Protein AF-0000000070045597 (afdb_homodimer)

Organism: NCBI:txid859350

Sequence (846 aa):
MKCKVEKSKISGIVSCPANKSYTHRAIFLAALAGKNSRVDNILLSADTIATIDACKKFGAEIEIENSSIIVKNPIKIGTNVPEINTENSGTTIRIAAGIASLFSDEITLTGDSSLQKRPMQSLLDALTSIGAQCYSTDGKPPIRIKGKILGGDVTIPGNFSSQFISSLLICAPLTEKGINLAIEGNLVSKPYLDATIAVMRTFGVSVQTLIPYKKYNIAPQIYKEATFTVPIDFSSLALLLSATTLNGEEITIKGNIGNLPQGDEVFIDILEQLGVSVIIDDDEIKIKSPEKLNGGKFDLSNSPDLLPPLSILALKSSKPIEIINVKHARLKETDRIAIITREITKLGITIQEKEDGMILESSGKLNSAELNAENDHRLFMAFCIAGMYVGDCTVTDPESVKVSYPNFVEEMKRLGAKIQVTKMKCKVEKSKISGIVSCPANKSYTHRAIFLAALAGKNSRVDNILLSADTIATIDACKKFGAEIEIENSSIIVKNPIKIGTNVPEINTENSGTTIRIAAGIASLFSDEITLTGDSSLQKRPMQSLLDALTSIGAQCYSTDGKPPIRIKGKILGGDVTIPGNFSSQFISSLLICAPLTEKGINLAIEGNLVSKPYLDATIAVMRTFGVSVQTLIPYKKYNIAPQIYKEATFTVPIDFSSLALLLSATTLNGEEITIKGNIGNLPQGDEVFIDILEQLGVSVIIDDDEIKIKSPEKLNGGKFDLSNSPDLLPPLSILALKSSKPIEIINVKHARLKETDRIAIITREITKLGITIQEKEDGMILESSGKLNSAELNAENDHRLFMAFCIAGMYVGDCTVTDPESVKVSYPNFVEEMKRLGAKIQVTK

Foldseek 3Di:
DKKWFFAAFFADEAEFAFAQLLLLLLLQLQQQAAQFFKEARHGQFLQSVLSNVLSVLQPWDWDDDPRMITTHHHRDAADDRAERENAQHPLRQLLSLLVQQQHQDKYWYAYDPLQQQFAQQQLCVQSVVQAKDKDDDVRGPRIIIGHHGQEEEGEGEQQADCSSVLSLQSNQQVHNFGYKYFYDDDHFQLLSVQSSQVSQVQQPFHWADPDRPGIITGGHDGGHGGYHYTFGHLLSVLLVVLLCQQRYDHYKYFTDRDDGGDLSVCSCVVQVQQVKAWDDDDRIIDIDYDQATAADEEECRNPLSSQLSVLLSLQRHPDKHWYFQALSCCRRSHHCLVLCQVFVVQQQWHWDGDNGTIITHHPPDTDEEEGEQVLAQSNQSSVSSSCNNRGRYMYDNPVSVSRPNRCSVVSRVVRITDMDDDD/DKKWFFAAFFADEAEFAFAQLLLLLLLQLQQQAAQFFKEARHGQFLQSVLSNVLSVLQPWDWDDDPRMITTHHHRDAADDRAERENAQHPLRQLLSLLVQQQHQDKYWYAYDPLQQQFAQQQLCVQSVVQAKDKDDDVRGPRMIIGHHGQEEEGEGEQQADCSSVLSLQSNQQVHNFGYKYFYDDDHFQLLSVQSSQVSQVQQPFHWAPPDRPGIITGGHDGGHRGYHYTFGHLLSVLLVVLLCQQRYDHYKYFTDRDDGGDLSVCSCVVQVQQVKAWDDDDRIIDIDYDQATAADEEECRNPLSSQLSVLLSLQRHPDKHWYFQALSCCRRSHHCLVLSQVFVVQQQWHWDGDNGTIITHHPPDTDEEEGEQVLAQSNQSSVSSSCNNRGRYMYDNPVSVSRPNRCSVVSRVVRITDMDDDD

Nearest PDB structures (foldseek):
  7tm6-assembly1_A  TM=9.555E-01  e=3.299E-50  Klebsiella pneumoniae subsp. pneumoniae HS11286
  1x8r-assembly1_A  TM=9.563E-01  e=1.007E-48  Escherichia coli
  2qfu-assembly1_A  TM=9.554E-01  e=1.408E-48  Escherichia coli K-12
  1mi4-assembly1_A  TM=9.460E-01  e=8.807E-49  Escherichia coli
  1q36-assembly1_A  TM=9.559E-01  e=2.105E-48  Escherichia coli

Solvent-accessible surface area (backbone atoms only — not comparable to full-atom values): 40691 Å² total; per-residue (Å²): 88,33,28,42,20,31,58,36,51,31,42,46,78,46,75,51,54,33,15,58,73,54,31,47,54,45,51,54,52,30,25,60,26,1,72,57,6,31,39,36,49,41,39,85,25,55,35,42,48,27,36,53,51,47,41,39,57,42,47,19,39,72,45,79,56,91,48,27,39,34,16,53,38,26,49,35,84,73,56,86,40,68,66,42,71,23,41,71,25,64,68,44,46,42,37,45,49,36,55,41,23,62,20,62,60,62,30,33,41,36,48,38,78,63,37,35,71,31,84,43,44,67,48,44,52,36,44,36,70,25,53,23,47,64,48,55,65,91,30,12,42,57,30,37,30,23,22,47,38,41,41,36,73,37,64,40,69,19,67,74,46,38,55,49,53,41,12,50,60,69,38,19,24,73,19,81,61,1,29,41,40,37,40,42,74,49,55,36,32,55,33,59,44,52,36,47,51,54,53,38,42,64,24,61,37,73,73,44,65,62,35,85,82,35,29,38,41,26,56,57,51,64,56,37,59,37,76,45,75,40,38,41,19,40,59,59,40,41,43,51,50,39,38,40,59,69,26,40,83,55,50,39,39,32,46,52,71,52,82,68,68,57,43,40,54,54,49,61,45,52,40,40,62,23,57,28,45,76,46,76,53,95,47,36,39,37,70,49,59,54,92,53,27,59,26,48,80,46,79,27,45,44,27,50,74,47,50,46,36,55,56,53,50,28,80,47,22,76,36,48,36,32,39,37,59,32,43,62,34,44,62,54,82,44,43,47,60,60,48,49,50,64,42,48,36,54,35,31,33,49,63,52,79,49,85,30,34,35,37,31,31,49,66,84,57,76,37,54,39,80,34,73,27,81,62,29,35,62,44,28,54,34,48,48,44,43,18,21,60,64,18,65,17,34,35,31,35,68,73,28,26,32,48,78,45,61,57,49,68,61,50,42,39,74,28,48,38,45,70,43,83,42,124,88,32,27,44,20,30,57,35,51,29,38,46,78,46,74,50,53,34,14,59,73,54,31,47,54,48,50,54,53,28,26,60,26,2,71,56,7,31,38,36,47,42,40,85,24,56,34,42,48,25,40,53,51,46,41,39,57,41,47,18,41,73,45,78,56,90,46,26,39,36,14,52,39,26,48,35,83,72,58,86,40,68,67,42,70,23,41,70,26,62,68,41,48,43,36,46,51,36,54,41,23,60,20,62,57,60,29,33,40,36,46,37,78,63,36,34,70,32,83,43,42,68,48,44,53,37,45,35,68,24,53,23,48,64,47,55,64,91,31,12,42,56,31,37,29,24,21,47,38,41,40,38,73,38,64,40,70,18,66,75,46,40,55,49,54,41,11,49,60,70,37,20,25,74,18,83,61,1,28,41,40,36,40,41,73,50,55,38,31,54,34,59,44,51,36,46,52,53,53,39,41,65,25,62,37,73,73,45,64,61,35,85,83,34,28,36,40,25,55,57,50,63,56,36,59,37,77,44,74,41,38,40,19,41,59,59,40,40,43,53,50,39,38,40,60,69,27,42,50,77,47,40,38,32,45,53,70,52,84,68,69,58,43,38,55,53,48,59,46,51,40,39,63,24,56,30,46,76,46,74,54,94,46,35,38,38,70,48,61,53,93,53,28,60,27,48,78,46,78,26,44,45,28,50,77,48,51,47,36,55,57,54,50,28,81,48,22,75,36,48,36,33,41,38,59,32,43,62,35,45,62,54,84,44,41,48,59,60,48,48,50,63,43,48,36,53,34,30,33,48,64,53,79,48,85,30,34,34,36,33,31,50,65,85,55,75,38,54,38,80,33,74,28,82,61,29,33,64,44,28,53,33,49,48,46,43,18,19,58,63,17,64,16,35,36,31,35,68,74,28,26,32,49,79,44,62,58,47,68,61,51,42,39,74,27,46,38,45,70,43,82,41,123

Radius of gyration: 27.68 Å; Cα contacts (8 Å, |Δi|>4): 2164; chains: 2; bounding box: 58×81×68 Å

Secondary structure (DSSP, 8-state):
-EEEEE---EEEEEEPPBPHHHHHHHHHHHHHH-TTEEEES---SHHHHHHHHHHHHTT-EEEEETTEEEEEE---TT----EEE-TT-HHHHHHHHHHHTTSSS-EEEE--TTGGGS--HHHHHHHHHTT-EEEEETTEEEEEEE-----EEEEEESSS-HHHHHHHHHHGGGSSS-EEEEEESPPSSHHHHHHHHHHHHHTT---EEEETTTEEEE-S------EEE--B-HHHHHHHHHHHHHHEEEEEEE----SS--GGGHHHHHHHHTT-EEEEETTEEEEE--SSB--EEEE-TT-GGGHHHHHGGGGGBSS-EEEES-GGGGGSSS-HHHHHHHHHHTTTEEEEEETTEEEEEE-S-----EE--TT-HHHHHHHHHHHHHH-SEEEE-GGGGGGT-TTHHHHHHHHT-EEEEE-/-EEEEE---EEEEEEPPBPHHHHHHHHHHHHHH-TTEEEES---SHHHHHHHHHHHHTT-EEEEETTEEEEEE---TT----EEE-TT-HHHHHHHHHHHTTSSS-EEEE--TTGGGS--HHHHHHHHHTT-EEEEETTEEEEEEE-----EEEEEESSS-HHHHHHHHHHGGGSSS-EEEEEESPPSSHHHHHHHHHHHHHTT---EEEETTTEEEE-S------EEE--B-HHHHHHHHHHHHHHEEEEEEE----SS--GGGHHHHHHHHTT-EEEEETTEEEEE--SSB--EEEE-TT-GGGHHHHHGGGGGBSS-EEEES-GGGGGSSS-HHHHHHHHHHTTTEEEEEETTEEEEEE-S-----EE--TT-HHHHHHHHHHHHHH-SEEEE-GGGGGGT-TTHHHHHHHHT-EEEEE-

pLDDT: mean 96.25, std 3.45, range [76.31, 98.88]

InterPro domains:
  IPR001986 Enolpyruvate transferase domain [PF00275] (7-412)
  IPR006264 3-phosphoshikimate 1-carboxyvinyltransferase [MF_00210] (8-418)
  IPR006264 3-phosphoshikimate 1-carboxyvinyltransferase [PIRSF000505] (1-420)
  IPR006264 3-phosphoshikimate 1-carboxyvinyltransferase [TIGR01356] (12-417)
  IPR006264 3-phosphoshikimate 1-carboxyvinyltransferase [cd01556] (10-415)
  IPR013792 RNA 3'-terminal phosphate cyclase/enolpyruvate transferase, alpha/beta [SSF55205] (5-419)
  IPR036968 Enolpyruvate transferase domain superfamily [G3DSA:3.65.10.10] (19-207)
  IPR036968 Enolpyruvate transferase domain superfamily [G3DSA:3.65.10.10] (208-423)

Structure (mmCIF, N/CA/C/O backbone):
data_AF-0000000070045597-model_v1
#
loop_
_entity.id
_entity.type
_entity.pdbx_description
1 polymer '3-phosphoshikimate 1-carboxyvinyltransferase'
#
loop_
_atom_site.group_PDB
_atom_site.id
_atom_site.type_symbol
_atom_site.label_atom_id
_atom_site.label_alt_id
_atom_site.label_comp_id
_atom_site.label_asym_id
_atom_site.label_entity_id
_atom_site.label_seq_id
_atom_site.pdbx_PDB_ins_code
_atom_site.Cartn_x
_atom_site.Cartn_y
_atom_site.Cartn_z
_atom_site.occupancy
_atom_site.B_iso_or_equiv
_atom_site.auth_seq_id
_atom_site.auth_comp_id
_atom_site.auth_asym_id
_atom_site.auth_atom_id
_atom_site.pdbx_PDB_model_num
ATOM 1 N N . MET A 1 1 ? -0.982 27.781 27.516 1 89.5 1 MET A N 1
ATOM 2 C CA . MET A 1 1 ? -2.316 27.438 28 1 89.5 1 MET A CA 1
ATOM 3 C C . MET A 1 1 ? -2.475 25.922 28.125 1 89.5 1 MET A C 1
ATOM 5 O O . MET A 1 1 ? -1.643 25.172 27.625 1 89.5 1 MET A O 1
ATOM 9 N N . LYS A 1 2 ? -3.467 25.578 28.969 1 95.75 2 LYS A N 1
ATOM 10 C CA . LYS A 1 2 ? -3.781 24.156 29.156 1 95.75 2 LYS A CA 1
ATOM 11 C C . LYS A 1 2 ? -5.285 23.922 29.062 1 95.75 2 LYS A C 1
ATOM 13 O O . LYS A 1 2 ? -6.078 24.859 29.109 1 95.75 2 LYS A O 1
ATOM 18 N N . CYS A 1 3 ? -5.605 22.625 28.781 1 97.12 3 CYS A N 1
ATOM 19 C CA . CYS A 1 3 ? -7 22.188 28.828 1 97.12 3 CYS A CA 1
ATOM 20 C C . CYS A 1 3 ? -7.238 21.234 29.984 1 97.12 3 CYS A C 1
ATOM 22 O O . CYS A 1 3 ? -6.469 20.281 30.188 1 97.12 3 CYS A O 1
ATOM 24 N N . LYS A 1 4 ? -8.203 21.5 30.766 1 98.19 4 LYS A N 1
ATOM 25 C CA . LYS A 1 4 ? -8.734 20.484 31.672 1 98.19 4 LYS A CA 1
ATOM 26 C C . LYS A 1 4 ? -9.742 19.594 30.969 1 98.19 4 LYS A C 1
ATOM 28 O O . LYS A 1 4 ? -10.68 20.078 30.328 1 98.19 4 LYS A O 1
ATOM 33 N N . VAL A 1 5 ? -9.531 18.312 31.047 1 98.5 5 VAL A N 1
ATOM 34 C CA . VAL A 1 5 ? -10.352 17.359 30.312 1 98.5 5 VAL A CA 1
ATOM 35 C C . VAL A 1 5 ? -10.977 16.359 31.297 1 98.5 5 VAL A C 1
A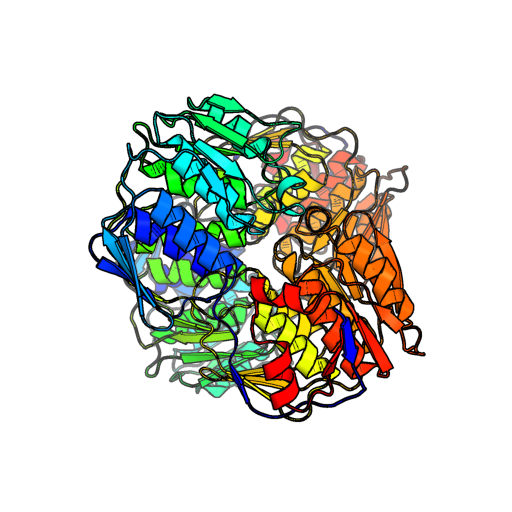TOM 37 O O . VAL A 1 5 ? -10.258 15.672 32.031 1 98.5 5 VAL A O 1
ATOM 40 N N . GLU A 1 6 ? -12.281 16.266 31.344 1 98.44 6 GLU A N 1
ATOM 41 C CA . GLU A 1 6 ? -13.016 15.359 32.219 1 98.44 6 GLU A CA 1
ATOM 42 C C . GLU A 1 6 ? -13.602 14.195 31.422 1 98.44 6 GLU A C 1
ATOM 44 O O . GLU A 1 6 ? -13.805 14.305 30.203 1 98.44 6 GLU A O 1
ATOM 49 N N . LYS A 1 7 ? -13.906 13.141 32.188 1 98.31 7 LYS A N 1
ATOM 50 C CA . LYS A 1 7 ? -14.547 11.992 31.547 1 98.31 7 LYS A CA 1
ATOM 51 C C . LYS A 1 7 ? -15.852 12.398 30.875 1 98.31 7 LYS A C 1
ATOM 53 O O . LYS A 1 7 ? -16.688 13.062 31.469 1 98.31 7 LYS A O 1
ATOM 58 N N . SER A 1 8 ? -15.992 12.016 29.641 1 98.12 8 SER A N 1
ATOM 59 C CA . SER A 1 8 ? -17.188 12.391 28.906 1 98.12 8 SER A CA 1
ATOM 60 C C . SER A 1 8 ? -17.422 11.461 27.719 1 98.12 8 SER A C 1
ATOM 62 O O . SER A 1 8 ? -16.484 10.852 27.203 1 98.12 8 SER A O 1
ATOM 64 N N . LYS A 1 9 ? -18.672 11.32 27.328 1 97.88 9 LYS A N 1
ATOM 65 C CA . LYS A 1 9 ? -19.109 10.672 26.094 1 97.88 9 LYS A CA 1
ATOM 66 C C . LYS A 1 9 ? -19.5 11.703 25.031 1 97.88 9 LYS A C 1
ATOM 68 O O . LYS A 1 9 ? -19.828 12.844 25.375 1 97.88 9 LYS A O 1
ATOM 73 N N . ILE A 1 10 ? -19.391 11.281 23.797 1 98.25 10 ILE A N 1
ATOM 74 C CA . ILE A 1 10 ? -19.766 12.195 22.734 1 98.25 10 ILE A CA 1
ATOM 75 C C . ILE A 1 10 ? -20.812 11.547 21.828 1 98.25 10 ILE A C 1
ATOM 77 O O . ILE A 1 10 ? -20.875 10.32 21.719 1 98.25 10 ILE A O 1
ATOM 81 N N . SER A 1 11 ? -21.656 12.359 21.266 1 98.25 11 SER A N 1
ATOM 82 C CA . SER A 1 11 ? -22.703 11.914 20.359 1 98.25 11 SER A CA 1
ATOM 83 C C . SER A 1 11 ? -23.062 13.008 19.359 1 98.25 11 SER A C 1
ATOM 85 O O . SER A 1 11 ? -22.766 14.188 19.578 1 98.25 11 SER A O 1
ATOM 87 N N . GLY A 1 12 ? -23.625 12.625 18.234 1 97.88 12 GLY A N 1
ATOM 88 C CA . GLY A 1 12 ? -24.094 13.578 17.234 1 97.88 12 GLY A CA 1
ATOM 89 C C . GLY A 1 12 ? -23.422 13.406 15.883 1 97.88 12 GLY A C 1
ATOM 90 O O . GLY A 1 12 ? -23 12.305 15.523 1 97.88 12 GLY A O 1
ATOM 91 N N . ILE A 1 13 ? -23.469 14.477 15.117 1 97.88 13 ILE A N 1
ATOM 92 C CA . ILE A 1 13 ? -22.938 14.477 13.758 1 97.88 13 ILE A CA 1
ATOM 93 C C . ILE A 1 13 ? -21.734 15.422 13.672 1 97.88 13 ILE A C 1
ATOM 95 O O . ILE A 1 13 ? -21.781 16.531 14.203 1 97.88 13 ILE A O 1
ATOM 99 N N . VAL A 1 14 ? -20.656 14.984 13.117 1 97.88 14 VAL A N 1
ATOM 100 C CA . VAL A 1 14 ? -19.484 15.82 12.945 1 97.88 14 VAL A CA 1
ATOM 1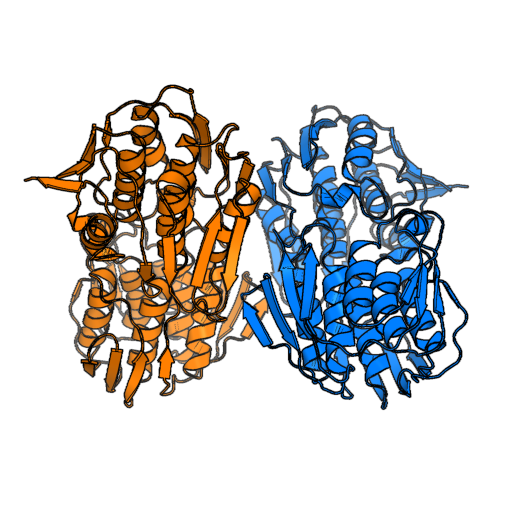01 C C . VAL A 1 14 ? -18.969 15.695 11.508 1 97.88 14 VAL A C 1
ATOM 103 O O . VAL A 1 14 ? -19.031 14.617 10.906 1 97.88 14 VAL A O 1
ATOM 106 N N . SER A 1 15 ? -18.5 16.766 10.953 1 96.94 15 SER A N 1
ATOM 107 C CA . SER A 1 15 ? -17.922 16.781 9.609 1 96.94 15 SER A CA 1
ATOM 108 C C . SER A 1 15 ? -16.406 16.609 9.664 1 96.94 15 SER A C 1
ATOM 110 O O . SER A 1 15 ? -15.727 17.297 10.43 1 96.94 15 SER A O 1
ATOM 112 N N . CYS A 1 16 ? -15.891 15.727 8.852 1 97.19 16 CYS A N 1
ATOM 113 C CA . CYS A 1 16 ? -14.453 15.523 8.773 1 97.19 16 CYS A CA 1
ATOM 114 C C . CYS A 1 16 ? -13.773 16.672 8.039 1 97.19 16 CYS A C 1
ATOM 116 O O . CYS A 1 16 ? -14.234 17.094 6.973 1 97.19 16 CYS A O 1
ATOM 118 N N . PRO A 1 17 ? -12.672 17.203 8.57 1 97.38 17 PRO A N 1
ATOM 119 C CA . PRO A 1 17 ? -11.953 18.297 7.902 1 97.38 17 PRO A CA 1
ATOM 120 C C . PRO A 1 17 ? -11.406 17.891 6.535 1 97.38 17 PRO A C 1
ATOM 122 O O . PRO A 1 17 ? -11.242 16.703 6.258 1 97.38 17 PRO A O 1
ATOM 125 N N . ALA A 1 18 ? -11.109 18.938 5.723 1 97.19 18 ALA A N 1
ATOM 126 C CA . ALA A 1 18 ? -10.445 18.734 4.438 1 97.19 18 ALA A CA 1
ATOM 127 C C . ALA A 1 18 ? -8.992 18.312 4.629 1 97.19 18 ALA A C 1
ATOM 129 O O . ALA A 1 18 ? -8.367 18.656 5.633 1 97.19 18 ALA A O 1
ATOM 130 N N . ASN A 1 19 ? -8.531 17.562 3.658 1 97.56 19 ASN A N 1
ATOM 131 C CA . ASN A 1 19 ? -7.199 16.969 3.752 1 97.56 19 ASN A CA 1
ATOM 132 C C . ASN A 1 19 ? -6.102 18.016 3.684 1 97.56 19 ASN A C 1
ATOM 134 O O . ASN A 1 19 ? -5.945 18.688 2.664 1 97.56 19 ASN A O 1
ATOM 138 N N . LYS A 1 20 ? -5.301 18.156 4.684 1 97.62 20 LYS A N 1
ATOM 139 C CA . LYS A 1 20 ? -4.246 19.156 4.77 1 97.62 20 LYS A CA 1
ATOM 140 C C . LYS A 1 20 ? -3.18 18.938 3.705 1 97.62 20 LYS A C 1
ATOM 142 O O . LYS A 1 20 ? -2.732 19.875 3.051 1 97.62 20 LYS A O 1
ATOM 147 N N . SER A 1 21 ? -2.713 17.703 3.547 1 97.56 21 SER A N 1
ATOM 148 C CA . SER A 1 21 ? -1.65 17.359 2.605 1 97.56 21 SER A CA 1
ATOM 149 C C . SER A 1 21 ? -2.051 17.703 1.175 1 97.56 21 SER A C 1
ATOM 151 O O . SER A 1 21 ? -1.248 18.25 0.412 1 97.56 21 SER A O 1
ATOM 153 N N . TYR A 1 22 ? -3.27 17.359 0.792 1 98.06 22 TYR A N 1
ATOM 154 C CA . TYR A 1 22 ? -3.768 17.688 -0.537 1 98.06 22 TYR A CA 1
ATOM 155 C C . TYR A 1 22 ? -3.951 19.203 -0.688 1 98.06 22 TYR A C 1
ATOM 157 O O . TYR A 1 22 ? -3.709 19.75 -1.761 1 98.06 22 TYR A O 1
ATOM 165 N N . THR A 1 23 ? -4.434 19.859 0.366 1 98.56 23 THR A N 1
ATOM 166 C CA . THR A 1 23 ? -4.609 21.312 0.327 1 98.56 23 THR A CA 1
ATOM 167 C C . THR A 1 23 ? -3.297 22 -0.019 1 98.56 23 THR A C 1
ATOM 169 O O . THR A 1 23 ? -3.258 22.859 -0.904 1 98.56 23 THR A O 1
ATOM 172 N N . HIS A 1 24 ? -2.217 21.656 0.666 1 98.69 24 HIS A N 1
ATOM 173 C CA . HIS A 1 24 ? -0.906 22.234 0.385 1 98.69 24 HIS A CA 1
ATOM 174 C C . HIS A 1 24 ? -0.549 22.094 -1.092 1 98.69 24 HIS A C 1
ATOM 176 O O . HIS A 1 24 ? -0.223 23.078 -1.749 1 98.69 24 HIS A O 1
ATOM 182 N N . ARG A 1 25 ? -0.566 20.859 -1.569 1 98.75 25 ARG A N 1
ATOM 183 C CA . ARG A 1 25 ? -0.151 20.547 -2.934 1 98.75 25 ARG A CA 1
ATOM 184 C C . ARG A 1 25 ? -1.007 21.297 -3.949 1 98.75 25 ARG A C 1
ATOM 186 O O . ARG A 1 25 ? -0.483 21.875 -4.902 1 98.75 25 ARG A O 1
ATOM 193 N N . ALA A 1 26 ? -2.318 21.297 -3.703 1 98.81 26 ALA A N 1
ATOM 194 C CA . ALA A 1 26 ? -3.248 21.922 -4.633 1 98.81 26 ALA A CA 1
ATOM 195 C C . ALA A 1 26 ? -3.018 23.438 -4.699 1 98.81 26 ALA A C 1
ATOM 197 O O . ALA A 1 26 ? -3.094 24.031 -5.773 1 98.81 26 ALA A O 1
ATOM 198 N N . ILE A 1 27 ? -2.752 24.062 -3.566 1 98.81 27 ILE A N 1
ATOM 199 C CA . ILE A 1 27 ? -2.506 25.5 -3.529 1 98.81 27 ILE A CA 1
ATOM 200 C C . ILE A 1 27 ? -1.242 25.812 -4.32 1 98.81 27 ILE A C 1
ATOM 202 O O . ILE A 1 27 ? -1.249 26.719 -5.172 1 98.81 27 ILE A O 1
ATOM 206 N N . PHE A 1 28 ? -0.167 25.125 -4.09 1 98.88 28 PHE A N 1
ATOM 207 C CA . PHE A 1 28 ? 1.087 25.359 -4.793 1 98.88 28 PHE A CA 1
ATOM 208 C C . PHE A 1 28 ? 0.907 25.188 -6.297 1 98.88 28 PHE A C 1
ATOM 210 O O . PHE A 1 28 ? 1.37 26.016 -7.086 1 98.88 28 PHE A O 1
ATOM 217 N N . LEU A 1 29 ? 0.249 24.094 -6.668 1 98.88 29 LEU A N 1
ATOM 218 C CA . LEU A 1 29 ? 0.137 23.797 -8.086 1 98.88 29 LEU A CA 1
ATOM 219 C C . LEU A 1 29 ? -0.801 24.766 -8.781 1 98.88 29 LEU A C 1
ATOM 221 O O . LEU A 1 29 ? -0.559 25.156 -9.93 1 98.88 29 LEU A O 1
ATOM 225 N N . ALA A 1 30 ? -1.88 25.172 -8.109 1 98.88 30 ALA A N 1
ATOM 226 C CA . ALA A 1 30 ? -2.736 26.234 -8.633 1 98.88 30 ALA A CA 1
ATOM 227 C C . ALA A 1 30 ? -1.955 27.531 -8.805 1 98.88 30 ALA A C 1
ATOM 229 O O . ALA A 1 30 ? -2.146 28.25 -9.789 1 98.88 30 ALA A O 1
ATOM 230 N N . ALA A 1 31 ? -1.11 27.859 -7.898 1 98.88 31 ALA A N 1
ATOM 231 C CA . ALA A 1 31 ? -0.308 29.078 -7.941 1 98.88 31 ALA A CA 1
ATOM 232 C C . ALA A 1 31 ? 0.702 29.031 -9.086 1 98.88 31 ALA A C 1
ATOM 234 O O . ALA A 1 31 ? 1.085 30.078 -9.625 1 98.88 31 ALA A O 1
ATOM 235 N N . LEU A 1 32 ? 1.179 27.859 -9.422 1 98.81 32 LEU A N 1
ATOM 236 C CA . LEU A 1 32 ? 2.105 27.703 -10.539 1 98.81 32 LEU A CA 1
ATOM 237 C C . LEU A 1 32 ? 1.367 27.766 -11.875 1 98.81 32 LEU A C 1
ATOM 239 O O . LEU A 1 32 ? 1.944 28.156 -12.891 1 98.81 32 LEU A O 1
ATOM 243 N N . ALA A 1 33 ? 0.111 27.391 -11.859 1 98.56 33 ALA A N 1
ATOM 244 C CA . ALA A 1 33 ? -0.696 27.391 -13.07 1 98.56 33 ALA A CA 1
ATOM 245 C C . ALA A 1 33 ? -1.291 28.781 -13.336 1 98.56 33 ALA A C 1
ATOM 247 O O . ALA A 1 33 ? -1.22 29.281 -14.453 1 98.56 33 ALA A O 1
ATOM 248 N N . GLY A 1 34 ? -1.86 29.375 -12.289 1 98 34 GLY A N 1
ATOM 249 C CA . GLY A 1 34 ? -2.543 30.641 -12.445 1 98 34 GLY A CA 1
ATOM 250 C C . GLY A 1 34 ? -3.811 30.547 -13.273 1 98 34 GLY A C 1
ATOM 251 O O . GLY A 1 34 ? -4.57 29.578 -13.141 1 98 34 GLY A O 1
ATOM 252 N N . LYS A 1 35 ? -4.148 31.734 -13.961 1 97.94 35 LYS A N 1
ATOM 253 C CA . LYS A 1 35 ? -5.242 31.781 -14.93 1 97.94 35 LYS A CA 1
ATOM 254 C C . LYS A 1 35 ? -6.555 31.328 -14.297 1 97.94 35 LYS A C 1
ATOM 256 O O . LYS A 1 35 ? -7.246 30.469 -14.852 1 97.94 35 LYS A O 1
ATOM 261 N N . ASN A 1 36 ? -6.82 31.75 -13.133 1 98.06 36 ASN A N 1
ATOM 262 C CA . ASN A 1 36 ? -8.055 31.5 -12.383 1 98.06 36 ASN A CA 1
ATOM 263 C C . ASN A 1 36 ? -8.18 30.047 -11.961 1 98.06 36 ASN A C 1
ATOM 265 O O . ASN A 1 36 ? -9.289 29.516 -11.867 1 98.06 36 ASN A O 1
ATOM 269 N N . SER A 1 37 ? -7.062 29.328 -11.844 1 98.69 37 SER A N 1
ATOM 270 C CA . SER A 1 37 ? -7.109 28.016 -11.219 1 98.69 37 SER A CA 1
ATOM 271 C C . SER A 1 37 ? -7.84 28.062 -9.883 1 98.69 37 SER A C 1
ATOM 273 O O . SER A 1 37 ? -7.707 29.031 -9.133 1 98.69 37 SER A O 1
ATOM 275 N N . ARG A 1 38 ? -8.547 27 -9.594 1 98.62 38 ARG A N 1
ATOM 276 C CA . ARG A 1 38 ? -9.414 27.016 -8.422 1 98.62 38 ARG A CA 1
ATOM 277 C C . ARG A 1 38 ? -9.195 25.766 -7.562 1 98.62 38 ARG A C 1
ATOM 279 O O . ARG A 1 38 ? -9.039 24.656 -8.086 1 98.62 38 ARG A O 1
ATOM 286 N N . VAL A 1 39 ? -9.117 25.906 -6.305 1 98.62 39 VAL A N 1
ATOM 287 C CA . VAL A 1 39 ? -9.078 24.812 -5.336 1 98.62 39 VAL A CA 1
ATOM 288 C C . VAL A 1 39 ? -10.266 24.922 -4.375 1 98.62 39 VAL A C 1
ATOM 290 O O . VAL A 1 39 ? -10.398 25.922 -3.666 1 98.62 39 VAL A O 1
ATOM 293 N N . ASP A 1 40 ? -11.102 23.922 -4.383 1 98.06 40 ASP A N 1
ATOM 294 C CA . ASP A 1 40 ? -12.312 23.906 -3.557 1 98.06 40 ASP A CA 1
ATOM 295 C C . ASP A 1 40 ? -12.117 23.031 -2.32 1 98.06 40 ASP A C 1
ATOM 297 O O . ASP A 1 40 ? -11.352 22.078 -2.348 1 98.06 40 ASP A O 1
ATOM 301 N N . ASN A 1 41 ? -12.812 23.391 -1.229 1 97.38 41 ASN A N 1
ATOM 302 C CA . ASN A 1 41 ? -12.844 22.641 0.026 1 97.38 41 ASN A CA 1
ATOM 303 C C . ASN A 1 41 ? -11.461 22.562 0.663 1 97.38 41 ASN A C 1
ATOM 305 O O . ASN A 1 41 ? -11.023 21.484 1.064 1 97.38 41 ASN A O 1
ATOM 309 N N . ILE A 1 42 ? -10.797 23.688 0.665 1 98 42 ILE A N 1
ATOM 310 C CA . ILE A 1 42 ? -9.469 23.719 1.263 1 98 42 ILE A CA 1
ATOM 311 C C . ILE A 1 42 ? -9.586 23.703 2.785 1 98 42 ILE A C 1
ATOM 313 O O . ILE A 1 42 ? -10.609 24.125 3.336 1 98 42 ILE A O 1
ATOM 317 N N . LEU A 1 43 ? -8.602 23.141 3.387 1 97.88 43 LEU A N 1
ATOM 318 C CA . LEU A 1 43 ? -8.453 23.328 4.828 1 97.88 43 LEU A CA 1
ATOM 319 C C . LEU A 1 43 ? -7.867 24.703 5.145 1 97.88 43 LEU A C 1
ATOM 321 O O . LEU A 1 43 ? -6.746 25 4.73 1 97.88 43 LEU A O 1
ATOM 325 N N . LEU A 1 44 ? -8.617 25.516 5.82 1 96.5 44 LEU A N 1
ATOM 326 C CA . LEU A 1 44 ? -8.07 26.766 6.328 1 96.5 44 LEU A CA 1
ATOM 327 C C . LEU A 1 44 ? -7.5 26.578 7.73 1 96.5 44 LEU A C 1
ATOM 329 O O . LEU A 1 44 ? -8.25 26.531 8.703 1 96.5 44 LEU A O 1
ATOM 333 N N . SER A 1 45 ? -6.23 26.531 7.785 1 97.06 45 SER A N 1
ATOM 334 C CA . SER A 1 45 ? -5.465 26.344 9.016 1 97.06 45 SER A CA 1
ATOM 335 C C . SER A 1 45 ? -4.184 27.172 8.992 1 97.06 45 SER A C 1
ATOM 337 O O . SER A 1 45 ? -3.834 27.766 7.969 1 97.06 45 SER A O 1
ATOM 339 N N . ALA A 1 46 ? -3.48 27.219 10.125 1 97 46 ALA A N 1
ATOM 340 C CA . ALA A 1 46 ? -2.232 27.984 10.18 1 97 46 ALA A CA 1
ATOM 341 C C . ALA A 1 46 ? -1.243 27.484 9.133 1 97 46 ALA A C 1
ATOM 343 O O . ALA A 1 46 ? -0.576 28.297 8.477 1 97 46 ALA A O 1
ATOM 344 N N . ASP A 1 47 ? -1.16 26.203 8.938 1 97.44 47 ASP A N 1
ATOM 345 C CA . ASP A 1 47 ? -0.217 25.609 7.988 1 97.44 47 ASP A CA 1
ATOM 346 C C . ASP A 1 47 ? -0.576 26 6.555 1 97.44 47 ASP A C 1
ATOM 348 O O . ASP A 1 47 ? 0.296 26.375 5.77 1 97.44 47 ASP A O 1
ATOM 352 N N . THR A 1 48 ? -1.848 25.906 6.203 1 98.19 48 THR A N 1
ATOM 353 C CA . THR A 1 48 ? -2.217 26.125 4.812 1 98.19 48 THR A CA 1
ATOM 354 C C . THR A 1 48 ? -2.281 27.625 4.504 1 98.19 48 THR A C 1
ATOM 356 O O . THR A 1 48 ? -2.066 28.031 3.361 1 98.19 48 THR A O 1
ATOM 359 N N . ILE A 1 49 ? -2.533 28.422 5.504 1 98 49 ILE A N 1
ATOM 360 C CA . ILE A 1 49 ? -2.418 29.859 5.34 1 98 49 ILE A CA 1
ATOM 361 C C . ILE A 1 49 ? -0.966 30.234 5.047 1 98 49 ILE A C 1
ATOM 363 O O . ILE A 1 49 ? -0.696 31.094 4.199 1 98 49 ILE A O 1
ATOM 367 N N . ALA A 1 50 ? -0.04 29.594 5.77 1 98.31 50 ALA A N 1
ATOM 368 C CA . ALA A 1 50 ? 1.377 29.797 5.48 1 98.31 50 ALA A CA 1
ATOM 369 C C . ALA A 1 50 ? 1.692 29.453 4.027 1 98.31 50 ALA A C 1
ATOM 371 O O . ALA A 1 50 ? 2.516 30.125 3.393 1 98.31 50 ALA A O 1
ATOM 372 N N . THR A 1 51 ? 1.075 28.438 3.48 1 98.69 51 THR A N 1
ATOM 373 C CA . THR A 1 51 ? 1.256 28.047 2.086 1 98.69 51 THR A CA 1
ATOM 374 C C . THR A 1 51 ? 0.738 29.141 1.152 1 98.69 51 THR A C 1
ATOM 376 O O . THR A 1 51 ? 1.414 29.516 0.193 1 98.69 51 THR A O 1
ATOM 379 N N . ILE A 1 52 ? -0.464 29.625 1.428 1 98.69 52 ILE A N 1
ATOM 380 C CA . ILE A 1 52 ? -1.048 30.703 0.632 1 98.69 52 ILE A CA 1
ATOM 381 C C . ILE A 1 52 ? -0.126 31.922 0.65 1 98.69 52 ILE A C 1
ATOM 383 O O . ILE A 1 52 ? 0.169 32.5 -0.398 1 98.69 52 ILE A O 1
ATOM 387 N N . ASP A 1 53 ? 0.334 32.281 1.795 1 98.5 53 ASP A N 1
ATOM 388 C CA . ASP A 1 53 ? 1.192 33.438 1.961 1 98.5 53 ASP A CA 1
ATOM 389 C C . ASP A 1 53 ? 2.51 33.281 1.206 1 98.5 53 ASP A C 1
ATOM 391 O O . ASP A 1 53 ? 3.023 34.219 0.618 1 98.5 53 ASP A O 1
ATOM 395 N N . ALA A 1 54 ? 3.09 32.094 1.305 1 98.69 54 ALA A N 1
ATOM 396 C CA . ALA A 1 54 ? 4.309 31.812 0.552 1 98.69 54 ALA A CA 1
ATOM 397 C C . ALA A 1 54 ? 4.094 32.031 -0.943 1 98.69 54 ALA A C 1
ATOM 399 O O . ALA A 1 54 ? 4.922 32.656 -1.611 1 98.69 54 ALA A O 1
ATOM 400 N N . CYS A 1 55 ? 3 31.516 -1.471 1 98.81 55 CYS A N 1
ATOM 401 C CA . CYS A 1 55 ? 2.689 31.672 -2.889 1 98.81 55 CYS A CA 1
ATOM 402 C C . CYS A 1 55 ? 2.533 33.125 -3.264 1 98.81 55 CYS A C 1
ATOM 404 O O . CYS A 1 55 ? 3.012 33.562 -4.312 1 98.81 55 CYS A O 1
ATOM 406 N N . LYS A 1 56 ? 1.875 33.875 -2.398 1 98.62 56 LYS A N 1
ATOM 407 C CA . LYS A 1 56 ? 1.72 35.312 -2.633 1 98.62 56 LYS A CA 1
ATOM 408 C C . LYS A 1 56 ? 3.074 36.031 -2.656 1 98.62 56 LYS A C 1
ATOM 410 O O . LYS A 1 56 ? 3.307 36.906 -3.482 1 98.62 56 LYS A O 1
ATOM 415 N N . LYS A 1 57 ? 3.947 35.656 -1.757 1 98.5 57 LYS A N 1
ATOM 416 C CA . LYS A 1 57 ? 5.289 36.219 -1.717 1 98.5 57 LYS A CA 1
ATOM 417 C C . LYS A 1 57 ? 6.055 35.906 -3.004 1 98.5 57 LYS A C 1
ATOM 419 O O . LYS A 1 57 ? 6.852 36.75 -3.463 1 98.5 57 LYS A O 1
ATOM 424 N N . PHE A 1 58 ? 5.746 34.75 -3.59 1 98.56 58 PHE A N 1
ATOM 425 C CA . PHE A 1 58 ? 6.367 34.375 -4.852 1 98.56 58 PHE A CA 1
ATOM 426 C C . PHE A 1 58 ? 5.742 35.125 -6.016 1 98.56 58 PHE A C 1
ATOM 428 O O . PHE A 1 58 ? 6.168 34.969 -7.16 1 98.56 58 PHE A O 1
ATOM 435 N N . GLY A 1 59 ? 4.664 35.906 -5.758 1 98.25 59 GLY A N 1
ATOM 436 C CA . GLY A 1 59 ? 4.121 36.781 -6.781 1 98.25 59 GLY A CA 1
ATOM 437 C C . GLY A 1 59 ? 2.748 36.344 -7.266 1 98.25 59 GLY A C 1
ATOM 438 O O . GLY A 1 59 ? 2.146 37 -8.117 1 98.25 59 GLY A O 1
ATOM 439 N N . ALA A 1 60 ? 2.205 35.281 -6.738 1 98.56 60 ALA A N 1
ATOM 440 C CA . ALA A 1 60 ? 0.877 34.812 -7.152 1 98.56 60 ALA A CA 1
ATOM 441 C C . ALA A 1 60 ? -0.21 35.75 -6.598 1 98.56 60 ALA A C 1
ATOM 443 O O . ALA A 1 60 ? -0.083 36.25 -5.484 1 98.56 60 ALA A O 1
ATOM 444 N N . GLU A 1 61 ? -1.229 35.906 -7.359 1 98.69 61 GLU A N 1
ATOM 445 C CA . GLU A 1 61 ? -2.426 36.625 -6.91 1 98.69 61 GLU A CA 1
ATOM 446 C C . GLU A 1 61 ? -3.541 35.625 -6.547 1 98.69 61 GLU A C 1
ATOM 448 O O . GLU A 1 61 ? -4.168 35.031 -7.43 1 98.69 61 GLU A O 1
ATOM 453 N N . ILE A 1 62 ? -3.812 35.562 -5.27 1 98.56 62 ILE A N 1
ATOM 454 C CA . ILE A 1 62 ? -4.742 34.562 -4.77 1 98.56 62 ILE A CA 1
ATOM 455 C C . ILE A 1 62 ? -5.898 35.25 -4.039 1 98.56 62 ILE A C 1
ATOM 457 O O . ILE A 1 62 ? -5.68 36.094 -3.166 1 98.56 62 ILE A O 1
ATOM 461 N N . GLU A 1 63 ? -7.09 34.875 -4.367 1 98.38 63 GLU A N 1
ATOM 462 C CA . GLU A 1 63 ? -8.305 35.281 -3.674 1 98.38 63 GLU A CA 1
ATOM 463 C C . GLU A 1 63 ? -8.906 34.156 -2.871 1 98.38 63 GLU A C 1
ATOM 465 O O . GLU A 1 63 ? -8.961 33 -3.354 1 98.38 63 GLU A O 1
ATOM 470 N N . ILE A 1 64 ? -9.281 34.438 -1.675 1 97.25 64 ILE A N 1
ATOM 471 C CA . ILE A 1 64 ? -9.914 33.469 -0.817 1 97.25 64 ILE A CA 1
ATOM 472 C C . ILE A 1 64 ? -11.422 33.719 -0.762 1 97.25 64 ILE A C 1
ATOM 474 O O . ILE A 1 64 ? -11.859 34.812 -0.47 1 97.25 64 ILE A O 1
ATOM 478 N N . GLU A 1 65 ? -12.195 32.75 -1.103 1 95.12 65 GLU A N 1
ATOM 479 C CA . GLU A 1 65 ? -13.648 32.781 -1.008 1 95.12 65 GLU A CA 1
ATOM 480 C C . GLU A 1 65 ? -14.172 31.594 -0.196 1 95.12 65 GLU A C 1
ATOM 482 O O . GLU A 1 65 ? -14.359 30.5 -0.731 1 95.12 65 GLU A O 1
ATOM 487 N N . ASN A 1 66 ? -14.531 31.859 1.044 1 92.56 66 ASN A N 1
ATOM 488 C CA . ASN A 1 66 ? -14.961 30.797 1.937 1 92.56 66 ASN A CA 1
ATOM 489 C C . ASN A 1 66 ? -13.914 29.688 2.041 1 92.56 66 ASN A C 1
ATOM 491 O O . ASN A 1 66 ? -12.773 29.953 2.434 1 92.56 66 ASN A O 1
ATOM 495 N N . SER A 1 67 ? -14.188 28.5 1.688 1 94.44 67 SER A N 1
ATOM 496 C CA . SER A 1 67 ? -13.227 27.406 1.757 1 94.44 67 SER A CA 1
ATOM 497 C C . SER A 1 67 ? -12.664 27.078 0.379 1 94.44 67 SER A C 1
ATOM 499 O O . SER A 1 67 ? -12.375 25.922 0.081 1 94.44 67 SER A O 1
ATOM 501 N N . SER A 1 68 ? -12.555 28.141 -0.456 1 97.81 68 SER A N 1
ATOM 502 C CA . SER A 1 68 ? -11.969 27.984 -1.783 1 97.81 68 SER A CA 1
ATOM 503 C C . SER A 1 68 ? -10.953 29.094 -2.066 1 97.81 68 SER A C 1
ATOM 505 O O . SER A 1 68 ? -10.992 30.156 -1.431 1 97.81 68 SER A O 1
ATOM 507 N N . ILE A 1 69 ? -10.094 28.812 -2.963 1 98.31 69 ILE A N 1
ATOM 508 C CA . ILE A 1 69 ? -9.211 29.875 -3.449 1 98.31 69 ILE A CA 1
ATOM 509 C C . ILE A 1 69 ? -9.258 29.922 -4.973 1 98.31 69 ILE A C 1
ATOM 511 O O . ILE A 1 69 ? -9.5 28.906 -5.625 1 98.31 69 ILE A O 1
ATOM 515 N N . ILE A 1 70 ? -9.078 31.078 -5.492 1 98.62 70 ILE A N 1
ATOM 516 C CA . ILE A 1 70 ? -8.883 31.312 -6.918 1 98.62 70 ILE A CA 1
ATOM 517 C C . ILE A 1 70 ? -7.543 32 -7.148 1 98.62 70 ILE A C 1
ATOM 519 O O . ILE A 1 70 ? -7.258 33.031 -6.539 1 98.62 70 ILE A O 1
ATOM 523 N N . VAL A 1 71 ? -6.734 31.422 -7.965 1 98.81 71 VAL A N 1
ATOM 524 C CA . VAL A 1 71 ? -5.449 32.031 -8.312 1 98.81 71 VAL A CA 1
ATOM 525 C C . VAL A 1 71 ? -5.555 32.75 -9.648 1 98.81 71 VAL A C 1
ATOM 527 O O . VAL A 1 71 ? -5.469 32.125 -10.711 1 98.81 71 VAL A O 1
ATOM 530 N N . LYS A 1 72 ? -5.586 34.031 -9.578 1 98.38 72 LYS A N 1
ATOM 531 C CA . LYS A 1 72 ? -5.766 34.844 -10.773 1 98.38 72 LYS A CA 1
ATOM 532 C C . LYS A 1 72 ? -4.504 34.844 -11.633 1 98.38 72 LYS A C 1
ATOM 534 O O . LYS A 1 72 ? -4.562 34.594 -12.836 1 98.38 72 LYS A O 1
ATOM 539 N N . ASN A 1 73 ? -3.396 35.25 -11.031 1 98.12 73 ASN A N 1
ATOM 540 C CA . ASN A 1 73 ? -2.094 35.219 -11.688 1 98.12 73 ASN A CA 1
ATOM 541 C C . ASN A 1 73 ? -1.129 34.25 -11 1 98.12 73 ASN A C 1
ATOM 543 O O . ASN A 1 73 ? -1.132 34.125 -9.773 1 98.12 73 ASN A O 1
ATOM 547 N N . PRO A 1 74 ? -0.378 33.562 -11.773 1 98.5 74 PRO A N 1
ATOM 548 C CA . PRO A 1 74 ? 0.541 32.562 -11.211 1 98.5 74 PRO A CA 1
ATOM 549 C C . PRO A 1 74 ? 1.74 33.219 -10.508 1 98.5 74 PRO A C 1
ATOM 551 O O . PRO A 1 74 ? 1.927 34.438 -10.578 1 98.5 74 PRO A O 1
ATOM 554 N N . ILE A 1 75 ? 2.504 32.344 -9.812 1 98.38 75 ILE A N 1
ATOM 555 C CA . ILE A 1 75 ? 3.826 32.719 -9.312 1 98.38 75 ILE A CA 1
ATOM 556 C C . ILE A 1 75 ? 4.629 33.406 -10.422 1 98.38 75 ILE A C 1
ATOM 558 O O . ILE A 1 75 ? 4.594 32.969 -11.578 1 98.38 75 ILE A O 1
ATOM 562 N N . LYS A 1 76 ? 5.27 34.469 -10.039 1 97.44 76 LYS A N 1
ATOM 563 C CA . LYS A 1 76 ? 6.039 35.25 -11.008 1 97.44 76 LYS A CA 1
ATOM 564 C C . LYS A 1 76 ? 7.539 35.125 -10.758 1 97.44 76 LYS A C 1
ATOM 566 O O . LYS A 1 76 ? 8.125 35.906 -10.008 1 97.44 76 LYS A O 1
ATOM 571 N N . ILE A 1 77 ? 8.141 34.25 -11.516 1 95.06 77 ILE A N 1
ATOM 572 C CA . ILE A 1 77 ? 9.578 34.031 -11.383 1 95.06 77 ILE A CA 1
ATOM 573 C C . ILE A 1 77 ? 10.32 35.344 -11.711 1 95.06 77 ILE A C 1
ATOM 575 O O . ILE A 1 77 ? 10.094 35.938 -12.766 1 95.06 77 ILE A O 1
ATOM 579 N N . GLY A 1 78 ? 11.164 35.781 -10.812 1 92.12 78 GLY A N 1
ATOM 580 C CA . GLY A 1 78 ? 11.867 37.031 -10.984 1 92.12 78 GLY A CA 1
ATOM 581 C C . GLY A 1 78 ? 11.445 38.094 -9.984 1 92.12 78 GLY A C 1
ATOM 582 O O . GLY A 1 78 ? 12.141 39.094 -9.797 1 92.12 78 GLY A O 1
ATOM 583 N N . THR A 1 79 ? 10.297 37.844 -9.383 1 93.62 79 THR A N 1
ATOM 584 C CA . THR A 1 79 ? 9.883 38.719 -8.289 1 93.62 79 THR A CA 1
ATOM 585 C C . THR A 1 79 ? 10.922 38.719 -7.18 1 93.62 79 THR A C 1
ATOM 587 O O . THR A 1 79 ? 11.539 37.688 -6.879 1 93.62 79 THR A O 1
ATOM 590 N N . ASN A 1 80 ? 11.125 39.906 -6.633 1 94.25 80 ASN A N 1
ATOM 591 C CA . ASN A 1 80 ? 12.023 40 -5.488 1 94.25 80 ASN A CA 1
ATOM 592 C C . ASN A 1 80 ? 11.383 39.438 -4.223 1 94.25 80 ASN A C 1
ATOM 594 O O . ASN A 1 80 ? 10.383 39.969 -3.74 1 94.25 80 ASN A O 1
ATOM 598 N N . VAL A 1 81 ? 11.906 38.406 -3.746 1 94.94 81 VAL A N 1
ATOM 599 C CA . VAL A 1 81 ? 11.43 37.719 -2.549 1 94.94 81 VAL A CA 1
ATOM 600 C C . VAL A 1 81 ? 12.562 37.594 -1.537 1 94.94 81 VAL A C 1
ATOM 602 O O . VAL A 1 81 ? 13.25 36.562 -1.504 1 94.94 81 VAL A O 1
ATOM 605 N N . PRO A 1 82 ? 12.727 38.5 -0.622 1 91.94 82 PRO A N 1
ATOM 606 C CA . PRO A 1 82 ? 13.859 38.406 0.304 1 91.94 82 PRO A CA 1
ATOM 607 C C . PRO A 1 82 ? 13.719 37.25 1.291 1 91.94 82 PRO A C 1
ATOM 609 O O . PRO A 1 82 ? 14.68 36.5 1.524 1 91.94 82 PRO A O 1
ATOM 612 N N . GLU A 1 83 ? 12.469 37.125 1.82 1 97.75 83 GLU A N 1
ATOM 613 C CA . GLU A 1 83 ? 12.297 36.125 2.852 1 97.75 83 GLU A CA 1
ATOM 614 C C . GLU A 1 83 ? 10.859 35.594 2.865 1 97.75 83 GLU A C 1
ATOM 616 O O . GLU A 1 83 ? 9.914 36.344 2.648 1 97.75 83 GLU A O 1
ATOM 621 N N . ILE A 1 84 ? 10.734 34.344 3.066 1 98.44 84 ILE A N 1
ATOM 622 C CA . ILE A 1 84 ? 9.445 33.688 3.307 1 98.44 84 ILE A CA 1
ATOM 623 C C . ILE A 1 84 ? 9.469 32.969 4.656 1 98.44 84 ILE A C 1
ATOM 625 O O . ILE A 1 84 ? 10.289 32.094 4.883 1 98.44 84 ILE A O 1
ATOM 629 N N . ASN A 1 85 ? 8.602 33.344 5.547 1 98.56 85 ASN A N 1
ATOM 630 C CA . ASN A 1 85 ? 8.359 32.656 6.805 1 98.56 85 ASN A CA 1
ATOM 631 C C . ASN A 1 85 ? 7.211 31.656 6.68 1 98.56 85 ASN A C 1
ATOM 633 O O . ASN A 1 85 ? 6.055 32.031 6.516 1 98.56 85 ASN A O 1
ATOM 637 N N . THR A 1 86 ? 7.512 30.391 6.84 1 98.25 86 THR A N 1
ATOM 638 C CA . THR A 1 86 ? 6.512 29.359 6.613 1 98.25 86 THR A CA 1
ATOM 639 C C . THR A 1 86 ? 5.938 28.859 7.938 1 98.25 86 THR A C 1
ATOM 641 O O . THR A 1 86 ? 5.281 27.812 7.984 1 98.25 86 THR A O 1
ATOM 644 N N . GLU A 1 87 ? 6.266 29.531 9 1 96.69 87 GLU A N 1
ATOM 645 C CA . GLU A 1 87 ? 5.754 29.219 10.336 1 96.69 87 GLU A CA 1
ATOM 646 C C . GLU A 1 87 ? 6.125 27.797 10.742 1 96.69 87 GLU A C 1
ATOM 648 O O . GLU A 1 87 ? 7.293 27.406 10.688 1 96.69 87 GLU A O 1
ATOM 653 N N . ASN A 1 88 ? 5.199 26.969 11.055 1 95.25 88 ASN A N 1
ATOM 654 C CA . ASN A 1 88 ? 5.473 25.625 11.531 1 95.25 88 ASN A CA 1
ATOM 655 C C . ASN A 1 88 ? 5.375 24.594 10.406 1 95.25 88 ASN A C 1
ATOM 657 O O . ASN A 1 88 ? 5.641 23.406 10.625 1 95.25 88 ASN A O 1
ATOM 661 N N . SER A 1 89 ? 5.07 25.047 9.227 1 96.94 89 SER A N 1
ATOM 662 C CA . SER A 1 89 ? 4.652 24.109 8.188 1 96.94 89 SER A CA 1
ATOM 663 C C . SER A 1 89 ? 5.855 23.5 7.469 1 96.94 89 SER A C 1
ATOM 665 O O . SER A 1 89 ? 6.426 24.125 6.566 1 96.94 89 SER A O 1
ATOM 667 N N . GLY A 1 90 ? 6.152 22.266 7.754 1 96.5 90 GLY A N 1
ATOM 668 C CA . GLY A 1 90 ? 7.223 21.531 7.09 1 96.5 90 GLY A CA 1
ATOM 669 C C . GLY A 1 90 ? 6.961 21.312 5.609 1 96.5 90 GLY A C 1
ATOM 670 O O . GLY A 1 90 ? 7.871 21.453 4.789 1 96.5 90 GLY A O 1
ATOM 671 N N . THR A 1 91 ? 5.703 20.984 5.262 1 97.38 91 THR A N 1
ATOM 672 C CA . THR A 1 91 ? 5.344 20.781 3.863 1 97.38 91 THR A CA 1
ATOM 673 C C . THR A 1 91 ? 5.559 22.062 3.061 1 97.38 91 THR A C 1
ATOM 675 O O . THR A 1 91 ? 6.094 22.031 1.949 1 97.38 91 THR A O 1
ATOM 678 N N . THR A 1 92 ? 5.207 23.188 3.615 1 98.56 92 THR A N 1
ATOM 679 C CA . THR A 1 92 ? 5.32 24.469 2.934 1 98.56 92 THR A CA 1
ATOM 680 C C . THR A 1 92 ? 6.785 24.797 2.646 1 98.56 92 THR A C 1
ATOM 682 O O . THR A 1 92 ? 7.141 25.125 1.515 1 98.56 92 THR A O 1
ATOM 685 N N . ILE A 1 93 ? 7.641 24.688 3.652 1 98.69 93 ILE A N 1
ATOM 686 C CA . ILE A 1 93 ? 9.016 25.125 3.463 1 98.69 93 ILE A CA 1
ATOM 687 C C . ILE A 1 93 ? 9.719 24.234 2.449 1 98.69 93 ILE A C 1
ATOM 689 O O . ILE A 1 93 ? 10.547 24.688 1.665 1 98.69 93 ILE A O 1
ATOM 693 N N . ARG A 1 94 ? 9.43 22.984 2.467 1 98.5 94 ARG A N 1
ATOM 694 C CA . ARG A 1 94 ? 10.109 22.031 1.589 1 98.5 94 ARG A CA 1
ATOM 695 C C . ARG A 1 94 ? 9.688 22.234 0.137 1 98.5 94 ARG A C 1
ATOM 697 O O . ARG A 1 94 ? 10.531 22.281 -0.758 1 98.5 94 ARG A O 1
ATOM 704 N N . ILE A 1 95 ? 8.375 22.344 -0.122 1 98.69 95 ILE A N 1
ATOM 705 C CA . ILE A 1 95 ? 7.906 22.594 -1.482 1 98.69 95 ILE A CA 1
ATOM 706 C C . ILE A 1 95 ? 8.359 23.984 -1.94 1 98.69 95 ILE A C 1
ATOM 708 O O . ILE A 1 95 ? 8.797 24.156 -3.08 1 98.69 95 ILE A O 1
ATOM 712 N N . ALA A 1 96 ? 8.312 24.938 -1.03 1 98.81 96 ALA A N 1
ATOM 713 C CA . ALA A 1 96 ? 8.758 26.297 -1.345 1 98.81 96 ALA A CA 1
ATOM 714 C C . ALA A 1 96 ? 10.242 26.328 -1.7 1 98.81 96 ALA A C 1
ATOM 716 O O . ALA A 1 96 ? 10.672 27.109 -2.545 1 98.81 96 ALA A O 1
ATOM 717 N N . ALA A 1 97 ? 11.047 25.516 -1.048 1 98.75 97 ALA A N 1
ATOM 718 C CA . ALA A 1 97 ? 12.477 25.438 -1.349 1 98.75 97 ALA A CA 1
ATOM 719 C C . ALA A 1 97 ? 12.711 25.062 -2.811 1 98.75 97 ALA A C 1
ATOM 721 O O . ALA A 1 97 ? 13.562 25.656 -3.477 1 98.75 97 ALA A O 1
ATOM 722 N N . GLY A 1 98 ? 11.977 24.078 -3.283 1 98.69 98 GLY A N 1
ATOM 723 C CA . GLY A 1 98 ? 12.055 23.734 -4.695 1 98.69 98 GLY A CA 1
ATOM 724 C C . GLY A 1 98 ? 11.68 24.891 -5.605 1 98.69 98 GLY A C 1
ATOM 725 O O . GLY A 1 98 ? 12.383 25.188 -6.574 1 98.69 98 GLY A O 1
ATOM 726 N N . ILE A 1 99 ? 10.602 25.594 -5.32 1 98.62 99 ILE A N 1
ATOM 727 C CA . ILE A 1 99 ? 10.117 26.703 -6.125 1 98.62 99 ILE A CA 1
ATOM 728 C C . ILE A 1 99 ? 11.133 27.844 -6.062 1 98.62 99 ILE A C 1
ATOM 730 O O . ILE A 1 99 ? 11.422 28.484 -7.082 1 98.62 99 ILE A O 1
ATOM 734 N N . ALA A 1 100 ? 11.688 28.109 -4.871 1 98.69 100 ALA A N 1
ATOM 735 C CA . ALA A 1 100 ? 12.703 29.156 -4.691 1 98.69 100 ALA A CA 1
ATOM 736 C C . ALA A 1 100 ? 13.898 28.906 -5.605 1 98.69 100 ALA A C 1
ATOM 738 O O . ALA A 1 100 ? 14.516 29.859 -6.094 1 9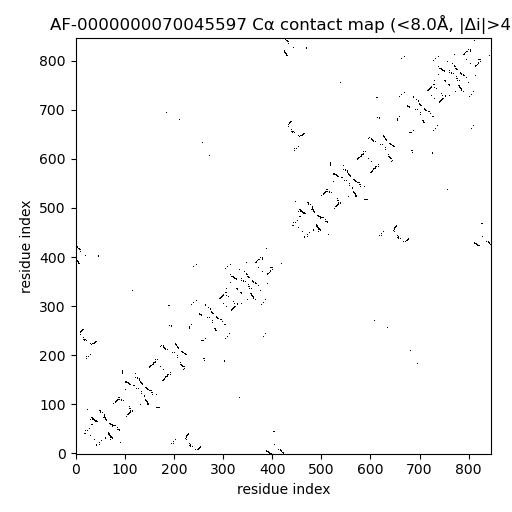8.69 100 ALA A O 1
ATOM 739 N N . SER A 1 101 ? 14.234 27.672 -5.867 1 98.56 101 SER A N 1
ATOM 740 C CA . SER A 1 101 ? 15.406 27.312 -6.66 1 98.56 101 SER A CA 1
ATOM 741 C C . SER A 1 101 ? 15.203 27.656 -8.133 1 98.56 101 SER A C 1
ATOM 743 O O . SER A 1 101 ? 16.141 27.609 -8.922 1 98.56 101 SER A O 1
ATOM 745 N N . LEU A 1 102 ? 14.023 28.031 -8.508 1 98.12 102 LEU A N 1
ATOM 746 C CA . LEU A 1 102 ? 13.734 28.469 -9.867 1 98.12 102 LEU A CA 1
ATOM 747 C C . LEU A 1 102 ? 14.07 29.953 -10.055 1 98.12 102 LEU A C 1
ATOM 749 O O . LEU A 1 102 ? 14.141 30.438 -11.18 1 98.12 102 LEU A O 1
ATOM 753 N N . PHE A 1 103 ? 14.188 30.656 -8.969 1 97.94 103 PHE A N 1
ATOM 754 C CA . PHE A 1 103 ? 14.492 32.094 -8.977 1 97.94 103 PHE A CA 1
ATOM 755 C C . PHE A 1 103 ? 16 32.312 -9.047 1 97.94 103 PHE A C 1
ATOM 757 O O . PHE A 1 103 ? 16.781 31.594 -8.422 1 97.94 103 PHE A O 1
ATOM 764 N N . SER A 1 104 ? 16.375 33.344 -9.703 1 96.88 104 SER A N 1
ATOM 765 C CA . SER A 1 104 ? 17.797 33.688 -9.836 1 96.88 104 SER A CA 1
ATOM 766 C C . SER A 1 104 ? 18.312 34.406 -8.594 1 96.88 104 SER A C 1
ATOM 768 O O . SER A 1 104 ? 19.5 34.281 -8.25 1 96.88 104 SER A O 1
ATOM 770 N N . ASP A 1 105 ? 17.5 35.156 -7.965 1 97.06 105 ASP A N 1
ATOM 771 C CA . ASP A 1 105 ? 17.891 35.875 -6.766 1 97.06 105 ASP A CA 1
ATOM 772 C C . ASP A 1 105 ? 17.781 35 -5.523 1 97.06 105 ASP A C 1
ATOM 774 O O . ASP A 1 105 ? 16.969 34.094 -5.484 1 97.06 105 ASP A O 1
ATOM 778 N N . GLU A 1 106 ? 18.562 35.312 -4.594 1 97.75 106 GLU A N 1
ATOM 779 C CA . GLU A 1 106 ? 18.578 34.562 -3.354 1 97.75 106 GLU A CA 1
ATOM 780 C C . GLU A 1 106 ? 17.297 34.75 -2.553 1 97.75 106 GLU A C 1
ATOM 782 O O . GLU A 1 106 ? 16.828 35.875 -2.406 1 97.75 106 GLU A O 1
ATOM 787 N N . ILE A 1 107 ? 16.766 33.719 -2.033 1 98.5 107 ILE A N 1
ATOM 788 C CA . ILE A 1 107 ? 15.562 33.719 -1.206 1 98.5 107 ILE A CA 1
ATOM 789 C C . ILE A 1 107 ? 15.828 33 0.112 1 98.5 107 ILE A C 1
ATOM 791 O O . ILE A 1 107 ? 16.359 31.891 0.121 1 98.5 107 ILE A O 1
ATOM 795 N N . THR A 1 108 ? 15.5 33.625 1.209 1 98.75 108 THR A N 1
ATOM 796 C CA . THR A 1 108 ? 15.609 33.031 2.525 1 98.75 108 THR A CA 1
ATOM 797 C C . THR A 1 108 ? 14.281 32.406 2.943 1 98.75 108 THR A C 1
ATOM 799 O O . THR A 1 108 ? 13.234 33.031 2.875 1 98.75 108 THR A O 1
ATOM 802 N N . LEU A 1 109 ? 14.273 31.156 3.303 1 98.81 109 LEU A N 1
ATOM 803 C CA . LEU A 1 109 ? 13.125 30.469 3.865 1 98.81 109 LEU A CA 1
ATOM 804 C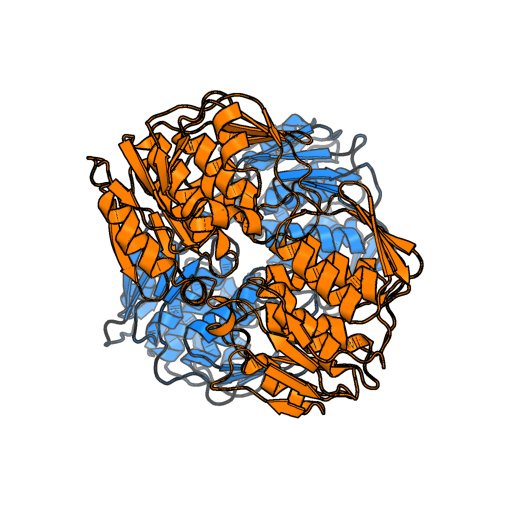 C . LEU A 1 109 ? 13.352 30.125 5.336 1 98.81 109 LEU A C 1
ATOM 806 O O . LEU A 1 109 ? 14.422 29.625 5.699 1 98.81 109 LEU A O 1
ATOM 810 N N . THR A 1 110 ? 12.375 30.375 6.148 1 98.62 110 THR A N 1
ATOM 811 C CA . THR A 1 110 ? 12.5 30.141 7.582 1 98.62 110 THR A CA 1
ATOM 812 C C . THR A 1 110 ? 11.148 29.766 8.188 1 98.62 110 THR A C 1
ATOM 814 O O . THR A 1 110 ? 10.188 29.516 7.457 1 98.62 110 THR A O 1
ATOM 817 N N . GLY A 1 111 ? 11.125 29.531 9.453 1 97.69 111 GLY A N 1
ATOM 818 C CA . GLY A 1 111 ? 9.93 29.188 10.211 1 97.69 111 GLY A CA 1
ATOM 819 C C . GLY A 1 111 ? 10.094 29.375 11.703 1 97.69 111 GLY A C 1
ATOM 820 O O . GLY A 1 111 ? 10.992 30.094 12.148 1 97.69 111 GLY A O 1
ATOM 821 N N . ASP A 1 112 ? 9.133 28.828 12.438 1 95.31 112 ASP A N 1
ATOM 822 C CA . ASP A 1 112 ? 9.172 28.969 13.891 1 95.31 112 ASP A CA 1
ATOM 823 C C . ASP A 1 112 ? 10.258 28.078 14.5 1 95.31 112 ASP A C 1
ATOM 825 O O . ASP A 1 112 ? 11.047 27.469 13.781 1 95.31 112 ASP A O 1
ATOM 829 N N . SER A 1 113 ? 10.32 28.062 15.836 1 93.56 113 SER A N 1
ATOM 830 C CA . SER A 1 113 ? 11.398 27.375 16.547 1 93.56 113 SER A CA 1
ATOM 831 C C . SER A 1 113 ? 11.359 25.859 16.266 1 93.56 113 SER A C 1
ATOM 833 O O . SER A 1 113 ? 12.406 25.219 16.172 1 93.56 113 SER A O 1
ATOM 835 N N . SER A 1 114 ? 10.18 25.297 16.172 1 91.88 114 SER A N 1
ATOM 836 C CA . SER A 1 114 ? 10.023 23.875 15.875 1 91.88 114 SER A CA 1
ATOM 837 C C . SER A 1 114 ? 10.531 23.531 14.484 1 91.88 114 SER A C 1
ATOM 839 O O . SER A 1 114 ? 11.273 22.562 14.305 1 91.88 114 SER A O 1
ATOM 841 N N . LEU A 1 115 ? 10.188 24.328 13.516 1 95.38 115 LEU A N 1
ATOM 842 C CA . LEU A 1 115 ? 10.562 24.094 12.133 1 95.38 115 LEU A CA 1
ATOM 843 C C . LE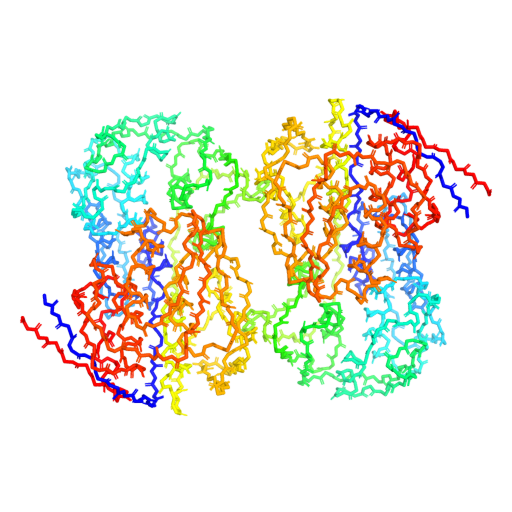U A 1 115 ? 12.07 24.219 11.945 1 95.38 115 LEU A C 1
ATOM 845 O O . LEU A 1 115 ? 12.664 23.5 11.133 1 95.38 115 LEU A O 1
ATOM 849 N N . GLN A 1 116 ? 12.703 25.062 12.688 1 96.56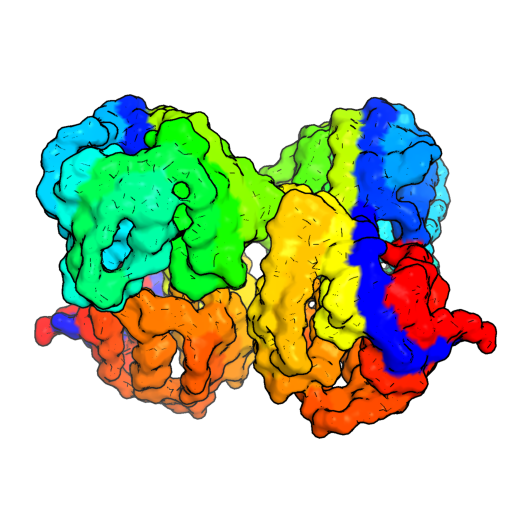 116 GLN A N 1
ATOM 850 C CA . GLN A 1 116 ? 14.125 25.359 12.539 1 96.56 116 GLN A CA 1
ATOM 851 C C . GLN A 1 116 ? 14.977 24.203 13.062 1 96.56 116 GLN A C 1
ATOM 853 O O . GLN A 1 116 ? 16.203 24.203 12.891 1 96.56 116 GLN A O 1
ATOM 858 N N . LYS A 1 117 ? 14.367 23.188 13.625 1 93.62 117 LYS A N 1
ATOM 859 C CA . LYS A 1 117 ? 15.07 22 14.109 1 93.62 117 LYS A CA 1
ATOM 860 C C . LYS A 1 117 ? 14.93 20.844 13.117 1 93.62 117 LYS A C 1
ATOM 862 O O . LYS A 1 117 ? 15.562 19.797 13.281 1 93.62 117 LYS A O 1
ATOM 867 N N . ARG A 1 118 ? 14.172 21.016 12.094 1 93.75 118 ARG A N 1
ATOM 868 C CA . ARG A 1 118 ? 13.844 19.922 11.188 1 93.75 118 ARG A CA 1
ATOM 869 C C . ARG A 1 118 ? 14.859 19.828 10.047 1 93.75 118 ARG A C 1
ATOM 871 O O . ARG A 1 118 ? 15.312 20.859 9.539 1 93.75 118 ARG A O 1
ATOM 878 N N . PRO A 1 119 ? 15.219 18.672 9.602 1 94.31 119 PRO A N 1
ATOM 879 C CA . PRO A 1 119 ? 16.266 18.484 8.586 1 94.31 119 PRO A CA 1
ATOM 880 C C . PRO A 1 119 ? 15.812 18.922 7.191 1 94.31 119 PRO A C 1
ATOM 882 O O . PRO A 1 119 ? 14.664 18.688 6.809 1 94.31 119 PRO A O 1
ATOM 885 N N . MET A 1 120 ? 16.781 19.516 6.449 1 97.06 120 MET A N 1
ATOM 886 C CA . MET A 1 120 ? 16.547 19.969 5.078 1 97.06 120 MET A CA 1
ATOM 887 C C . MET A 1 120 ? 17.703 19.547 4.168 1 97.06 120 MET A C 1
ATOM 889 O O . MET A 1 120 ? 17.641 19.734 2.955 1 97.06 120 MET A O 1
ATOM 893 N N . GLN A 1 121 ? 18.656 18.922 4.699 1 97.12 121 GLN A N 1
ATOM 894 C CA . GLN A 1 121 ? 19.953 18.781 4.031 1 97.12 121 GLN A CA 1
ATOM 895 C C . GLN A 1 121 ? 19.812 17.969 2.742 1 97.12 121 GLN A C 1
ATOM 897 O O . GLN A 1 121 ? 20.391 18.344 1.712 1 97.12 121 GLN A O 1
ATOM 902 N N . SER A 1 122 ? 19.125 16.859 2.738 1 96.81 122 SER A N 1
ATOM 903 C CA . SER A 1 122 ? 19 16 1.561 1 96.81 122 SER A CA 1
ATOM 904 C C . SER A 1 122 ? 18.375 16.766 0.391 1 96.81 122 SER A C 1
ATOM 906 O O . SER A 1 122 ? 18.781 16.578 -0.759 1 96.81 122 SER A O 1
ATOM 908 N N . LEU A 1 123 ? 17.438 17.578 0.675 1 98 123 LEU A N 1
ATOM 909 C CA . LEU A 1 123 ? 16.797 18.375 -0.371 1 98 123 LEU A CA 1
ATOM 910 C C . LEU A 1 123 ? 17.766 19.438 -0.898 1 98 123 LEU A C 1
ATOM 912 O O . LEU A 1 123 ? 17.859 19.656 -2.109 1 98 123 LEU A O 1
ATOM 916 N N . LEU A 1 124 ? 18.484 20.078 0.011 1 98.56 124 LEU A N 1
ATOM 917 C CA . LEU A 1 124 ? 19.453 21.094 -0.382 1 98.56 124 LEU A CA 1
ATOM 918 C C . LEU A 1 124 ? 20.547 20.484 -1.265 1 98.56 124 LEU A C 1
ATOM 920 O O . LEU A 1 124 ? 20.953 21.094 -2.258 1 98.56 124 LEU A O 1
ATOM 924 N N . ASP A 1 125 ? 21 19.297 -0.887 1 98.31 125 ASP A N 1
ATOM 925 C CA . ASP A 1 125 ? 22 18.594 -1.69 1 98.31 125 ASP A CA 1
ATOM 926 C C . ASP A 1 125 ? 21.469 18.297 -3.094 1 98.31 125 ASP A C 1
ATOM 928 O O . ASP A 1 125 ? 22.188 18.484 -4.082 1 98.31 125 ASP A O 1
ATOM 932 N N . ALA A 1 126 ? 20.266 17.844 -3.16 1 98.25 126 ALA A N 1
ATOM 933 C CA . ALA A 1 126 ? 19.656 17.531 -4.445 1 98.25 126 ALA A CA 1
ATOM 934 C C . ALA A 1 126 ? 19.547 18.766 -5.328 1 98.25 126 ALA A C 1
ATOM 936 O O . ALA A 1 126 ? 19.906 18.734 -6.508 1 98.25 126 ALA A O 1
ATOM 937 N N . LEU A 1 127 ? 19.078 19.859 -4.789 1 98.62 127 LEU A N 1
ATOM 938 C CA . LEU A 1 127 ? 18.938 21.109 -5.535 1 98.62 127 LEU A CA 1
ATOM 939 C C . LEU A 1 127 ? 20.297 21.625 -5.988 1 98.62 127 LEU A C 1
ATOM 941 O O . LEU A 1 127 ? 20.438 22.109 -7.113 1 98.62 127 LEU A O 1
ATOM 945 N N . THR A 1 128 ? 21.297 21.5 -5.137 1 98.56 128 THR A N 1
ATOM 946 C CA . THR A 1 128 ? 22.656 21.922 -5.465 1 98.56 128 THR A CA 1
ATOM 947 C C . THR A 1 128 ? 23.203 21.094 -6.629 1 98.56 128 THR A C 1
ATOM 949 O O . THR A 1 128 ? 23.875 21.625 -7.508 1 98.56 128 THR A O 1
ATOM 952 N N . SER A 1 129 ? 22.859 19.859 -6.66 1 98.25 129 SER A N 1
ATOM 953 C CA . SER A 1 129 ? 23.375 18.953 -7.684 1 98.25 129 SER A CA 1
ATOM 954 C C . SER A 1 129 ? 22.859 19.344 -9.07 1 98.25 129 SER A C 1
ATOM 956 O O . SER A 1 129 ? 23.438 18.938 -10.086 1 98.25 129 SER A O 1
ATOM 958 N N . ILE A 1 130 ? 21.859 20.188 -9.109 1 98.19 130 ILE A N 1
ATOM 959 C CA . ILE A 1 130 ? 21.312 20.5 -10.422 1 98.19 130 ILE A CA 1
ATOM 960 C C . ILE A 1 130 ? 21.359 22.016 -10.648 1 98.19 130 ILE A C 1
ATOM 962 O O . ILE A 1 130 ? 20.625 22.547 -11.477 1 98.19 130 ILE A O 1
ATOM 966 N N . GLY A 1 131 ? 22.141 22.75 -9.805 1 97.69 131 GLY A N 1
ATOM 967 C CA . GLY A 1 131 ? 22.516 24.078 -10.234 1 97.69 131 GLY A CA 1
ATOM 968 C C . GLY A 1 131 ? 22.219 25.141 -9.203 1 97.69 131 GLY A C 1
ATOM 969 O O . GLY A 1 131 ? 22.672 26.297 -9.336 1 97.69 131 GLY A O 1
ATOM 970 N N . ALA A 1 132 ? 21.547 24.875 -8.125 1 98.38 132 ALA A N 1
ATOM 971 C CA . ALA A 1 132 ? 21.234 25.875 -7.105 1 98.38 132 ALA A CA 1
ATOM 972 C C . ALA A 1 132 ? 22.406 26.047 -6.141 1 98.38 132 ALA A C 1
ATOM 974 O O . ALA A 1 132 ? 23.266 25.172 -6.02 1 98.38 132 ALA A O 1
ATOM 975 N N . GLN A 1 133 ? 22.516 27.203 -5.586 1 98.44 133 GLN A N 1
ATOM 976 C CA . GLN A 1 133 ? 23.359 27.438 -4.43 1 98.44 133 GLN A CA 1
ATOM 977 C C . GLN A 1 133 ? 22.547 27.484 -3.143 1 98.44 133 GLN A C 1
ATOM 979 O O . GLN A 1 133 ? 21.672 28.344 -2.984 1 98.44 133 GLN A O 1
ATOM 984 N N . CYS A 1 134 ? 22.859 26.547 -2.268 1 98.5 134 CYS A N 1
ATOM 985 C CA . CYS A 1 134 ? 22.078 26.438 -1.038 1 98.5 134 CYS A CA 1
ATOM 986 C C . CYS A 1 134 ? 22.969 26.594 0.188 1 98.5 134 CYS A C 1
ATOM 988 O O . CYS A 1 134 ? 24.094 26.109 0.207 1 98.5 134 CYS A O 1
ATOM 990 N N . TYR A 1 135 ? 22.453 27.312 1.163 1 97.81 135 TYR A N 1
ATOM 991 C CA . TYR A 1 135 ? 23.172 27.516 2.42 1 97.81 135 TYR A CA 1
ATOM 992 C C . TYR A 1 135 ? 22.266 27.219 3.611 1 97.81 135 TYR A C 1
ATOM 994 O O . TYR A 1 135 ? 21.078 27.562 3.6 1 97.81 135 TYR A O 1
ATOM 1002 N N . SER A 1 136 ? 22.797 26.562 4.598 1 97.94 136 SER A N 1
ATOM 1003 C CA . SER A 1 136 ? 22.109 26.266 5.852 1 97.94 136 SER A CA 1
ATOM 1004 C C . SER A 1 136 ? 23.094 26.031 6.984 1 97.94 136 SER A C 1
ATOM 1006 O O . SER A 1 136 ? 24.281 25.797 6.742 1 97.94 136 SER A O 1
ATOM 1008 N N . THR A 1 137 ? 22.625 26.266 8.203 1 96.19 137 THR A N 1
ATOM 1009 C CA . THR A 1 137 ? 23.391 25.844 9.375 1 96.19 137 THR A CA 1
ATOM 1010 C C . THR A 1 137 ? 22.953 24.453 9.836 1 96.19 137 THR A C 1
ATOM 1012 O O . THR A 1 137 ? 21.828 24.266 10.297 1 96.19 137 THR A O 1
ATOM 1015 N N . ASP A 1 138 ? 23.75 23.484 9.727 1 95.38 138 ASP A N 1
ATOM 1016 C CA . ASP A 1 138 ? 23.531 22.109 10.156 1 95.38 138 ASP A CA 1
ATOM 1017 C C . ASP A 1 138 ? 22.375 21.484 9.398 1 95.38 138 ASP A C 1
ATOM 1019 O O . ASP A 1 138 ? 21.594 20.719 9.969 1 95.38 138 ASP A O 1
ATOM 1023 N N . GLY A 1 139 ? 22.109 22 8.203 1 96.69 139 GLY A N 1
ATOM 1024 C CA . GLY A 1 139 ? 21.094 21.422 7.344 1 96.69 139 GLY A CA 1
ATOM 1025 C C . GLY A 1 139 ? 19.672 21.75 7.785 1 96.69 139 GLY A C 1
ATOM 1026 O O . GLY A 1 139 ? 18.734 21 7.496 1 96.69 139 GLY A O 1
ATOM 1027 N N . LYS A 1 140 ? 19.547 22.812 8.555 1 97.88 140 LYS A N 1
ATOM 1028 C CA . LYS A 1 140 ? 18.266 23.219 9.102 1 97.88 140 LYS A CA 1
ATOM 1029 C C . LYS A 1 140 ? 17.922 24.656 8.734 1 97.88 140 LYS A C 1
ATOM 1031 O O . LYS A 1 140 ? 18.797 25.422 8.328 1 97.88 140 LYS A O 1
ATOM 1036 N N . PRO A 1 141 ? 16.641 25 8.75 1 97.81 141 PRO A N 1
ATOM 1037 C CA . PRO A 1 141 ? 16.297 26.391 8.516 1 97.81 141 PRO A CA 1
ATOM 1038 C C . PRO A 1 141 ? 16.859 27.328 9.578 1 97.81 141 PRO A C 1
ATOM 1040 O O . PRO A 1 141 ? 17.109 26.906 10.703 1 97.81 141 PRO A O 1
ATOM 1043 N N . PRO A 1 142 ? 17.094 28.594 9.305 1 98.44 142 PRO A N 1
ATOM 1044 C CA . PRO A 1 142 ? 16.844 29.219 8.008 1 98.44 142 PRO A CA 1
ATOM 1045 C C . PRO A 1 142 ? 17.781 28.703 6.918 1 98.44 142 PRO A C 1
ATOM 1047 O O . PRO A 1 142 ? 18.938 28.391 7.188 1 98.44 142 PRO A O 1
ATOM 1050 N N . ILE A 1 143 ? 17.188 28.609 5.695 1 98.75 143 ILE A N 1
ATOM 1051 C CA . ILE A 1 143 ? 17.969 28.203 4.535 1 98.75 143 ILE A CA 1
ATOM 1052 C C . ILE A 1 143 ? 17.953 29.312 3.482 1 98.75 143 ILE A C 1
ATOM 1054 O O . ILE A 1 143 ? 16.969 30.062 3.387 1 98.75 143 ILE A O 1
ATOM 1058 N N . ARG A 1 144 ? 19.016 29.469 2.744 1 98.62 144 ARG A N 1
ATOM 1059 C CA . ARG A 1 144 ? 19.125 30.391 1.621 1 98.62 144 ARG A CA 1
ATOM 1060 C C . ARG A 1 144 ? 19.344 29.641 0.313 1 98.62 144 ARG A C 1
ATOM 1062 O O . ARG A 1 144 ? 20.203 28.766 0.242 1 98.62 144 ARG A O 1
ATOM 1069 N N . ILE A 1 145 ? 18.578 29.984 -0.669 1 98.5 145 ILE A N 1
ATOM 1070 C CA . ILE A 1 145 ? 18.656 29.297 -1.953 1 98.5 145 ILE A CA 1
ATOM 1071 C C . ILE A 1 145 ? 18.766 30.312 -3.082 1 98.5 145 ILE A C 1
ATOM 1073 O O . ILE A 1 145 ? 17.984 31.266 -3.158 1 98.5 145 ILE A O 1
ATOM 1077 N N . LYS A 1 146 ? 19.719 30.125 -3.881 1 97.88 146 LYS A N 1
ATOM 1078 C CA . LYS A 1 146 ? 19.922 30.922 -5.098 1 97.88 146 LYS A CA 1
ATOM 1079 C C . LYS A 1 146 ? 19.922 30.016 -6.332 1 97.88 146 LYS A C 1
ATOM 1081 O O . LYS A 1 146 ? 20.766 29.125 -6.461 1 97.88 146 LYS A O 1
ATOM 1086 N N . GLY A 1 147 ? 18.859 30.188 -7.195 1 95.25 147 GLY A N 1
ATOM 1087 C CA . GLY A 1 147 ? 18.797 29.438 -8.445 1 95.25 147 GLY A CA 1
ATOM 1088 C C . GLY A 1 147 ? 19.531 30.125 -9.586 1 95.25 147 GLY A C 1
ATOM 1089 O O . GLY A 1 147 ? 20.453 30.906 -9.359 1 95.25 147 GLY A O 1
ATOM 1090 N N . LYS A 1 148 ? 19.297 29.781 -10.766 1 96 148 LYS A N 1
ATOM 1091 C CA . LYS A 1 148 ? 18.188 28.906 -11.164 1 96 148 LYS A CA 1
ATOM 1092 C C . LYS A 1 148 ? 18.672 27.484 -11.391 1 96 148 LYS A C 1
ATOM 1094 O O . LYS A 1 148 ? 19.734 27.266 -11.984 1 96 148 LYS A O 1
ATOM 1099 N N . ILE A 1 149 ? 17.875 26.516 -11.016 1 97.62 149 ILE A N 1
ATOM 1100 C CA . ILE A 1 149 ? 18.172 25.109 -11.305 1 97.62 149 ILE A CA 1
ATOM 1101 C C . ILE A 1 149 ? 17.875 24.812 -12.773 1 97.62 149 ILE A C 1
ATOM 1103 O O . ILE A 1 149 ? 16.922 25.344 -13.344 1 97.62 149 ILE A O 1
ATOM 1107 N N . LEU A 1 150 ? 18.641 23.938 -13.359 1 97.44 150 LEU A N 1
ATOM 1108 C CA . LEU A 1 150 ? 18.484 23.609 -14.773 1 97.44 150 LEU A CA 1
ATOM 1109 C C . LEU A 1 150 ? 17.781 22.266 -14.938 1 97.44 150 LEU A C 1
ATOM 1111 O O . LEU A 1 150 ? 17.266 21.953 -16.016 1 97.44 150 LEU A O 1
ATOM 1115 N N . GLY A 1 151 ? 17.75 21.484 -13.961 1 98 151 GLY A N 1
ATOM 1116 C CA . GLY A 1 151 ? 17.281 20.109 -14.039 1 98 151 GLY A CA 1
ATOM 1117 C C . GLY A 1 151 ? 18.391 19.109 -14.32 1 98 151 GLY A C 1
ATOM 1118 O O . GLY A 1 151 ? 19.562 19.391 -14.047 1 98 151 GLY A O 1
ATOM 1119 N N . GLY A 1 152 ? 18.016 17.906 -14.781 1 98 152 GLY A N 1
ATOM 1120 C CA . GLY A 1 152 ? 18.969 16.844 -15.023 1 98 152 GLY A CA 1
ATOM 1121 C C . GLY A 1 152 ? 18.812 15.664 -14.078 1 98 152 GLY A C 1
ATOM 1122 O O . GLY A 1 152 ? 17.703 15.375 -13.625 1 98 152 GLY A O 1
ATOM 1123 N N . ASP A 1 153 ? 19.953 14.969 -13.867 1 97.56 153 ASP A N 1
ATOM 1124 C CA . ASP A 1 153 ? 19.922 13.773 -13.031 1 97.56 153 ASP A CA 1
ATOM 1125 C C . ASP A 1 153 ? 20.016 14.125 -11.555 1 97.56 153 ASP A C 1
ATOM 1127 O O . ASP A 1 153 ? 20.922 14.875 -11.148 1 97.56 153 ASP A O 1
ATOM 1131 N N . VAL A 1 154 ? 19.141 13.648 -10.773 1 97.94 154 VAL A N 1
ATOM 1132 C CA . VAL A 1 154 ? 19.141 13.883 -9.336 1 97.94 154 VAL A CA 1
ATOM 1133 C C . VAL A 1 154 ? 19 12.547 -8.602 1 97.94 154 VAL A C 1
ATOM 1135 O O . VAL A 1 154 ? 18.219 11.688 -9 1 97.94 154 VAL A O 1
ATOM 1138 N N . THR A 1 155 ? 19.781 12.328 -7.613 1 96.06 155 THR A N 1
ATOM 1139 C CA . THR A 1 155 ? 19.656 11.211 -6.684 1 96.06 155 THR A CA 1
ATOM 1140 C C . THR A 1 155 ? 19.344 11.719 -5.277 1 96.06 155 THR A C 1
ATOM 1142 O O . THR A 1 155 ? 19.969 12.664 -4.797 1 96.06 155 THR A O 1
ATOM 1145 N N . ILE A 1 156 ? 18.406 11.117 -4.605 1 96.12 156 ILE A N 1
ATOM 1146 C CA . ILE A 1 156 ? 18.031 11.578 -3.275 1 96.12 156 ILE A CA 1
ATOM 1147 C C . ILE A 1 156 ? 17.672 10.383 -2.4 1 96.12 156 ILE A C 1
ATOM 1149 O O . ILE A 1 156 ? 17.062 9.422 -2.875 1 96.12 156 ILE A O 1
ATOM 1153 N N . PRO A 1 157 ? 18.016 10.414 -1.116 1 92.88 157 PRO A N 1
ATOM 1154 C CA . PRO A 1 157 ? 17.594 9.336 -0.223 1 92.88 157 PRO A CA 1
ATOM 1155 C C . PRO A 1 157 ? 16.094 9.344 0.046 1 92.88 157 PRO A C 1
ATOM 1157 O O . PRO A 1 157 ? 15.492 10.406 0.186 1 92.88 157 PRO A O 1
ATOM 1160 N N . GLY A 1 158 ? 15.539 8.148 0.134 1 89.88 158 GLY A N 1
ATOM 1161 C CA . GLY A 1 158 ? 14.102 8.023 0.316 1 89.88 158 GLY A CA 1
ATOM 1162 C C . GLY A 1 158 ? 13.703 7.809 1.763 1 89.88 158 GLY A C 1
ATOM 1163 O O . GLY A 1 158 ? 12.531 7.953 2.115 1 89.88 158 GLY A O 1
ATOM 1164 N N . ASN A 1 159 ? 14.609 7.602 2.625 1 85.5 159 ASN A N 1
ATOM 1165 C CA . ASN A 1 159 ? 14.297 7.082 3.951 1 85.5 159 ASN A CA 1
ATOM 1166 C C . ASN A 1 159 ? 14.078 8.211 4.957 1 85.5 159 ASN A C 1
ATOM 1168 O O . ASN A 1 159 ? 13.828 7.957 6.137 1 85.5 159 ASN A O 1
ATOM 1172 N N . PHE A 1 160 ? 14.102 9.508 4.488 1 83.94 160 PHE A N 1
ATOM 1173 C CA . PHE A 1 160 ? 13.984 10.617 5.422 1 83.94 160 PHE A CA 1
ATOM 1174 C C . PHE A 1 160 ? 12.602 11.266 5.324 1 83.94 160 PHE A C 1
ATOM 1176 O O . PHE A 1 160 ? 11.859 11.297 6.305 1 83.94 160 PHE A O 1
ATOM 1183 N N . SER A 1 161 ? 12.328 11.805 4.125 1 89 161 SER A N 1
ATOM 1184 C CA . SER A 1 161 ? 11.047 12.492 3.947 1 89 161 SER A CA 1
ATOM 1185 C C . SER A 1 161 ? 10.586 12.422 2.496 1 89 161 SER A C 1
ATOM 1187 O O . SER A 1 161 ? 11.297 12.852 1.589 1 89 161 SER A O 1
ATOM 1189 N N . SER A 1 162 ? 9.344 12.008 2.312 1 93.38 162 SER A N 1
ATOM 1190 C CA . SER A 1 162 ? 8.758 11.984 0.975 1 93.38 162 SER A CA 1
ATOM 1191 C C . SER A 1 162 ? 8.469 13.398 0.471 1 93.38 162 SER A C 1
ATOM 1193 O O . SER A 1 162 ? 8.328 13.609 -0.734 1 93.38 162 SER A O 1
ATOM 1195 N N . GLN A 1 163 ? 8.438 14.352 1.379 1 94.88 163 GLN A N 1
ATOM 1196 C CA . GLN A 1 163 ? 8.156 15.734 1.007 1 94.88 163 GLN A CA 1
ATOM 1197 C C . GLN A 1 163 ? 9.297 16.312 0.175 1 94.88 163 GLN A C 1
ATOM 1199 O O . GLN A 1 163 ? 9.07 17.203 -0.657 1 94.88 163 GLN A O 1
ATOM 1204 N N . PHE A 1 164 ? 10.547 15.867 0.381 1 97.19 164 PHE A N 1
ATOM 1205 C CA . PHE A 1 164 ? 11.672 16.281 -0.445 1 97.19 164 PHE A CA 1
ATOM 1206 C C . PHE A 1 164 ? 11.453 15.883 -1.899 1 97.19 164 PHE A C 1
ATOM 1208 O O . PHE A 1 164 ? 11.711 16.672 -2.811 1 97.19 164 PHE A O 1
ATOM 1215 N N . ILE A 1 165 ? 10.969 14.688 -2.031 1 97.5 165 ILE A N 1
ATOM 1216 C CA . ILE A 1 165 ? 10.711 14.156 -3.367 1 97.5 165 ILE A CA 1
ATOM 1217 C C . ILE A 1 165 ? 9.562 14.938 -4.012 1 97.5 165 ILE A C 1
ATOM 1219 O O . ILE A 1 165 ? 9.625 15.281 -5.195 1 97.5 165 ILE A O 1
ATOM 1223 N N . SER A 1 166 ? 8.516 15.227 -3.244 1 98.12 166 SER A N 1
ATOM 1224 C CA . SER A 1 166 ? 7.402 16.031 -3.736 1 98.12 166 SER A CA 1
ATOM 1225 C C . SER A 1 166 ? 7.879 17.391 -4.254 1 98.12 166 SER A C 1
ATOM 1227 O O . SER A 1 166 ? 7.41 17.859 -5.285 1 98.12 166 SER A O 1
ATOM 1229 N N . SER A 1 167 ? 8.773 17.969 -3.527 1 98.62 167 SER A N 1
ATOM 1230 C CA . SER A 1 167 ? 9.344 19.266 -3.914 1 98.62 167 SER A CA 1
ATOM 1231 C C . SER A 1 167 ? 10.016 19.172 -5.285 1 98.62 167 SER A C 1
ATOM 1233 O O . SER A 1 167 ? 9.758 20.016 -6.152 1 98.62 167 SER A O 1
ATOM 1235 N N . LEU A 1 168 ? 10.82 18.172 -5.48 1 98.62 168 LEU A N 1
ATOM 1236 C CA . LEU A 1 168 ? 11.539 17.969 -6.734 1 98.62 168 LEU A CA 1
ATOM 1237 C C . LEU A 1 168 ? 10.578 17.672 -7.879 1 98.62 168 LEU A C 1
ATOM 1239 O O . LEU A 1 168 ? 10.742 18.188 -8.984 1 98.62 168 LEU A O 1
ATOM 1243 N N . LEU A 1 169 ? 9.578 16.844 -7.613 1 98.56 169 LEU A N 1
ATOM 1244 C CA . LEU A 1 169 ? 8.586 16.531 -8.633 1 98.56 169 LEU A CA 1
ATOM 1245 C C . LEU A 1 169 ? 7.875 17.797 -9.109 1 98.56 169 LEU A C 1
ATOM 1247 O O . LEU A 1 169 ? 7.691 18 -10.312 1 98.56 169 LEU A O 1
ATOM 1251 N N . ILE A 1 170 ? 7.488 18.641 -8.188 1 98.75 170 ILE A N 1
ATOM 1252 C CA . ILE A 1 170 ? 6.664 19.812 -8.477 1 98.75 170 ILE A CA 1
ATOM 1253 C C . ILE A 1 170 ? 7.469 20.828 -9.289 1 98.75 170 ILE A C 1
ATOM 1255 O O . ILE A 1 170 ? 6.934 21.469 -10.188 1 98.75 170 ILE A O 1
ATOM 1259 N N . CYS A 1 171 ? 8.766 20.984 -9.07 1 98.25 171 CYS A N 1
ATOM 1260 C CA . CYS A 1 171 ? 9.539 22.016 -9.75 1 98.25 171 CYS A CA 1
ATOM 1261 C C . CYS A 1 171 ? 10.117 21.484 -11.062 1 98.25 171 CYS A C 1
ATOM 1263 O O . CYS A 1 171 ? 10.484 22.266 -11.945 1 98.25 171 CYS A O 1
ATOM 1265 N N . ALA A 1 172 ? 10.188 20.141 -11.227 1 98.75 172 ALA A N 1
ATOM 1266 C CA . ALA A 1 172 ? 10.891 19.469 -12.32 1 98.75 172 ALA A CA 1
ATOM 1267 C C . ALA A 1 172 ? 10.383 19.938 -13.68 1 98.75 172 ALA A C 1
ATOM 1269 O O . ALA A 1 172 ? 11.172 20.297 -14.555 1 98.75 172 ALA A O 1
ATOM 1270 N N . PRO A 1 173 ? 9.07 20 -13.891 1 98.69 173 PRO A N 1
ATOM 1271 C CA . PRO A 1 173 ? 8.57 20.375 -15.211 1 98.69 173 PRO A CA 1
ATOM 1272 C C . PRO A 1 173 ? 8.961 21.797 -15.609 1 98.69 173 PRO A C 1
ATOM 1274 O O . PRO A 1 173 ? 8.953 22.141 -16.797 1 98.69 173 PRO A O 1
ATOM 1277 N N . LEU A 1 174 ? 9.312 22.625 -14.688 1 98.38 174 LEU A N 1
ATOM 1278 C CA . LEU A 1 174 ? 9.555 24.047 -14.922 1 98.38 174 LEU A CA 1
ATOM 1279 C C . LEU A 1 174 ? 11.039 24.297 -15.172 1 98.38 174 LEU A C 1
ATOM 1281 O O . LEU A 1 174 ? 11.445 25.453 -15.352 1 98.38 174 LEU A O 1
ATOM 1285 N N . THR A 1 175 ? 11.805 23.312 -15.211 1 98.31 175 THR A N 1
ATOM 1286 C CA . THR A 1 175 ? 13.227 23.422 -15.508 1 98.31 175 THR A CA 1
ATOM 1287 C C . THR A 1 175 ? 13.492 23.188 -16.984 1 98.31 175 THR A C 1
ATOM 1289 O O . THR A 1 175 ? 12.664 22.609 -17.688 1 98.31 175 THR A O 1
ATOM 1292 N N . GLU A 1 176 ? 14.633 23.656 -17.406 1 97.75 176 GLU A N 1
ATOM 1293 C CA . GLU A 1 176 ? 14.992 23.562 -18.812 1 97.75 176 GLU A CA 1
ATOM 1294 C C . GLU A 1 176 ? 15.156 22.109 -19.25 1 97.75 176 GLU A C 1
ATOM 1296 O O . GLU A 1 176 ? 14.75 21.75 -20.359 1 97.75 176 GLU A O 1
ATOM 1301 N N . LYS A 1 177 ? 15.656 21.328 -18.422 1 98.19 177 LYS A N 1
ATOM 1302 C CA . LYS A 1 177 ? 16.031 19.969 -18.828 1 98.19 177 LYS A CA 1
ATOM 1303 C C . LYS A 1 177 ? 15.07 18.938 -18.25 1 98.19 177 LYS A C 1
ATOM 1305 O O . LYS A 1 177 ? 15.18 17.75 -18.562 1 98.19 177 LYS A O 1
ATOM 1310 N N . GLY A 1 178 ? 14.109 19.344 -17.469 1 98.44 178 GLY A N 1
ATOM 1311 C CA . GLY A 1 178 ? 13.391 18.359 -16.688 1 98.44 178 GLY A CA 1
ATOM 1312 C C . GLY A 1 178 ? 14.266 17.672 -15.641 1 98.44 178 GLY A C 1
ATOM 1313 O O . GLY A 1 178 ? 15.406 18.094 -15.414 1 98.44 178 GLY A O 1
ATOM 1314 N N . ILE A 1 179 ? 13.703 16.641 -14.906 1 98.5 179 ILE A N 1
ATOM 1315 C CA . ILE A 1 179 ? 14.484 15.945 -13.891 1 98.5 179 ILE A CA 1
ATOM 1316 C C . ILE A 1 179 ? 14.344 14.438 -14.07 1 98.5 179 ILE A C 1
ATOM 1318 O O . ILE A 1 179 ? 13.234 13.93 -14.242 1 98.5 179 ILE A O 1
ATOM 1322 N N . ASN A 1 180 ? 15.43 13.75 -14.156 1 97.62 180 ASN A N 1
ATOM 1323 C CA . ASN A 1 180 ? 15.516 12.305 -13.961 1 97.62 180 ASN A CA 1
ATOM 1324 C C . ASN A 1 180 ? 15.812 11.953 -12.508 1 97.62 180 ASN A C 1
ATOM 1326 O O . ASN A 1 180 ? 16.938 12.109 -12.039 1 97.62 180 ASN A O 1
ATOM 1330 N N . LEU A 1 181 ? 14.852 11.445 -11.812 1 97.19 181 LEU A N 1
ATOM 1331 C CA . LEU A 1 181 ? 14.938 11.289 -10.367 1 97.19 181 LEU A CA 1
ATOM 1332 C C . LEU A 1 181 ? 15.195 9.836 -9.984 1 97.19 181 LEU A C 1
ATOM 1334 O O . LEU A 1 181 ? 14.469 8.938 -10.406 1 97.19 181 LEU A O 1
ATOM 1338 N N . ALA A 1 182 ? 16.219 9.586 -9.258 1 94.38 182 ALA A N 1
ATOM 1339 C CA . ALA A 1 182 ? 16.516 8.289 -8.648 1 94.38 182 ALA A CA 1
ATOM 1340 C C . ALA A 1 182 ? 16.391 8.359 -7.129 1 94.38 182 ALA A C 1
ATOM 1342 O O . ALA A 1 182 ? 17 9.234 -6.496 1 94.38 182 ALA A O 1
ATOM 1343 N N . ILE A 1 183 ? 15.648 7.504 -6.535 1 93.81 183 ILE A N 1
ATOM 1344 C CA . ILE A 1 183 ? 15.453 7.445 -5.09 1 93.81 183 ILE A CA 1
ATOM 1345 C C . ILE A 1 183 ? 16.266 6.289 -4.512 1 93.81 183 ILE A C 1
ATOM 1347 O O . ILE A 1 183 ? 16.094 5.137 -4.914 1 93.81 183 ILE A O 1
ATOM 1351 N N . GLU A 1 184 ? 17.078 6.621 -3.58 1 90.31 184 GLU A N 1
ATOM 1352 C CA . GLU A 1 184 ? 17.953 5.629 -2.965 1 90.31 184 GLU A CA 1
ATOM 1353 C C . GLU A 1 184 ? 17.312 5.016 -1.725 1 90.31 184 GLU A C 1
ATOM 1355 O O . GLU A 1 184 ? 16.656 5.719 -0.942 1 90.31 184 GLU A O 1
ATOM 1360 N N . GLY A 1 185 ? 17.469 3.771 -1.572 1 86.38 185 GLY A N 1
ATOM 1361 C CA . GLY A 1 185 ? 16.953 3.104 -0.383 1 86.38 185 GLY A CA 1
ATOM 1362 C C . GLY A 1 185 ? 15.445 2.996 -0.353 1 86.38 185 GLY A C 1
ATOM 1363 O O . GLY A 1 185 ? 14.789 3.104 -1.391 1 86.38 185 GLY A O 1
ATOM 1364 N N . ASN A 1 186 ? 14.969 2.66 0.87 1 84.19 186 ASN A N 1
ATOM 1365 C CA . ASN A 1 186 ? 13.531 2.459 1.042 1 84.19 186 ASN A CA 1
ATOM 1366 C C . ASN A 1 186 ? 12.797 3.783 1.232 1 84.19 186 ASN A C 1
ATOM 1368 O O . ASN A 1 186 ? 13.055 4.508 2.193 1 84.19 186 ASN A O 1
ATOM 1372 N N . LEU A 1 187 ? 11.898 4.016 0.31 1 87.81 187 LEU A N 1
ATOM 1373 C CA . LEU A 1 187 ? 11.094 5.227 0.421 1 87.81 187 LEU A CA 1
ATOM 1374 C C . LEU A 1 187 ? 10.031 5.07 1.503 1 87.81 187 LEU A C 1
ATOM 1376 O O . LEU A 1 187 ? 9.273 4.094 1.506 1 87.81 187 LEU A O 1
ATOM 1380 N N . VAL A 1 188 ? 9.969 5.969 2.424 1 88 188 VAL A N 1
ATOM 1381 C CA . VAL A 1 188 ? 8.914 6.004 3.428 1 88 188 VAL A CA 1
ATOM 1382 C C . VAL A 1 188 ? 7.766 6.879 2.936 1 88 188 VAL A C 1
ATOM 1384 O O . VAL A 1 188 ? 7.957 7.738 2.07 1 88 188 VAL A O 1
ATOM 1387 N N . SER A 1 189 ? 6.535 6.711 3.4 1 92.88 189 SER A N 1
ATOM 1388 C CA . SER A 1 189 ? 5.379 7.551 3.111 1 92.88 189 SER A CA 1
ATOM 1389 C C . SER A 1 189 ? 5.098 7.613 1.614 1 92.88 189 SER A C 1
ATOM 1391 O O . SER A 1 189 ? 4.887 8.695 1.06 1 92.88 189 SER A O 1
ATOM 1393 N N . LYS A 1 190 ? 5.129 6.531 0.969 1 92.75 190 LYS A N 1
ATOM 1394 C CA . LYS A 1 190 ? 4.973 6.375 -0.474 1 92.75 190 LYS A CA 1
ATOM 1395 C C . LYS A 1 190 ? 3.68 7.027 -0.959 1 92.75 190 LYS A C 1
ATOM 1397 O O . LYS A 1 190 ? 3.674 7.723 -1.979 1 92.75 190 LYS A O 1
ATOM 1402 N N . PRO A 1 191 ? 2.598 6.918 -0.162 1 92.69 191 PRO A N 1
ATOM 1403 C CA . PRO A 1 191 ? 1.332 7.449 -0.674 1 92.69 191 PRO A CA 1
ATOM 1404 C C . PRO A 1 191 ? 1.361 8.961 -0.861 1 92.69 191 PRO A C 1
ATOM 1406 O O . PRO A 1 191 ? 0.599 9.508 -1.667 1 92.69 191 PRO A O 1
ATOM 1409 N N . TYR A 1 192 ? 2.17 9.648 -0.167 1 94.06 192 TYR A N 1
ATOM 1410 C CA . TYR A 1 192 ? 2.266 11.094 -0.32 1 94.06 192 TYR A CA 1
ATOM 1411 C C . TYR A 1 192 ? 2.852 11.469 -1.677 1 94.06 192 TYR A C 1
ATOM 1413 O O . TYR A 1 192 ? 2.523 12.508 -2.24 1 94.06 192 TYR A O 1
ATOM 1421 N N . LEU A 1 193 ? 3.77 10.641 -2.168 1 95.69 193 LEU A N 1
ATOM 1422 C CA . LEU A 1 193 ? 4.27 10.82 -3.527 1 95.69 193 LEU A CA 1
ATOM 1423 C C . LEU A 1 193 ? 3.15 10.633 -4.547 1 95.69 193 LEU A C 1
ATOM 1425 O O . LEU A 1 193 ? 3.043 11.406 -5.504 1 95.69 193 LEU A O 1
ATOM 1429 N N . ASP A 1 194 ? 2.352 9.633 -4.301 1 95 194 ASP A N 1
ATOM 1430 C CA . ASP A 1 194 ? 1.205 9.383 -5.168 1 95 194 ASP A CA 1
ATOM 1431 C C . ASP A 1 194 ? 0.249 10.57 -5.168 1 95 194 ASP A C 1
ATOM 1433 O O . ASP A 1 194 ? -0.317 10.922 -6.207 1 95 194 ASP A O 1
ATOM 1437 N N . ALA A 1 195 ? 0.059 11.133 -4.031 1 96.88 195 ALA A N 1
ATOM 1438 C CA . ALA A 1 195 ? -0.791 12.312 -3.922 1 96.88 195 ALA A CA 1
ATOM 1439 C C . ALA A 1 195 ? -0.244 13.461 -4.762 1 96.88 195 ALA A C 1
ATOM 1441 O O . ALA A 1 195 ? -0.997 14.141 -5.469 1 96.88 195 ALA A O 1
ATOM 1442 N N . THR A 1 196 ? 1.047 13.672 -4.688 1 98.31 196 THR A N 1
ATOM 1443 C CA . THR A 1 196 ? 1.686 14.734 -5.461 1 98.31 196 THR A CA 1
ATOM 1444 C C . THR A 1 196 ? 1.475 14.516 -6.957 1 98.31 196 THR A C 1
ATOM 1446 O O . THR A 1 196 ? 1.047 15.43 -7.664 1 98.31 196 THR A O 1
ATOM 1449 N N . ILE A 1 197 ? 1.719 13.328 -7.395 1 97.62 197 ILE A N 1
ATOM 1450 C CA . ILE A 1 197 ? 1.615 12.992 -8.812 1 97.62 197 ILE A CA 1
ATOM 1451 C C . ILE A 1 197 ? 0.17 13.148 -9.273 1 97.62 197 ILE A C 1
ATOM 1453 O O . ILE A 1 197 ? -0.083 13.648 -10.375 1 97.62 197 ILE A O 1
ATOM 1457 N N . ALA A 1 198 ? -0.753 12.766 -8.445 1 96.5 198 ALA A N 1
ATOM 1458 C CA . ALA A 1 198 ? -2.17 12.875 -8.789 1 96.5 198 ALA A CA 1
ATOM 1459 C C . ALA A 1 198 ? -2.58 14.336 -8.969 1 96.5 198 ALA A C 1
ATOM 1461 O O . ALA A 1 198 ? -3.297 14.672 -9.914 1 96.5 198 ALA A O 1
ATOM 1462 N N . VAL A 1 199 ? -2.184 15.188 -8.055 1 98.31 199 VAL A N 1
ATOM 1463 C CA . VAL A 1 199 ? -2.541 16.594 -8.164 1 98.31 199 VAL A CA 1
ATOM 1464 C C . VAL A 1 199 ? -1.851 17.219 -9.383 1 98.31 199 VAL A C 1
ATOM 1466 O O . VAL A 1 199 ? -2.447 18.016 -10.102 1 98.31 199 VAL A O 1
ATOM 1469 N N . MET A 1 200 ? -0.577 16.875 -9.656 1 98.69 200 MET A N 1
ATOM 1470 C CA . MET A 1 200 ? 0.136 17.359 -10.836 1 98.69 200 MET A CA 1
ATOM 1471 C C . MET A 1 200 ? -0.624 17.016 -12.109 1 98.69 200 MET A C 1
ATOM 1473 O O . MET A 1 200 ? -0.751 17.844 -13.008 1 98.69 200 MET A O 1
ATOM 1477 N N . ARG A 1 201 ? -1.095 15.812 -12.125 1 97.69 201 ARG A N 1
ATOM 1478 C CA . ARG A 1 201 ? -1.847 15.359 -13.289 1 97.69 201 ARG A CA 1
ATOM 1479 C C . ARG A 1 201 ? -3.078 16.234 -13.516 1 97.69 201 ARG A C 1
ATOM 1481 O O . ARG A 1 201 ? -3.412 16.562 -14.656 1 97.69 201 ARG A O 1
ATOM 1488 N N . THR A 1 202 ? -3.76 16.578 -12.469 1 97.5 202 THR A N 1
ATOM 1489 C CA . THR A 1 202 ? -4.938 17.438 -12.562 1 97.5 202 THR A CA 1
ATOM 1490 C C . THR A 1 202 ? -4.578 18.766 -13.203 1 97.5 202 THR A C 1
ATOM 1492 O O . THR A 1 202 ? -5.375 19.344 -13.945 1 97.5 202 THR A O 1
ATOM 1495 N N . PHE A 1 203 ? -3.434 19.203 -12.93 1 98.69 203 PHE A N 1
ATOM 1496 C CA . PHE A 1 203 ? -3.006 20.5 -13.445 1 98.69 203 PHE A CA 1
ATOM 1497 C C . PHE A 1 203 ? -2.205 20.344 -14.727 1 98.69 203 PHE A C 1
ATOM 1499 O O . PHE A 1 203 ? -1.439 21.234 -15.109 1 98.69 203 PHE A O 1
ATOM 1506 N N . GLY A 1 204 ? -2.244 19.188 -15.328 1 98.06 204 GLY A N 1
ATOM 1507 C CA . GLY A 1 204 ? -1.829 19.016 -16.703 1 98.06 204 GLY A CA 1
ATOM 1508 C C . GLY A 1 204 ? -0.404 18.516 -16.844 1 98.06 204 GLY A C 1
ATOM 1509 O O . GLY A 1 204 ? 0.159 18.516 -17.938 1 98.06 204 GLY A O 1
ATOM 1510 N N . VAL A 1 205 ? 0.249 18.078 -15.828 1 98.44 205 VAL A N 1
ATOM 1511 C CA . VAL A 1 205 ? 1.632 17.625 -15.883 1 98.44 205 VAL A CA 1
ATOM 1512 C C . VAL A 1 205 ? 1.683 16.109 -15.664 1 98.44 205 VAL A C 1
ATOM 1514 O O . VAL A 1 205 ? 1.057 15.594 -14.734 1 98.44 205 VAL A O 1
ATOM 1517 N N . SER A 1 206 ? 2.418 15.477 -16.469 1 97.06 206 SER A N 1
ATOM 1518 C CA . SER A 1 206 ? 2.566 14.031 -16.391 1 97.06 206 SER A CA 1
ATOM 1519 C C . SER A 1 206 ? 3.938 13.641 -15.844 1 97.06 206 SER A C 1
ATOM 1521 O O . SER A 1 206 ? 4.949 14.242 -16.203 1 97.06 206 SER A O 1
ATOM 1523 N N . VAL A 1 207 ? 3.969 12.695 -14.953 1 97.25 207 VAL A N 1
ATOM 1524 C CA . VAL A 1 207 ? 5.188 12.109 -14.406 1 97.25 207 VAL A CA 1
ATOM 1525 C C . VAL A 1 207 ? 5.348 10.68 -14.93 1 97.25 207 VAL A C 1
ATOM 1527 O O . VAL A 1 207 ? 4.453 9.844 -14.766 1 97.25 207 VAL A O 1
ATOM 1530 N N . GLN A 1 208 ? 6.391 10.445 -15.609 1 94.19 208 GLN A N 1
ATOM 1531 C CA . GLN A 1 208 ? 6.648 9.094 -16.094 1 94.19 208 GLN A CA 1
ATOM 1532 C C . GLN A 1 208 ? 7.305 8.234 -15.023 1 94.19 208 GLN A C 1
ATOM 1534 O O . GLN A 1 208 ? 8.414 8.523 -14.578 1 94.19 208 GLN A O 1
ATOM 1539 N N . THR A 1 209 ? 6.613 7.246 -14.609 1 90.5 209 THR A N 1
ATOM 1540 C CA . THR A 1 209 ? 7.172 6.281 -13.664 1 90.5 209 THR A CA 1
ATOM 1541 C C . THR A 1 209 ? 7.996 5.227 -14.398 1 90.5 209 THR A C 1
ATOM 1543 O O . THR A 1 209 ? 7.461 4.461 -15.203 1 90.5 209 THR A O 1
ATOM 1546 N N . LEU A 1 210 ? 9.234 5.219 -14.188 1 87.12 210 LEU A N 1
ATOM 1547 C CA . LEU A 1 210 ? 10.102 4.219 -14.789 1 87.12 210 LEU A CA 1
ATOM 1548 C C . LEU A 1 210 ? 10.188 2.969 -13.922 1 87.12 210 LEU A C 1
ATOM 1550 O O . LEU A 1 210 ? 10.062 1.848 -14.422 1 87.12 210 LEU A O 1
ATOM 1554 N N . ILE A 1 211 ? 10.453 3.111 -12.625 1 83.31 211 ILE A N 1
ATOM 1555 C CA . ILE A 1 211 ? 10.414 2.1 -11.578 1 83.31 211 ILE A CA 1
ATOM 1556 C C . ILE A 1 211 ? 9.648 2.643 -10.367 1 83.31 211 ILE A C 1
ATOM 1558 O O . ILE A 1 211 ? 10.07 3.629 -9.758 1 83.31 211 ILE A O 1
ATOM 1562 N N . PRO A 1 212 ? 8.578 2.016 -10.016 1 85.94 212 PRO A N 1
ATOM 1563 C CA . PRO A 1 212 ? 7.754 2.557 -8.93 1 85.94 212 PRO A CA 1
ATOM 1564 C C . PRO A 1 212 ? 8.547 2.801 -7.648 1 85.94 212 PRO A C 1
ATOM 1566 O O . PRO A 1 212 ? 9.234 1.896 -7.16 1 85.94 212 PRO A O 1
ATOM 1569 N N . TYR A 1 213 ? 8.461 4.102 -7.176 1 90.94 213 TYR A N 1
ATOM 1570 C CA . TYR A 1 213 ? 9.008 4.559 -5.902 1 90.94 213 TYR A CA 1
ATOM 1571 C C . TYR A 1 213 ? 10.531 4.52 -5.914 1 90.94 213 TYR A C 1
ATOM 1573 O O . TYR A 1 213 ? 11.172 4.625 -4.863 1 90.94 213 TYR A O 1
ATOM 1581 N N . LYS A 1 214 ? 11.102 4.352 -7.168 1 90.06 214 LYS A N 1
ATOM 1582 C CA . LYS A 1 214 ? 12.562 4.293 -7.273 1 90.06 214 LYS A CA 1
ATOM 1583 C C . LYS A 1 214 ? 13.078 5.258 -8.336 1 90.06 214 LYS A C 1
ATOM 1585 O O . LYS A 1 214 ? 14.117 5.895 -8.156 1 90.06 214 LYS A O 1
ATOM 1590 N N . LYS A 1 215 ? 12.406 5.238 -9.516 1 91.88 215 LYS A N 1
ATOM 1591 C CA . LYS A 1 215 ? 12.906 6.051 -10.625 1 91.88 215 LYS A CA 1
ATOM 1592 C C . LYS A 1 215 ? 11.75 6.727 -11.367 1 91.88 215 LYS A C 1
ATOM 1594 O O . LYS A 1 215 ? 10.766 6.074 -11.719 1 91.88 215 LYS A O 1
ATOM 1599 N N . TYR A 1 216 ? 11.914 8.031 -11.625 1 95.06 216 TYR A N 1
ATOM 1600 C CA . TYR A 1 216 ? 10.922 8.828 -12.336 1 95.06 216 TYR A CA 1
ATOM 1601 C C . TYR A 1 216 ? 11.586 9.734 -13.367 1 95.06 216 TYR A C 1
ATOM 1603 O O . TYR A 1 216 ? 12.75 10.102 -13.219 1 95.06 216 TYR A O 1
ATOM 1611 N N . ASN A 1 217 ? 10.883 9.992 -14.43 1 96.56 217 ASN A N 1
ATOM 1612 C CA . ASN A 1 217 ? 11.258 11 -15.414 1 96.56 217 ASN A CA 1
ATOM 1613 C C . ASN A 1 217 ? 10.172 12.062 -15.562 1 96.56 217 ASN A C 1
ATOM 1615 O O . ASN A 1 217 ? 9.008 11.742 -15.805 1 96.56 217 ASN A O 1
ATOM 1619 N N . ILE A 1 218 ? 10.523 13.242 -15.305 1 98.31 218 ILE A N 1
ATOM 1620 C CA . ILE A 1 218 ? 9.633 14.383 -15.508 1 98.31 218 ILE A CA 1
ATOM 1621 C C . ILE A 1 218 ? 10.219 15.32 -16.562 1 98.31 218 ILE A C 1
ATOM 1623 O O . ILE A 1 218 ? 11.156 16.062 -16.281 1 98.31 218 ILE A O 1
ATOM 1627 N N . ALA A 1 219 ? 9.688 15.367 -17.688 1 98.19 219 ALA A N 1
ATOM 1628 C CA . ALA A 1 219 ? 10.133 16.234 -18.781 1 98.19 219 ALA A CA 1
ATOM 1629 C C . ALA A 1 219 ? 9.672 17.672 -18.562 1 98.19 219 ALA A C 1
ATOM 1631 O O . ALA A 1 219 ? 8.781 17.922 -17.75 1 98.19 219 ALA A O 1
ATOM 1632 N N . PRO A 1 220 ? 10.344 18.594 -19.281 1 98.56 220 PRO A N 1
ATOM 1633 C CA . PRO A 1 220 ? 9.82 19.953 -19.234 1 98.56 220 PRO A CA 1
ATOM 1634 C C . PRO A 1 220 ? 8.367 20.047 -19.703 1 98.56 220 PRO A C 1
ATOM 1636 O O . PRO A 1 220 ? 8.008 19.469 -20.719 1 98.56 220 PRO A O 1
ATOM 1639 N N . GLN A 1 221 ? 7.621 20.641 -18.859 1 98.44 221 GLN A N 1
ATOM 1640 C CA . GLN A 1 221 ? 6.199 20.875 -19.109 1 98.44 221 GLN A CA 1
ATOM 1641 C C . GLN A 1 221 ? 5.734 22.188 -18.469 1 98.44 221 GLN A C 1
ATOM 1643 O O . GLN A 1 221 ? 6.551 22.953 -17.953 1 98.44 221 GLN A O 1
ATOM 1648 N N . ILE A 1 222 ? 4.48 22.547 -18.641 1 97.88 222 ILE A N 1
ATOM 1649 C CA . ILE A 1 222 ? 3.896 23.703 -17.984 1 97.88 222 ILE A CA 1
ATOM 1650 C C . ILE A 1 222 ? 2.605 23.312 -17.266 1 97.88 222 ILE A C 1
ATOM 1652 O O . ILE A 1 222 ? 1.868 22.438 -17.75 1 97.88 222 ILE A O 1
ATOM 1656 N N . TYR A 1 223 ? 2.43 23.906 -16.141 1 98.56 223 TYR A N 1
ATOM 1657 C CA . TYR A 1 223 ? 1.169 23.688 -15.445 1 98.56 223 TYR A CA 1
ATOM 1658 C C . TYR A 1 223 ? 0.033 24.453 -16.109 1 98.56 223 TYR A C 1
ATOM 1660 O O . TYR A 1 223 ? 0.215 25.594 -16.547 1 98.56 223 TYR A O 1
ATOM 1668 N N . LYS A 1 224 ? -1.11 23.812 -16.156 1 98.5 224 LYS A N 1
ATOM 1669 C CA . LYS A 1 224 ? -2.291 24.406 -16.781 1 98.5 224 LYS A CA 1
ATOM 1670 C C . LYS A 1 224 ? -3.398 24.625 -15.75 1 98.5 224 LYS A C 1
ATOM 1672 O O . LYS A 1 224 ? -3.453 23.953 -14.727 1 98.5 224 LYS A O 1
ATOM 1677 N N . GLU A 1 225 ? -4.254 25.625 -16.078 1 98.44 225 GLU A N 1
ATOM 1678 C CA . GLU A 1 225 ? -5.355 25.938 -15.172 1 98.44 225 GLU A CA 1
ATOM 1679 C C . GLU A 1 225 ? -6.277 24.75 -14.969 1 98.44 225 GLU A C 1
ATOM 1681 O O . GLU A 1 225 ? -6.52 23.984 -15.906 1 98.44 225 GLU A O 1
ATOM 1686 N N . ALA A 1 226 ? -6.715 24.547 -13.766 1 98.5 226 ALA A N 1
ATOM 1687 C CA . ALA A 1 226 ? -7.641 23.469 -13.43 1 98.5 226 ALA A CA 1
ATOM 1688 C C . ALA A 1 226 ? -8.422 23.797 -12.156 1 98.5 226 ALA A C 1
ATOM 1690 O O . ALA A 1 226 ? -8.148 24.797 -11.492 1 98.5 226 ALA A O 1
ATOM 1691 N N . THR A 1 227 ? -9.438 23.062 -11.945 1 98.31 227 THR A N 1
ATOM 1692 C CA . THR A 1 227 ? -10.156 23.062 -10.672 1 98.31 227 THR A CA 1
ATOM 1693 C C . THR A 1 227 ? -9.875 21.766 -9.906 1 98.31 227 THR A C 1
ATOM 1695 O O . THR A 1 227 ? -9.938 20.672 -10.477 1 98.31 227 THR A O 1
ATOM 1698 N N . PHE A 1 228 ? -9.547 21.875 -8.695 1 97.94 228 PHE A N 1
ATOM 1699 C CA . PHE A 1 228 ? -9.281 20.734 -7.832 1 97.94 228 PHE A CA 1
ATOM 1700 C C . PHE A 1 228 ? -10.133 20.797 -6.57 1 97.94 228 PHE A C 1
ATOM 1702 O O . PHE A 1 228 ? -10.234 21.859 -5.938 1 97.94 228 PHE A O 1
ATOM 1709 N N . THR A 1 229 ? -10.766 19.703 -6.207 1 97.19 229 THR A N 1
ATOM 1710 C CA . THR A 1 229 ? -11.523 19.609 -4.965 1 97.19 229 THR A CA 1
ATOM 1711 C C . THR A 1 229 ? -10.797 18.734 -3.951 1 97.19 229 THR A C 1
ATOM 1713 O O . THR A 1 229 ? -10.547 17.562 -4.215 1 97.19 229 THR A O 1
ATOM 1716 N N . VAL A 1 230 ? -10.484 19.234 -2.805 1 97.44 230 VAL A N 1
ATOM 1717 C CA . VAL A 1 230 ? -9.75 18.547 -1.756 1 97.44 230 VAL A CA 1
ATOM 1718 C C . VAL A 1 230 ? -10.656 17.531 -1.066 1 97.44 230 VAL A C 1
ATOM 1720 O O . VAL A 1 230 ? -11.766 17.859 -0.653 1 97.44 230 VAL A O 1
ATOM 1723 N N . PRO A 1 231 ? -10.242 16.281 -0.927 1 95.44 231 PRO A N 1
ATOM 1724 C CA . PRO A 1 231 ? -11.031 15.289 -0.194 1 95.44 231 PRO A CA 1
ATOM 1725 C C . PRO A 1 231 ? -10.922 15.453 1.321 1 95.44 231 PRO A C 1
ATOM 1727 O O . PRO A 1 231 ? -10.227 16.359 1.801 1 95.44 231 PRO A O 1
ATOM 1730 N N . ILE A 1 232 ? -11.594 14.523 2.053 1 95.69 232 ILE A N 1
ATOM 1731 C CA . ILE A 1 232 ? -11.484 14.555 3.506 1 95.69 232 ILE A CA 1
ATOM 1732 C C . ILE A 1 232 ? -10.094 14.094 3.926 1 95.69 232 ILE A C 1
ATOM 1734 O O . ILE A 1 232 ? -9.398 13.414 3.164 1 95.69 232 ILE A O 1
ATOM 1738 N N . ASP A 1 233 ? -9.734 14.453 5.082 1 97.06 233 ASP A N 1
ATOM 1739 C CA . ASP A 1 233 ? -8.422 14.125 5.633 1 97.06 233 ASP A CA 1
ATOM 1740 C C . ASP A 1 233 ? -8.484 12.852 6.469 1 97.06 233 ASP A C 1
ATOM 1742 O O . ASP A 1 233 ? -8.914 12.875 7.625 1 97.06 233 ASP A O 1
ATOM 1746 N N . PHE A 1 234 ? -7.879 11.82 6.012 1 95.94 234 PHE A N 1
ATOM 1747 C CA . PHE A 1 234 ? -7.934 10.562 6.742 1 95.94 234 PHE A CA 1
ATOM 1748 C C . PHE A 1 234 ? -7.125 10.641 8.031 1 95.94 234 PHE A C 1
ATOM 1750 O O . PHE A 1 234 ? -7.379 9.898 8.977 1 95.94 234 PHE A O 1
ATOM 1757 N N . SER A 1 235 ? -6.129 11.531 8.086 1 96.81 235 SER A N 1
ATOM 1758 C CA . SER A 1 235 ? -5.418 11.727 9.344 1 96.81 235 SER A CA 1
ATOM 1759 C C . SER A 1 235 ? -6.344 12.297 10.414 1 96.81 235 SER A C 1
ATOM 1761 O O . SER A 1 235 ? -6.305 11.859 11.57 1 96.81 235 SER A O 1
ATOM 1763 N N . SER A 1 236 ? -7.102 13.289 10.039 1 97.69 236 SER A N 1
ATOM 1764 C CA . SER A 1 236 ? -8.086 13.852 10.961 1 97.69 236 SER A CA 1
ATOM 1765 C C . SER A 1 236 ? -9.211 12.859 11.242 1 97.69 236 SER A C 1
ATOM 1767 O O . SER A 1 236 ? -9.703 12.773 12.367 1 97.69 236 SER A O 1
ATOM 1769 N N . LEU A 1 237 ? -9.625 12.164 10.219 1 97.44 237 LEU A N 1
ATOM 1770 C CA . LEU A 1 237 ? -10.648 11.141 10.383 1 97.44 237 LEU A CA 1
ATOM 1771 C C . LEU A 1 237 ? -10.219 10.102 11.414 1 97.44 237 LEU A C 1
ATOM 1773 O O . LEU A 1 237 ? -11.039 9.625 12.203 1 97.44 237 LEU A O 1
ATOM 1777 N N . ALA A 1 238 ? -8.961 9.703 11.352 1 98.38 238 ALA A N 1
ATOM 1778 C CA . ALA A 1 238 ? -8.445 8.719 12.289 1 98.38 238 ALA A CA 1
ATOM 1779 C C . ALA A 1 238 ? -8.633 9.188 13.734 1 98.38 238 ALA A C 1
ATOM 1781 O O . ALA A 1 238 ? -8.984 8.391 14.609 1 98.38 238 ALA A O 1
ATOM 1782 N N . LEU A 1 239 ? -8.375 10.461 14.008 1 98.44 239 LEU A N 1
ATOM 1783 C CA . LEU A 1 239 ? -8.586 11.016 15.344 1 98.44 239 LEU A CA 1
ATOM 1784 C C . LEU A 1 239 ? -10.062 10.969 15.727 1 98.44 239 LEU A C 1
ATOM 1786 O O . LEU A 1 239 ? -10.398 10.57 16.844 1 98.44 239 LEU A O 1
ATOM 1790 N N . LEU A 1 240 ? -10.945 11.32 14.812 1 98.44 240 LEU A N 1
ATOM 1791 C CA . LEU A 1 240 ? -12.383 11.273 15.062 1 98.44 240 LEU A CA 1
ATOM 1792 C C . LEU A 1 240 ? -12.844 9.844 15.328 1 98.44 240 LEU A C 1
ATOM 1794 O O . LEU A 1 240 ? -13.664 9.609 16.219 1 98.44 240 LEU A O 1
ATOM 1798 N N . LEU A 1 241 ? -12.297 8.938 14.539 1 98.38 241 LEU A N 1
ATOM 1799 C CA . LEU A 1 241 ? -12.656 7.535 14.711 1 98.38 241 LEU A CA 1
ATOM 1800 C C . LEU A 1 241 ? -12.156 7 16.047 1 98.38 241 LEU A C 1
ATOM 1802 O O . LEU A 1 241 ? -12.836 6.203 16.703 1 98.38 241 LEU A O 1
ATOM 1806 N N . SER A 1 242 ? -10.969 7.398 16.438 1 98.69 242 SER A N 1
ATOM 1807 C CA . SER A 1 242 ? -10.461 7.012 17.75 1 98.69 242 SER A CA 1
ATOM 1808 C C . SER A 1 242 ? -11.328 7.574 18.875 1 98.69 242 SER A C 1
ATOM 1810 O O . SER A 1 242 ? -11.617 6.883 19.859 1 98.69 242 SER A O 1
ATOM 1812 N N . ALA A 1 243 ? -11.75 8.859 18.734 1 98.69 243 ALA A N 1
ATOM 1813 C CA . ALA A 1 243 ? -12.656 9.461 19.703 1 98.69 243 ALA A CA 1
ATOM 1814 C C . ALA A 1 243 ? -13.969 8.695 19.781 1 98.69 243 ALA A C 1
ATOM 1816 O O . ALA A 1 243 ? -14.492 8.453 20.875 1 98.69 243 ALA A O 1
ATOM 1817 N N . THR A 1 244 ? -14.484 8.32 18.625 1 98.44 244 THR A N 1
ATOM 1818 C CA . THR A 1 244 ? -15.727 7.559 18.578 1 98.44 244 THR A CA 1
ATOM 1819 C C . THR A 1 244 ? -15.555 6.188 19.219 1 98.44 244 THR A C 1
ATOM 1821 O O . THR A 1 244 ? -16.438 5.719 19.938 1 98.44 244 THR A O 1
ATOM 1824 N N . THR A 1 245 ? -14.453 5.535 18.953 1 98.44 245 THR A N 1
ATOM 1825 C CA . THR A 1 245 ? -14.172 4.207 19.484 1 98.44 245 THR A CA 1
ATOM 1826 C C . THR A 1 245 ? -14.07 4.242 21.016 1 98.44 245 THR A C 1
ATOM 1828 O O . THR A 1 245 ? -14.617 3.377 21.703 1 98.44 245 THR A O 1
ATOM 1831 N N . LEU A 1 246 ? -13.414 5.258 21.531 1 98.12 246 LEU A N 1
ATOM 1832 C CA . LEU A 1 246 ? -13.156 5.328 22.953 1 98.12 246 LEU A CA 1
ATOM 1833 C C . LEU A 1 246 ? -14.344 5.938 23.703 1 98.12 246 LEU A C 1
ATOM 1835 O O . LEU A 1 246 ? -14.68 5.504 24.797 1 98.12 246 LEU A O 1
ATOM 1839 N N . ASN A 1 247 ? -14.984 6.922 23.047 1 97.94 247 ASN A N 1
ATOM 1840 C CA . ASN A 1 247 ? -15.891 7.785 23.797 1 97.94 247 ASN A CA 1
ATOM 1841 C C . ASN A 1 247 ? -17.266 7.848 23.156 1 97.94 247 ASN A C 1
ATOM 1843 O O . ASN A 1 247 ? -18.203 8.406 23.734 1 97.94 247 ASN A O 1
ATOM 1847 N N . GLY A 1 248 ? -17.469 7.145 22.031 1 96.94 248 GLY A N 1
ATOM 1848 C CA . GLY A 1 248 ? -18.656 7.406 21.219 1 96.94 248 GLY A CA 1
ATOM 1849 C C . GLY A 1 248 ? -19.875 6.625 21.656 1 96.94 248 GLY A C 1
ATOM 1850 O O . GLY A 1 248 ? -19.766 5.453 22.031 1 96.94 248 GLY A O 1
ATOM 1851 N N . GLU A 1 249 ? -21.109 7.027 21.672 1 92.31 249 GLU A N 1
ATOM 1852 C CA . GLU A 1 249 ? -22.391 6.328 21.844 1 92.31 249 GLU A CA 1
ATOM 1853 C C . GLU A 1 249 ? -23.188 6.312 20.547 1 92.31 249 GLU A C 1
ATOM 1855 O O . GLU A 1 249 ? -23.594 5.25 20.078 1 92.31 249 GLU A O 1
ATOM 1860 N N . GLU A 1 250 ? -23.219 7.309 19.688 1 92.44 250 GLU A N 1
ATOM 1861 C CA . GLU A 1 250 ? -23.906 7.461 18.422 1 92.44 250 GLU A CA 1
ATOM 1862 C C . GLU A 1 250 ? -23.328 8.617 17.609 1 92.44 250 GLU A C 1
ATOM 1864 O O . GLU A 1 250 ? -23.969 9.672 17.484 1 92.44 250 GLU A O 1
ATOM 1869 N N . ILE A 1 251 ? -22.297 8.375 17 1 97 251 ILE A N 1
ATOM 1870 C CA . ILE A 1 251 ? -21.625 9.422 16.234 1 97 251 ILE A CA 1
ATOM 1871 C C . ILE A 1 251 ? -21.672 9.094 14.742 1 97 251 ILE A C 1
ATOM 1873 O O . ILE A 1 251 ? -21.469 7.941 14.352 1 97 251 ILE A O 1
ATOM 1877 N N . THR A 1 252 ? -22.047 9.992 13.969 1 97.62 252 THR A N 1
ATOM 1878 C CA . THR A 1 252 ? -21.938 9.922 12.516 1 97.62 252 THR A CA 1
ATOM 1879 C C . THR A 1 252 ? -20.922 10.93 12 1 97.62 252 THR A C 1
ATOM 1881 O O . THR A 1 252 ? -21.016 12.125 12.289 1 97.62 252 THR A O 1
ATOM 1884 N N . ILE A 1 253 ? -19.906 10.461 11.336 1 97.75 253 ILE A N 1
ATOM 1885 C CA . ILE A 1 253 ? -18.922 11.336 10.719 1 97.75 253 ILE A CA 1
ATOM 1886 C C . ILE A 1 253 ? -19.266 11.539 9.242 1 97.75 253 ILE A C 1
ATOM 1888 O O . ILE A 1 253 ? -19.406 10.57 8.492 1 97.75 253 ILE A O 1
ATOM 1892 N N . LYS A 1 254 ? -19.406 12.766 8.867 1 97.06 254 LYS A N 1
ATOM 1893 C CA . LYS A 1 254 ? -19.75 13.102 7.488 1 97.06 254 LYS A CA 1
ATOM 1894 C C . LYS A 1 254 ? -18.516 13.516 6.699 1 97.06 254 LYS A C 1
ATOM 1896 O O . LYS A 1 254 ? -17.625 14.188 7.23 1 97.06 254 LYS A O 1
ATOM 1901 N N . GLY A 1 255 ? -18.453 13.117 5.426 1 92.88 255 GLY A N 1
ATOM 1902 C CA . GLY A 1 255 ? -17.391 13.547 4.535 1 92.88 255 GLY A CA 1
ATOM 1903 C C . GLY A 1 255 ? -17.281 12.695 3.283 1 92.88 255 GLY A C 1
ATOM 1904 O O . GLY A 1 255 ? -17.562 11.5 3.314 1 92.88 255 GLY A O 1
ATOM 1905 N N . ASN A 1 256 ? -16.812 13.336 2.275 1 87.94 256 ASN A N 1
ATOM 1906 C CA . ASN A 1 256 ? -16.578 12.625 1.019 1 87.94 256 ASN A CA 1
ATOM 1907 C C . ASN A 1 256 ? -15.18 12.023 0.966 1 87.94 256 ASN A C 1
ATOM 1909 O O . ASN A 1 256 ? -14.188 12.742 0.883 1 87.94 256 ASN A O 1
ATOM 1913 N N . ILE A 1 257 ? -15.094 10.766 0.968 1 86.19 257 ILE A N 1
ATOM 1914 C CA . ILE A 1 257 ? -13.82 10.047 1.002 1 86.19 257 ILE A CA 1
ATOM 1915 C C . ILE A 1 257 ? -13.078 10.25 -0.319 1 86.19 257 ILE A C 1
ATOM 1917 O O . ILE A 1 257 ? -11.852 10.359 -0.341 1 86.19 257 ILE A O 1
ATOM 1921 N N . GLY A 1 258 ? -13.828 10.336 -1.384 1 82.12 258 GLY A N 1
ATOM 1922 C CA . GLY A 1 258 ? -13.258 10.523 -2.709 1 82.12 258 GLY A CA 1
ATOM 1923 C C . GLY A 1 258 ? -12.523 9.297 -3.219 1 82.12 258 GLY A C 1
ATOM 1924 O O . GLY A 1 258 ? -12.766 8.18 -2.76 1 82.12 258 GLY A O 1
ATOM 1925 N N . ASN A 1 259 ? -11.609 9.43 -4.297 1 83.69 259 ASN A N 1
ATOM 1926 C CA . ASN A 1 259 ? -10.922 8.312 -4.941 1 83.69 259 ASN A CA 1
ATOM 1927 C C . ASN A 1 259 ? -9.438 8.617 -5.133 1 83.69 259 ASN A C 1
ATOM 1929 O O . ASN A 1 259 ? -8.781 8.008 -5.98 1 83.69 259 ASN A O 1
ATOM 1933 N N . LEU A 1 260 ? -8.969 9.547 -4.367 1 90.44 260 LEU A N 1
ATOM 1934 C CA . LEU A 1 260 ? -7.559 9.914 -4.457 1 90.44 260 LEU A CA 1
ATOM 1935 C C . LEU A 1 260 ? -6.723 9.102 -3.479 1 90.44 260 LEU A C 1
ATOM 1937 O O . LEU A 1 260 ? -7.23 8.641 -2.451 1 90.44 260 LEU A O 1
ATOM 1941 N N . PRO A 1 261 ? -5.461 8.93 -3.771 1 89.12 261 PRO A N 1
ATOM 1942 C CA . PRO A 1 261 ? -4.605 8.164 -2.859 1 89.12 261 PRO A CA 1
ATOM 1943 C C . PRO A 1 261 ? -4.414 8.859 -1.512 1 89.12 261 PRO A C 1
ATOM 1945 O O . PRO A 1 261 ? -4.051 10.039 -1.465 1 89.12 261 PRO A O 1
ATOM 1948 N N . GLN A 1 262 ? -4.688 8.086 -0.431 1 92.56 262 GLN A N 1
ATOM 1949 C CA . GLN A 1 262 ? -4.414 8.547 0.924 1 92.56 262 GLN A CA 1
ATOM 1950 C C . GLN A 1 262 ? -3.809 7.434 1.774 1 92.56 262 GLN A C 1
ATOM 1952 O O . GLN A 1 262 ? -4.445 6.402 2.002 1 92.56 262 GLN A O 1
ATOM 1957 N N . GLY A 1 263 ? -2.65 7.66 2.246 1 92.19 263 GLY A N 1
ATOM 1958 C CA . GLY A 1 263 ? -1.978 6.656 3.055 1 92.19 263 GLY A CA 1
ATOM 1959 C C . GLY A 1 263 ? -2.713 6.34 4.344 1 92.19 263 GLY A C 1
ATOM 1960 O O . GLY A 1 263 ? -2.801 5.176 4.742 1 92.19 263 GLY A O 1
ATOM 1961 N N . ASP A 1 264 ? -3.32 7.277 4.945 1 96.12 264 ASP A N 1
ATOM 1962 C CA . ASP A 1 264 ? -3.912 7.137 6.27 1 96.12 264 ASP A CA 1
ATOM 1963 C C . ASP A 1 264 ? -5.27 6.441 6.199 1 96.12 264 ASP A C 1
ATOM 1965 O O . ASP A 1 264 ? -5.852 6.098 7.227 1 96.12 264 ASP A O 1
ATOM 1969 N N . GLU A 1 265 ? -5.727 6.156 5.012 1 93.38 265 GLU A N 1
ATOM 1970 C CA . GLU A 1 265 ? -6.957 5.387 4.848 1 93.38 265 GLU A CA 1
ATOM 1971 C C . GLU A 1 265 ? -6.84 4.012 5.496 1 93.38 265 GLU A C 1
ATOM 1973 O O . GLU A 1 265 ? -7.848 3.4 5.859 1 93.38 265 GLU A O 1
ATOM 1978 N N . VAL A 1 266 ? -5.602 3.578 5.68 1 94 266 VAL A N 1
ATOM 1979 C CA . VAL A 1 266 ? -5.316 2.268 6.254 1 94 266 VAL A CA 1
ATOM 1980 C C . VAL A 1 266 ? -5.867 2.197 7.676 1 94 266 VAL A C 1
ATOM 1982 O O . VAL A 1 266 ? -6.07 1.108 8.219 1 94 266 VAL A O 1
ATOM 1985 N N . PHE A 1 267 ? -6.223 3.283 8.258 1 97.12 267 PHE A N 1
ATOM 1986 C CA . PHE A 1 267 ? -6.75 3.297 9.617 1 97.12 267 PHE A CA 1
ATOM 1987 C C . PHE A 1 267 ? -8.062 2.531 9.695 1 97.12 267 PHE A C 1
ATOM 1989 O O . PHE A 1 267 ? -8.383 1.936 10.727 1 97.12 267 PHE A O 1
ATOM 1996 N N . ILE A 1 268 ? -8.859 2.547 8.656 1 94.06 268 ILE A N 1
ATOM 1997 C CA . ILE A 1 268 ? -10.094 1.769 8.609 1 94.06 268 ILE A CA 1
ATOM 1998 C C . ILE A 1 268 ? -9.781 0.285 8.781 1 94.06 268 ILE A C 1
ATOM 2000 O O . ILE A 1 268 ? -10.406 -0.402 9.594 1 94.06 268 ILE A O 1
ATOM 2004 N N . ASP A 1 269 ? -8.766 -0.174 8.133 1 92.62 269 ASP A N 1
ATOM 2005 C CA . ASP A 1 269 ? -8.32 -1.56 8.25 1 92.62 269 ASP A CA 1
ATOM 2006 C C . ASP A 1 269 ? -7.852 -1.864 9.672 1 92.62 269 ASP A C 1
ATOM 2008 O O . ASP A 1 269 ? -8.133 -2.936 10.211 1 92.62 269 ASP A O 1
ATOM 2012 N N . ILE A 1 270 ? -7.109 -0.94 10.18 1 96.31 270 ILE A N 1
ATOM 2013 C CA . ILE A 1 270 ? -6.566 -1.095 11.523 1 96.31 270 ILE A CA 1
ATOM 2014 C C . ILE A 1 270 ? -7.707 -1.25 12.531 1 96.31 270 ILE A C 1
ATOM 2016 O O . ILE A 1 270 ? -7.688 -2.152 13.367 1 96.31 270 ILE A O 1
ATOM 2020 N N . LEU A 1 271 ? -8.727 -0.411 12.422 1 97 271 LEU A N 1
ATOM 2021 C CA . LEU A 1 271 ? -9.875 -0.491 13.312 1 97 271 LEU A CA 1
ATOM 2022 C C . LEU A 1 271 ? -10.57 -1.842 13.188 1 97 271 LEU A C 1
ATOM 2024 O O . LEU A 1 271 ? -10.961 -2.441 14.195 1 97 271 LEU A O 1
ATOM 2028 N N . GLU A 1 272 ? -10.734 -2.271 12 1 93.88 272 GLU A N 1
ATOM 2029 C CA . GLU A 1 272 ? -11.391 -3.557 11.781 1 93.88 272 GLU A CA 1
ATOM 2030 C C . GLU A 1 272 ? -10.578 -4.699 12.383 1 93.88 272 GLU A C 1
ATOM 2032 O O . GLU A 1 272 ? -11.141 -5.629 12.961 1 93.88 272 GLU A O 1
ATOM 2037 N N . GLN A 1 273 ? -9.281 -4.641 12.266 1 93 273 GLN A N 1
ATOM 2038 C CA . GLN A 1 273 ? -8.406 -5.633 12.883 1 93 273 GLN A CA 1
ATOM 2039 C C . GLN A 1 273 ? -8.523 -5.598 14.406 1 93 273 GLN A C 1
ATOM 2041 O O . GLN A 1 273 ? -8.383 -6.625 15.07 1 93 273 GLN A O 1
ATOM 2046 N N . LEU A 1 274 ? -8.789 -4.438 14.891 1 97.06 274 LEU A N 1
ATOM 2047 C CA . LEU A 1 274 ? -8.938 -4.254 16.328 1 97.06 274 LEU A CA 1
ATOM 2048 C C . LEU A 1 274 ? -10.32 -4.707 16.797 1 97.06 274 LEU A C 1
ATOM 2050 O O . LEU A 1 274 ? -10.602 -4.715 18 1 97.06 274 LEU A O 1
ATOM 2054 N N . GLY A 1 275 ? -11.195 -5.074 15.93 1 95.62 275 GLY A N 1
ATOM 2055 C CA . GLY A 1 275 ? -12.5 -5.617 16.266 1 95.62 275 GLY A CA 1
ATOM 2056 C C . GLY A 1 275 ? -13.633 -4.625 16.078 1 95.62 275 GLY A C 1
ATOM 2057 O O . GLY A 1 275 ? -14.781 -4.914 16.406 1 95.62 275 GLY A O 1
ATOM 2058 N N . VAL A 1 276 ? -13.328 -3.447 15.523 1 96.5 276 VAL A N 1
ATOM 2059 C CA . VAL A 1 276 ? -14.336 -2.414 15.289 1 96.5 276 VAL A CA 1
ATOM 2060 C C . VAL A 1 276 ? -15.016 -2.643 13.945 1 96.5 276 VAL A C 1
ATOM 2062 O O . VAL A 1 276 ? -14.352 -2.943 12.953 1 96.5 276 VAL A O 1
ATOM 2065 N N . SER A 1 277 ? -16.312 -2.561 13.93 1 93.38 277 SER A N 1
ATOM 2066 C CA . SER A 1 277 ? -17.047 -2.586 12.672 1 93.38 277 SER A CA 1
ATOM 2067 C C . SER A 1 277 ? -17.188 -1.188 12.078 1 93.38 277 SER A C 1
ATOM 2069 O O . SER A 1 277 ? -17.672 -0.272 12.742 1 93.38 277 SER A O 1
ATOM 2071 N N . VAL A 1 278 ? -16.75 -1.021 10.898 1 92.44 278 VAL A N 1
ATOM 2072 C CA . VAL A 1 278 ? -16.812 0.273 10.227 1 92.44 278 VAL A CA 1
ATOM 2073 C C . VAL A 1 278 ? -17.828 0.204 9.086 1 92.44 278 VAL A C 1
ATOM 2075 O O . VAL A 1 278 ? -17.734 -0.658 8.211 1 92.44 278 VAL A O 1
ATOM 2078 N N . ILE A 1 279 ? -18.781 1.075 9.117 1 89.44 279 ILE A N 1
ATOM 2079 C CA . ILE A 1 279 ? -19.797 1.148 8.078 1 89.44 279 ILE A CA 1
ATOM 2080 C C . ILE A 1 279 ? -19.672 2.461 7.312 1 89.44 279 ILE A C 1
ATOM 2082 O O . ILE A 1 279 ? -19.734 3.543 7.902 1 89.44 279 ILE A O 1
ATOM 2086 N N . ILE A 1 280 ? -19.5 2.363 6.102 1 87.31 280 ILE A N 1
ATOM 2087 C CA . ILE A 1 280 ? -19.406 3.537 5.238 1 87.31 280 ILE A CA 1
ATOM 2088 C C . ILE A 1 280 ? -20.547 3.533 4.23 1 87.31 280 ILE A C 1
ATOM 2090 O O . ILE A 1 280 ? -20.672 2.604 3.432 1 87.31 280 ILE A O 1
ATOM 2094 N N . ASP A 1 281 ? -21.375 4.418 4.254 1 82.25 281 ASP A N 1
ATOM 2095 C CA . ASP A 1 281 ? -22.5 4.59 3.34 1 82.25 281 ASP A CA 1
ATOM 2096 C C . ASP A 1 281 ? -22.562 6.023 2.822 1 82.25 281 ASP A C 1
ATOM 2098 O O . ASP A 1 281 ? -22.734 6.961 3.604 1 82.25 281 ASP A O 1
ATOM 2102 N N . ASP A 1 282 ? -22.5 6.133 1.479 1 77.94 282 ASP A N 1
ATOM 2103 C CA . ASP A 1 282 ? -22.531 7.461 0.868 1 77.94 282 ASP A CA 1
ATOM 2104 C C . ASP A 1 282 ? -21.453 8.367 1.466 1 77.94 282 ASP A C 1
ATOM 2106 O O . ASP A 1 282 ? -20.281 8.008 1.488 1 77.94 282 ASP A O 1
ATOM 2110 N N . ASP A 1 283 ? -21.75 9.461 2.092 1 87.38 283 ASP A N 1
ATOM 2111 C CA . ASP A 1 283 ? -20.828 10.43 2.682 1 87.38 283 ASP A CA 1
ATOM 2112 C C . ASP A 1 283 ? -20.891 10.391 4.207 1 87.38 283 ASP A C 1
ATOM 2114 O O . ASP A 1 283 ? -20.656 11.406 4.871 1 87.38 283 ASP A O 1
ATOM 2118 N N . GLU A 1 284 ? -21.234 9.117 4.734 1 94 284 GLU A N 1
ATOM 2119 C CA . GLU A 1 284 ? -21.312 8.945 6.184 1 94 284 GLU A CA 1
ATOM 2120 C C . GLU A 1 284 ? -20.484 7.75 6.641 1 94 284 GLU A C 1
ATOM 2122 O O . GLU A 1 284 ? -20.453 6.715 5.969 1 94 284 GLU A O 1
ATOM 2127 N N . ILE A 1 285 ? -19.828 7.957 7.777 1 94.5 285 ILE A N 1
ATOM 2128 C CA . ILE A 1 285 ? -19.047 6.891 8.398 1 94.5 285 ILE A CA 1
ATOM 2129 C C . ILE A 1 285 ? -19.547 6.652 9.82 1 94.5 285 ILE A C 1
ATOM 2131 O O . ILE A 1 285 ? -19.656 7.59 10.617 1 94.5 285 ILE A O 1
ATOM 2135 N N . LYS A 1 286 ? -19.891 5.469 10.109 1 95.38 286 LYS A N 1
ATOM 2136 C CA . LYS A 1 286 ? -20.297 5.031 11.445 1 95.38 286 LYS A CA 1
ATOM 2137 C C . LYS A 1 286 ? -19.484 3.82 11.891 1 95.38 286 LYS A C 1
ATOM 2139 O O . LYS A 1 286 ? -18.984 3.053 11.062 1 95.38 286 LYS A O 1
ATOM 2144 N N . ILE A 1 287 ? -19.312 3.711 13.219 1 95.62 287 ILE A N 1
ATOM 2145 C CA . ILE A 1 287 ? -18.594 2.535 13.688 1 95.62 287 ILE A CA 1
ATOM 2146 C C . ILE A 1 287 ? -19.328 1.908 14.867 1 95.62 287 ILE A C 1
ATOM 2148 O O . ILE A 1 287 ? -20.141 2.568 15.523 1 95.62 287 ILE A O 1
ATOM 2152 N N . LYS A 1 288 ? -19.172 0.679 15.055 1 95.25 288 LYS A N 1
ATOM 2153 C CA . LYS A 1 288 ? -19.562 -0.072 16.25 1 95.25 288 LYS A CA 1
ATOM 2154 C C . LYS A 1 288 ? -18.344 -0.69 16.922 1 95.25 288 LYS A C 1
ATOM 2156 O O . LYS A 1 288 ? -17.703 -1.583 16.375 1 95.25 288 LYS A O 1
ATOM 2161 N N . SER A 1 289 ? -18.062 -0.166 18.062 1 95.56 289 SER A N 1
ATOM 2162 C CA . SER A 1 289 ? -16.875 -0.604 18.797 1 95.56 289 SER A CA 1
ATOM 2163 C C . SER A 1 289 ? -17.219 -1.716 19.781 1 95.56 289 SER A C 1
ATOM 2165 O O . SER A 1 289 ? -18.281 -1.678 20.438 1 95.56 289 SER A O 1
ATOM 2167 N N . PRO A 1 290 ? -16.359 -2.699 19.906 1 96.38 290 PRO A N 1
ATOM 2168 C CA . PRO A 1 290 ? -16.531 -3.676 20.969 1 96.38 290 PRO A CA 1
ATOM 2169 C C . PRO A 1 290 ? -16.188 -3.111 22.344 1 96.38 290 PRO A C 1
ATOM 2171 O O . PRO A 1 290 ? -15.688 -1.984 22.453 1 96.38 290 PRO A O 1
ATOM 2174 N N . GLU A 1 291 ? -16.531 -3.92 23.359 1 95.69 291 GLU A N 1
ATOM 2175 C CA . GLU A 1 291 ? -16.203 -3.508 24.719 1 95.69 291 GLU A CA 1
ATOM 2176 C C . GLU A 1 291 ? -14.695 -3.369 24.891 1 95.69 291 GLU A C 1
ATOM 2178 O O . GLU A 1 291 ? -14.219 -2.402 25.5 1 95.69 291 GLU A O 1
ATOM 2183 N N . LYS A 1 292 ? -13.969 -4.344 24.391 1 97.25 292 LYS A N 1
ATOM 2184 C CA . LYS A 1 292 ? -12.508 -4.316 24.375 1 97.25 292 LYS A CA 1
ATOM 2185 C C . LYS A 1 292 ? -11.969 -4.59 22.984 1 97.25 292 LYS A C 1
ATOM 2187 O O . LYS A 1 292 ? -12.508 -5.426 22.25 1 97.25 292 LYS A O 1
ATOM 2192 N N . LEU A 1 293 ? -10.914 -3.908 22.656 1 97.81 293 LEU A N 1
ATOM 2193 C CA . LEU A 1 293 ? -10.273 -4.102 21.359 1 97.81 293 LEU A CA 1
ATOM 2194 C C . LEU A 1 293 ? -9.344 -5.309 21.375 1 97.81 293 LEU A C 1
ATOM 2196 O O . LEU A 1 293 ? -8.797 -5.656 22.422 1 97.81 293 LEU A O 1
ATOM 2200 N N . ASN A 1 294 ? -9.078 -5.973 20.281 1 94.62 294 ASN A N 1
ATOM 2201 C CA . ASN A 1 294 ? -8.344 -7.23 20.172 1 94.62 294 ASN A CA 1
ATOM 2202 C C . ASN A 1 294 ? -6.84 -7.008 20.219 1 94.62 294 ASN A C 1
ATOM 2204 O O . ASN A 1 294 ? -6.074 -7.945 20.453 1 94.62 294 ASN A O 1
ATOM 2208 N N . GLY A 1 295 ? -6.32 -5.805 20.047 1 95.56 295 GLY A N 1
ATOM 2209 C CA . GLY A 1 295 ? -4.895 -5.586 19.859 1 95.56 295 GLY A CA 1
ATOM 2210 C C . GLY A 1 295 ? -4.414 -5.977 18.469 1 95.56 295 GLY A C 1
ATOM 2211 O O . GLY A 1 295 ? -5.211 -6.105 17.547 1 95.56 295 GLY A O 1
ATOM 2212 N N . GLY A 1 296 ? -3.076 -6.055 18.312 1 95.19 296 GLY A N 1
ATOM 2213 C CA . GLY A 1 296 ? -2.52 -6.418 17.031 1 95.19 296 GLY A CA 1
ATOM 2214 C C . GLY A 1 296 ? -1.196 -5.734 16.734 1 95.19 296 GLY A C 1
ATOM 2215 O O . GLY A 1 296 ? -0.648 -5.039 17.594 1 95.19 296 GLY A O 1
ATOM 2216 N N . LYS A 1 297 ? -0.545 -6.117 15.609 1 95.69 297 LYS A N 1
ATOM 2217 C CA . LYS A 1 297 ? 0.696 -5.516 15.125 1 95.69 297 LYS A CA 1
ATOM 2218 C C . LYS A 1 297 ? 0.458 -4.699 13.859 1 95.69 297 LYS A C 1
ATOM 2220 O O . LYS A 1 297 ? -0.122 -5.203 12.891 1 95.69 297 LYS A O 1
ATOM 2225 N N . PHE A 1 298 ? 0.886 -3.461 13.867 1 97.5 298 PHE A N 1
ATOM 2226 C CA . PHE A 1 298 ? 0.543 -2.545 12.781 1 97.5 298 PHE A CA 1
ATOM 2227 C C . PHE A 1 298 ? 1.788 -1.842 12.258 1 97.5 298 PHE A C 1
ATOM 2229 O O . PHE A 1 298 ? 2.578 -1.298 13.031 1 97.5 298 PHE A O 1
ATOM 2236 N N . ASP A 1 299 ? 2.037 -1.888 10.922 1 95.62 299 ASP A N 1
ATOM 2237 C CA . ASP A 1 299 ? 3.131 -1.209 10.234 1 95.62 299 ASP A CA 1
ATOM 2238 C C . ASP A 1 299 ? 2.723 0.201 9.812 1 95.62 299 ASP A C 1
ATOM 2240 O O . ASP A 1 299 ? 1.814 0.373 8.992 1 95.62 299 ASP A O 1
ATOM 2244 N N . LEU A 1 300 ? 3.381 1.221 10.344 1 96.69 300 LEU A N 1
ATOM 2245 C CA . LEU A 1 300 ? 3.025 2.602 10.031 1 96.69 300 LEU A CA 1
ATOM 2246 C C . LEU A 1 300 ? 4.117 3.27 9.203 1 96.69 300 LEU A C 1
ATOM 2248 O O . LEU A 1 300 ? 4.246 4.496 9.211 1 96.69 300 LEU A O 1
ATOM 2252 N N . SER A 1 301 ? 4.918 2.52 8.445 1 92.62 301 SER A N 1
ATOM 2253 C CA . SER A 1 301 ? 5.969 3.061 7.594 1 92.62 301 SER A CA 1
ATOM 2254 C C . SER A 1 301 ? 5.406 4.047 6.578 1 92.62 301 SER A C 1
ATOM 2256 O O . SER A 1 301 ? 6.062 5.031 6.227 1 92.62 301 SER A O 1
ATOM 2258 N N . ASN A 1 302 ? 4.137 3.84 6.191 1 93.69 302 ASN A N 1
ATOM 2259 C CA . ASN A 1 302 ? 3.533 4.668 5.156 1 93.69 302 ASN A CA 1
ATOM 2260 C C . ASN A 1 302 ? 2.473 5.602 5.73 1 93.69 302 ASN A C 1
ATOM 2262 O O . ASN A 1 302 ? 1.801 6.316 4.984 1 93.69 302 ASN A O 1
ATOM 2266 N N . SER A 1 303 ? 2.285 5.574 7.031 1 96.31 303 SER A N 1
ATOM 2267 C CA . SER A 1 303 ? 1.239 6.375 7.656 1 96.31 303 SER A CA 1
ATOM 2268 C C . SER A 1 303 ? 1.654 6.828 9.055 1 96.31 303 SER A C 1
ATOM 2270 O O . SER A 1 303 ? 0.941 6.59 10.031 1 96.31 303 SER A O 1
ATOM 2272 N N . PRO A 1 304 ? 2.73 7.559 9.102 1 95.19 304 PRO A N 1
ATOM 2273 C CA . PRO A 1 304 ? 3.283 7.926 10.406 1 95.19 304 PRO A CA 1
ATOM 2274 C C . PRO A 1 304 ? 2.328 8.781 11.234 1 95.19 304 PRO A C 1
ATOM 2276 O O . PRO A 1 304 ? 2.398 8.773 12.469 1 95.19 304 PRO A O 1
ATOM 2279 N N . ASP A 1 305 ? 1.408 9.477 10.609 1 96.44 305 ASP A N 1
ATOM 2280 C CA . ASP A 1 305 ? 0.521 10.398 11.305 1 96.44 305 ASP A CA 1
ATOM 2281 C C . ASP A 1 305 ? -0.578 9.648 12.055 1 96.44 305 ASP A C 1
ATOM 2283 O O . ASP A 1 305 ? -1.311 10.242 12.852 1 96.44 305 ASP A O 1
ATOM 2287 N N . LEU A 1 306 ? -0.617 8.352 11.883 1 98.38 306 LEU A N 1
ATOM 2288 C CA . LEU A 1 306 ? -1.585 7.516 12.594 1 98.38 306 LEU A CA 1
ATOM 2289 C C . LEU A 1 306 ? -1.05 7.094 13.953 1 98.38 306 LEU A C 1
ATOM 2291 O O . LEU A 1 306 ? -1.783 6.523 14.766 1 98.38 306 LEU A O 1
ATOM 2295 N N . LEU A 1 307 ? 0.227 7.434 14.242 1 98.5 307 LEU A N 1
ATOM 2296 C CA . LEU A 1 307 ? 0.856 7 15.484 1 98.5 307 LEU A CA 1
ATOM 2297 C C . LEU A 1 307 ? 0.073 7.5 16.703 1 98.5 307 LEU A C 1
ATOM 2299 O O . LEU A 1 307 ? -0.321 6.707 17.562 1 98.5 307 LEU A O 1
ATOM 2303 N N . PRO A 1 308 ? -0.302 8.766 16.812 1 98.69 308 PRO A N 1
ATOM 2304 C CA . PRO A 1 308 ? -1.016 9.25 18 1 98.69 308 PRO A CA 1
ATOM 2305 C C . PRO A 1 308 ? -2.414 8.648 18.125 1 98.69 308 PRO A C 1
ATOM 2307 O O . PRO A 1 308 ? -2.756 8.086 19.172 1 98.69 308 PRO A O 1
ATOM 2310 N N . PRO A 1 309 ? -3.27 8.695 17.047 1 98.75 309 PRO A N 1
ATOM 2311 C CA . PRO A 1 309 ? -4.621 8.148 17.219 1 98.75 309 PRO A CA 1
ATOM 2312 C C . PRO A 1 309 ? -4.621 6.648 17.5 1 98.75 309 PRO A C 1
ATOM 2314 O O . PRO A 1 309 ? -5.492 6.148 18.203 1 98.75 309 PRO A O 1
ATOM 2317 N N . LEU A 1 310 ? -3.686 5.914 16.938 1 98.75 310 LEU A N 1
ATOM 2318 C CA . LEU A 1 310 ? -3.623 4.477 17.172 1 98.75 310 LEU A CA 1
ATOM 2319 C C . LEU A 1 310 ? -3.146 4.184 18.594 1 98.75 310 LEU A C 1
ATOM 2321 O O . LEU A 1 310 ? -3.666 3.281 19.25 1 98.75 310 LEU A O 1
ATOM 2325 N N . SER A 1 311 ? -2.193 4.934 19.109 1 98.75 311 SER A N 1
ATOM 2326 C CA . SER A 1 311 ? -1.585 4.695 20.422 1 98.75 311 SER A CA 1
ATOM 2327 C C . SER A 1 311 ? -2.613 4.816 21.531 1 98.75 311 SER A C 1
ATOM 2329 O O . SER A 1 311 ? -2.621 4.012 22.469 1 98.75 311 SER A O 1
ATOM 2331 N N . ILE A 1 312 ? -3.48 5.75 21.5 1 98.62 312 ILE A N 1
ATOM 2332 C CA . ILE A 1 312 ? -4.398 5.996 22.609 1 98.62 312 ILE A CA 1
ATOM 2333 C C . ILE A 1 312 ? -5.457 4.898 22.656 1 98.62 312 ILE A C 1
ATOM 2335 O O . ILE A 1 312 ? -6.148 4.738 23.672 1 98.62 312 ILE A O 1
ATOM 2339 N N . LEU A 1 313 ? -5.648 4.141 21.562 1 98.56 313 LEU A N 1
ATOM 2340 C CA . LEU A 1 313 ? -6.617 3.051 21.562 1 98.56 313 LEU A CA 1
ATOM 2341 C C . LEU A 1 313 ? -6.188 1.932 22.5 1 98.56 313 LEU A C 1
ATOM 2343 O O . LEU A 1 313 ? -6.996 1.074 22.859 1 98.56 313 LEU A O 1
ATOM 2347 N N . ALA A 1 314 ? -4.926 1.936 22.906 1 98.19 314 ALA A N 1
ATOM 2348 C CA . ALA A 1 314 ? -4.43 0.954 23.875 1 98.19 314 ALA A CA 1
ATOM 2349 C C . ALA A 1 314 ? -5.203 1.036 25.188 1 98.19 314 ALA A C 1
ATOM 2351 O O . ALA A 1 314 ? -5.281 0.056 25.922 1 98.19 314 ALA A O 1
ATOM 2352 N N . LEU A 1 315 ? -5.762 2.146 25.5 1 98 315 LEU A N 1
ATOM 2353 C CA . LEU A 1 315 ? -6.523 2.365 26.734 1 98 315 LEU A CA 1
ATOM 2354 C C . LEU A 1 315 ? -7.703 1.398 26.812 1 98 315 LEU A C 1
ATOM 2356 O O . LEU A 1 315 ? -8.164 1.075 27.906 1 98 315 LEU A O 1
ATOM 2360 N N . LYS A 1 316 ? -8.164 0.953 25.672 1 97.25 316 LYS A N 1
ATOM 2361 C CA . LYS A 1 316 ? -9.359 0.113 25.609 1 97.25 316 LYS A CA 1
ATOM 2362 C C . LYS A 1 316 ? -9.023 -1.271 25.062 1 97.25 316 LYS A C 1
ATOM 2364 O O . LYS A 1 316 ? -9.93 -2.053 24.75 1 97.25 316 LYS A O 1
ATOM 2369 N N . SER A 1 317 ? -7.789 -1.573 24.891 1 97.44 317 SER A N 1
ATOM 2370 C CA . SER A 1 317 ? -7.398 -2.818 24.234 1 97.44 317 SER A CA 1
ATOM 2371 C C . SER A 1 317 ? -7.176 -3.93 25.266 1 97.44 317 SER A C 1
ATOM 2373 O O . SER A 1 317 ? -6.598 -3.695 26.328 1 97.44 317 SER A O 1
ATOM 2375 N N . SER A 1 318 ? -7.66 -5.105 24.984 1 96.5 318 SER A N 1
ATOM 2376 C CA . SER A 1 318 ? -7.453 -6.262 25.844 1 96.5 318 SER A CA 1
ATOM 2377 C C . SER A 1 318 ? -6.09 -6.898 25.594 1 96.5 318 SER A C 1
ATOM 2379 O O . SER A 1 318 ? -5.52 -7.527 26.5 1 96.5 318 SER A O 1
ATOM 2381 N N . LYS A 1 319 ? -5.578 -6.828 24.406 1 96.5 319 LYS A N 1
ATOM 2382 C CA . LYS A 1 319 ? -4.273 -7.344 24.016 1 96.5 319 LYS A CA 1
ATOM 2383 C C . LYS A 1 319 ? -3.346 -6.219 23.578 1 96.5 319 LYS A C 1
ATOM 2385 O O . LYS A 1 319 ? -3.797 -5.105 23.297 1 96.5 319 LYS A O 1
ATOM 2390 N N . PRO A 1 320 ? -2.064 -6.457 23.578 1 97.38 320 PRO A N 1
ATOM 2391 C CA . PRO A 1 320 ? -1.112 -5.395 23.234 1 97.38 320 PRO A CA 1
ATOM 2392 C C . PRO A 1 320 ? -1.274 -4.895 21.797 1 97.38 320 PRO A C 1
ATOM 2394 O O . PRO A 1 320 ? -1.654 -5.66 20.906 1 97.38 320 PRO A O 1
ATOM 2397 N N . ILE A 1 321 ? -1.064 -3.643 21.625 1 98.25 321 ILE A N 1
ATOM 2398 C CA . ILE A 1 321 ? -0.927 -3.016 20.312 1 98.25 321 ILE A CA 1
ATOM 2399 C C . ILE A 1 321 ? 0.548 -2.748 20.016 1 98.25 321 ILE A C 1
ATOM 2401 O O . ILE A 1 321 ? 1.208 -2.008 20.75 1 98.25 321 ILE A O 1
ATOM 2405 N N . GLU A 1 322 ? 1.087 -3.375 19 1 98.31 322 GLU A N 1
ATOM 2406 C CA . GLU A 1 322 ? 2.471 -3.152 18.594 1 98.31 322 GLU A CA 1
ATOM 2407 C C . GLU A 1 322 ? 2.545 -2.344 17.312 1 98.31 322 GLU A C 1
ATOM 2409 O O . GLU A 1 322 ? 1.926 -2.707 16.312 1 98.31 322 GLU A O 1
ATOM 2414 N N . ILE A 1 323 ? 3.221 -1.245 17.375 1 98.19 323 ILE A N 1
ATOM 2415 C CA . ILE A 1 323 ? 3.436 -0.38 16.219 1 98.19 323 ILE A CA 1
ATOM 2416 C C . ILE A 1 323 ? 4.887 -0.485 15.758 1 98.19 323 ILE A C 1
ATOM 2418 O O . ILE A 1 323 ? 5.812 -0.354 16.562 1 98.19 323 ILE A O 1
ATOM 2422 N N . ILE A 1 324 ? 5.07 -0.696 14.422 1 96.25 324 ILE A N 1
ATOM 2423 C CA . ILE A 1 324 ? 6.422 -0.977 13.945 1 96.25 324 ILE A CA 1
ATOM 2424 C C . ILE A 1 324 ? 6.742 -0.082 12.75 1 96.25 324 ILE A C 1
ATOM 2426 O O . ILE A 1 324 ? 5.84 0.487 12.133 1 96.25 324 ILE A O 1
ATOM 2430 N N . ASN A 1 325 ? 8.062 0.168 12.438 1 94.12 325 ASN A N 1
ATOM 2431 C CA . ASN A 1 325 ? 8.633 0.756 11.234 1 94.12 325 ASN A CA 1
ATOM 2432 C C . ASN A 1 325 ? 8.242 2.225 11.086 1 94.12 325 ASN A C 1
ATOM 2434 O O . ASN A 1 325 ? 7.969 2.693 9.977 1 94.12 325 ASN A O 1
ATOM 2438 N N . VAL A 1 326 ? 8.195 2.941 12.195 1 95.75 326 VAL A N 1
ATOM 2439 C CA . VAL A 1 326 ? 7.781 4.34 12.109 1 95.75 326 VAL A CA 1
ATOM 2440 C C . VAL A 1 326 ? 8.844 5.23 12.758 1 95.75 326 VAL A C 1
ATOM 2442 O O . VAL A 1 326 ? 8.516 6.242 13.383 1 95.75 326 VAL A O 1
ATOM 2445 N N . LYS A 1 327 ? 10.07 4.922 12.57 1 93.31 327 LYS A N 1
ATOM 2446 C CA . LYS A 1 327 ? 11.188 5.676 13.125 1 93.31 327 LYS A CA 1
ATOM 2447 C C . LYS A 1 327 ? 11.117 7.145 12.719 1 93.31 327 LYS A C 1
ATOM 2449 O O . LYS A 1 327 ? 11.477 8.031 13.5 1 93.31 327 LYS A O 1
ATOM 2454 N N . HIS A 1 328 ? 10.672 7.395 11.531 1 90.75 328 HIS A N 1
ATOM 2455 C CA . HIS A 1 328 ? 10.68 8.742 10.984 1 90.75 328 HIS A CA 1
ATOM 2456 C C . HIS A 1 328 ? 9.664 9.633 11.695 1 90.75 328 HIS A C 1
ATOM 2458 O O . HIS A 1 328 ? 9.68 10.859 11.539 1 90.75 328 HIS A O 1
ATOM 2464 N N . ALA A 1 329 ? 8.797 9.039 12.57 1 93.81 329 ALA A N 1
ATOM 2465 C CA . ALA A 1 329 ? 7.875 9.82 13.391 1 93.81 329 ALA A CA 1
ATOM 2466 C C . ALA A 1 329 ? 8.625 10.578 14.484 1 93.81 329 ALA A C 1
ATOM 2468 O O . ALA A 1 329 ? 8.078 11.484 15.109 1 93.81 329 ALA A O 1
ATOM 2469 N N . ARG A 1 330 ? 9.922 10.273 14.664 1 93.88 330 ARG A N 1
ATOM 2470 C CA . ARG A 1 330 ? 10.766 10.969 15.641 1 93.88 330 ARG A CA 1
ATOM 2471 C C . ARG A 1 330 ? 11.234 12.312 15.094 1 93.88 330 ARG A C 1
ATOM 2473 O O . ARG A 1 330 ? 11.711 13.164 15.852 1 93.88 330 ARG A O 1
ATOM 2480 N N . LEU A 1 331 ? 11.094 12.531 13.758 1 88.12 331 LEU A N 1
ATOM 2481 C CA . LEU A 1 331 ? 11.703 13.688 13.102 1 88.12 331 LEU A CA 1
ATOM 2482 C C . LEU A 1 331 ? 10.641 14.68 12.648 1 88.12 331 LEU A C 1
ATOM 2484 O O . LEU A 1 331 ? 10.945 15.625 11.922 1 88.12 331 LEU A O 1
ATOM 2488 N N . LYS A 1 332 ? 9.445 14.492 13.023 1 89.62 332 LYS A N 1
ATOM 2489 C CA . LYS A 1 332 ? 8.352 15.383 12.648 1 89.62 332 LYS A CA 1
ATOM 2490 C C . LYS A 1 332 ? 8.352 16.641 13.523 1 89.62 332 LYS A C 1
ATOM 2492 O O . LYS A 1 332 ? 9.398 17.234 13.758 1 89.62 332 LYS A O 1
ATOM 2497 N N . GLU A 1 333 ? 7.191 17.141 13.945 1 89.25 333 GLU A N 1
ATOM 2498 C CA . GLU A 1 333 ? 7.129 18.312 14.82 1 89.25 333 GLU A CA 1
ATOM 2499 C C . GLU A 1 333 ? 7.871 18.047 16.125 1 89.25 333 GLU A C 1
ATOM 2501 O O . GLU A 1 333 ? 8.5 18.969 16.672 1 89.25 333 GLU A O 1
ATOM 2506 N N . THR A 1 334 ? 7.754 16.828 16.531 1 93.38 334 THR A N 1
ATOM 2507 C CA . THR A 1 334 ? 8.391 16.344 17.75 1 93.38 334 THR A CA 1
ATOM 2508 C C . THR A 1 334 ? 8.789 14.875 17.609 1 93.38 334 THR A C 1
ATOM 2510 O O . THR A 1 334 ? 8.555 14.266 16.562 1 93.38 334 THR A O 1
ATOM 2513 N N . ASP A 1 335 ? 9.57 14.398 18.562 1 95.69 335 ASP A N 1
ATOM 2514 C CA . ASP A 1 335 ? 9.75 12.953 18.656 1 95.69 335 ASP A CA 1
ATOM 2515 C C . ASP A 1 335 ? 8.5 12.281 19.219 1 95.69 335 ASP A C 1
ATOM 2517 O O . ASP A 1 335 ? 8.406 12.039 20.422 1 95.69 335 ASP A O 1
ATOM 2521 N N . ARG A 1 336 ? 7.59 11.961 18.375 1 97.44 336 ARG A N 1
ATOM 2522 C CA . ARG A 1 336 ? 6.27 11.5 18.797 1 97.44 336 ARG A CA 1
ATOM 2523 C C . ARG A 1 336 ? 6.367 10.156 19.516 1 97.44 336 ARG A C 1
ATOM 2525 O O . ARG A 1 336 ? 5.598 9.891 20.453 1 97.44 336 ARG A O 1
ATOM 2532 N N . ILE A 1 337 ? 7.32 9.336 19.109 1 98.06 337 ILE A N 1
ATOM 2533 C CA . ILE A 1 337 ? 7.492 8.055 19.797 1 98.06 337 ILE A CA 1
ATOM 2534 C C . ILE A 1 337 ? 7.863 8.297 21.25 1 98.06 337 ILE A C 1
ATOM 2536 O O . ILE A 1 337 ? 7.242 7.734 22.156 1 98.06 337 ILE A O 1
ATOM 2540 N N . ALA A 1 338 ? 8.828 9.141 21.453 1 98.06 338 ALA A N 1
ATOM 2541 C CA . ALA A 1 338 ? 9.297 9.43 22.812 1 98.06 338 ALA A CA 1
ATOM 2542 C C . ALA A 1 338 ? 8.203 10.094 23.641 1 98.06 338 ALA A C 1
ATOM 2544 O O . ALA A 1 338 ? 8.016 9.766 24.812 1 98.06 338 ALA A O 1
ATOM 2545 N N . ILE A 1 339 ? 7.516 11.031 23.094 1 98.31 339 ILE A N 1
ATOM 2546 C CA . ILE A 1 339 ? 6.527 11.805 23.844 1 98.31 339 ILE A CA 1
ATOM 2547 C C . ILE A 1 339 ? 5.336 10.922 24.203 1 98.31 339 ILE A C 1
ATOM 2549 O O . ILE A 1 339 ? 4.836 10.961 25.328 1 98.31 339 ILE A O 1
ATOM 2553 N N . ILE A 1 340 ? 4.879 10.102 23.25 1 98.56 340 ILE A N 1
ATOM 2554 C CA . ILE A 1 340 ? 3.779 9.18 23.531 1 98.56 340 ILE A CA 1
ATOM 2555 C C . ILE A 1 340 ? 4.176 8.227 24.656 1 98.56 340 ILE A C 1
ATOM 2557 O O . ILE A 1 340 ? 3.391 7.973 25.562 1 98.56 340 ILE A O 1
ATOM 2561 N N . THR A 1 341 ? 5.402 7.727 24.562 1 98.25 341 THR A N 1
ATOM 2562 C CA . THR A 1 341 ? 5.895 6.828 25.594 1 98.25 341 THR A CA 1
ATOM 2563 C C . THR A 1 341 ? 5.852 7.508 26.969 1 98.25 341 THR A C 1
ATOM 2565 O O . THR A 1 341 ? 5.344 6.934 27.938 1 98.25 341 THR A O 1
ATOM 2568 N N . ARG A 1 342 ? 6.34 8.664 27.078 1 98.12 342 ARG A N 1
ATOM 2569 C CA . ARG A 1 342 ? 6.43 9.414 28.328 1 98.12 342 ARG A CA 1
ATOM 2570 C C . ARG A 1 342 ? 5.039 9.75 28.859 1 98.12 342 ARG A C 1
ATOM 2572 O O . ARG A 1 342 ? 4.773 9.586 30.047 1 98.12 342 ARG A O 1
ATOM 2579 N N . GLU A 1 343 ? 4.156 10.195 28 1 98.5 343 GLU A N 1
ATOM 2580 C CA . GLU A 1 343 ? 2.896 10.789 28.438 1 98.5 343 GLU A CA 1
ATOM 2581 C C . GLU A 1 343 ? 1.824 9.727 28.641 1 98.5 343 GLU A C 1
ATOM 2583 O O . GLU A 1 343 ? 1.062 9.781 29.609 1 98.5 343 GLU A O 1
ATOM 2588 N N . ILE A 1 344 ? 1.68 8.742 27.766 1 97.81 344 ILE A N 1
ATOM 2589 C CA . ILE A 1 344 ? 0.604 7.754 27.812 1 97.81 344 ILE A CA 1
ATOM 2590 C C . ILE A 1 344 ? 0.854 6.773 28.953 1 97.81 344 ILE A C 1
ATOM 2592 O O . ILE A 1 344 ? -0.091 6.246 29.547 1 97.81 344 ILE A O 1
ATOM 2596 N N . THR A 1 345 ? 2.133 6.605 29.328 1 97.81 345 THR A N 1
ATOM 2597 C CA . THR A 1 345 ? 2.457 5.785 30.5 1 97.81 345 THR A CA 1
ATOM 2598 C C . THR A 1 345 ? 1.803 6.348 31.75 1 97.81 345 THR A C 1
ATOM 2600 O O . THR A 1 345 ? 1.379 5.594 32.625 1 97.81 345 THR A O 1
ATOM 2603 N N . LYS A 1 346 ? 1.722 7.637 31.875 1 97.88 346 LYS A N 1
ATOM 2604 C CA . LYS A 1 346 ? 1.105 8.289 33.031 1 97.88 346 LYS A CA 1
ATOM 2605 C C . LYS A 1 346 ? -0.355 7.875 33.156 1 97.88 346 LYS A C 1
ATOM 2607 O O . LYS A 1 346 ? -0.922 7.969 34.25 1 97.88 346 LYS A O 1
ATOM 2612 N N . LEU A 1 347 ? -0.964 7.406 32.094 1 98.25 347 LEU A N 1
ATOM 2613 C CA . LEU A 1 347 ? -2.385 7.078 32.094 1 98.25 347 LEU A CA 1
ATOM 2614 C C . LEU A 1 347 ? -2.609 5.629 32.5 1 98.25 347 LEU A C 1
ATOM 2616 O O . LEU A 1 347 ? -3.752 5.172 32.594 1 98.25 347 LEU A O 1
ATOM 2620 N N . GLY A 1 348 ? -1.514 4.887 32.688 1 96.88 348 GLY A N 1
ATOM 2621 C CA . GLY A 1 348 ? -1.642 3.504 33.125 1 96.88 348 GLY A CA 1
ATOM 2622 C C . GLY A 1 348 ? -1.316 2.502 32.031 1 96.88 348 GLY A C 1
ATOM 2623 O O . GLY A 1 348 ? -1.616 1.313 32.156 1 96.88 348 GLY A O 1
ATOM 2624 N N . ILE A 1 349 ? -0.79 2.904 30.922 1 97.62 349 ILE A N 1
ATOM 2625 C CA . ILE A 1 349 ? -0.369 2.025 29.828 1 97.62 349 ILE A CA 1
ATOM 2626 C C . ILE A 1 349 ? 1.112 1.687 29.984 1 97.62 349 ILE A C 1
ATOM 2628 O O . ILE A 1 349 ? 1.941 2.576 30.188 1 97.62 349 ILE A O 1
ATOM 2632 N N . THR A 1 350 ? 1.449 0.432 29.969 1 97.56 350 THR A N 1
ATOM 2633 C CA . THR A 1 350 ? 2.846 0.014 29.906 1 97.56 350 THR A CA 1
ATOM 2634 C C . THR A 1 350 ? 3.359 0.058 28.469 1 97.56 350 THR A C 1
ATOM 2636 O O . THR A 1 350 ? 2.744 -0.514 27.578 1 97.56 350 THR A O 1
ATOM 2639 N N . ILE A 1 351 ? 4.488 0.724 28.266 1 98 351 ILE A N 1
ATOM 2640 C CA . ILE A 1 351 ? 4.988 0.895 26.906 1 98 351 ILE A CA 1
ATOM 2641 C C . ILE A 1 351 ? 6.441 0.43 26.828 1 98 351 ILE A C 1
ATOM 2643 O O . ILE A 1 351 ? 7.27 0.824 27.656 1 98 351 ILE A O 1
ATOM 2647 N N . GLN A 1 352 ? 6.758 -0.481 26 1 98.12 352 GLN A N 1
ATOM 2648 C CA . GLN A 1 352 ? 8.125 -0.762 25.578 1 98.12 352 GLN A CA 1
ATOM 2649 C C . GLN A 1 352 ? 8.5 0.081 24.359 1 98.12 352 GLN A C 1
ATOM 2651 O O . GLN A 1 352 ? 8.062 -0.202 23.234 1 98.12 352 GLN A O 1
ATOM 2656 N N . GLU A 1 353 ? 9.289 1.096 24.578 1 97.88 353 GLU A N 1
ATOM 2657 C CA . GLU A 1 353 ? 9.727 1.977 23.5 1 97.88 353 GLU A CA 1
ATOM 2658 C C . GLU A 1 353 ? 10.797 1.306 22.641 1 97.88 353 GLU A C 1
ATOM 2660 O O . GLU A 1 353 ? 11.703 0.655 23.156 1 97.88 353 GLU A O 1
ATOM 2665 N N . LYS A 1 354 ? 10.625 1.345 21.375 1 96.69 354 LYS A N 1
ATOM 2666 C CA . LYS A 1 354 ? 11.625 0.896 20.422 1 96.69 354 LYS A CA 1
ATOM 2667 C C . LYS A 1 354 ? 12.141 2.061 19.578 1 96.69 354 LYS A C 1
ATOM 2669 O O . LYS A 1 354 ? 11.578 3.16 19.625 1 96.69 354 LYS A O 1
ATOM 2674 N N . GLU A 1 355 ? 13.195 1.878 18.844 1 94.75 355 GLU A N 1
ATOM 2675 C CA . GLU A 1 355 ? 13.742 2.904 17.969 1 94.75 355 GLU A CA 1
ATOM 2676 C C . GLU A 1 355 ? 12.758 3.273 16.859 1 94.75 355 GLU A C 1
ATOM 2678 O O . GLU A 1 355 ? 12.648 4.441 16.5 1 94.75 355 GLU A O 1
ATOM 2683 N N . ASP A 1 356 ? 12.047 2.217 16.438 1 95.62 356 ASP A N 1
ATOM 2684 C CA . ASP A 1 356 ? 11.188 2.424 15.266 1 95.62 356 ASP A CA 1
ATOM 2685 C C . ASP A 1 356 ? 9.734 2.102 15.594 1 95.62 356 ASP A C 1
ATOM 2687 O O . ASP A 1 356 ? 8.969 1.697 14.711 1 95.62 356 ASP A O 1
ATOM 2691 N N . GLY A 1 357 ? 9.391 2.221 16.875 1 97.44 357 GLY A N 1
ATOM 2692 C CA . GLY A 1 357 ? 8.016 1.919 17.25 1 97.44 357 GLY A CA 1
ATOM 2693 C C . GLY A 1 357 ? 7.82 1.735 18.734 1 97.44 357 GLY A C 1
ATOM 2694 O O . GLY A 1 357 ? 8.477 2.396 19.547 1 97.44 357 GLY A O 1
ATOM 2695 N N . MET A 1 358 ? 6.758 0.94 19.078 1 98.44 358 MET A N 1
ATOM 2696 C CA . MET A 1 358 ? 6.426 0.747 20.484 1 98.44 358 MET A CA 1
ATOM 2697 C C . MET A 1 358 ? 5.426 -0.391 20.656 1 98.44 358 MET A C 1
ATOM 2699 O O . MET A 1 358 ? 4.727 -0.757 19.703 1 98.44 358 MET A O 1
ATOM 2703 N N . ILE A 1 359 ? 5.461 -1.01 21.812 1 98.38 359 ILE A N 1
ATOM 2704 C CA . ILE A 1 359 ? 4.457 -1.978 22.234 1 98.38 359 ILE A CA 1
ATOM 2705 C C . ILE A 1 359 ? 3.658 -1.406 23.406 1 98.38 359 ILE A C 1
ATOM 2707 O O . ILE A 1 359 ? 4.23 -1.03 24.438 1 98.38 359 ILE A O 1
ATOM 2711 N N . LEU A 1 360 ? 2.385 -1.287 23.281 1 98.5 360 LEU A N 1
ATOM 2712 C CA . LEU A 1 360 ? 1.505 -0.7 24.281 1 98.5 360 LEU A CA 1
ATOM 2713 C C . LEU A 1 360 ? 0.603 -1.762 24.906 1 98.5 360 LEU A C 1
ATOM 2715 O O . LEU A 1 360 ? -0.021 -2.549 24.188 1 98.5 360 LEU A O 1
ATOM 2719 N N . GLU A 1 361 ? 0.537 -1.787 26.188 1 97.12 361 GLU A N 1
ATOM 2720 C CA . GLU A 1 361 ? -0.325 -2.717 26.922 1 97.12 361 GLU A CA 1
ATOM 2721 C C . GLU A 1 361 ? -1.021 -2.025 28.094 1 97.12 361 GLU A C 1
ATOM 2723 O O . GLU A 1 361 ? -0.375 -1.351 28.891 1 97.12 361 GLU A O 1
ATOM 2728 N N . SER A 1 362 ? -2.295 -2.258 28.109 1 91.12 362 SER A N 1
ATOM 2729 C CA . SER A 1 362 ? -3.029 -1.678 29.219 1 91.12 362 SER A CA 1
ATOM 2730 C C . SER A 1 362 ? -2.777 -2.453 30.516 1 91.12 362 SER A C 1
ATOM 2732 O O . SER A 1 362 ? -2.713 -3.684 30.5 1 91.12 362 SER A O 1
ATOM 2734 N N . SER A 1 363 ? -2.686 -1.726 31.562 1 84.5 363 SER A N 1
ATOM 2735 C CA . SER A 1 363 ? -2.475 -2.359 32.875 1 84.5 363 SER A CA 1
ATOM 2736 C C . SER A 1 363 ? -3.799 -2.707 33.531 1 84.5 363 SER A C 1
ATOM 2738 O O . SER A 1 363 ? -3.824 -3.406 34.531 1 84.5 363 SER A O 1
ATOM 2740 N N . GLY A 1 364 ? -4.781 -2.346 32.969 1 84.56 364 GLY A N 1
ATOM 2741 C CA . GLY A 1 364 ? -6.094 -2.58 33.531 1 84.56 364 GLY A CA 1
ATOM 2742 C C . GLY A 1 364 ? -6.559 -1.443 34.438 1 84.56 364 GLY A C 1
ATOM 2743 O O . GLY A 1 364 ? -7.762 -1.249 34.625 1 84.56 364 GLY A O 1
ATOM 2744 N N . LYS A 1 365 ? -5.629 -0.757 35.094 1 92.12 365 LYS A N 1
ATOM 2745 C CA . LYS A 1 365 ? -5.977 0.391 35.938 1 92.12 365 LYS A CA 1
ATOM 2746 C C . LYS A 1 365 ? -5.559 1.699 35.25 1 92.12 365 LYS A C 1
ATOM 2748 O O . LYS A 1 365 ? -4.367 1.956 35.094 1 92.12 365 LYS A O 1
ATOM 2753 N N . LEU A 1 366 ? -6.539 2.57 35 1 95.94 366 LEU A N 1
ATOM 2754 C CA . LEU A 1 366 ? -6.254 3.844 34.344 1 95.94 366 LEU A CA 1
ATOM 2755 C C . LEU A 1 366 ? -6.152 4.969 35.344 1 95.94 366 LEU A C 1
ATOM 2757 O O . LEU A 1 366 ? -6.82 4.934 36.406 1 95.94 366 LEU A O 1
ATOM 2761 N N . ASN A 1 367 ? -5.289 5.902 35.031 1 96.56 367 ASN A N 1
ATOM 2762 C CA . ASN A 1 367 ? -5.008 7 35.938 1 96.56 367 ASN A CA 1
ATOM 2763 C C . ASN A 1 367 ? -5.172 8.359 35.25 1 96.56 367 ASN A C 1
ATOM 2765 O O . ASN A 1 367 ? -4.828 8.508 34.094 1 96.56 367 ASN A O 1
ATOM 2769 N N . SER A 1 368 ? -5.652 9.312 36.094 1 97.81 368 SER A N 1
ATOM 2770 C CA . SER A 1 368 ? -5.586 10.703 35.656 1 97.81 368 SER A CA 1
ATOM 2771 C C . SER A 1 368 ? -4.141 11.172 35.531 1 97.81 368 SER A C 1
ATOM 2773 O O . SER A 1 368 ? -3.242 10.609 36.156 1 97.81 368 SER A O 1
ATOM 2775 N N . ALA A 1 369 ? -3.969 12.227 34.656 1 98.19 369 ALA A N 1
ATOM 2776 C CA . ALA A 1 369 ? -2.588 12.664 34.469 1 98.19 369 ALA A CA 1
ATOM 2777 C C . ALA A 1 369 ? -2.535 14.047 33.844 1 98.19 369 ALA A C 1
ATOM 2779 O O . ALA A 1 369 ? -3.521 14.508 33.25 1 98.19 369 ALA A O 1
ATOM 2780 N N . GLU A 1 370 ? -1.449 14.727 34.031 1 98.31 370 GLU A N 1
ATOM 2781 C CA . GLU A 1 370 ? -1.08 15.898 33.25 1 98.31 370 GLU A CA 1
ATOM 2782 C C . GLU A 1 370 ? -0.254 15.5 32.031 1 98.31 370 GLU A C 1
ATOM 2784 O O . GLU A 1 370 ? 0.818 14.906 32.156 1 98.31 370 GLU A O 1
ATOM 2789 N N . LEU A 1 371 ? -0.774 15.82 30.906 1 98.62 371 LEU A N 1
ATOM 2790 C CA . LEU A 1 371 ? -0.147 15.406 29.656 1 98.62 371 LEU A CA 1
ATOM 2791 C C . LEU A 1 371 ? 0.424 16.609 28.906 1 98.62 371 LEU A C 1
ATOM 2793 O O . LEU A 1 371 ? -0.272 17.609 28.719 1 98.62 371 LEU A O 1
ATOM 2797 N N . ASN A 1 372 ? 1.654 16.484 28.484 1 98.44 372 ASN A N 1
ATOM 2798 C CA . ASN A 1 372 ? 2.344 17.531 27.734 1 98.44 372 ASN A CA 1
ATOM 2799 C C . ASN A 1 372 ? 2.441 17.172 26.25 1 98.44 372 ASN A C 1
ATOM 2801 O O . ASN A 1 372 ? 3.182 16.266 25.875 1 98.44 372 ASN A O 1
ATOM 2805 N N . ALA A 1 373 ? 1.782 17.984 25.453 1 97.44 373 ALA A N 1
ATOM 2806 C CA . ALA A 1 373 ? 1.725 17.703 24.016 1 97.44 373 ALA A CA 1
ATOM 2807 C C . ALA A 1 373 ? 2.938 18.281 23.297 1 97.44 373 ALA A C 1
ATOM 2809 O O . ALA A 1 373 ? 3.203 17.938 22.141 1 97.44 373 ALA A O 1
ATOM 2810 N N . GLU A 1 374 ? 3.723 19.125 23.938 1 95.75 374 GLU A N 1
ATOM 2811 C CA . GLU A 1 374 ? 4.93 19.75 23.406 1 95.75 374 GLU A CA 1
ATOM 2812 C C . GLU A 1 374 ? 4.641 20.469 22.094 1 95.75 374 GLU A C 1
ATOM 2814 O O . GLU A 1 374 ? 5.371 20.312 21.125 1 95.75 374 GLU A O 1
ATOM 2819 N N . ASN A 1 375 ? 3.484 21.125 22.062 1 94.5 375 ASN A N 1
ATOM 2820 C CA . ASN A 1 375 ? 3.031 21.969 20.969 1 94.5 375 ASN A CA 1
ATOM 2821 C C . ASN A 1 375 ? 2.822 21.172 19.688 1 94.5 375 ASN A C 1
ATOM 2823 O O . ASN A 1 375 ? 2.871 21.734 18.594 1 94.5 375 ASN A O 1
ATOM 2827 N N . ASP A 1 376 ? 2.711 19.891 19.828 1 95.69 376 ASP A N 1
ATOM 2828 C CA . ASP A 1 376 ? 2.355 19.031 18.703 1 95.69 376 ASP A CA 1
ATOM 2829 C C . ASP A 1 376 ? 0.84 18.891 18.594 1 95.69 376 ASP A C 1
ATOM 2831 O O . ASP A 1 376 ? 0.201 18.281 19.453 1 95.69 376 ASP A O 1
ATOM 2835 N N . HIS A 1 377 ? 0.323 19.281 17.5 1 96.88 377 HIS A N 1
ATOM 2836 C CA . HIS A 1 377 ? -1.121 19.375 17.328 1 96.88 377 HIS A CA 1
ATOM 2837 C C . HIS A 1 377 ? -1.771 17.984 17.375 1 96.88 377 HIS A C 1
ATOM 2839 O O . HIS A 1 377 ? -2.857 17.828 17.938 1 96.88 377 HIS A O 1
ATOM 2845 N N . ARG A 1 378 ? -1.147 17.016 16.781 1 97.75 378 ARG A N 1
ATOM 2846 C CA . ARG A 1 378 ? -1.732 15.68 16.734 1 97.75 378 ARG A CA 1
ATOM 2847 C C . ARG A 1 378 ? -1.689 15.031 18.125 1 97.75 378 ARG A C 1
ATOM 2849 O O . ARG A 1 378 ? -2.619 14.32 18.5 1 97.75 378 ARG A O 1
ATOM 2856 N N . LEU A 1 379 ? -0.615 15.266 18.844 1 98.31 379 LEU A N 1
ATOM 2857 C CA . LEU A 1 379 ? -0.519 14.758 20.219 1 98.31 379 LEU A CA 1
ATOM 2858 C C . LEU A 1 379 ? -1.545 15.43 21.125 1 98.31 379 LEU A C 1
ATOM 2860 O O . LEU A 1 379 ? -2.188 14.773 21.938 1 98.31 379 LEU A O 1
ATOM 2864 N N . PHE A 1 380 ? -1.679 16.75 20.969 1 98.38 380 PHE A N 1
ATOM 2865 C CA . PHE A 1 380 ? -2.676 17.453 21.766 1 98.38 380 PHE A CA 1
ATOM 2866 C C . PHE A 1 380 ? -4.055 16.828 21.594 1 98.38 380 PHE A C 1
ATOM 2868 O O . PHE A 1 380 ? -4.73 16.516 22.578 1 98.38 380 PHE A O 1
ATOM 2875 N N . MET A 1 381 ? -4.473 16.625 20.344 1 98.69 381 MET A N 1
ATOM 2876 C CA . MET A 1 381 ? -5.801 16.094 20.047 1 98.69 381 MET A CA 1
ATOM 2877 C C . MET A 1 381 ? -5.938 14.664 20.578 1 98.69 381 MET A C 1
ATOM 2879 O O . MET A 1 381 ? -6.938 14.328 21.219 1 98.69 381 MET A O 1
ATOM 2883 N N . ALA A 1 382 ? -4.953 13.836 20.344 1 98.81 382 ALA A N 1
ATOM 2884 C CA . ALA A 1 382 ? -4.98 12.461 20.828 1 98.81 382 ALA A CA 1
ATOM 2885 C C . ALA A 1 382 ? -5.066 12.422 22.359 1 98.81 382 ALA A C 1
ATOM 2887 O O . ALA A 1 382 ? -5.824 11.625 22.922 1 98.81 382 ALA A O 1
ATOM 2888 N N . PHE A 1 383 ? -4.297 13.312 23.047 1 98.81 383 PHE A N 1
ATOM 2889 C CA . PHE A 1 383 ? -4.273 13.352 24.516 1 98.81 383 PHE A CA 1
ATOM 2890 C C . PHE A 1 383 ? -5.609 13.844 25.062 1 98.81 383 PHE A C 1
ATOM 2892 O O . PHE A 1 383 ? -6.062 13.375 26.109 1 98.81 383 PHE A O 1
ATOM 2899 N N . CYS A 1 384 ? -6.211 14.797 24.406 1 98.75 384 CYS A N 1
ATOM 2900 C CA . CYS A 1 384 ? -7.543 15.227 24.812 1 98.75 384 CYS A CA 1
ATOM 2901 C C . CYS A 1 384 ? -8.539 14.07 24.734 1 98.75 384 CYS A C 1
ATOM 2903 O O . CYS A 1 384 ? -9.336 13.883 25.656 1 98.75 384 CYS A O 1
ATOM 2905 N N . ILE A 1 385 ? -8.484 13.305 23.641 1 98.81 385 ILE A N 1
ATOM 2906 C CA . ILE A 1 385 ? -9.375 12.156 23.453 1 98.81 385 ILE A CA 1
ATOM 2907 C C . ILE A 1 385 ? -9.133 11.133 24.562 1 98.81 385 ILE A C 1
ATOM 2909 O O . ILE A 1 385 ? -10.086 10.625 25.156 1 98.81 385 ILE A O 1
ATOM 2913 N N . ALA A 1 386 ? -7.898 10.867 24.828 1 98.75 386 ALA A N 1
ATOM 2914 C CA . ALA A 1 386 ? -7.543 9.969 25.922 1 98.75 386 ALA A CA 1
ATOM 2915 C C . ALA A 1 386 ? -8.07 10.492 27.25 1 98.75 386 ALA A C 1
ATOM 2917 O O . ALA A 1 386 ? -8.594 9.727 28.062 1 98.75 386 ALA A O 1
ATOM 2918 N N . GLY A 1 387 ? -7.879 11.781 27.484 1 98.56 387 GLY A N 1
ATOM 2919 C CA . GLY A 1 387 ? -8.367 12.406 28.703 1 98.56 387 GLY A CA 1
ATOM 2920 C C . GLY A 1 387 ? -9.867 12.281 28.875 1 98.56 387 GLY A C 1
ATOM 2921 O O . GLY A 1 387 ? -10.359 12.102 30 1 98.56 387 GLY A O 1
ATOM 2922 N N . MET A 1 388 ? -10.594 12.414 27.828 1 98.62 388 MET A N 1
ATOM 2923 C CA . MET A 1 388 ? -12.039 12.234 27.875 1 98.62 388 MET A CA 1
ATOM 2924 C C . MET A 1 388 ? -12.406 10.828 28.328 1 98.62 388 MET A C 1
ATOM 2926 O O . MET A 1 388 ? -13.453 10.617 28.938 1 98.62 388 MET A O 1
ATOM 2930 N N . TYR A 1 389 ? -11.594 9.867 27.953 1 98.19 389 TYR A N 1
ATOM 2931 C CA . TYR A 1 389 ? -11.844 8.469 28.297 1 98.19 389 TYR A CA 1
ATOM 2932 C C . TYR A 1 389 ? -11.492 8.188 29.75 1 98.19 389 TYR A C 1
ATOM 2934 O O . TYR A 1 389 ? -12.234 7.488 30.453 1 98.19 389 TYR A O 1
ATOM 2942 N N . VAL A 1 390 ? -10.391 8.766 30.25 1 97.88 390 VAL A N 1
ATOM 2943 C CA . VAL A 1 390 ? -9.852 8.469 31.578 1 97.88 390 VAL A CA 1
ATOM 2944 C C . VAL A 1 390 ? -10.5 9.391 32.594 1 97.88 390 VAL A C 1
ATOM 2946 O O . VAL A 1 390 ? -10.836 8.961 33.719 1 97.88 390 VAL A O 1
ATOM 2949 N N . GLY A 1 391 ? -10.602 10.664 32.312 1 98 391 GLY A N 1
ATOM 2950 C CA . GLY A 1 391 ? -11.133 11.656 33.25 1 98 391 GLY A CA 1
ATOM 2951 C C . GLY A 1 391 ? -10.055 12.328 34.094 1 98 391 GLY A C 1
ATOM 2952 O O . GLY A 1 391 ? -9 11.742 34.344 1 98 391 GLY A O 1
ATOM 2953 N N . ASP A 1 392 ? -10.344 13.594 34.375 1 98.19 392 ASP A N 1
ATOM 2954 C CA . ASP A 1 392 ? -9.531 14.398 35.281 1 98.19 392 ASP A CA 1
ATOM 2955 C C . ASP A 1 392 ? -8.102 14.531 34.75 1 98.19 392 ASP A C 1
ATOM 2957 O O . ASP A 1 392 ? -7.145 14.234 35.469 1 98.19 392 ASP A O 1
ATOM 2961 N N . CYS A 1 393 ? -7.93 14.906 33.531 1 98.44 393 CYS A N 1
ATOM 2962 C CA . CYS A 1 393 ? -6.625 15.102 32.906 1 98.44 393 CYS A CA 1
ATOM 2963 C C . CYS A 1 393 ? -6.43 16.562 32.5 1 98.44 393 CYS A C 1
ATOM 2965 O O . CYS A 1 393 ? -7.395 17.328 32.438 1 98.44 393 CYS A O 1
ATOM 2967 N N . THR A 1 394 ? -5.234 16.938 32.406 1 98.44 394 THR A N 1
ATOM 2968 C CA . THR A 1 394 ? -4.859 18.219 31.797 1 98.44 394 THR A CA 1
ATOM 2969 C C . THR A 1 394 ? -3.941 18 30.594 1 98.44 394 THR A C 1
ATOM 2971 O O . THR A 1 394 ? -3.076 17.125 30.625 1 98.44 394 THR A O 1
ATOM 2974 N N . VAL A 1 395 ? -4.18 18.734 29.562 1 98.62 395 VAL A N 1
ATOM 2975 C CA . VAL A 1 395 ? -3.359 18.641 28.359 1 98.62 395 VAL A CA 1
ATOM 2976 C C . VAL A 1 395 ? -2.826 20.016 27.984 1 98.62 395 VAL A C 1
ATOM 2978 O O . VAL A 1 395 ? -3.582 20.984 27.938 1 98.62 395 VAL A O 1
ATOM 2981 N N . THR A 1 396 ? -1.584 20.141 27.656 1 98 396 THR A N 1
ATOM 2982 C CA . THR A 1 396 ? -0.97 21.422 27.359 1 98 396 THR A CA 1
ATOM 2983 C C . THR A 1 396 ? -1.113 21.766 25.875 1 98 396 THR A C 1
ATOM 2985 O O . THR A 1 396 ? -1.346 20.875 25.047 1 98 396 THR A O 1
ATOM 2988 N N . ASP A 1 397 ? -1.025 23.078 25.516 1 96.25 397 ASP A N 1
ATOM 2989 C CA . ASP A 1 397 ? -0.8 23.656 24.188 1 96.25 397 ASP A CA 1
ATOM 2990 C C . ASP A 1 397 ? -2.041 23.516 23.312 1 96.25 397 ASP A C 1
ATOM 2992 O O . ASP A 1 397 ? -1.958 23.031 22.172 1 96.25 397 ASP A O 1
ATOM 2996 N N . PRO A 1 398 ? -3.207 23.969 23.797 1 96.62 398 PRO A N 1
ATOM 2997 C CA . PRO A 1 398 ? -4.426 23.891 22.984 1 96.62 398 PRO A CA 1
ATOM 2998 C C . PRO A 1 398 ? -4.324 24.688 21.688 1 96.62 398 PRO A C 1
ATOM 3000 O O . PRO A 1 398 ? -5.016 24.391 20.719 1 96.62 398 PRO A O 1
ATOM 3003 N N . GLU A 1 399 ? -3.451 25.672 21.625 1 94.62 399 GLU A N 1
ATOM 3004 C CA . GLU A 1 399 ? -3.309 26.516 20.453 1 94.62 399 GLU A CA 1
ATOM 3005 C C . GLU A 1 399 ? -2.701 25.75 19.281 1 94.62 399 GLU A C 1
ATOM 3007 O O . GLU A 1 399 ? -2.799 26.188 18.125 1 94.62 399 GLU A O 1
ATOM 3012 N N . SER A 1 400 ? -2.09 24.578 19.578 1 94.75 400 SER A N 1
ATOM 3013 C CA . SER A 1 400 ? -1.391 23.828 18.547 1 94.75 400 SER A CA 1
ATOM 3014 C C . SER A 1 400 ? -2.359 23.312 17.484 1 94.75 400 SER A C 1
ATOM 3016 O O . SER A 1 400 ? -1.977 23.125 16.328 1 94.75 400 SER A O 1
ATOM 3018 N N . VAL A 1 401 ? -3.643 23.125 17.781 1 95.69 401 VAL A N 1
ATOM 3019 C CA . VAL A 1 401 ? -4.605 22.5 16.875 1 95.69 401 VAL A CA 1
ATOM 3020 C C . VAL A 1 401 ? -4.859 23.406 15.68 1 95.69 401 VAL A C 1
ATOM 3022 O O . VAL A 1 401 ? -5.34 22.953 14.641 1 95.69 401 VAL A O 1
ATOM 3025 N N . LYS A 1 402 ? -4.504 24.672 15.75 1 94.81 402 LYS A N 1
ATOM 3026 C CA . LYS A 1 402 ? -4.699 25.625 14.664 1 94.81 402 LYS A CA 1
ATOM 3027 C C . LYS A 1 402 ? -3.994 25.156 13.391 1 94.81 402 LYS A C 1
ATOM 3029 O O . LYS A 1 402 ? -4.375 25.562 12.289 1 94.81 402 LYS A O 1
ATOM 3034 N N . VAL A 1 403 ? -3.055 24.281 13.562 1 94.19 403 VAL A N 1
ATOM 3035 C CA . VAL A 1 403 ? -2.172 23.859 12.477 1 94.19 403 VAL A CA 1
ATOM 3036 C C . VAL A 1 403 ? -2.908 22.891 11.555 1 94.19 403 VAL A C 1
ATOM 3038 O O . VAL A 1 403 ? -2.664 22.859 10.352 1 94.19 403 VAL A O 1
ATOM 3041 N N . SER A 1 404 ? -3.887 22.062 12.125 1 94.69 404 SER A N 1
ATOM 3042 C CA . SER A 1 404 ? -4.414 21 11.297 1 94.69 404 SER A CA 1
ATOM 3043 C C . SER A 1 404 ? -5.91 20.812 11.508 1 94.69 404 SER A C 1
ATOM 3045 O O . SER A 1 404 ? -6.602 20.25 10.656 1 94.69 404 SER A O 1
ATOM 3047 N N . TYR A 1 405 ? -6.43 21.156 12.625 1 97.31 405 TYR A N 1
ATOM 3048 C CA . TYR A 1 405 ? -7.836 21.016 12.984 1 97.31 405 TYR A CA 1
ATOM 3049 C C . TYR A 1 405 ? -8.273 22.141 13.914 1 97.31 405 TYR A C 1
ATOM 3051 O O . TYR A 1 405 ? -8.633 21.891 15.07 1 97.31 405 TYR A O 1
ATOM 3059 N N . PRO A 1 406 ? -8.414 23.359 13.367 1 96.56 406 PRO A N 1
ATOM 3060 C CA . PRO A 1 406 ? -8.539 24.578 14.188 1 96.56 406 PRO A CA 1
ATOM 3061 C C . PRO A 1 406 ? -9.75 24.531 15.117 1 96.56 406 PRO A C 1
ATOM 3063 O O . PRO A 1 406 ? -9.695 25.062 16.234 1 96.56 406 PRO A O 1
ATOM 3066 N N . ASN A 1 407 ? -10.797 23.906 14.781 1 96 407 ASN A N 1
ATOM 3067 C CA . ASN A 1 407 ? -12 23.938 15.602 1 96 407 ASN A CA 1
ATOM 3068 C C . ASN A 1 407 ? -12.188 22.625 16.359 1 96 407 ASN A C 1
ATOM 3070 O O . ASN A 1 407 ? -13.312 22.266 16.734 1 96 407 ASN A O 1
ATOM 3074 N N . PHE A 1 408 ? -11.141 21.906 16.609 1 97.88 408 PHE A N 1
ATOM 3075 C CA . PHE A 1 408 ? -11.219 20.594 17.25 1 97.88 408 PHE A CA 1
ATOM 3076 C C . PHE A 1 408 ? -11.898 20.703 18.609 1 97.88 408 PHE A C 1
ATOM 3078 O O . PHE A 1 408 ? -12.844 19.953 18.875 1 97.88 408 PHE A O 1
ATOM 3085 N N . VAL A 1 409 ? -11.414 21.578 19.469 1 97.81 409 VAL A N 1
ATOM 3086 C CA . VAL A 1 409 ? -11.914 21.688 20.844 1 97.81 409 VAL A CA 1
ATOM 3087 C C . VAL A 1 409 ? -13.391 22.062 20.828 1 97.81 409 VAL A C 1
ATOM 3089 O O . VAL A 1 409 ? -14.203 21.453 21.531 1 97.81 409 VAL A O 1
ATOM 3092 N N . GLU A 1 410 ? -13.719 23.016 20 1 97.25 410 GLU A N 1
ATOM 3093 C CA . GLU A 1 410 ? -15.109 23.453 19.891 1 97.25 410 GLU A CA 1
ATOM 3094 C C . GLU A 1 410 ? -16 22.328 19.375 1 97.25 410 GLU A C 1
ATOM 3096 O O . GLU A 1 410 ? -17.125 22.156 19.875 1 97.25 410 GLU A O 1
ATOM 3101 N N . GLU A 1 411 ? -15.516 21.594 18.438 1 97.31 411 GLU A N 1
ATOM 3102 C CA . GLU A 1 411 ? -16.297 20.5 17.875 1 97.31 411 GLU A CA 1
ATOM 3103 C C . GLU A 1 411 ? -16.516 19.391 18.906 1 97.31 411 GLU A C 1
ATOM 3105 O O . GLU A 1 411 ? -17.609 18.844 19 1 97.31 411 GLU A O 1
ATOM 3110 N N . MET A 1 412 ? -15.5 19.094 19.594 1 98.12 412 MET A N 1
ATOM 3111 C CA . MET A 1 412 ? -15.625 18.078 20.641 1 98.12 412 MET A CA 1
ATOM 3112 C C . MET A 1 412 ? -16.625 18.516 21.703 1 98.12 412 MET A C 1
ATOM 3114 O O . MET A 1 412 ? -17.453 17.719 22.141 1 98.12 412 MET A O 1
ATOM 3118 N N . LYS A 1 413 ? -16.531 19.734 22.078 1 98.12 413 LYS A N 1
ATOM 3119 C CA . LYS A 1 413 ? -17.469 20.266 23.062 1 98.12 413 LYS A CA 1
ATOM 3120 C C . LYS A 1 413 ? -18.906 20.188 22.531 1 98.12 413 LYS A C 1
ATOM 3122 O O . LYS A 1 413 ? -19.828 19.828 23.281 1 98.12 413 LYS A O 1
ATOM 3127 N N . ARG A 1 414 ? -19.078 20.578 21.328 1 98 414 ARG A N 1
ATOM 3128 C CA . ARG A 1 414 ? -20.391 20.516 20.703 1 98 414 ARG A CA 1
ATOM 3129 C C . ARG A 1 414 ? -20.969 19.109 20.75 1 98 414 ARG A C 1
ATOM 3131 O O . ARG A 1 414 ? -22.172 18.938 20.906 1 98 414 ARG A O 1
ATOM 3138 N N . LEU A 1 415 ? -20.109 18.141 20.672 1 98.38 415 LEU A N 1
ATOM 3139 C CA . LEU A 1 415 ? -20.531 16.734 20.656 1 98.38 415 LEU A CA 1
ATOM 3140 C C . LEU A 1 415 ? -20.766 16.234 22.078 1 98.38 415 LEU A C 1
ATOM 3142 O O . LEU A 1 415 ? -21.25 15.117 22.266 1 98.38 415 LEU A O 1
ATOM 3146 N N . GLY A 1 416 ? -20.344 17 23.094 1 98.19 416 GLY A N 1
ATOM 3147 C CA . GLY A 1 416 ? -20.641 16.609 24.469 1 98.19 416 GLY A CA 1
ATOM 3148 C C . GLY A 1 416 ? -19.391 16.453 25.312 1 98.19 416 GLY A C 1
ATOM 3149 O O . GLY A 1 416 ? -19.469 16.141 26.5 1 98.19 416 GLY A O 1
ATOM 3150 N N . ALA A 1 417 ? -18.219 16.719 24.766 1 98.38 417 ALA A N 1
ATOM 3151 C CA . ALA A 1 417 ? -16.969 16.578 25.5 1 98.38 417 ALA A CA 1
ATOM 3152 C C . ALA A 1 417 ? -16.844 17.641 26.594 1 98.38 417 ALA A C 1
ATOM 3154 O O . ALA A 1 417 ? -17.25 18.781 26.391 1 98.38 417 ALA A O 1
ATOM 3155 N N . LYS A 1 418 ? -16.25 17.281 27.688 1 98.44 418 LYS A N 1
ATOM 3156 C CA . LYS A 1 418 ? -15.961 18.219 28.766 1 98.44 418 LYS A CA 1
ATOM 3157 C C . LYS A 1 418 ? -14.508 18.656 28.734 1 98.44 418 LYS A C 1
ATOM 3159 O O . LYS A 1 418 ? -13.672 18.109 29.469 1 98.44 418 LYS A O 1
ATOM 3164 N N . ILE A 1 419 ? -14.258 19.625 27.969 1 98.06 419 ILE A N 1
ATOM 3165 C CA . ILE A 1 419 ? -12.938 20.219 27.797 1 98.06 419 ILE A CA 1
ATOM 3166 C C . ILE A 1 419 ? -12.992 21.719 28.141 1 98.06 419 ILE A C 1
ATOM 3168 O O . ILE A 1 419 ? -13.812 22.453 27.578 1 98.06 419 ILE A O 1
ATOM 3172 N N . GLN A 1 420 ? -12.141 22.172 29.047 1 97.25 420 GLN A N 1
ATOM 3173 C CA . GLN A 1 420 ? -12.078 23.578 29.422 1 97.25 420 GLN A CA 1
ATOM 3174 C C . GLN A 1 420 ? -10.672 24.125 29.219 1 97.25 420 GLN A C 1
ATOM 3176 O O . GLN A 1 420 ? -9.695 23.594 29.734 1 97.25 420 GLN A O 1
ATOM 3181 N N . VAL A 1 421 ? -10.609 25.156 28.438 1 93.69 421 VAL A N 1
ATOM 3182 C CA . VAL A 1 421 ? -9.32 25.797 28.219 1 93.69 421 VAL A CA 1
ATOM 3183 C C . VAL A 1 421 ? -9 26.734 29.391 1 93.69 421 VAL A C 1
ATOM 3185 O O . VAL A 1 421 ? -9.82 27.562 29.781 1 93.69 421 VAL A O 1
ATOM 3188 N N . THR A 1 422 ? -7.91 26.516 29.938 1 90.31 422 THR A N 1
ATOM 3189 C CA . THR A 1 422 ? -7.492 27.344 31.062 1 90.31 422 THR A CA 1
ATOM 3190 C C . THR A 1 422 ? -6.172 28.047 30.766 1 90.31 422 THR A C 1
ATOM 3192 O O . THR A 1 422 ? -5.371 27.562 29.969 1 90.31 422 THR A O 1
ATOM 3195 N N . LYS A 1 423 ? -5.988 29.281 31.344 1 76.31 423 LYS A N 1
ATOM 3196 C CA . LYS A 1 423 ? -4.777 30.062 31.156 1 76.31 423 LYS A CA 1
ATOM 3197 C C . LYS A 1 423 ? -3.664 29.578 32.094 1 76.31 423 LYS A C 1
ATOM 3199 O O . LYS A 1 423 ? -3.924 29.203 33.219 1 76.31 423 LYS A O 1
ATOM 3204 N N . MET B 1 1 ? 9.078 -37.812 -6.785 1 89.38 1 MET B N 1
ATOM 3205 C CA . MET B 1 1 ? 10.492 -37.594 -7.035 1 89.38 1 MET B CA 1
ATOM 3206 C C . MET B 1 1 ? 11.078 -36.594 -6.02 1 89.38 1 MET B C 1
ATOM 3208 O O . MET B 1 1 ? 10.336 -35.969 -5.285 1 89.38 1 MET B O 1
ATOM 3212 N N . LYS B 1 2 ? 12.414 -36.719 -5.906 1 95.62 2 LYS B N 1
ATOM 3213 C CA . LYS B 1 2 ? 13.125 -35.812 -5.016 1 95.62 2 LYS B CA 1
ATOM 3214 C C . LYS B 1 2 ? 14.336 -35.188 -5.711 1 95.62 2 LYS B C 1
ATOM 3216 O O . LYS B 1 2 ? 14.758 -35.656 -6.77 1 95.62 2 LYS B O 1
ATOM 3221 N N . CYS B 1 3 ? 14.781 -34.031 -5.141 1 97 3 CYS B N 1
ATOM 3222 C CA . CYS B 1 3 ? 16.031 -33.438 -5.59 1 97 3 CYS B CA 1
ATOM 3223 C C . CYS B 1 3 ? 17.094 -33.5 -4.504 1 97 3 CYS B C 1
ATOM 3225 O O . CYS B 1 3 ? 16.828 -33.188 -3.342 1 97 3 CYS B O 1
ATOM 3227 N N . LYS B 1 4 ? 18.203 -34 -4.844 1 98.19 4 LYS B N 1
ATOM 3228 C CA . LYS B 1 4 ? 19.391 -33.781 -4 1 98.19 4 LYS B CA 1
ATOM 3229 C C . LYS B 1 4 ? 20.031 -32.438 -4.266 1 98.19 4 LYS B C 1
ATOM 3231 O O . LYS B 1 4 ? 20.312 -32.094 -5.418 1 98.19 4 LYS B O 1
ATOM 3236 N N . VAL B 1 5 ? 20.234 -31.672 -3.234 1 98.5 5 VAL B N 1
ATOM 3237 C CA . VAL B 1 5 ? 20.734 -30.312 -3.369 1 98.5 5 VAL B CA 1
ATOM 3238 C C . VAL B 1 5 ? 22.016 -30.156 -2.559 1 98.5 5 VAL B C 1
ATOM 3240 O O . VAL B 1 5 ? 22.016 -30.375 -1.344 1 98.5 5 VAL B O 1
ATOM 3243 N N . GLU B 1 6 ? 23.109 -29.781 -3.182 1 98.44 6 GLU B N 1
ATOM 3244 C CA . GLU B 1 6 ? 24.406 -29.578 -2.537 1 98.44 6 GLU B CA 1
ATOM 3245 C C . GLU B 1 6 ? 24.75 -28.094 -2.441 1 98.44 6 GLU B C 1
ATOM 3247 O O . GLU B 1 6 ? 24.219 -27.281 -3.201 1 98.44 6 GLU B O 1
ATOM 3252 N N . LYS B 1 7 ? 25.672 -27.844 -1.521 1 98.31 7 LYS B N 1
ATOM 3253 C CA . LYS B 1 7 ? 26.125 -26.453 -1.385 1 98.31 7 LYS B CA 1
ATOM 3254 C C . LYS B 1 7 ? 26.688 -25.938 -2.701 1 98.31 7 LYS B C 1
ATOM 3256 O O . LYS B 1 7 ? 27.531 -26.594 -3.332 1 98.31 7 LYS B O 1
ATOM 3261 N N . SER B 1 8 ? 26.219 -24.797 -3.104 1 98.19 8 SER B N 1
ATOM 3262 C CA . SER B 1 8 ? 26.688 -24.234 -4.375 1 98.19 8 SER B CA 1
ATOM 3263 C C . SER B 1 8 ? 26.453 -22.734 -4.426 1 98.19 8 SER B C 1
ATOM 3265 O O . SER B 1 8 ? 25.594 -22.203 -3.734 1 98.19 8 SER B O 1
ATOM 3267 N N . LYS B 1 9 ? 27.281 -22.047 -5.195 1 97.88 9 LYS B N 1
ATOM 3268 C CA . LYS B 1 9 ? 27.109 -20.641 -5.574 1 97.88 9 LYS B CA 1
ATOM 3269 C C . LYS B 1 9 ? 26.594 -20.516 -7.004 1 97.88 9 LYS B C 1
ATOM 3271 O O . LYS B 1 9 ? 26.75 -21.438 -7.809 1 97.88 9 LYS B O 1
ATOM 3276 N N . ILE B 1 10 ? 25.938 -19.406 -7.242 1 98.25 10 ILE B N 1
ATOM 3277 C CA . ILE B 1 10 ? 25.422 -19.188 -8.586 1 98.25 10 ILE B CA 1
ATOM 3278 C C . ILE B 1 10 ? 25.938 -17.875 -9.141 1 98.25 10 ILE B C 1
ATOM 3280 O O . ILE B 1 10 ? 26.234 -16.953 -8.383 1 98.25 10 ILE B O 1
ATOM 3284 N N . SER B 1 11 ? 26.078 -17.812 -10.43 1 98.25 11 SER B N 1
ATOM 3285 C CA . SER B 1 11 ? 26.547 -16.609 -11.141 1 98.25 11 SER B CA 1
ATOM 3286 C C . SER B 1 11 ? 26.016 -16.578 -12.562 1 98.25 11 SER B C 1
ATOM 3288 O O . SER B 1 11 ? 25.594 -17.609 -13.102 1 98.25 11 SER B O 1
ATOM 3290 N N . GLY B 1 12 ? 25.953 -15.383 -13.141 1 97.88 12 GLY B N 1
ATOM 3291 C CA . GLY B 1 12 ? 25.547 -15.227 -14.523 1 97.88 12 GLY B CA 1
ATOM 3292 C C . GLY B 1 12 ? 24.312 -14.359 -14.68 1 97.88 12 GLY B C 1
ATOM 3293 O O . GLY B 1 12 ? 24.062 -13.469 -13.867 1 97.88 12 GLY B O 1
ATOM 3294 N N . ILE B 1 13 ? 23.656 -14.555 -15.812 1 97.94 13 ILE B N 1
ATOM 3295 C CA . ILE B 1 13 ? 22.484 -13.758 -16.172 1 97.94 13 ILE B CA 1
ATOM 3296 C C . ILE B 1 13 ? 21.25 -14.648 -16.203 1 97.94 13 ILE B C 1
ATOM 3298 O O . ILE B 1 13 ? 21.281 -15.758 -16.734 1 97.94 13 ILE B O 1
ATOM 3302 N N . VAL B 1 14 ? 20.188 -14.242 -15.594 1 97.94 14 VAL B N 1
ATOM 3303 C CA . VAL B 1 14 ? 18.938 -14.984 -15.602 1 97.94 14 VAL B CA 1
ATOM 3304 C C . VAL B 1 14 ? 17.766 -14.047 -15.922 1 97.94 14 VAL B C 1
ATOM 3306 O O . VAL B 1 14 ? 17.781 -12.883 -15.5 1 97.94 14 VAL B O 1
ATOM 3309 N N . SER B 1 15 ? 16.812 -14.508 -16.672 1 96.94 15 SER B N 1
ATOM 3310 C CA . SER B 1 15 ? 15.625 -13.727 -17 1 96.94 15 SER B CA 1
ATOM 3311 C C . SER B 1 15 ? 14.484 -14.039 -16.031 1 96.94 15 SER B C 1
ATOM 3313 O O . SER B 1 15 ? 14.188 -15.203 -15.766 1 96.94 15 SER B O 1
ATOM 3315 N N . CYS B 1 16 ? 13.859 -13.016 -15.539 1 97.19 16 CYS B N 1
ATOM 3316 C CA . CYS B 1 16 ? 12.719 -13.195 -14.648 1 97.19 16 CYS B CA 1
ATOM 3317 C C . CYS B 1 16 ? 11.484 -13.641 -15.422 1 97.19 16 CYS B C 1
ATOM 3319 O O . CYS B 1 16 ? 11.164 -13.078 -16.469 1 97.19 16 CYS B O 1
ATOM 3321 N N . PRO B 1 17 ? 10.758 -14.641 -14.938 1 97.44 17 PRO B N 1
ATOM 3322 C CA . PRO B 1 17 ? 9.547 -15.102 -15.609 1 97.44 17 PRO B CA 1
ATOM 3323 C C . PRO B 1 17 ? 8.461 -14.031 -15.688 1 97.44 17 PRO B C 1
ATOM 3325 O O . PRO B 1 17 ? 8.484 -13.062 -14.914 1 97.44 17 PRO B O 1
ATOM 3328 N N . ALA B 1 18 ? 7.516 -14.258 -16.625 1 97.25 18 ALA B N 1
ATOM 3329 C CA . ALA B 1 18 ? 6.332 -13.414 -16.75 1 97.25 18 ALA B CA 1
ATOM 3330 C C . ALA B 1 18 ? 5.387 -13.617 -15.562 1 97.25 18 ALA B C 1
ATOM 3332 O O . ALA B 1 18 ? 5.348 -14.703 -14.977 1 97.25 18 ALA B O 1
ATOM 3333 N N . ASN B 1 19 ? 4.676 -12.562 -15.266 1 97.56 19 ASN B N 1
ATOM 3334 C CA . ASN B 1 19 ? 3.822 -12.555 -14.078 1 97.56 19 ASN B CA 1
ATOM 3335 C C . ASN B 1 19 ? 2.639 -13.5 -14.242 1 97.56 19 ASN B C 1
ATOM 3337 O O . ASN B 1 19 ? 1.787 -13.297 -15.109 1 97.56 19 ASN B O 1
ATOM 3341 N N . LYS B 1 20 ? 2.506 -14.484 -13.422 1 97.56 20 LYS B N 1
ATOM 3342 C CA . LYS B 1 20 ? 1.453 -15.492 -13.492 1 97.56 20 LYS B CA 1
ATOM 3343 C C . LYS B 1 20 ? 0.079 -14.867 -13.258 1 97.56 20 LYS B C 1
ATOM 3345 O O . LYS B 1 20 ? -0.876 -15.172 -13.977 1 97.56 20 LYS B O 1
ATOM 3350 N N . SER B 1 21 ? -0.064 -14.047 -12.227 1 97.56 21 SER B N 1
ATOM 3351 C CA . SER B 1 21 ? -1.34 -13.438 -11.867 1 97.56 21 SER B CA 1
ATOM 3352 C C . SER B 1 21 ? -1.887 -12.578 -13.008 1 97.56 21 SER B C 1
ATOM 3354 O O . SER B 1 21 ? -3.082 -12.625 -13.305 1 97.56 21 SER B O 1
ATOM 3356 N N . TYR B 1 22 ? -1.028 -11.773 -13.617 1 98.06 22 TYR B N 1
ATOM 3357 C CA . TYR B 1 22 ? -1.441 -10.961 -14.75 1 98.06 22 TYR B CA 1
ATOM 3358 C C . TYR B 1 22 ? -1.761 -11.836 -15.961 1 98.06 22 TYR B C 1
ATOM 3360 O O . TYR B 1 22 ? -2.682 -11.531 -16.719 1 98.06 22 TYR B O 1
ATOM 3368 N N . THR B 1 23 ? -0.979 -12.891 -16.172 1 98.56 23 THR B N 1
ATOM 3369 C CA . THR B 1 23 ? -1.229 -13.805 -17.281 1 98.56 23 THR B CA 1
ATOM 3370 C C . THR B 1 23 ? -2.643 -14.367 -17.219 1 98.56 23 THR B C 1
ATOM 3372 O O . THR B 1 23 ? -3.379 -14.344 -18.203 1 98.56 23 THR B O 1
ATOM 3375 N N . HIS B 1 24 ? -3.049 -14.875 -16.047 1 98.69 24 HIS B N 1
ATOM 3376 C CA . HIS B 1 24 ? -4.395 -15.406 -15.867 1 98.69 24 HIS B CA 1
ATOM 3377 C C . HIS B 1 24 ? -5.449 -14.383 -16.281 1 98.69 24 HIS B C 1
ATOM 3379 O O . HIS B 1 24 ? -6.32 -14.688 -17.109 1 98.69 24 HIS B O 1
ATOM 3385 N N . ARG B 1 25 ? -5.371 -13.211 -15.68 1 98.75 25 ARG B N 1
ATOM 3386 C CA . ARG B 1 25 ? -6.371 -12.172 -15.891 1 98.75 25 ARG B CA 1
ATOM 3387 C C . ARG B 1 25 ? -6.43 -11.766 -17.359 1 98.75 25 ARG B C 1
ATOM 3389 O O . ARG B 1 25 ? -7.516 -11.633 -17.938 1 98.75 25 ARG B O 1
ATOM 3396 N N . ALA B 1 26 ? -5.254 -11.602 -17.953 1 98.81 26 ALA B N 1
ATOM 3397 C CA . ALA B 1 26 ? -5.18 -11.156 -19.344 1 98.81 26 ALA B CA 1
ATOM 3398 C C . ALA B 1 26 ? -5.785 -12.195 -20.281 1 98.81 26 ALA B C 1
ATOM 3400 O O . ALA B 1 26 ? -6.465 -11.844 -21.25 1 98.81 26 ALA B O 1
ATOM 3401 N N . ILE B 1 27 ? -5.539 -13.461 -20.016 1 98.81 27 ILE B N 1
ATOM 3402 C CA . ILE B 1 27 ? -6.086 -14.523 -20.859 1 98.81 27 ILE B CA 1
ATOM 3403 C C . ILE B 1 27 ? -7.609 -14.523 -20.766 1 98.81 27 ILE B C 1
ATOM 3405 O O . ILE B 1 27 ? -8.297 -14.539 -21.797 1 98.81 27 ILE B O 1
ATOM 3409 N N . PHE B 1 28 ? -8.156 -14.477 -19.594 1 98.88 28 PHE B N 1
ATOM 3410 C CA . PHE B 1 28 ? -9.602 -14.469 -19.406 1 98.88 28 PHE B CA 1
ATOM 3411 C C . PHE B 1 28 ? -10.234 -13.273 -20.109 1 98.88 28 PHE B C 1
ATOM 3413 O O . PHE B 1 28 ? -11.242 -13.406 -20.797 1 98.88 28 PHE B O 1
ATOM 3420 N N . LEU B 1 29 ? -9.633 -12.109 -19.891 1 98.88 29 LEU B N 1
ATOM 3421 C CA . LEU B 1 29 ? -10.242 -10.898 -20.422 1 98.88 29 LEU B CA 1
ATOM 3422 C C . LEU B 1 29 ? -10.117 -10.844 -21.938 1 98.88 29 LEU B C 1
ATOM 3424 O O . LEU B 1 29 ? -11.039 -10.383 -22.625 1 98.88 29 LEU B O 1
ATOM 3428 N N . ALA B 1 30 ? -8.992 -11.305 -22.484 1 98.88 30 ALA B N 1
ATOM 3429 C CA . ALA B 1 30 ? -8.867 -11.453 -23.938 1 98.88 30 ALA B CA 1
ATOM 3430 C C . ALA B 1 30 ? -9.914 -12.414 -24.484 1 98.88 30 ALA B C 1
ATOM 3432 O O . ALA B 1 30 ? -10.484 -12.172 -25.547 1 98.88 30 ALA B O 1
ATOM 3433 N N . ALA B 1 31 ? -10.188 -13.477 -23.812 1 98.88 31 ALA B N 1
ATOM 3434 C CA . ALA B 1 31 ? -11.156 -14.477 -24.234 1 98.88 31 ALA B CA 1
ATOM 3435 C C . ALA B 1 31 ? -12.578 -13.914 -24.188 1 98.88 31 ALA B C 1
ATOM 3437 O O . ALA B 1 31 ? -13.445 -14.352 -24.953 1 98.88 31 ALA B O 1
ATOM 3438 N N . LEU B 1 32 ? -12.836 -13 -23.297 1 98.75 32 LEU B N 1
ATOM 3439 C CA . LEU B 1 32 ? -14.148 -12.359 -23.219 1 98.75 32 LEU B CA 1
ATOM 3440 C C . LEU B 1 32 ? -14.297 -11.297 -24.297 1 98.75 32 LEU B C 1
ATOM 3442 O O . LEU B 1 32 ? -15.414 -11.016 -24.734 1 98.75 32 LEU B O 1
ATOM 3446 N N . ALA B 1 33 ? -13.195 -10.742 -24.719 1 98.56 33 ALA B N 1
ATOM 3447 C CA . ALA B 1 33 ? -13.211 -9.695 -25.75 1 98.56 33 ALA B CA 1
ATOM 3448 C C . ALA B 1 33 ? -13.234 -10.297 -27.141 1 98.56 33 ALA B C 1
ATOM 3450 O O . ALA B 1 33 ? -14.031 -9.891 -28 1 98.56 33 ALA B O 1
ATOM 3451 N N . GLY B 1 34 ? -12.359 -11.289 -27.359 1 98 34 GLY B N 1
ATOM 3452 C CA . GLY B 1 34 ? -12.227 -11.867 -28.688 1 98 34 GLY B CA 1
ATOM 3453 C C . GLY B 1 34 ? -11.641 -10.906 -29.703 1 98 34 GLY B C 1
ATOM 3454 O O . GLY B 1 34 ? -10.727 -10.148 -29.391 1 98 34 GLY B O 1
ATOM 3455 N N . LYS B 1 35 ? -12.055 -11.164 -31.031 1 97.94 35 LYS B N 1
ATOM 3456 C CA . LYS B 1 35 ? -11.727 -10.258 -32.125 1 97.94 35 LYS B CA 1
ATOM 3457 C C . LYS B 1 35 ? -10.219 -10.047 -32.219 1 97.94 35 LYS B C 1
ATOM 3459 O O . LYS B 1 35 ? -9.742 -8.906 -32.281 1 97.94 35 LYS B O 1
ATOM 3464 N N . ASN B 1 36 ? -9.461 -11.062 -32.094 1 98.12 36 ASN B N 1
ATOM 3465 C CA . ASN B 1 36 ? -8.008 -11.102 -32.25 1 98.12 36 ASN B CA 1
ATOM 3466 C C . ASN B 1 36 ? -7.301 -10.367 -31.125 1 98.12 36 ASN B C 1
ATOM 3468 O O . ASN B 1 36 ? -6.223 -9.812 -31.312 1 98.12 36 ASN B O 1
ATOM 3472 N N . SER B 1 37 ? -7.957 -10.242 -29.969 1 98.69 37 SER B N 1
ATOM 3473 C CA . SER B 1 37 ? -7.238 -9.766 -28.781 1 98.69 37 SER B CA 1
ATOM 3474 C C . SER B 1 37 ? -5.941 -10.539 -28.578 1 98.69 37 SER B C 1
ATOM 3476 O O . SER B 1 37 ? -5.887 -11.75 -28.828 1 98.69 37 SER B O 1
ATOM 3478 N N . ARG B 1 38 ? -4.938 -9.828 -28.094 1 98.62 38 ARG B N 1
ATOM 3479 C CA . ARG B 1 38 ? -3.607 -10.43 -28.016 1 98.62 38 ARG B CA 1
ATOM 3480 C C . ARG B 1 38 ? -2.998 -10.234 -26.641 1 98.62 38 ARG B C 1
ATOM 3482 O O . ARG B 1 38 ? -3.123 -9.156 -26.047 1 98.62 38 ARG B O 1
ATOM 3489 N N . VAL B 1 39 ? -2.412 -11.211 -26.078 1 98.62 39 VAL B N 1
ATOM 3490 C CA . VAL B 1 39 ? -1.637 -11.148 -24.844 1 98.62 39 VAL B CA 1
ATOM 3491 C C . VAL B 1 39 ? -0.2 -11.594 -25.109 1 98.62 39 VAL B C 1
ATOM 3493 O O . VAL B 1 39 ? 0.037 -12.727 -25.531 1 98.62 39 VAL B O 1
ATOM 3496 N N . ASP B 1 40 ? 0.731 -10.68 -24.891 1 98.06 40 ASP B N 1
ATOM 3497 C CA . ASP B 1 40 ? 2.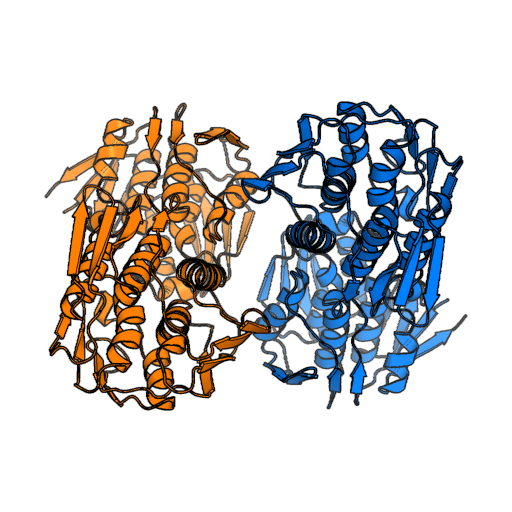145 -10.938 -25.141 1 98.06 40 ASP B CA 1
ATOM 3498 C C . ASP B 1 40 ? 2.893 -11.242 -23.844 1 98.06 40 ASP B C 1
ATOM 3500 O O . ASP B 1 40 ? 2.516 -10.758 -22.781 1 98.06 40 ASP B O 1
ATOM 3504 N N . ASN B 1 41 ? 3.947 -12.062 -23.953 1 97.38 41 ASN B N 1
ATOM 3505 C CA . ASN B 1 41 ? 4.844 -12.414 -22.844 1 97.38 41 ASN B CA 1
ATOM 3506 C C . ASN B 1 41 ? 4.109 -13.148 -21.734 1 97.38 41 ASN B C 1
ATOM 3508 O O . ASN B 1 41 ? 4.242 -12.797 -20.562 1 97.38 41 ASN B O 1
ATOM 3512 N N . ILE B 1 42 ? 3.299 -14.102 -22.156 1 98 42 ILE B N 1
ATOM 3513 C CA . ILE B 1 42 ? 2.557 -14.859 -21.156 1 98 42 ILE B CA 1
ATOM 3514 C C . ILE B 1 42 ? 3.482 -15.875 -20.484 1 98 42 ILE B C 1
ATOM 3516 O O . ILE B 1 42 ? 4.492 -16.281 -21.062 1 98 42 ILE B O 1
ATOM 3520 N N . LEU B 1 43 ? 3.162 -16.156 -19.281 1 97.88 43 LEU B N 1
ATOM 3521 C CA . LEU B 1 43 ? 3.783 -17.312 -18.625 1 97.88 43 LEU B CA 1
ATOM 3522 C C . LEU B 1 43 ? 3.131 -18.609 -19.094 1 97.88 43 LEU B C 1
ATOM 3524 O O . LEU B 1 43 ? 1.936 -18.828 -18.891 1 97.88 43 LEU B O 1
ATOM 3528 N N . LEU B 1 44 ? 3.885 -19.438 -19.75 1 96.5 44 LEU B N 1
ATOM 3529 C CA . LEU B 1 44 ? 3.402 -20.781 -20.078 1 96.5 44 LEU B CA 1
ATOM 3530 C C . LEU B 1 44 ? 3.762 -21.766 -18.969 1 96.5 44 LEU B C 1
ATOM 3532 O O . LEU B 1 44 ? 4.906 -22.219 -18.891 1 96.5 44 LEU B O 1
ATOM 3536 N N . SER B 1 45 ? 2.799 -22.078 -18.203 1 97.06 45 SER B N 1
ATOM 3537 C CA . SER B 1 45 ? 2.902 -23 -17.078 1 97.06 45 SER B CA 1
ATOM 3538 C C . SER B 1 45 ? 1.658 -23.875 -16.953 1 97.06 45 SER B C 1
ATOM 3540 O O . SER B 1 45 ? 0.668 -23.641 -17.656 1 97.06 45 SER B O 1
ATOM 3542 N N . ALA B 1 46 ? 1.701 -24.859 -16.078 1 97 46 ALA B N 1
ATOM 3543 C CA . ALA B 1 46 ? 0.543 -25.719 -15.883 1 97 46 ALA B CA 1
ATOM 3544 C C . ALA B 1 46 ? -0.695 -24.922 -15.508 1 97 46 ALA B C 1
ATOM 3546 O O . ALA B 1 46 ? -1.79 -25.172 -16.016 1 97 46 ALA B O 1
ATOM 3547 N N . ASP B 1 47 ? -0.534 -23.938 -14.664 1 97.44 47 ASP B N 1
ATOM 3548 C CA . ASP B 1 47 ? -1.654 -23.125 -14.195 1 97.44 47 ASP B CA 1
ATOM 3549 C C . ASP B 1 47 ? -2.248 -22.297 -15.336 1 97.44 47 ASP B C 1
ATOM 3551 O O . ASP B 1 47 ? -3.469 -22.25 -15.5 1 97.44 47 ASP B O 1
ATOM 3555 N N . THR B 1 48 ? -1.404 -21.672 -16.141 1 98.19 48 THR B N 1
ATOM 3556 C CA . THR B 1 48 ? -1.928 -20.766 -17.156 1 98.19 48 THR B CA 1
ATOM 3557 C C . THR B 1 48 ? -2.426 -21.547 -18.359 1 98.19 48 THR B C 1
ATOM 3559 O O . THR B 1 48 ? -3.324 -21.094 -19.078 1 98.19 48 THR B O 1
ATOM 3562 N N . ILE B 1 49 ? -1.885 -22.719 -18.562 1 98 49 ILE B N 1
ATOM 3563 C CA . ILE B 1 49 ? -2.436 -23.609 -19.578 1 98 49 ILE B CA 1
ATOM 3564 C C . ILE B 1 49 ? -3.848 -24.047 -19.188 1 98 49 ILE B C 1
ATOM 3566 O O . ILE B 1 49 ? -4.746 -24.109 -20.031 1 98 49 ILE B O 1
ATOM 3570 N N . ALA B 1 50 ? -4.027 -24.328 -17.891 1 98.31 50 ALA B N 1
ATOM 3571 C CA . ALA B 1 50 ? -5.367 -24.625 -17.391 1 98.31 50 ALA B CA 1
ATOM 3572 C C . ALA B 1 50 ? -6.328 -23.469 -17.672 1 98.31 50 ALA B C 1
ATOM 3574 O O . ALA B 1 50 ? -7.5 -23.703 -17.984 1 98.31 50 ALA B O 1
ATOM 3575 N N . THR B 1 51 ? -5.875 -22.25 -17.578 1 98.69 51 THR B N 1
ATOM 3576 C CA . THR B 1 51 ? -6.68 -21.078 -17.875 1 98.69 51 THR B CA 1
ATOM 3577 C C . THR B 1 51 ? -7.055 -21.047 -19.359 1 98.69 51 THR B C 1
ATOM 3579 O O . THR B 1 51 ? -8.211 -20.812 -19.703 1 98.69 51 THR B O 1
ATOM 3582 N N . ILE B 1 52 ? -6.07 -21.266 -20.219 1 98.69 52 ILE B N 1
ATOM 3583 C CA . ILE B 1 52 ? -6.312 -21.297 -21.656 1 98.69 52 ILE B CA 1
ATOM 3584 C C . ILE B 1 52 ? -7.348 -22.375 -21.984 1 98.69 52 ILE B C 1
ATOM 3586 O O . ILE B 1 52 ? -8.305 -22.109 -22.719 1 98.69 52 ILE B O 1
ATOM 3590 N N . ASP B 1 53 ? -7.184 -23.516 -21.438 1 98.5 53 ASP B N 1
ATOM 3591 C CA . ASP B 1 53 ? -8.078 -24.641 -21.688 1 98.5 53 ASP B CA 1
ATOM 3592 C C . ASP B 1 53 ? -9.492 -24.328 -21.203 1 98.5 53 ASP B C 1
ATOM 3594 O O . ASP B 1 53 ? -10.469 -24.703 -21.875 1 98.5 53 ASP B O 1
ATOM 3598 N N . ALA B 1 54 ? -9.602 -23.75 -20.031 1 98.69 54 ALA B N 1
ATOM 3599 C CA . ALA B 1 54 ? -10.914 -23.344 -19.531 1 98.69 54 ALA B CA 1
ATOM 3600 C C . ALA B 1 54 ? -11.609 -22.406 -20.516 1 98.69 54 ALA B C 1
ATOM 3602 O O . ALA B 1 54 ? -12.797 -22.578 -20.812 1 98.69 54 ALA B O 1
ATOM 3603 N N . CYS B 1 55 ? -10.898 -21.422 -21.016 1 98.81 55 CYS B N 1
ATOM 3604 C CA . CYS B 1 55 ? -11.461 -20.469 -21.969 1 98.81 55 CYS B CA 1
ATOM 3605 C C . CYS B 1 55 ? -11.914 -21.172 -23.234 1 98.81 55 CYS B C 1
ATOM 3607 O O . CYS B 1 55 ? -12.977 -20.859 -23.766 1 98.81 55 CYS B O 1
ATOM 3609 N N . LYS B 1 56 ? -11.102 -22.109 -23.703 1 98.62 56 LYS B N 1
ATOM 3610 C CA . LYS B 1 56 ? -11.477 -22.875 -24.875 1 98.62 56 LYS B CA 1
ATOM 3611 C C . LYS B 1 56 ? -12.75 -23.672 -24.641 1 98.62 56 LYS B C 1
ATOM 3613 O O . LYS B 1 56 ? -13.609 -23.766 -25.516 1 98.62 56 LYS B O 1
ATOM 3618 N N . LYS B 1 57 ? -12.867 -24.266 -23.469 1 98.5 57 LYS B N 1
ATOM 3619 C CA . LYS B 1 57 ? -14.062 -25.031 -23.109 1 98.5 57 LYS B CA 1
ATOM 3620 C C . LYS B 1 57 ? -15.297 -24.125 -23.109 1 98.5 57 LYS B C 1
ATOM 3622 O O . LYS B 1 57 ? -16.391 -24.578 -23.453 1 98.5 57 LYS B O 1
ATOM 3627 N N . PHE B 1 58 ? -15.07 -22.859 -22.75 1 98.56 58 PHE B N 1
ATOM 3628 C CA . PHE B 1 58 ? -16.156 -21.891 -22.734 1 98.56 58 PHE B CA 1
ATOM 3629 C C . PHE B 1 58 ? -16.484 -21.438 -24.156 1 98.56 58 PHE B C 1
ATOM 3631 O O . PHE B 1 58 ? -17.422 -20.672 -24.375 1 98.56 58 PHE B O 1
ATOM 3638 N N . GLY B 1 59 ? -15.68 -21.875 -25.156 1 98.25 59 GLY B N 1
ATOM 3639 C CA . GLY B 1 59 ? -16.031 -21.625 -26.547 1 98.25 59 GLY B CA 1
ATOM 3640 C C . GLY B 1 59 ? -15.094 -20.656 -27.234 1 98.25 59 GLY B C 1
ATOM 3641 O O . GLY B 1 59 ? -15.242 -20.359 -28.422 1 98.25 59 GLY B O 1
ATOM 3642 N N . ALA B 1 60 ? -14.086 -20.141 -26.531 1 98.56 60 ALA B N 1
ATOM 3643 C CA . ALA B 1 60 ? -13.133 -19.219 -27.156 1 98.56 60 ALA B CA 1
ATOM 3644 C C . ALA B 1 60 ? -12.203 -19.953 -28.109 1 98.56 60 ALA B C 1
ATOM 3646 O O . ALA B 1 60 ? -11.836 -21.094 -27.875 1 98.56 60 ALA B O 1
ATOM 3647 N N . GLU B 1 61 ? -11.852 -19.281 -29.156 1 98.69 61 GLU B N 1
ATOM 3648 C CA . GLU B 1 61 ? -10.836 -19.766 -30.078 1 98.69 61 GLU B CA 1
ATOM 3649 C C . GLU B 1 61 ? -9.492 -19.062 -29.844 1 98.69 61 GLU B C 1
ATOM 3651 O O . GLU B 1 61 ? -9.328 -17.891 -30.203 1 98.69 61 GLU B O 1
ATOM 3656 N N . ILE B 1 62 ? -8.562 -19.828 -29.344 1 98.56 62 ILE B N 1
ATOM 3657 C CA . ILE B 1 62 ? -7.289 -19.266 -28.906 1 98.56 62 ILE B CA 1
ATOM 3658 C C . ILE B 1 62 ? -6.145 -19.938 -29.672 1 98.56 62 ILE B C 1
ATOM 3660 O O . ILE B 1 62 ? -6.062 -21.156 -29.703 1 98.56 62 ILE B O 1
ATOM 3664 N N . GLU B 1 63 ? -5.277 -19.156 -30.219 1 98.38 63 GLU B N 1
ATOM 3665 C CA . GLU B 1 63 ? -4.035 -19.609 -30.844 1 98.38 63 GLU B CA 1
ATOM 3666 C C . GLU B 1 63 ? -2.824 -19.234 -30 1 98.38 63 GLU B C 1
ATOM 3668 O O . GLU B 1 63 ? -2.752 -18.125 -29.469 1 98.38 63 GLU B O 1
ATOM 3673 N N . ILE B 1 64 ? -1.952 -20.172 -29.844 1 97.31 64 ILE B N 1
ATOM 3674 C CA . ILE B 1 64 ? -0.723 -19.922 -29.109 1 97.31 64 ILE B CA 1
ATOM 3675 C C . ILE B 1 64 ? 0.444 -19.75 -30.078 1 97.31 64 ILE B C 1
ATOM 3677 O O . ILE B 1 64 ? 0.666 -20.609 -30.938 1 97.31 64 ILE B O 1
ATOM 3681 N N . GLU B 1 65 ? 1.129 -18.656 -29.984 1 95.19 65 GLU B N 1
ATOM 3682 C CA . GLU B 1 65 ? 2.336 -18.375 -30.75 1 95.19 65 GLU B CA 1
ATOM 3683 C C . GLU B 1 65 ? 3.498 -18 -29.844 1 95.19 65 GLU B C 1
ATOM 3685 O O . GLU B 1 65 ? 3.631 -16.844 -29.438 1 95.19 65 GLU B O 1
ATOM 3690 N N . ASN B 1 66 ? 4.391 -18.953 -29.625 1 92.69 66 ASN B N 1
ATOM 3691 C CA . ASN B 1 66 ? 5.492 -18.734 -28.703 1 92.69 66 ASN B CA 1
ATOM 3692 C C . ASN B 1 66 ? 4.992 -18.312 -27.312 1 92.69 66 ASN B C 1
ATOM 3694 O O . ASN B 1 66 ? 4.227 -19.047 -26.688 1 92.69 66 ASN B O 1
ATOM 3698 N N . SER B 1 67 ? 5.324 -17.203 -26.812 1 94.5 67 SER B N 1
ATOM 3699 C CA . SER B 1 67 ? 4.875 -16.75 -25.516 1 94.5 67 SER B CA 1
ATOM 3700 C C . SER B 1 67 ? 3.758 -15.719 -25.625 1 94.5 67 SER B C 1
ATOM 3702 O O . SER B 1 67 ? 3.662 -14.797 -24.812 1 94.5 67 SER B O 1
ATOM 3704 N N . SER B 1 68 ? 2.941 -15.891 -26.703 1 97.81 68 SER B N 1
ATOM 3705 C CA . SER B 1 68 ? 1.786 -15.031 -26.922 1 97.81 68 SER B CA 1
ATOM 3706 C C . SER B 1 68 ? 0.542 -15.836 -27.266 1 97.81 68 SER B C 1
ATOM 3708 O O . SER B 1 68 ? 0.646 -16.984 -27.703 1 97.81 68 SER B O 1
ATOM 3710 N N . ILE B 1 69 ? -0.559 -15.25 -27.031 1 98.38 69 ILE B N 1
ATOM 3711 C CA . ILE B 1 69 ? -1.798 -15.852 -27.5 1 98.38 69 ILE B CA 1
ATOM 3712 C C . ILE B 1 69 ? -2.607 -14.828 -28.281 1 98.38 69 ILE B C 1
ATOM 3714 O O . ILE B 1 69 ? -2.508 -13.625 -28.031 1 98.38 69 ILE B O 1
ATOM 3718 N N . ILE B 1 70 ? -3.338 -15.297 -29.219 1 98.69 70 ILE B N 1
ATOM 3719 C CA . ILE B 1 70 ? -4.328 -14.531 -29.969 1 98.69 70 ILE B CA 1
ATOM 3720 C C . ILE B 1 70 ? -5.703 -15.18 -29.828 1 98.69 70 ILE B C 1
ATOM 3722 O O . ILE B 1 70 ? -5.863 -16.375 -30.094 1 98.69 70 ILE B O 1
ATOM 3726 N N . VAL B 1 71 ? -6.645 -14.422 -29.375 1 98.81 71 VAL B N 1
ATOM 3727 C CA . VAL B 1 71 ? -8.008 -14.914 -29.25 1 98.81 71 VAL B CA 1
ATOM 3728 C C . VAL B 1 71 ? -8.844 -14.461 -30.438 1 98.81 71 VAL B C 1
ATOM 3730 O O . VAL B 1 71 ? -9.32 -13.328 -30.484 1 98.81 71 VAL B O 1
ATOM 3733 N N . LYS B 1 72 ? -9.109 -15.367 -31.312 1 98.44 72 LYS B N 1
ATOM 3734 C CA . LYS B 1 72 ? -9.82 -15.047 -32.531 1 98.44 72 LYS B CA 1
ATOM 3735 C C . LYS B 1 72 ? -11.297 -14.781 -32.25 1 98.44 72 LYS B C 1
ATOM 3737 O O . LYS B 1 72 ? -11.844 -13.766 -32.688 1 98.44 72 LYS B O 1
ATOM 3742 N N . ASN B 1 73 ? -11.953 -15.742 -31.625 1 98.19 73 ASN B N 1
ATOM 3743 C CA . ASN B 1 73 ? -13.352 -15.609 -31.219 1 98.19 73 ASN B CA 1
ATOM 3744 C C . ASN B 1 73 ? -13.5 -15.672 -29.703 1 98.19 73 ASN B C 1
ATOM 3746 O O . ASN B 1 73 ? -12.797 -16.438 -29.047 1 98.19 73 ASN B O 1
ATOM 3750 N N . PRO B 1 74 ? -14.344 -14.867 -29.188 1 98.5 74 PRO B N 1
ATOM 3751 C CA . PRO B 1 74 ? -14.516 -14.812 -27.734 1 98.5 74 PRO B CA 1
ATOM 3752 C C . PRO B 1 74 ? -15.258 -16.031 -27.172 1 98.5 74 PRO B C 1
ATOM 3754 O O . PRO B 1 74 ? -15.758 -16.859 -27.953 1 98.5 74 PRO B O 1
ATOM 3757 N N . ILE B 1 75 ? -15.266 -16.125 -25.844 1 98.38 75 ILE B N 1
ATOM 3758 C CA . ILE B 1 75 ? -16.141 -17.047 -25.125 1 98.38 75 ILE B CA 1
ATOM 3759 C C . ILE B 1 75 ? -17.562 -16.938 -25.688 1 98.38 75 ILE B C 1
ATOM 3761 O O . ILE B 1 75 ? -18.047 -15.844 -25.953 1 98.38 75 ILE B O 1
ATOM 3765 N N . LYS B 1 76 ? -18.141 -18.109 -25.906 1 97.44 76 LYS B N 1
ATOM 3766 C CA . LYS B 1 76 ? -19.484 -18.172 -26.484 1 97.44 76 LYS B CA 1
ATOM 3767 C C . LYS B 1 76 ? -20.516 -18.625 -25.438 1 97.44 76 LYS B C 1
ATOM 3769 O O . LYS B 1 76 ? -20.766 -19.812 -25.297 1 97.44 76 LYS B O 1
ATOM 3774 N N . ILE B 1 77 ? -21.172 -17.656 -24.875 1 94.94 77 ILE B N 1
ATOM 3775 C CA . ILE B 1 77 ? -22.203 -17.969 -23.875 1 94.94 77 ILE B CA 1
ATOM 3776 C C . ILE B 1 77 ? -23.297 -18.812 -24.516 1 94.94 77 ILE B C 1
ATOM 3778 O O . ILE B 1 77 ? -23.844 -18.438 -25.562 1 94.94 77 ILE B O 1
ATOM 3782 N N . GLY B 1 78 ? -23.594 -19.953 -23.953 1 92 78 GLY B N 1
ATOM 3783 C CA . GLY B 1 78 ? -24.578 -20.875 -24.516 1 92 78 GLY B CA 1
ATOM 3784 C C . GLY B 1 78 ? -23.969 -22.172 -25 1 92 78 GLY B C 1
ATOM 3785 O O . GLY B 1 78 ? -24.672 -23.156 -25.219 1 92 78 GLY B O 1
ATOM 3786 N N . THR B 1 79 ? -22.641 -22.109 -25.156 1 93.31 79 THR B N 1
ATOM 3787 C CA . THR B 1 79 ? -21.938 -23.359 -25.453 1 93.31 79 THR B CA 1
ATOM 3788 C C . THR B 1 79 ? -22.172 -24.391 -24.359 1 93.31 79 THR B C 1
ATOM 3790 O O . THR B 1 79 ? -22.234 -24.047 -23.188 1 93.31 79 THR B O 1
ATOM 3793 N N . ASN B 1 80 ? -22.344 -25.625 -24.812 1 94.06 80 ASN B N 1
ATOM 3794 C CA . ASN B 1 80 ? -22.469 -26.703 -23.844 1 94.06 80 ASN B CA 1
ATOM 3795 C C . ASN B 1 80 ? -21.109 -27.031 -23.203 1 94.06 80 ASN B C 1
ATOM 3797 O O . ASN B 1 80 ? -20.188 -27.453 -23.875 1 94.06 80 ASN B O 1
ATOM 3801 N N . VAL B 1 81 ? -21.016 -26.797 -21.969 1 94.81 81 VAL B N 1
ATOM 3802 C CA . VAL B 1 81 ? -19.797 -27.031 -21.188 1 94.81 81 VAL B CA 1
ATOM 3803 C C . VAL B 1 81 ? -20.109 -27.922 -20 1 94.81 81 VAL B C 1
ATOM 3805 O O . VAL B 1 81 ? -20.391 -27.422 -18.906 1 94.81 81 VAL B O 1
ATOM 3808 N N . PRO B 1 82 ? -19.969 -29.203 -20.094 1 91.69 82 PRO B N 1
ATOM 3809 C CA . PRO B 1 82 ? -20.344 -30.062 -18.969 1 91.69 82 PRO B CA 1
ATOM 3810 C C . PRO B 1 82 ? -19.406 -29.938 -17.781 1 91.69 82 PRO B C 1
ATOM 3812 O O . PRO B 1 82 ? -19.844 -29.828 -16.641 1 91.69 82 PRO B O 1
ATOM 3815 N N . GLU B 1 83 ? -18.094 -29.906 -18.141 1 97.69 83 GLU B N 1
ATOM 3816 C CA . GLU B 1 83 ? -17.125 -29.891 -17.031 1 97.69 83 GLU B CA 1
ATOM 3817 C C . GLU B 1 83 ? -15.836 -29.172 -17.438 1 97.69 83 GLU B C 1
ATOM 3819 O O . GLU B 1 83 ? -15.391 -29.297 -18.578 1 97.69 83 GLU B O 1
ATOM 3824 N N . ILE B 1 84 ? -15.312 -28.422 -16.562 1 98.44 84 ILE B N 1
ATOM 3825 C CA . ILE B 1 84 ? -13.992 -27.828 -16.719 1 98.44 84 ILE B CA 1
ATOM 3826 C C . ILE B 1 84 ? -13.086 -28.281 -15.562 1 98.44 84 ILE B C 1
ATOM 3828 O O . ILE B 1 84 ? -13.391 -28.031 -14.398 1 98.44 84 ILE B O 1
ATOM 3832 N N . ASN B 1 85 ? -12.008 -28.922 -15.859 1 98.56 85 ASN B N 1
ATOM 3833 C CA . ASN B 1 85 ? -10.945 -29.25 -14.914 1 98.56 85 ASN B CA 1
ATOM 3834 C C . ASN B 1 85 ? -9.844 -28.203 -14.914 1 98.56 85 ASN B C 1
ATOM 3836 O O . ASN B 1 85 ? -9.109 -28.047 -15.891 1 98.56 85 ASN B O 1
ATOM 3840 N N . THR B 1 86 ? -9.68 -27.531 -13.805 1 98.25 86 THR B N 1
ATOM 3841 C CA . THR B 1 86 ? -8.734 -26.422 -13.742 1 98.25 86 THR B CA 1
ATOM 3842 C C . THR B 1 86 ? -7.43 -26.859 -13.078 1 98.25 86 THR B C 1
ATOM 3844 O O . THR B 1 86 ? -6.613 -26.016 -12.703 1 98.25 86 THR B O 1
ATOM 3847 N N . GLU B 1 87 ? -7.281 -28.125 -12.859 1 96.62 87 GLU B N 1
ATOM 3848 C CA . GLU B 1 87 ? -6.07 -28.703 -12.289 1 96.62 87 GLU B CA 1
ATOM 3849 C C . GLU B 1 87 ? -5.777 -28.109 -10.914 1 96.62 87 GLU B C 1
ATOM 3851 O O . GLU B 1 87 ? -6.641 -28.109 -10.031 1 96.62 87 GLU B O 1
ATOM 3856 N N . ASN B 1 88 ? -4.66 -27.531 -10.711 1 95.19 88 ASN B N 1
ATOM 3857 C CA . ASN B 1 88 ? -4.266 -27.016 -9.398 1 95.19 88 ASN B CA 1
ATOM 3858 C C . ASN B 1 88 ? -4.539 -25.516 -9.281 1 95.19 88 ASN B C 1
ATOM 3860 O O . ASN B 1 88 ? -4.324 -24.922 -8.219 1 95.19 88 ASN B O 1
ATOM 3864 N N . SER B 1 89 ? -5.062 -24.922 -10.328 1 96.94 89 SER B N 1
ATOM 3865 C CA . SER B 1 89 ? -5.059 -23.469 -10.406 1 96.94 89 SER B CA 1
ATOM 3866 C C . SER B 1 89 ? -6.254 -22.875 -9.672 1 96.94 89 SER B C 1
ATOM 3868 O O . SER B 1 89 ? -7.359 -22.828 -10.219 1 96.94 89 SER B O 1
ATOM 3870 N N . GLY B 1 90 ? -6.016 -22.297 -8.516 1 96.5 90 GLY B N 1
ATOM 3871 C CA . GLY B 1 90 ? -7.043 -21.609 -7.75 1 96.5 90 GLY B CA 1
ATOM 3872 C C . GLY B 1 90 ? -7.586 -20.375 -8.445 1 96.5 90 GLY B C 1
ATOM 3873 O O . GLY B 1 90 ? -8.797 -20.141 -8.438 1 96.5 90 GLY B O 1
ATOM 3874 N N . THR B 1 91 ? -6.691 -19.594 -9.07 1 97.38 91 THR B N 1
ATOM 3875 C CA . THR B 1 91 ? -7.117 -18.406 -9.797 1 97.38 91 THR B CA 1
ATOM 3876 C C . THR B 1 91 ? -8.055 -18.781 -10.945 1 97.38 91 THR B C 1
ATOM 3878 O O . THR B 1 91 ? -9.078 -18.125 -11.156 1 97.38 91 THR B O 1
ATOM 3881 N N . THR B 1 92 ? -7.758 -19.828 -11.633 1 98.56 92 THR B N 1
ATOM 3882 C CA . THR B 1 92 ? -8.555 -20.266 -12.781 1 98.56 92 THR B CA 1
ATOM 3883 C C . THR B 1 92 ? -9.961 -20.656 -12.352 1 98.56 92 THR B C 1
ATOM 3885 O O . THR B 1 92 ? -10.945 -20.188 -12.922 1 98.56 92 THR B O 1
ATOM 3888 N N . ILE B 1 93 ? -10.062 -21.484 -11.328 1 98.69 93 ILE B N 1
ATOM 3889 C CA . ILE B 1 93 ? -11.375 -22.016 -10.969 1 98.69 93 ILE B CA 1
ATOM 3890 C C . ILE B 1 93 ? -12.258 -20.875 -10.453 1 98.69 93 ILE B C 1
ATOM 3892 O O . ILE B 1 93 ? -13.469 -20.859 -10.695 1 98.69 93 ILE B O 1
ATOM 3896 N N . ARG B 1 94 ? -11.703 -19.969 -9.734 1 98.44 94 ARG B N 1
ATOM 3897 C CA . ARG B 1 94 ? -12.477 -18.891 -9.125 1 98.44 94 ARG B CA 1
ATOM 3898 C C . ARG B 1 94 ? -12.984 -17.922 -10.188 1 98.44 94 ARG B C 1
ATOM 3900 O O . ARG B 1 94 ? -14.164 -17.562 -10.195 1 98.44 94 ARG B O 1
ATOM 3907 N N . ILE B 1 95 ? -12.109 -17.5 -11.125 1 98.69 95 ILE B N 1
ATOM 3908 C CA . ILE B 1 95 ? -12.539 -16.609 -12.195 1 98.69 95 ILE B CA 1
ATOM 3909 C C . ILE B 1 95 ? -13.5 -17.344 -13.117 1 98.69 95 ILE B C 1
ATOM 3911 O O . ILE B 1 95 ? -14.516 -16.781 -13.547 1 98.69 95 ILE B O 1
ATOM 3915 N N . ALA B 1 96 ? -13.219 -18.609 -13.367 1 98.81 96 ALA B N 1
ATOM 3916 C CA . ALA B 1 96 ? -14.094 -19.422 -14.211 1 98.81 96 ALA B CA 1
ATOM 3917 C C . ALA B 1 96 ? -15.477 -19.578 -13.586 1 98.81 96 ALA B C 1
ATOM 3919 O O . ALA B 1 96 ? -16.484 -19.641 -14.297 1 98.81 96 ALA B O 1
ATOM 3920 N N . ALA B 1 97 ? -15.562 -19.672 -12.281 1 98.75 97 ALA B N 1
ATOM 3921 C CA . ALA B 1 97 ? -16.844 -19.781 -11.594 1 98.75 97 ALA B CA 1
ATOM 3922 C C . ALA B 1 97 ? -17.734 -18.578 -11.914 1 98.75 97 ALA B C 1
ATOM 3924 O O . ALA B 1 97 ? -18.922 -18.734 -12.172 1 98.75 97 ALA B O 1
ATOM 3925 N N . GLY B 1 98 ? -17.156 -17.391 -11.852 1 98.69 98 GLY B N 1
ATOM 3926 C CA . GLY B 1 98 ? -17.891 -16.203 -12.25 1 98.69 98 GLY B CA 1
ATOM 3927 C C . GLY B 1 98 ? -18.391 -16.266 -13.688 1 98.69 98 GLY B C 1
ATOM 3928 O O . GLY B 1 98 ? -19.547 -15.977 -13.961 1 98.69 98 GLY B O 1
ATOM 3929 N N . ILE B 1 99 ? -17.547 -16.656 -14.617 1 98.62 99 ILE B N 1
ATOM 3930 C CA . ILE B 1 99 ? -17.891 -16.75 -16.031 1 98.62 99 ILE B CA 1
ATOM 3931 C C . ILE B 1 99 ? -18.953 -17.828 -16.234 1 98.62 99 ILE B C 1
ATOM 3933 O O . ILE B 1 99 ? -19.906 -17.625 -17 1 98.62 99 ILE B O 1
ATOM 3937 N N . ALA B 1 100 ? -18.828 -18.969 -15.547 1 98.75 100 ALA B N 1
ATOM 3938 C CA . ALA B 1 100 ? -19.797 -20.047 -15.625 1 98.75 100 ALA B CA 1
ATOM 3939 C C . ALA B 1 100 ? -21.188 -19.562 -15.242 1 98.75 100 ALA B C 1
ATOM 3941 O O . ALA B 1 100 ? -22.188 -20.016 -15.797 1 98.75 100 ALA B O 1
ATOM 3942 N N . SER B 1 101 ? -21.281 -18.625 -14.32 1 98.56 101 SER B N 1
ATOM 3943 C CA . SER B 1 101 ? -22.547 -18.125 -13.82 1 98.56 101 SER B CA 1
ATOM 3944 C C . SER B 1 101 ? -23.281 -17.297 -14.867 1 98.56 101 SER B C 1
ATOM 3946 O O . SER B 1 101 ? -24.453 -16.953 -14.703 1 98.56 101 SER B O 1
ATOM 3948 N N . LEU B 1 102 ? -22.641 -17 -15.953 1 98.12 102 LEU B N 1
ATOM 3949 C CA . LEU B 1 102 ? -23.266 -16.297 -17.062 1 98.12 102 LEU B CA 1
ATOM 3950 C C . LEU B 1 102 ? -24 -17.25 -17.984 1 98.12 102 LEU B C 1
ATOM 3952 O O . LEU B 1 102 ? -24.797 -16.828 -18.828 1 98.12 102 LEU B O 1
ATOM 3956 N N . PHE B 1 103 ? -23.688 -18.516 -17.891 1 97.94 103 PHE B N 1
ATOM 3957 C CA . PHE B 1 103 ? -24.312 -19.547 -18.719 1 97.94 103 PHE B CA 1
ATOM 3958 C C . PHE B 1 103 ? -25.609 -20.047 -18.078 1 97.94 103 PHE B C 1
ATOM 3960 O O . PHE B 1 103 ? -25.703 -20.172 -16.859 1 97.94 103 PHE B O 1
ATOM 3967 N N . SER B 1 104 ? -26.531 -20.375 -18.906 1 96.81 104 SER B N 1
ATOM 3968 C CA . SER B 1 104 ? -27.812 -20.875 -18.406 1 96.81 104 SER B CA 1
ATOM 3969 C C . SER B 1 104 ? -27.734 -22.344 -18.031 1 96.81 104 SER B C 1
ATOM 3971 O O . SER B 1 104 ? -28.469 -22.797 -17.141 1 96.81 104 SER B O 1
ATOM 3973 N N . ASP B 1 105 ? -26.938 -23.094 -18.703 1 97.06 105 ASP B N 1
ATOM 3974 C CA . ASP B 1 105 ? -26.781 -24.516 -18.406 1 97.06 105 ASP B CA 1
ATOM 3975 C C . ASP B 1 105 ? -25.797 -24.734 -17.266 1 97.06 105 ASP B C 1
ATOM 3977 O O . ASP B 1 105 ? -24.875 -23.938 -17.062 1 97.06 105 ASP B O 1
ATOM 3981 N N . GLU B 1 106 ? -25.984 -25.797 -16.609 1 97.75 106 GLU B N 1
ATOM 3982 C CA . GLU B 1 106 ? -25.141 -26.125 -15.469 1 97.75 106 GLU B CA 1
ATOM 3983 C C . GLU B 1 106 ? -23.734 -26.5 -15.93 1 97.75 106 GLU B C 1
ATOM 3985 O O . GLU B 1 106 ? -23.562 -27.234 -16.906 1 97.75 106 GLU B O 1
ATOM 3990 N N . ILE B 1 107 ? -22.75 -26.016 -15.266 1 98.5 107 ILE B N 1
ATOM 3991 C CA . ILE B 1 107 ? -21.344 -26.281 -15.547 1 98.5 107 ILE B CA 1
ATOM 3992 C C . ILE B 1 107 ? -20.641 -26.766 -14.273 1 98.5 107 ILE B C 1
ATOM 3994 O O . ILE B 1 107 ? -20.781 -26.156 -13.211 1 98.5 107 ILE B O 1
ATOM 3998 N N . THR B 1 108 ? -19.953 -27.875 -14.359 1 98.75 108 THR B N 1
ATOM 3999 C CA . THR B 1 108 ? -19.156 -28.391 -13.242 1 98.75 108 THR B CA 1
ATOM 4000 C C . THR B 1 108 ? -17.719 -27.922 -13.344 1 98.75 108 THR B C 1
ATOM 4002 O O . THR B 1 108 ? -17.078 -28.047 -14.391 1 98.75 108 THR B O 1
ATOM 4005 N N . LEU B 1 109 ? -17.203 -27.328 -12.32 1 98.81 109 LEU B N 1
ATOM 4006 C CA . LEU B 1 109 ? -15.789 -26.953 -12.203 1 98.81 109 LEU B CA 1
ATOM 4007 C C . LEU B 1 109 ? -15.094 -27.797 -11.148 1 98.81 109 LEU B C 1
ATOM 4009 O O . LEU B 1 109 ? -15.617 -27.984 -10.047 1 98.81 109 LEU B O 1
ATOM 4013 N N . THR B 1 110 ? -13.938 -28.281 -11.469 1 98.62 110 THR B N 1
ATOM 4014 C CA . THR B 1 110 ? -13.188 -29.141 -10.547 1 98.62 110 THR B CA 1
ATOM 4015 C C . THR B 1 110 ? -11.688 -28.953 -10.734 1 98.62 110 THR B C 1
ATOM 4017 O O . THR B 1 110 ? -11.25 -28.047 -11.445 1 98.62 110 THR B O 1
ATOM 4020 N N . GLY B 1 111 ? -10.914 -29.672 -9.984 1 97.69 111 GLY B N 1
ATOM 4021 C CA . GLY B 1 111 ? -9.461 -29.656 -10.047 1 97.69 111 GLY B CA 1
ATOM 4022 C C . GLY B 1 111 ? -8.828 -30.859 -9.375 1 97.69 111 GLY B C 1
ATOM 4023 O O . GLY B 1 111 ? -9.484 -31.875 -9.156 1 97.69 111 GLY B O 1
ATOM 4024 N N . ASP B 1 112 ? -7.52 -30.734 -9.164 1 95.31 112 ASP B N 1
ATOM 4025 C CA . ASP B 1 112 ? -6.797 -31.844 -8.555 1 95.31 112 ASP B CA 1
ATOM 4026 C C . ASP B 1 112 ? -7.098 -31.938 -7.059 1 95.31 112 ASP B C 1
ATOM 4028 O O . ASP B 1 112 ? -7.965 -31.234 -6.551 1 95.31 112 ASP B O 1
ATOM 4032 N N . SER B 1 113 ? -6.426 -32.875 -6.375 1 93.56 113 SER B N 1
ATOM 4033 C CA . SER B 1 113 ? -6.723 -33.156 -4.977 1 93.56 113 SER B CA 1
ATOM 4034 C C . SER B 1 113 ? -6.457 -31.938 -4.09 1 93.56 113 SER B C 1
ATOM 4036 O O . SER B 1 113 ? -7.18 -31.703 -3.123 1 93.56 113 SER B O 1
ATOM 4038 N N . SER B 1 114 ? -5.426 -31.172 -4.391 1 91.88 114 SER B N 1
ATOM 4039 C CA . SER B 1 114 ? -5.098 -29.969 -3.633 1 91.88 114 SER B CA 1
ATOM 4040 C C . SER B 1 114 ? -6.18 -28.906 -3.791 1 91.88 114 SER B C 1
ATOM 4042 O O . SER B 1 114 ? -6.629 -28.328 -2.807 1 91.88 114 SER B O 1
ATOM 4044 N N . LEU B 1 115 ? -6.625 -28.703 -4.984 1 95.31 115 LEU B N 1
ATOM 4045 C CA . LEU B 1 115 ? -7.625 -27.688 -5.281 1 95.31 115 LEU B CA 1
ATOM 4046 C C . LEU B 1 115 ? -8.961 -28.031 -4.633 1 95.31 115 LEU B C 1
ATOM 4048 O O . LEU B 1 115 ? -9.695 -27.141 -4.207 1 95.31 115 LEU B O 1
ATOM 4052 N N . GLN B 1 116 ? -9.273 -29.281 -4.52 1 96.56 116 GLN B N 1
ATOM 4053 C CA . GLN B 1 116 ? -10.57 -29.719 -4.012 1 96.56 116 GLN B CA 1
ATOM 4054 C C . GLN B 1 116 ? -10.664 -29.516 -2.504 1 96.56 116 GLN B C 1
ATOM 4056 O O . GLN B 1 116 ? -11.734 -29.703 -1.917 1 96.56 116 GLN B O 1
ATOM 4061 N N . LYS B 1 117 ? -9.625 -29.078 -1.864 1 93.62 117 LYS B N 1
ATOM 4062 C CA . LYS B 1 117 ? -9.617 -28.766 -0.436 1 93.62 117 LYS B CA 1
ATOM 4063 C C . LYS B 1 117 ? -9.75 -27.266 -0.191 1 93.62 117 LYS B C 1
ATOM 4065 O O . LYS B 1 117 ? -9.891 -26.828 0.953 1 93.62 117 LYS B O 1
ATOM 4070 N N . ARG B 1 118 ? -9.734 -26.484 -1.211 1 93.81 118 ARG B N 1
ATOM 4071 C CA . ARG B 1 118 ? -9.695 -25.031 -1.068 1 93.81 118 ARG B CA 1
ATOM 4072 C C . ARG B 1 118 ? -11.094 -24.438 -1.004 1 93.81 118 ARG B C 1
ATOM 4074 O O . ARG B 1 118 ? -12 -24.891 -1.711 1 93.81 118 ARG B O 1
ATOM 4081 N N . PRO B 1 119 ? -11.336 -23.422 -0.214 1 94.31 119 PRO B N 1
ATOM 4082 C CA . PRO B 1 119 ? -12.672 -22.875 -0.004 1 94.31 119 PRO B CA 1
ATOM 4083 C C . PRO B 1 119 ? -13.188 -22.094 -1.212 1 94.31 119 PRO B C 1
ATOM 4085 O O . PRO B 1 119 ? -12.414 -21.375 -1.86 1 94.31 119 PRO B O 1
ATOM 4088 N N . MET B 1 120 ? -14.508 -22.234 -1.449 1 97.06 120 MET B N 1
ATOM 4089 C CA . MET B 1 120 ? -15.188 -21.531 -2.535 1 97.06 120 MET B CA 1
ATOM 4090 C C . MET B 1 120 ? -16.5 -20.906 -2.051 1 97.06 120 MET B C 1
ATOM 4092 O O . MET B 1 120 ? -17.156 -20.188 -2.797 1 97.06 120 MET B O 1
ATOM 4096 N N . GLN B 1 121 ? -16.812 -21.094 -0.844 1 97.12 121 GLN B N 1
ATOM 4097 C CA . GLN B 1 121 ? -18.172 -20.859 -0.362 1 97.12 121 GLN B CA 1
ATOM 4098 C C . GLN B 1 121 ? -18.562 -19.391 -0.495 1 97.12 121 GLN B C 1
ATOM 4100 O O . GLN B 1 121 ? -19.672 -19.078 -0.931 1 97.12 121 GLN B O 1
ATOM 4105 N N . SER B 1 122 ? -17.719 -18.469 -0.114 1 96.81 122 SER B N 1
ATOM 4106 C CA . SER B 1 122 ? -18.047 -17.047 -0.156 1 96.81 122 SER B CA 1
ATOM 4107 C C . SER B 1 122 ? -18.391 -16.594 -1.574 1 96.81 122 SER B C 1
ATOM 4109 O O . SER B 1 122 ? -19.281 -15.781 -1.773 1 96.81 122 SER B O 1
ATOM 4111 N N . LEU B 1 123 ? -17.688 -17.109 -2.518 1 98 123 LEU B N 1
ATOM 4112 C CA . LEU B 1 123 ? -17.953 -16.766 -3.91 1 98 123 LEU B CA 1
ATOM 4113 C C . LEU B 1 123 ? -19.281 -17.359 -4.363 1 98 123 LEU B C 1
ATOM 4115 O O . LEU B 1 123 ? -20.078 -16.688 -5.035 1 98 123 LEU B O 1
ATOM 4119 N N . LEU B 1 124 ? -19.531 -18.609 -3.975 1 98.56 124 LEU B N 1
ATOM 4120 C CA . LEU B 1 124 ? -20.781 -19.266 -4.328 1 98.56 124 LEU B CA 1
ATOM 4121 C C . LEU B 1 124 ? -21.969 -18.516 -3.742 1 98.56 124 LEU B C 1
ATOM 4123 O O . LEU B 1 124 ? -22.984 -18.344 -4.414 1 98.56 124 LEU B O 1
ATOM 4127 N N . ASP B 1 125 ? -21.812 -18.094 -2.496 1 98.31 125 ASP B N 1
ATOM 4128 C CA . ASP B 1 125 ? -22.875 -17.312 -1.852 1 98.31 125 ASP B CA 1
ATOM 4129 C C . ASP B 1 125 ? -23.141 -16.016 -2.609 1 98.31 125 ASP B C 1
ATOM 4131 O O . ASP B 1 125 ? -24.297 -15.625 -2.811 1 98.31 125 ASP B O 1
ATOM 4135 N N . ALA B 1 126 ? -22.109 -15.352 -2.977 1 98.25 126 ALA B N 1
ATOM 4136 C CA . ALA B 1 126 ? -22.219 -14.094 -3.711 1 98.25 126 ALA B CA 1
ATOM 4137 C C . ALA B 1 126 ? -22.938 -14.305 -5.043 1 98.25 126 ALA B C 1
ATOM 4139 O O . ALA B 1 126 ? -23.859 -13.555 -5.383 1 98.25 126 ALA B O 1
ATOM 4140 N N . LEU B 1 127 ? -22.562 -15.297 -5.793 1 98.62 127 LEU B N 1
ATOM 4141 C CA . LEU B 1 127 ? -23.172 -15.594 -7.082 1 98.62 127 LEU B CA 1
ATOM 4142 C C . LEU B 1 127 ? -24.641 -15.969 -6.91 1 98.62 127 LEU B C 1
ATOM 4144 O O . LEU B 1 127 ? -25.484 -15.562 -7.703 1 98.62 127 LEU B O 1
ATOM 4148 N N . THR B 1 128 ? -24.922 -16.734 -5.879 1 98.56 128 THR B N 1
ATOM 4149 C CA . THR B 1 128 ? -26.297 -17.125 -5.582 1 98.56 128 THR B CA 1
ATOM 4150 C C . THR B 1 128 ? -27.156 -15.906 -5.273 1 98.56 128 THR B C 1
ATOM 4152 O O . THR B 1 128 ? -28.312 -15.836 -5.688 1 98.56 128 THR B O 1
ATOM 4155 N N . SER B 1 129 ? -26.594 -14.961 -4.617 1 98.25 129 SER B N 1
ATOM 4156 C CA . SER B 1 129 ? -27.328 -13.773 -4.203 1 98.25 129 SER B CA 1
ATOM 4157 C C . SER B 1 129 ? -27.781 -12.953 -5.41 1 98.25 129 SER B C 1
ATOM 4159 O O . SER B 1 129 ? -28.672 -12.117 -5.297 1 98.25 129 SER B O 1
ATOM 4161 N N . ILE B 1 130 ? -27.219 -13.234 -6.559 1 98.19 130 ILE B N 1
ATOM 4162 C CA . ILE B 1 130 ? -27.578 -12.414 -7.703 1 98.19 130 ILE B CA 1
ATOM 4163 C C . ILE B 1 130 ? -28.125 -13.289 -8.82 1 98.19 130 ILE B C 1
ATOM 4165 O O . ILE B 1 130 ? -28.125 -12.898 -9.992 1 98.19 130 ILE B O 1
ATOM 4169 N N . GLY B 1 131 ? -28.469 -14.562 -8.5 1 97.69 131 GLY B N 1
ATOM 4170 C CA . GLY B 1 131 ? -29.344 -15.273 -9.414 1 97.69 131 GLY B CA 1
ATOM 4171 C C . GLY B 1 131 ? -28.828 -16.641 -9.812 1 97.69 131 GLY B C 1
ATOM 4172 O O . GLY B 1 131 ? -29.547 -17.422 -10.43 1 97.69 131 GLY B O 1
ATOM 4173 N N . ALA B 1 132 ? -27.625 -17.031 -9.484 1 98.38 132 ALA B N 1
ATOM 4174 C CA . ALA B 1 132 ? -27.078 -18.328 -9.852 1 98.38 132 ALA B CA 1
ATOM 4175 C C . ALA B 1 132 ? -27.531 -19.406 -8.875 1 98.38 132 ALA B C 1
ATOM 4177 O O . ALA B 1 132 ? -27.906 -19.109 -7.742 1 98.38 132 ALA B O 1
ATOM 4178 N N . GLN B 1 133 ? -27.609 -20.594 -9.344 1 98.44 133 GLN B N 1
ATOM 4179 C CA . GLN B 1 133 ? -27.719 -21.781 -8.492 1 98.44 133 GLN B CA 1
ATOM 4180 C C . GLN B 1 133 ? -26.375 -22.484 -8.359 1 98.44 133 GLN B C 1
ATOM 4182 O O . GLN B 1 133 ? -25.812 -22.953 -9.344 1 98.44 133 GLN B O 1
ATOM 4187 N N . CYS B 1 134 ? -25.906 -22.547 -7.125 1 98.5 134 CYS B N 1
ATOM 4188 C CA . CYS B 1 134 ? -24.594 -23.109 -6.887 1 98.5 134 CYS B CA 1
ATOM 4189 C C . CYS B 1 134 ? -24.672 -24.297 -5.926 1 98.5 134 CYS B C 1
ATOM 4191 O O . CYS B 1 134 ? -25.438 -24.266 -4.961 1 98.5 134 CYS B O 1
ATOM 4193 N N . TYR B 1 135 ? -23.906 -25.328 -6.223 1 97.81 135 TYR B N 1
ATOM 4194 C CA . TYR B 1 135 ? -23.844 -26.516 -5.383 1 97.81 135 TYR B CA 1
ATOM 4195 C C . TYR B 1 135 ? -22.406 -26.906 -5.102 1 97.81 135 TYR B C 1
ATOM 4197 O O . TYR B 1 135 ? -21.547 -26.828 -5.984 1 97.81 135 TYR B O 1
ATOM 4205 N N . SER B 1 136 ? -22.125 -27.281 -3.889 1 97.94 136 SER B N 1
ATOM 4206 C CA . SER B 1 136 ? -20.812 -27.766 -3.465 1 97.94 136 SER B CA 1
ATOM 4207 C C . SER B 1 136 ? -20.922 -28.625 -2.219 1 97.94 136 SER B C 1
ATOM 4209 O O . SER B 1 136 ? -21.938 -28.594 -1.512 1 97.94 136 SER B O 1
ATOM 4211 N N . THR B 1 137 ? -19.953 -29.5 -2.057 1 96.38 137 THR B N 1
ATOM 4212 C CA . THR B 1 137 ? -19.812 -30.219 -0.793 1 96.38 137 THR B CA 1
ATOM 4213 C C . THR B 1 137 ? -18.859 -29.484 0.14 1 96.38 137 THR B C 1
ATOM 4215 O O . THR B 1 137 ? -17.656 -29.391 -0.132 1 96.38 137 THR B O 1
ATOM 4218 N N . ASP B 1 138 ? -19.297 -28.953 1.189 1 95.44 138 ASP B N 1
ATOM 4219 C CA . ASP B 1 138 ? -18.531 -28.266 2.221 1 95.44 138 ASP B CA 1
ATOM 4220 C C . ASP B 1 138 ? -17.859 -27.016 1.659 1 95.44 138 ASP B C 1
ATOM 4222 O O . ASP B 1 138 ? -16.734 -26.688 2.031 1 95.44 138 ASP B O 1
ATOM 4226 N N . GLY B 1 139 ? -18.438 -26.469 0.601 1 96.69 139 GLY B N 1
ATOM 4227 C CA . GLY B 1 139 ? -17.953 -25.234 0.032 1 96.69 139 GLY B CA 1
ATOM 4228 C C . GLY B 1 139 ? -16.672 -25.406 -0.759 1 96.69 139 GLY B C 1
ATOM 4229 O O . GLY B 1 139 ? -15.883 -24.469 -0.894 1 96.69 139 GLY B O 1
ATOM 4230 N N . LYS B 1 140 ? -16.422 -26.625 -1.195 1 97.94 140 LYS B N 1
ATOM 4231 C CA . LYS B 1 140 ? -15.188 -26.953 -1.91 1 97.94 140 LYS B CA 1
ATOM 4232 C C . LYS B 1 140 ? -15.484 -27.578 -3.268 1 97.94 140 LYS B C 1
ATOM 4234 O O . LYS B 1 140 ? -16.609 -28.047 -3.508 1 97.94 140 LYS B O 1
ATOM 4239 N N . PRO B 1 141 ? -14.547 -27.484 -4.195 1 97.81 141 PRO B N 1
ATOM 4240 C CA . PRO B 1 141 ? -14.75 -28.188 -5.469 1 97.81 141 PRO B CA 1
ATOM 4241 C C . PRO B 1 141 ? -14.859 -29.703 -5.297 1 97.81 141 PRO B C 1
ATOM 4243 O O . PRO B 1 141 ? -14.344 -30.266 -4.324 1 97.81 141 PRO B O 1
ATOM 4246 N N . PRO B 1 142 ? -15.516 -30.438 -6.16 1 98.44 142 PRO B N 1
ATOM 4247 C CA . PRO B 1 142 ? -16.188 -29.906 -7.352 1 98.44 142 PRO B CA 1
ATOM 4248 C C . PRO B 1 142 ? -17.406 -29.047 -7.008 1 98.44 142 PRO B C 1
ATOM 4250 O O . PRO B 1 142 ? -18.094 -29.312 -6.023 1 98.44 142 PRO B O 1
ATOM 4253 N N . ILE B 1 143 ? -17.578 -28 -7.844 1 98.81 143 ILE B N 1
ATOM 4254 C CA . ILE B 1 143 ? -18.734 -27.109 -7.688 1 98.81 143 ILE B CA 1
ATOM 4255 C C . ILE B 1 143 ? -19.562 -27.125 -8.969 1 98.81 143 ILE B C 1
ATOM 4257 O O . ILE B 1 143 ? -19.031 -27.328 -10.062 1 98.81 143 ILE B O 1
ATOM 4261 N N . ARG B 1 144 ? -20.844 -26.984 -8.836 1 98.69 144 ARG B N 1
ATOM 4262 C CA . ARG B 1 144 ? -21.781 -26.875 -9.953 1 98.69 144 ARG B CA 1
ATOM 4263 C C . ARG B 1 144 ? -22.484 -25.516 -9.93 1 98.69 144 ARG B C 1
ATOM 4265 O O . ARG B 1 144 ? -22.984 -25.078 -8.891 1 98.69 144 ARG B O 1
ATOM 4272 N N . ILE B 1 145 ? -22.5 -24.875 -11.062 1 98.5 145 ILE B N 1
ATOM 4273 C CA . ILE B 1 145 ? -23.078 -23.547 -11.156 1 98.5 145 ILE B CA 1
ATOM 4274 C C . ILE B 1 145 ? -24.047 -23.484 -12.336 1 98.5 145 ILE B C 1
ATOM 4276 O O . ILE B 1 145 ? -23.703 -23.875 -13.453 1 98.5 145 ILE B O 1
ATOM 4280 N N . LYS B 1 146 ? -25.203 -23.047 -12.07 1 97.88 146 LYS B N 1
ATOM 4281 C CA . LYS B 1 146 ? -26.219 -22.797 -13.086 1 97.88 146 LYS B CA 1
ATOM 4282 C C . LYS B 1 146 ? -26.672 -21.344 -13.062 1 97.88 146 LYS B C 1
ATOM 4284 O O . LYS B 1 146 ? -27.188 -20.859 -12.055 1 97.88 146 LYS B O 1
ATOM 4289 N N . GLY B 1 147 ? -26.328 -20.594 -14.164 1 95.25 147 GLY B N 1
ATOM 4290 C CA . GLY B 1 147 ? -26.766 -19.203 -14.289 1 95.25 147 GLY B CA 1
ATOM 4291 C C . GLY B 1 147 ? -28.141 -19.078 -14.906 1 95.25 147 GLY B C 1
ATOM 4292 O O . GLY B 1 147 ? -28.969 -20 -14.82 1 95.25 147 GLY B O 1
ATOM 4293 N N . LYS B 1 148 ? -28.516 -17.969 -15.352 1 96.06 148 LYS B N 1
ATOM 4294 C CA . LYS B 1 148 ? -27.625 -16.828 -15.547 1 96.06 148 LYS B CA 1
ATOM 4295 C C . LYS B 1 148 ? -27.766 -15.812 -14.414 1 96.06 148 LYS B C 1
ATOM 4297 O O . LYS B 1 148 ? -28.891 -15.523 -13.969 1 96.06 148 LYS B O 1
ATOM 4302 N N . ILE B 1 149 ? -26.672 -15.211 -14 1 97.69 149 ILE B N 1
ATOM 4303 C CA . ILE B 1 149 ? -26.719 -14.133 -13.008 1 97.69 149 ILE B CA 1
ATOM 4304 C C . ILE B 1 149 ? -27.203 -12.844 -13.664 1 97.69 149 ILE B C 1
ATOM 4306 O O . ILE B 1 149 ? -26.875 -12.57 -14.82 1 97.69 149 ILE B O 1
ATOM 4310 N N . LEU B 1 150 ? -27.906 -12.047 -12.938 1 97.5 150 LEU B N 1
ATOM 4311 C CA . LEU B 1 150 ? -28.484 -10.805 -13.453 1 97.5 150 LEU B CA 1
ATOM 4312 C C . LEU B 1 150 ? -27.672 -9.602 -12.992 1 97.5 150 LEU B C 1
ATOM 4314 O O . LEU B 1 150 ? -27.766 -8.523 -13.578 1 97.5 150 LEU B O 1
ATOM 4318 N N . GLY B 1 151 ? -26.906 -9.734 -12.008 1 98 151 GLY B N 1
ATOM 4319 C CA . GLY B 1 151 ? -26.219 -8.633 -11.359 1 98 151 GLY B CA 1
ATOM 4320 C C . GLY B 1 151 ? -27 -8.047 -10.195 1 98 151 GLY B C 1
ATOM 4321 O O . GLY B 1 151 ? -27.859 -8.711 -9.617 1 98 151 GLY B O 1
ATOM 4322 N N . GLY B 1 152 ? -26.656 -6.812 -9.781 1 98 152 GLY B N 1
ATOM 4323 C CA . GLY B 1 152 ? -27.281 -6.16 -8.641 1 98 152 GLY B CA 1
ATOM 4324 C C . GLY B 1 152 ? -26.328 -5.973 -7.473 1 98 152 GLY B C 1
ATOM 4325 O O . GLY B 1 152 ? -25.125 -5.801 -7.668 1 98 152 GLY B O 1
ATOM 4326 N N . ASP B 1 153 ? -26.953 -5.945 -6.27 1 97.56 153 ASP B N 1
ATOM 4327 C CA . ASP B 1 153 ? -26.156 -5.699 -5.062 1 97.56 153 ASP B CA 1
ATOM 4328 C C . ASP B 1 153 ? -25.531 -6.988 -4.547 1 97.56 153 ASP B C 1
ATOM 4330 O O . ASP B 1 153 ? -26.219 -8 -4.387 1 97.56 153 ASP B O 1
ATOM 4334 N N . VAL B 1 154 ? -24.281 -6.977 -4.332 1 97.94 154 VAL B N 1
ATOM 4335 C CA . VAL B 1 154 ? -23.547 -8.125 -3.811 1 97.94 154 VAL B CA 1
ATOM 4336 C C . VAL B 1 154 ? -22.688 -7.695 -2.617 1 97.94 154 VAL B C 1
ATOM 4338 O O . VAL B 1 154 ? -22.062 -6.633 -2.645 1 97.94 154 VAL B O 1
ATOM 4341 N N . THR B 1 155 ? -22.734 -8.422 -1.573 1 96.06 155 THR B N 1
ATOM 4342 C CA . THR B 1 155 ? -21.828 -8.273 -0.43 1 96.06 155 THR B CA 1
ATOM 4343 C C . THR B 1 155 ? -20.953 -9.5 -0.271 1 96.06 155 THR B C 1
ATOM 4345 O O . THR B 1 155 ? -21.438 -10.633 -0.351 1 96.06 155 THR B O 1
ATOM 4348 N N . ILE B 1 156 ? -19.688 -9.328 -0.05 1 96.19 156 ILE B N 1
ATOM 4349 C CA . ILE B 1 156 ? -18.781 -10.461 0.058 1 96.19 156 ILE B CA 1
ATOM 4350 C C . ILE B 1 156 ? -17.703 -10.156 1.103 1 96.19 156 ILE B C 1
ATOM 4352 O O . ILE B 1 156 ? -17.219 -9.023 1.202 1 96.19 156 ILE B O 1
ATOM 4356 N N . PRO B 1 157 ? -17.297 -11.148 1.881 1 92.94 157 PRO B N 1
ATOM 4357 C CA . PRO B 1 157 ? -16.188 -10.93 2.824 1 92.94 157 PRO B CA 1
ATOM 4358 C C . PRO B 1 157 ? -14.852 -10.734 2.129 1 92.94 157 PRO B C 1
ATOM 4360 O O . PRO B 1 157 ? -14.562 -11.398 1.131 1 92.94 157 PRO B O 1
ATOM 4363 N N . GLY B 1 158 ? -14.055 -9.844 2.697 1 89.88 158 GLY B N 1
ATOM 4364 C CA . GLY B 1 158 ? -12.781 -9.523 2.084 1 89.88 158 GLY B CA 1
ATOM 4365 C C . GLY B 1 158 ? -11.617 -10.273 2.701 1 89.88 158 GLY B C 1
ATOM 4366 O O . GLY B 1 158 ? -10.523 -10.32 2.129 1 89.88 158 GLY B O 1
ATOM 4367 N N . ASN B 1 159 ? -11.812 -10.961 3.744 1 85.5 159 ASN B N 1
ATOM 4368 C CA . ASN B 1 159 ? -10.711 -11.445 4.562 1 85.5 159 ASN B CA 1
ATOM 4369 C C . ASN B 1 159 ? -10.281 -12.852 4.145 1 85.5 159 ASN B C 1
ATOM 4371 O O . ASN B 1 159 ? -9.375 -13.43 4.746 1 85.5 159 ASN B O 1
ATOM 4375 N N . PHE B 1 160 ? -10.891 -13.406 3.041 1 83.88 160 PHE B N 1
ATOM 4376 C CA . PHE B 1 160 ? -10.578 -14.773 2.652 1 83.88 160 PHE B CA 1
ATOM 4377 C C . PHE B 1 160 ? -9.688 -14.797 1.411 1 83.88 160 PHE B C 1
ATOM 4379 O O . PHE B 1 160 ? -8.57 -15.305 1.45 1 83.88 160 PHE B O 1
ATOM 4386 N N . SER B 1 161 ? -10.258 -14.266 0.312 1 89.06 161 SER B N 1
ATOM 4387 C CA . SER B 1 161 ? -9.508 -14.281 -0.941 1 89.06 161 SER B CA 1
ATOM 4388 C C . SER B 1 161 ? -9.906 -13.117 -1.839 1 89.06 161 SER B C 1
ATOM 4390 O O . SER B 1 161 ? -11.086 -12.961 -2.176 1 89.06 161 SER B O 1
ATOM 4392 N N . SER B 1 162 ? -8.906 -12.398 -2.326 1 93.38 162 SER B N 1
ATOM 4393 C CA . SER B 1 162 ? -9.164 -11.312 -3.266 1 93.38 162 SER B CA 1
ATOM 4394 C C . SER B 1 162 ? -9.578 -11.852 -4.633 1 93.38 162 SER B C 1
ATOM 4396 O O . SER B 1 162 ? -10.18 -11.133 -5.434 1 93.38 162 SER B O 1
ATOM 4398 N N . GLN B 1 163 ? -9.289 -13.117 -4.871 1 94.94 163 GLN B N 1
ATOM 4399 C CA . GLN B 1 163 ? -9.625 -13.734 -6.152 1 94.94 163 GLN B CA 1
ATOM 4400 C C . GLN B 1 163 ? -11.141 -13.836 -6.328 1 94.94 163 GLN B C 1
ATOM 4402 O O . GLN B 1 163 ? -11.641 -13.805 -7.453 1 94.94 163 GLN B O 1
ATOM 4407 N N . PHE B 1 164 ? -11.906 -13.984 -5.234 1 97.19 164 PHE B N 1
ATOM 4408 C CA . PHE B 1 164 ? -13.359 -13.984 -5.305 1 97.19 164 PHE B CA 1
ATOM 4409 C C . PHE B 1 164 ? -13.883 -12.656 -5.84 1 97.19 164 PHE B C 1
ATOM 4411 O O . PHE B 1 164 ? -14.781 -12.625 -6.68 1 97.19 164 PHE B O 1
ATOM 4418 N N . ILE B 1 165 ? -13.258 -11.633 -5.344 1 97.5 165 ILE B N 1
ATOM 4419 C CA . ILE B 1 165 ? -13.648 -10.289 -5.758 1 97.5 165 ILE B CA 1
ATOM 4420 C C . ILE B 1 165 ? -13.281 -10.078 -7.227 1 97.5 165 ILE B C 1
ATOM 4422 O O . ILE B 1 165 ? -14.07 -9.516 -7.992 1 97.5 165 ILE B O 1
ATOM 4426 N N . SER B 1 166 ? -12.102 -10.539 -7.633 1 98.19 166 SER B N 1
ATOM 4427 C CA . SER B 1 166 ? -11.688 -10.461 -9.031 1 98.19 166 SER B CA 1
ATOM 4428 C C . SER B 1 166 ? -12.695 -11.148 -9.945 1 98.19 166 SER B C 1
ATOM 4430 O O . SER B 1 166 ? -13 -10.641 -11.031 1 98.19 166 SER B O 1
ATOM 4432 N N . SER B 1 167 ? -13.164 -12.266 -9.516 1 98.62 167 SER B N 1
ATOM 4433 C CA . SER B 1 167 ? -14.156 -13.016 -10.273 1 98.62 167 SER B CA 1
ATOM 4434 C C . SER B 1 167 ? -15.414 -12.188 -10.516 1 98.62 167 SER B C 1
ATOM 4436 O O . SER B 1 167 ? -15.898 -12.094 -11.641 1 98.62 167 SER B O 1
ATOM 4438 N N . LEU B 1 168 ? -15.906 -11.578 -9.469 1 98.62 168 LEU B N 1
ATOM 4439 C CA . LEU B 1 168 ? -17.109 -10.766 -9.539 1 98.62 168 LEU B CA 1
ATOM 4440 C C . LEU B 1 168 ? -16.891 -9.531 -10.406 1 98.62 168 LEU B C 1
ATOM 4442 O O . LEU B 1 168 ? -17.75 -9.164 -11.203 1 98.62 168 LEU B O 1
ATOM 4446 N N . LEU B 1 169 ? -15.727 -8.898 -10.258 1 98.56 169 LEU B N 1
ATOM 4447 C CA . LEU B 1 169 ? -15.414 -7.73 -11.07 1 98.56 169 LEU B CA 1
ATOM 4448 C C . LEU B 1 169 ? -15.43 -8.086 -12.555 1 98.56 169 LEU B C 1
ATOM 4450 O O . LEU B 1 169 ? -15.992 -7.344 -13.367 1 98.56 169 LEU B O 1
ATOM 4454 N N . ILE B 1 170 ? -14.844 -9.195 -12.906 1 98.75 170 ILE B N 1
ATOM 4455 C CA . ILE B 1 170 ? -14.641 -9.586 -14.297 1 98.75 170 ILE B CA 1
ATOM 4456 C C . ILE B 1 170 ? -15.992 -9.914 -14.945 1 98.75 170 ILE B C 1
ATOM 4458 O O . ILE B 1 170 ? -16.219 -9.594 -16.109 1 98.75 170 ILE B O 1
ATOM 4462 N N . CYS B 1 171 ? -16.938 -10.484 -14.242 1 98.31 171 CYS B N 1
ATOM 4463 C CA . CYS B 1 171 ? -18.203 -10.914 -14.852 1 98.31 171 CYS B CA 1
ATOM 4464 C C . CYS B 1 171 ? -19.234 -9.797 -14.797 1 98.31 171 CYS B C 1
ATOM 4466 O O . CYS B 1 171 ? -20.203 -9.805 -15.555 1 98.31 171 CYS B O 1
ATOM 4468 N N . ALA B 1 172 ? -19.047 -8.789 -13.914 1 98.75 172 ALA B N 1
ATOM 4469 C CA . ALA B 1 172 ? -20.016 -7.762 -13.586 1 98.75 172 ALA B CA 1
ATOM 4470 C C . ALA B 1 172 ? -20.469 -7.02 -14.836 1 98.75 172 ALA B C 1
ATOM 4472 O O . ALA B 1 172 ? -21.672 -6.863 -15.078 1 98.75 172 ALA B O 1
ATOM 4473 N N . PRO B 1 173 ? -19.547 -6.578 -15.688 1 98.69 173 PRO B N 1
ATOM 4474 C CA . PRO B 1 173 ? -19.969 -5.793 -16.859 1 98.69 173 PRO B CA 1
ATOM 4475 C C . PRO B 1 173 ? -20.875 -6.586 -17.797 1 98.69 173 PRO B C 1
ATOM 4477 O O . PRO B 1 173 ? -21.594 -5.996 -18.609 1 98.69 173 PRO B O 1
ATOM 4480 N N . LEU B 1 174 ? -20.859 -7.867 -17.75 1 98.38 174 LEU B N 1
ATOM 4481 C CA . LEU B 1 174 ? -21.547 -8.727 -18.703 1 98.38 174 LEU B CA 1
ATOM 4482 C C . LEU B 1 174 ? -22.938 -9.109 -18.188 1 98.38 174 LEU B C 1
ATOM 4484 O O . LEU B 1 174 ? -23.641 -9.883 -18.828 1 98.38 174 LEU B O 1
ATOM 4488 N N . THR B 1 175 ? -23.312 -8.594 -17.109 1 98.31 175 THR B N 1
ATOM 4489 C CA . THR B 1 175 ? -24.641 -8.836 -16.562 1 98.31 175 THR B CA 1
ATOM 4490 C C . THR B 1 175 ? -25.609 -7.719 -16.953 1 98.31 175 THR B C 1
ATOM 4492 O O . THR B 1 175 ? -25.172 -6.629 -17.328 1 98.31 175 THR B O 1
ATOM 4495 N N . GLU B 1 176 ? -26.859 -8.039 -16.844 1 97.81 176 GLU B N 1
ATOM 4496 C CA . GLU B 1 176 ? -27.891 -7.098 -17.266 1 97.81 176 GLU B CA 1
ATOM 4497 C C . GLU B 1 176 ? -27.891 -5.852 -16.391 1 97.81 176 GLU B C 1
ATOM 4499 O O . GLU B 1 176 ? -28.062 -4.734 -16.875 1 97.81 176 GLU B O 1
ATOM 4504 N N . LYS B 1 177 ? -27.625 -6.023 -15.164 1 98.19 177 LYS B N 1
ATOM 4505 C CA . LYS B 1 177 ? -27.797 -4.918 -14.219 1 98.19 177 LYS B CA 1
ATOM 4506 C C . LYS B 1 177 ? -26.453 -4.367 -13.758 1 98.19 177 LYS B C 1
ATOM 4508 O O . LYS B 1 177 ? -26.406 -3.381 -13.023 1 98.19 177 LYS B O 1
ATOM 4513 N N . GLY B 1 178 ? -25.359 -4.938 -14.195 1 98.44 178 GLY B N 1
ATOM 4514 C CA . GLY B 1 178 ? -24.109 -4.629 -13.531 1 98.44 178 GLY B CA 1
ATOM 4515 C C . GLY B 1 178 ? -24.078 -5.105 -12.086 1 98.44 178 GLY B C 1
ATOM 4516 O O . GLY B 1 178 ? -24.953 -5.836 -11.648 1 98.44 178 GLY B O 1
ATOM 4517 N N . ILE B 1 179 ? -22.969 -4.762 -11.336 1 98.5 179 ILE B N 1
ATOM 4518 C CA . ILE B 1 179 ? -22.844 -5.191 -9.945 1 98.5 179 ILE B CA 1
ATOM 4519 C C . ILE B 1 179 ? -22.453 -4.008 -9.07 1 98.5 179 ILE B C 1
ATOM 4521 O O . ILE B 1 179 ? -21.531 -3.264 -9.406 1 98.5 179 ILE B O 1
ATOM 4525 N N . ASN B 1 180 ? -23.188 -3.766 -8.039 1 97.62 180 ASN B N 1
ATOM 4526 C CA . ASN B 1 180 ? -22.781 -2.941 -6.906 1 97.62 180 ASN B CA 1
ATOM 4527 C C . ASN B 1 180 ? -22.125 -3.781 -5.809 1 97.62 180 ASN B C 1
ATOM 4529 O O . ASN B 1 180 ? -22.812 -4.5 -5.082 1 97.62 180 ASN B O 1
ATOM 4533 N N . LEU B 1 181 ? -20.859 -3.676 -5.656 1 97.25 181 LEU B N 1
ATOM 4534 C CA . LEU B 1 181 ? -20.094 -4.594 -4.816 1 97.25 181 LEU B CA 1
ATOM 4535 C C . LEU B 1 181 ? -19.719 -3.938 -3.49 1 97.25 181 LEU B C 1
ATOM 4537 O O . LEU B 1 181 ? -19.141 -2.854 -3.471 1 97.25 181 LEU B O 1
ATOM 4541 N N . ALA B 1 182 ? -20.078 -4.523 -2.414 1 94.38 182 ALA B N 1
ATOM 4542 C CA . ALA B 1 182 ? -19.641 -4.137 -1.07 1 94.38 182 ALA B CA 1
ATOM 4543 C C . ALA B 1 182 ? -18.75 -5.207 -0.455 1 94.38 182 ALA B C 1
ATOM 4545 O O . ALA B 1 182 ? -19.109 -6.387 -0.42 1 94.38 182 ALA B O 1
ATOM 4546 N N . ILE B 1 183 ? -17.609 -4.844 0.003 1 93.94 183 ILE B N 1
ATOM 4547 C CA . ILE B 1 183 ? -16.641 -5.746 0.63 1 93.94 183 ILE B CA 1
ATOM 4548 C C . ILE B 1 183 ? -16.688 -5.57 2.146 1 93.94 183 ILE B C 1
ATOM 4550 O O . ILE B 1 183 ? -16.469 -4.465 2.654 1 93.94 183 ILE B O 1
ATOM 4554 N N . GLU B 1 184 ? -16.922 -6.633 2.807 1 90.38 184 GLU B N 1
ATOM 4555 C CA . GLU B 1 184 ? -17.031 -6.609 4.262 1 90.38 184 GLU B CA 1
ATOM 4556 C C . GLU B 1 184 ? -15.68 -6.879 4.922 1 90.38 184 GLU B C 1
ATOM 4558 O O . GLU B 1 184 ? -14.922 -7.738 4.469 1 90.38 184 GLU B O 1
ATOM 4563 N N . GLY B 1 185 ? -15.398 -6.184 5.922 1 86.44 185 GLY B N 1
ATOM 4564 C CA . GLY B 1 185 ? -14.172 -6.418 6.676 1 86.44 185 GLY B CA 1
ATOM 4565 C C . GLY B 1 185 ? -12.922 -5.988 5.934 1 86.44 185 GLY B C 1
ATOM 4566 O O . GLY B 1 185 ? -12.992 -5.168 5.016 1 86.44 185 GLY B O 1
ATOM 4567 N N . ASN B 1 186 ? -11.797 -6.492 6.469 1 84.25 186 ASN B N 1
ATOM 4568 C CA . ASN B 1 186 ? -10.5 -6.117 5.902 1 84.25 186 ASN B CA 1
ATOM 4569 C C . ASN B 1 186 ? -10.156 -6.965 4.68 1 84.25 186 ASN B C 1
ATOM 4571 O O . ASN B 1 186 ? -10.031 -8.188 4.781 1 84.25 186 ASN B O 1
ATOM 4575 N N . LEU B 1 187 ? -9.992 -6.246 3.604 1 87.81 187 LEU B N 1
ATOM 4576 C CA . LEU B 1 187 ? -9.594 -6.941 2.385 1 87.81 187 LEU B CA 1
ATOM 4577 C C . LEU B 1 187 ? -8.109 -7.309 2.43 1 87.81 187 LEU B C 1
ATOM 4579 O O . LEU B 1 187 ? -7.262 -6.449 2.68 1 87.81 187 LEU B O 1
ATOM 4583 N N . VAL B 1 188 ? -7.801 -8.539 2.232 1 88.06 188 VAL B N 1
ATOM 4584 C CA . VAL B 1 188 ? -6.414 -8.984 2.109 1 88.06 188 VAL B CA 1
ATOM 4585 C C . VAL B 1 188 ? -5.992 -8.953 0.643 1 88.06 188 VAL B C 1
ATOM 4587 O O . VAL B 1 188 ? -6.836 -9 -0.256 1 88.06 188 VAL B O 1
ATOM 4590 N N . SER B 1 189 ? -4.715 -8.836 0.315 1 92.88 189 SER B N 1
ATOM 4591 C CA . SER B 1 189 ? -4.164 -8.914 -1.034 1 92.88 189 SER B CA 1
ATOM 4592 C C . SER B 1 189 ? -4.773 -7.855 -1.942 1 92.88 189 SER B C 1
ATOM 4594 O O . SER B 1 189 ? -5.18 -8.148 -3.068 1 92.88 189 SER B O 1
ATOM 4596 N N . LYS B 1 190 ? -4.875 -6.68 -1.49 1 92.75 190 LYS B N 1
ATOM 4597 C CA . LYS B 1 190 ? -5.496 -5.539 -2.16 1 92.75 190 LYS B CA 1
ATOM 4598 C C . LYS B 1 190 ? -4.895 -5.324 -3.545 1 92.75 190 LYS B C 1
ATOM 4600 O O . LYS B 1 190 ? -5.621 -5.09 -4.512 1 92.75 190 LYS B O 1
ATOM 4605 N N . PRO B 1 191 ? -3.57 -5.523 -3.682 1 92.69 191 PRO B N 1
ATOM 4606 C CA . PRO B 1 191 ? -2.975 -5.215 -4.984 1 92.69 191 PRO B CA 1
ATOM 4607 C C . PRO B 1 191 ? -3.488 -6.121 -6.098 1 92.69 191 PRO B C 1
ATOM 4609 O O . PRO B 1 191 ? -3.459 -5.742 -7.273 1 92.69 191 PRO B O 1
ATOM 4612 N N . TYR B 1 192 ? -3.934 -7.27 -5.797 1 94.12 192 TYR B N 1
ATOM 4613 C CA . TYR B 1 192 ? -4.461 -8.172 -6.816 1 94.12 192 TYR B CA 1
ATOM 4614 C C . TYR B 1 192 ? -5.766 -7.629 -7.395 1 94.12 192 TYR B C 1
ATOM 4616 O O . TYR B 1 192 ? -6.078 -7.871 -8.562 1 94.12 192 TYR B O 1
ATOM 4624 N N . LEU B 1 193 ? -6.551 -6.969 -6.559 1 95.69 193 LEU B N 1
ATOM 4625 C CA . LEU B 1 193 ? -7.734 -6.281 -7.059 1 95.69 193 LEU B CA 1
ATOM 4626 C C . LEU B 1 193 ? -7.352 -5.168 -8.031 1 95.69 193 LEU B C 1
ATOM 4628 O O . LEU B 1 193 ? -7.98 -5.008 -9.078 1 95.69 193 LEU B O 1
ATOM 4632 N N . ASP B 1 194 ? -6.32 -4.449 -7.656 1 95.06 194 ASP B N 1
ATOM 4633 C CA . ASP B 1 194 ? -5.816 -3.393 -8.523 1 95.06 194 ASP B CA 1
ATOM 4634 C C . ASP B 1 194 ? -5.355 -3.959 -9.867 1 95.06 194 ASP B C 1
ATOM 4636 O O . ASP B 1 194 ? -5.559 -3.336 -10.914 1 95.06 194 ASP B O 1
ATOM 4640 N N . ALA B 1 195 ? -4.73 -5.074 -9.812 1 96.94 195 ALA B N 1
ATOM 4641 C CA . ALA B 1 195 ? -4.293 -5.738 -11.039 1 96.94 195 ALA B CA 1
ATOM 4642 C C . ALA B 1 195 ? -5.48 -6.078 -11.938 1 96.94 195 ALA B C 1
ATOM 4644 O O . ALA B 1 195 ? -5.434 -5.859 -13.148 1 96.94 195 ALA B O 1
ATOM 4645 N N . THR B 1 196 ? -6.523 -6.59 -11.336 1 98.31 196 THR B N 1
ATOM 4646 C CA . THR B 1 196 ? -7.723 -6.941 -12.086 1 98.31 196 THR B CA 1
ATOM 4647 C C . THR B 1 196 ? -8.32 -5.711 -12.766 1 98.31 196 THR B C 1
ATOM 4649 O O . THR B 1 196 ? -8.594 -5.73 -13.969 1 98.31 196 THR B O 1
ATOM 4652 N N . ILE B 1 197 ? -8.445 -4.668 -12.023 1 97.69 197 ILE B N 1
ATOM 4653 C CA . ILE B 1 197 ? -9.047 -3.438 -12.523 1 97.69 197 ILE B CA 1
ATOM 4654 C C . ILE B 1 197 ? -8.188 -2.859 -13.641 1 97.69 197 ILE B C 1
ATOM 4656 O O . ILE B 1 197 ? -8.711 -2.379 -14.648 1 97.69 197 ILE B O 1
ATOM 4660 N N . ALA B 1 198 ? -6.902 -2.936 -13.492 1 96.5 198 ALA B N 1
ATOM 4661 C CA . ALA B 1 198 ? -5.984 -2.414 -14.5 1 96.5 198 ALA B CA 1
ATOM 4662 C C . ALA B 1 198 ? -6.129 -3.174 -15.82 1 96.5 198 ALA B C 1
ATOM 4664 O O . ALA B 1 198 ? -6.16 -2.566 -16.891 1 96.5 198 ALA B O 1
ATOM 4665 N N . VAL B 1 199 ? -6.168 -4.484 -15.75 1 98.31 199 VAL B N 1
ATOM 4666 C CA . VAL B 1 199 ? -6.301 -5.273 -16.969 1 98.31 199 VAL B CA 1
ATOM 4667 C C . VAL B 1 199 ? -7.672 -5.031 -17.594 1 98.31 199 VAL B C 1
ATOM 4669 O O . VAL B 1 199 ? -7.793 -4.922 -18.828 1 98.31 199 VAL B O 1
ATOM 4672 N N . MET B 1 200 ? -8.75 -4.941 -16.797 1 98.69 200 MET B N 1
ATOM 4673 C CA . MET B 1 200 ? -10.086 -4.633 -17.297 1 98.69 200 MET B CA 1
ATOM 4674 C C . MET B 1 200 ? -10.086 -3.326 -18.078 1 98.69 200 MET B C 1
ATOM 4676 O O . MET B 1 200 ? -10.688 -3.236 -19.156 1 98.69 200 MET B O 1
ATOM 4680 N N . ARG B 1 201 ? -9.414 -2.387 -17.531 1 97.69 201 ARG B N 1
ATOM 4681 C CA . ARG B 1 201 ? -9.328 -1.085 -18.188 1 97.69 201 ARG B CA 1
ATOM 4682 C C . ARG B 1 201 ? -8.695 -1.204 -19.562 1 97.69 201 ARG B C 1
ATOM 4684 O O . ARG B 1 201 ? -9.133 -0.552 -20.516 1 97.69 201 ARG B O 1
ATOM 4691 N N . THR B 1 202 ? -7.668 -1.99 -19.672 1 97.5 202 THR B N 1
ATOM 4692 C CA . THR B 1 202 ? -7 -2.207 -20.953 1 97.5 202 THR B CA 1
ATOM 4693 C C . THR B 1 202 ? -7.977 -2.766 -21.984 1 97.5 202 THR B C 1
ATOM 4695 O O . THR B 1 202 ? -7.895 -2.432 -23.156 1 97.5 202 THR B O 1
ATOM 4698 N N . PHE B 1 203 ? -8.859 -3.533 -21.516 1 98.69 203 PHE B N 1
ATOM 4699 C CA . PHE B 1 203 ? -9.812 -4.164 -22.422 1 98.69 203 PHE B CA 1
ATOM 4700 C C . PHE B 1 203 ? -11.109 -3.369 -22.484 1 98.69 203 PHE B C 1
ATOM 4702 O O . PHE B 1 203 ? -12.156 -3.904 -22.859 1 98.69 203 PHE B O 1
ATOM 4709 N N . GLY B 1 204 ? -11.102 -2.166 -22.016 1 98.06 204 GLY B N 1
ATOM 4710 C CA . GLY B 1 204 ? -12.141 -1.195 -22.312 1 98.06 204 GLY B CA 1
ATOM 4711 C C . GLY B 1 204 ? -13.227 -1.119 -21.25 1 98.06 204 GLY B C 1
ATOM 4712 O O . GLY B 1 204 ? -14.273 -0.501 -21.469 1 98.06 204 GLY B O 1
ATOM 4713 N N . VAL B 1 205 ? -13.07 -1.702 -20.109 1 98.44 205 VAL B N 1
ATOM 4714 C CA . VAL B 1 205 ? -14.094 -1.7 -19.062 1 98.44 205 VAL B CA 1
ATOM 4715 C C . VAL B 1 205 ? -13.625 -0.848 -17.891 1 98.44 205 VAL B C 1
ATOM 4717 O O . VAL B 1 205 ? -12.484 -0.979 -17.438 1 98.44 205 VAL B O 1
ATOM 4720 N N . SER B 1 206 ? -14.492 -0.049 -17.438 1 97.06 206 SER B N 1
ATOM 4721 C CA . SER B 1 206 ? -14.195 0.838 -16.312 1 97.06 206 SER B CA 1
ATOM 4722 C C . SER B 1 206 ? -14.898 0.374 -15.039 1 97.06 206 SER B C 1
ATOM 4724 O O . SER B 1 206 ? -16.062 -0.044 -15.086 1 97.06 206 SER B O 1
ATOM 4726 N N . VAL B 1 207 ? -14.195 0.395 -13.945 1 97.31 207 VAL B N 1
ATOM 4727 C CA . VAL B 1 207 ? -14.727 0.113 -12.617 1 97.31 207 VAL B CA 1
ATOM 4728 C C . VAL B 1 207 ? -14.773 1.4 -11.797 1 97.31 207 VAL B C 1
ATOM 4730 O O . VAL B 1 207 ? -13.766 2.08 -11.633 1 97.31 207 VAL B O 1
ATOM 4733 N N . GLN B 1 208 ? -15.914 1.762 -11.391 1 94.31 208 GLN B N 1
ATOM 4734 C CA . GLN B 1 208 ? -16.047 2.951 -10.555 1 94.31 208 GLN B CA 1
ATOM 4735 C C . GLN B 1 208 ? -15.766 2.627 -9.086 1 94.31 208 GLN B C 1
ATOM 4737 O O . GLN B 1 208 ? -16.484 1.848 -8.469 1 94.31 208 GLN B O 1
ATOM 4742 N N . THR B 1 209 ? -14.734 3.18 -8.586 1 90.62 209 THR B N 1
ATOM 4743 C CA . THR B 1 209 ? -14.422 3.043 -7.168 1 90.62 209 THR B CA 1
ATOM 4744 C C . THR B 1 209 ? -15.203 4.055 -6.336 1 90.62 209 THR B C 1
ATOM 4746 O O . THR B 1 209 ? -15.016 5.266 -6.48 1 90.62 209 THR B O 1
ATOM 4749 N N . LEU B 1 210 ? -16.062 3.605 -5.562 1 87.19 210 LEU B N 1
ATOM 4750 C CA . LEU B 1 210 ? -16.828 4.488 -4.688 1 87.19 210 LEU B CA 1
ATOM 4751 C C . LEU B 1 210 ? -16.109 4.711 -3.367 1 87.19 210 LEU B C 1
ATOM 4753 O O . LEU B 1 210 ? -15.984 5.848 -2.906 1 87.19 210 LEU B O 1
ATOM 4757 N N . ILE B 1 211 ? -15.656 3.656 -2.705 1 83.31 211 ILE B N 1
ATOM 4758 C CA . ILE B 1 211 ? -14.797 3.627 -1.529 1 83.31 211 ILE B CA 1
ATOM 4759 C C . ILE B 1 211 ? -13.672 2.619 -1.741 1 83.31 211 ILE B C 1
ATOM 4761 O O . ILE B 1 211 ? -13.922 1.424 -1.914 1 83.31 211 ILE B O 1
ATOM 4765 N N . PRO B 1 212 ? -12.453 3.07 -1.722 1 86.06 212 PRO B N 1
ATOM 4766 C CA . PRO B 1 212 ? -11.344 2.164 -2.025 1 86.06 212 PRO B CA 1
ATOM 4767 C C . PRO B 1 212 ? -11.352 0.912 -1.15 1 86.06 212 PRO B C 1
ATOM 4769 O O . PRO B 1 212 ? -11.406 1.013 0.078 1 86.06 212 PRO B O 1
ATOM 4772 N N . TYR B 1 213 ? -11.344 -0.275 -1.863 1 91 213 TYR B N 1
ATOM 4773 C CA . TYR B 1 213 ? -11.211 -1.604 -1.277 1 91 213 TYR B CA 1
ATOM 4774 C C . TYR B 1 213 ? -12.422 -1.952 -0.424 1 91 213 TYR B C 1
ATOM 4776 O O . TYR B 1 213 ? -12.391 -2.908 0.354 1 91 213 TYR B O 1
ATOM 4784 N N . LYS B 1 214 ? -13.523 -1.113 -0.598 1 90.12 214 LYS B N 1
ATOM 4785 C CA . LYS B 1 214 ? -14.727 -1.371 0.189 1 90.12 214 LYS B CA 1
ATOM 4786 C C . LYS B 1 214 ? -15.961 -1.422 -0.701 1 90.12 214 LYS B C 1
ATOM 4788 O O . LYS B 1 214 ? -16.859 -2.242 -0.485 1 90.12 214 LYS B O 1
ATOM 4793 N N . LYS B 1 215 ? -16.062 -0.428 -1.617 1 91.94 215 LYS B N 1
ATOM 4794 C CA . LYS B 1 215 ? -17.266 -0.337 -2.434 1 91.94 215 LYS B CA 1
ATOM 4795 C C . LYS B 1 215 ? -16.938 0.007 -3.881 1 91.94 215 LYS B C 1
ATOM 4797 O O . LYS B 1 215 ? -16.172 0.943 -4.141 1 91.94 215 LYS B O 1
ATOM 4802 N N . TYR B 1 216 ? -17.531 -0.743 -4.82 1 95.12 216 TYR B N 1
ATOM 4803 C CA . TYR B 1 216 ? -17.328 -0.546 -6.25 1 95.12 216 TYR B CA 1
ATOM 4804 C C . TYR B 1 216 ? -18.656 -0.613 -7.004 1 95.12 216 TYR B C 1
ATOM 4806 O O . TYR B 1 216 ? -19.594 -1.271 -6.559 1 95.12 216 TYR B O 1
ATOM 4814 N N . ASN B 1 217 ? -18.734 0.121 -8.062 1 96.62 217 ASN B N 1
ATOM 4815 C CA . ASN B 1 217 ? -19.828 0.018 -9.023 1 96.62 217 ASN B CA 1
ATOM 4816 C C . ASN B 1 217 ? -19.312 -0.325 -10.422 1 96.62 217 ASN B C 1
ATOM 4818 O O . ASN B 1 217 ? -18.438 0.358 -10.953 1 96.62 217 ASN B O 1
ATOM 4822 N N . ILE B 1 218 ? -19.766 -1.395 -10.922 1 98.38 218 ILE B N 1
ATOM 4823 C CA . ILE B 1 218 ? -19.453 -1.799 -12.289 1 98.38 218 ILE B CA 1
ATOM 4824 C C . ILE B 1 218 ? -20.734 -1.855 -13.117 1 98.38 218 ILE B C 1
ATOM 4826 O O . ILE B 1 218 ? -21.516 -2.795 -12.984 1 98.38 218 ILE B O 1
ATOM 4830 N N . ALA B 1 219 ? -20.938 -0.963 -13.984 1 98.19 219 ALA B N 1
ATOM 4831 C CA . ALA B 1 219 ? -22.109 -0.912 -14.852 1 98.19 219 ALA B CA 1
ATOM 4832 C C . ALA B 1 219 ? -22 -1.924 -15.992 1 98.19 219 ALA B C 1
ATOM 4834 O O . ALA B 1 219 ? -20.906 -2.445 -16.25 1 98.19 219 ALA B O 1
ATOM 4835 N N . PRO B 1 220 ? -23.156 -2.225 -16.594 1 98.56 220 PRO B N 1
ATOM 4836 C CA . PRO B 1 220 ? -23.062 -3.055 -17.797 1 98.56 220 PRO B CA 1
ATOM 4837 C C . PRO B 1 220 ? -22.172 -2.434 -18.875 1 98.56 220 PRO B C 1
ATOM 4839 O O . PRO B 1 220 ? -22.297 -1.24 -19.172 1 98.56 220 PRO B O 1
ATOM 4842 N N . GLN B 1 221 ? -21.266 -3.225 -19.297 1 98.44 221 GLN B N 1
ATOM 4843 C CA . GLN B 1 221 ? -20.328 -2.852 -20.359 1 98.44 221 GLN B CA 1
ATOM 4844 C C . GLN B 1 221 ? -19.953 -4.059 -21.203 1 98.44 221 GLN B C 1
ATOM 4846 O O . GLN B 1 221 ? -20.516 -5.141 -21.047 1 98.44 221 GLN B O 1
ATOM 4851 N N . ILE B 1 222 ? -19.125 -3.871 -22.219 1 97.88 222 ILE B N 1
ATOM 4852 C CA . ILE B 1 222 ? -18.609 -4.965 -23.031 1 97.88 222 ILE B CA 1
ATOM 4853 C C . ILE B 1 222 ? -17.078 -4.859 -23.125 1 97.88 222 ILE B C 1
ATOM 4855 O O . ILE B 1 222 ? -16.531 -3.758 -23.172 1 97.88 222 ILE B O 1
ATOM 4859 N N . TYR B 1 223 ? -16.5 -5.992 -23.094 1 98.56 223 TYR B N 1
ATOM 4860 C CA . TYR B 1 223 ? -15.047 -6.008 -23.297 1 98.56 223 TYR B CA 1
ATOM 4861 C C . TYR B 1 223 ? -14.703 -5.781 -24.766 1 98.56 223 TYR B C 1
ATOM 4863 O O . TYR B 1 223 ? -15.375 -6.305 -25.656 1 98.56 223 TYR B O 1
ATOM 4871 N N . LYS B 1 224 ? -13.641 -5.035 -24.969 1 98.5 224 LYS B N 1
ATOM 4872 C CA . LYS B 1 224 ? -13.188 -4.707 -26.312 1 98.5 224 LYS B CA 1
ATOM 4873 C C . LYS B 1 224 ? -11.805 -5.293 -26.594 1 98.5 224 LYS B C 1
ATOM 4875 O O . LYS B 1 224 ? -11.031 -5.531 -25.656 1 98.5 224 LYS B O 1
ATOM 4880 N N . GLU B 1 225 ? -11.555 -5.523 -27.891 1 98.44 225 GLU B N 1
ATOM 4881 C CA . GLU B 1 225 ? -10.266 -6.086 -28.281 1 98.44 225 GLU B CA 1
ATOM 4882 C C . GLU B 1 225 ? -9.117 -5.176 -27.859 1 98.44 225 GLU B C 1
ATOM 4884 O O . GLU B 1 225 ? -9.234 -3.949 -27.922 1 98.44 225 GLU B O 1
ATOM 4889 N N . ALA B 1 226 ? -8.055 -5.766 -27.391 1 98.5 226 ALA B N 1
ATOM 4890 C CA . ALA B 1 226 ? -6.859 -5.035 -27 1 98.5 226 ALA B CA 1
ATOM 4891 C C . ALA B 1 226 ? -5.625 -5.93 -27.047 1 98.5 226 ALA B C 1
ATOM 4893 O O . ALA B 1 226 ? -5.738 -7.141 -27.266 1 98.5 226 ALA B O 1
ATOM 4894 N N . THR B 1 227 ? -4.508 -5.312 -27 1 98.31 227 THR B N 1
ATOM 4895 C CA . THR B 1 227 ? -3.24 -6 -26.766 1 98.31 227 THR B CA 1
ATOM 4896 C C . THR B 1 227 ? -2.715 -5.723 -25.359 1 98.31 227 THR B C 1
ATOM 4898 O O . THR B 1 227 ? -2.703 -4.574 -24.922 1 98.31 227 THR B O 1
ATOM 4901 N N . PHE B 1 228 ? -2.342 -6.719 -24.688 1 97.94 228 PHE B N 1
ATOM 4902 C CA . PHE B 1 228 ? -1.791 -6.605 -23.344 1 97.94 228 PHE B CA 1
ATOM 4903 C C . PHE B 1 228 ? -0.44 -7.305 -23.25 1 97.94 228 PHE B C 1
ATOM 4905 O O . PHE B 1 228 ? -0.285 -8.43 -23.734 1 97.94 228 PHE B O 1
ATOM 4912 N N . THR B 1 229 ? 0.546 -6.645 -22.656 1 97.19 229 THR B N 1
ATOM 4913 C CA . THR B 1 229 ? 1.852 -7.25 -22.422 1 97.19 229 THR B CA 1
ATOM 4914 C C . THR B 1 229 ? 2.051 -7.535 -20.938 1 97.19 229 THR B C 1
ATOM 4916 O O . THR B 1 229 ? 2.002 -6.621 -20.109 1 97.19 229 THR B O 1
ATOM 4919 N N . VAL B 1 230 ? 2.293 -8.742 -20.578 1 97.44 230 VAL B N 1
ATOM 4920 C CA . VAL B 1 230 ? 2.451 -9.188 -19.188 1 97.44 230 VAL B CA 1
ATOM 4921 C C . VAL B 1 230 ? 3.811 -8.742 -18.656 1 97.44 230 VAL B C 1
ATOM 4923 O O . VAL B 1 230 ? 4.84 -8.969 -19.297 1 97.44 230 VAL B O 1
ATOM 4926 N N . PRO B 1 231 ? 3.879 -8.094 -17.516 1 95.38 231 PRO B N 1
ATOM 4927 C CA . PRO B 1 231 ? 5.156 -7.723 -16.891 1 95.38 231 PRO B CA 1
ATOM 4928 C C . PRO B 1 231 ? 5.855 -8.906 -16.234 1 95.38 231 PRO B C 1
ATOM 4930 O O . PRO B 1 231 ? 5.332 -10.023 -16.234 1 95.38 231 PRO B O 1
ATOM 4933 N N . ILE B 1 232 ? 7.027 -8.609 -15.609 1 95.69 232 ILE B N 1
ATOM 4934 C CA . ILE B 1 232 ? 7.727 -9.656 -14.875 1 95.69 232 ILE B CA 1
ATOM 4935 C C . ILE B 1 232 ? 6.961 -9.984 -13.594 1 95.69 232 ILE B C 1
ATOM 4937 O O . ILE B 1 232 ? 6.172 -9.172 -13.109 1 95.69 232 ILE B O 1
ATOM 4941 N N . ASP B 1 233 ? 7.207 -11.125 -13.102 1 97.06 233 ASP B N 1
ATOM 4942 C CA . ASP B 1 233 ? 6.547 -11.617 -11.891 1 97.06 233 ASP B CA 1
ATOM 4943 C C . ASP B 1 233 ? 7.379 -11.312 -10.648 1 97.06 233 ASP B C 1
ATOM 4945 O O . ASP B 1 233 ? 8.344 -12.016 -10.352 1 97.06 233 ASP B O 1
ATOM 4949 N N . PHE B 1 234 ? 6.906 -10.445 -9.828 1 95.94 234 PHE B N 1
ATOM 4950 C CA . PHE B 1 234 ? 7.672 -10.078 -8.641 1 95.94 234 PHE B CA 1
ATOM 4951 C C . PHE B 1 234 ? 7.703 -11.227 -7.641 1 95.94 234 PHE B C 1
ATOM 4953 O O . PHE B 1 234 ? 8.617 -11.305 -6.809 1 95.94 234 PHE B O 1
ATOM 4960 N N . SER B 1 235 ? 6.711 -12.125 -7.684 1 96.81 235 SER B N 1
ATOM 4961 C CA . SER B 1 235 ? 6.785 -13.312 -6.832 1 96.81 235 SER B CA 1
ATOM 4962 C C . SER B 1 235 ? 7.965 -14.195 -7.215 1 96.81 235 SER B C 1
ATOM 4964 O O . SER B 1 235 ? 8.68 -14.695 -6.344 1 96.81 235 SER B O 1
ATOM 4966 N N . SER B 1 236 ? 8.117 -14.414 -8.484 1 97.75 236 SER B N 1
ATOM 4967 C CA . SER B 1 236 ? 9.258 -15.18 -8.969 1 97.75 236 SER B CA 1
ATOM 4968 C C . SER B 1 236 ? 10.562 -14.414 -8.773 1 97.75 236 SER B C 1
ATOM 4970 O O . SER B 1 236 ? 11.594 -15.008 -8.453 1 97.75 236 SER B O 1
ATOM 4972 N N . LEU B 1 237 ? 10.508 -13.133 -9.016 1 97.44 237 LEU B N 1
ATOM 4973 C CA . LEU B 1 237 ? 11.68 -12.289 -8.789 1 97.44 237 LEU B CA 1
ATOM 4974 C C . LEU B 1 237 ? 12.164 -12.398 -7.352 1 97.44 237 LEU B C 1
ATOM 4976 O O . LEU B 1 237 ? 13.367 -12.422 -7.094 1 97.44 237 LEU B O 1
ATOM 4980 N N . ALA B 1 238 ? 11.227 -12.414 -6.418 1 98.38 238 ALA B N 1
ATOM 4981 C CA . ALA B 1 238 ? 11.578 -12.516 -5.004 1 98.38 238 ALA B CA 1
ATOM 4982 C C . ALA B 1 238 ? 12.398 -13.781 -4.738 1 98.38 238 ALA B C 1
ATOM 4984 O O . ALA B 1 238 ? 13.359 -13.758 -3.971 1 98.38 238 ALA B O 1
ATOM 4985 N N . LEU B 1 239 ? 12.023 -14.898 -5.344 1 98.44 239 LEU B N 1
ATOM 4986 C CA . LEU B 1 239 ? 12.773 -16.141 -5.207 1 98.44 239 LEU B CA 1
ATOM 4987 C C . LEU B 1 239 ? 14.172 -16 -5.793 1 98.44 239 LEU B C 1
ATOM 4989 O O . LEU B 1 239 ? 15.156 -16.406 -5.172 1 98.44 239 LEU B O 1
ATOM 4993 N N . LEU B 1 240 ? 14.281 -15.383 -6.957 1 98.5 240 LEU B N 1
ATOM 4994 C CA . LEU B 1 240 ? 15.578 -15.164 -7.594 1 98.5 240 LEU B CA 1
ATOM 4995 C C . LEU B 1 240 ? 16.453 -14.258 -6.738 1 98.5 240 LEU B C 1
ATOM 4997 O O . LEU B 1 240 ? 17.656 -14.5 -6.598 1 98.5 240 LEU B O 1
ATOM 5001 N N . LEU B 1 241 ? 15.828 -13.234 -6.184 1 98.38 241 LEU B N 1
ATOM 5002 C CA . LEU B 1 241 ? 16.562 -12.305 -5.336 1 98.38 241 LEU B CA 1
ATOM 5003 C C . LEU B 1 241 ? 17.031 -12.992 -4.055 1 98.38 241 LEU B C 1
ATOM 5005 O O . LEU B 1 241 ? 18.125 -12.727 -3.568 1 98.38 241 LEU B O 1
ATOM 5009 N N . SER B 1 242 ? 16.203 -13.836 -3.494 1 98.69 242 SER B N 1
ATOM 5010 C CA . SER B 1 242 ? 16.609 -14.602 -2.322 1 98.69 242 SER B CA 1
ATOM 5011 C C . SER B 1 242 ? 17.766 -15.539 -2.65 1 98.69 242 SER B C 1
ATOM 5013 O O . SER B 1 242 ? 18.703 -15.672 -1.863 1 98.69 242 SER B O 1
ATOM 5015 N N . ALA B 1 243 ? 17.688 -16.203 -3.826 1 98.69 243 ALA B N 1
ATOM 5016 C CA . ALA B 1 243 ? 18.781 -17.062 -4.273 1 98.69 243 ALA B CA 1
ATOM 5017 C C . ALA B 1 243 ? 20.078 -16.266 -4.422 1 98.69 243 ALA B C 1
ATOM 5019 O O . ALA B 1 243 ? 21.156 -16.719 -4.023 1 98.69 243 ALA B O 1
ATOM 5020 N N . THR B 1 244 ? 19.953 -15.078 -4.996 1 98.44 244 THR B N 1
ATOM 5021 C CA . THR B 1 244 ? 21.109 -14.211 -5.18 1 98.44 244 THR B CA 1
ATOM 5022 C C . THR B 1 244 ? 21.672 -13.766 -3.836 1 98.44 244 THR B C 1
ATOM 5024 O O . THR B 1 244 ? 22.891 -13.719 -3.654 1 98.44 244 THR B O 1
ATOM 5027 N N . THR B 1 245 ? 20.828 -13.43 -2.906 1 98.44 245 THR B N 1
ATOM 5028 C CA . THR B 1 245 ? 21.234 -12.961 -1.584 1 98.44 245 THR B CA 1
ATOM 5029 C C . THR B 1 245 ? 21.969 -14.062 -0.826 1 98.44 245 THR B C 1
ATOM 5031 O O . THR B 1 245 ? 23 -13.812 -0.213 1 98.44 245 THR B O 1
ATOM 5034 N N . LEU B 1 246 ? 21.469 -15.273 -0.922 1 98.12 246 LEU B N 1
ATOM 5035 C CA . LEU B 1 246 ? 22.031 -16.375 -0.147 1 98.12 246 LEU B CA 1
ATOM 5036 C C . LEU B 1 246 ? 23.219 -17 -0.865 1 98.12 246 LEU B C 1
ATOM 5038 O O . LEU B 1 246 ? 24.203 -17.375 -0.227 1 98.12 246 LEU B O 1
ATOM 5042 N N . ASN B 1 247 ? 23.125 -17.062 -2.207 1 98 247 ASN B N 1
ATOM 5043 C CA . ASN B 1 247 ? 24.031 -17.938 -2.941 1 98 247 ASN B CA 1
ATOM 5044 C C . ASN B 1 247 ? 24.75 -17.188 -4.055 1 98 247 ASN B C 1
ATOM 5046 O O . ASN B 1 247 ? 25.656 -17.734 -4.68 1 98 247 ASN B O 1
ATOM 5050 N N . GLY B 1 248 ? 24.438 -15.984 -4.309 1 96.88 248 GLY B N 1
ATOM 5051 C CA . GLY B 1 248 ? 24.844 -15.312 -5.531 1 96.88 248 GLY B CA 1
ATOM 5052 C C . GLY B 1 248 ? 26.266 -14.797 -5.492 1 96.88 248 GLY B C 1
ATOM 5053 O O . GLY B 1 248 ? 26.719 -14.281 -4.469 1 96.88 248 GLY B O 1
ATOM 5054 N N . GLU B 1 249 ? 26.922 -15.117 -6.598 1 92.94 249 GLU B N 1
ATOM 5055 C CA . GLU B 1 249 ? 28.188 -14.477 -6.945 1 92.94 249 GLU B CA 1
ATOM 5056 C C . GLU B 1 249 ? 28.062 -13.656 -8.227 1 92.94 249 GLU B C 1
ATOM 5058 O O . GLU B 1 249 ? 27.953 -14.219 -9.32 1 92.94 249 GLU B O 1
ATOM 5063 N N . GLU B 1 250 ? 27.812 -12.445 -8.273 1 92.94 250 GLU B N 1
ATOM 5064 C CA . GLU B 1 250 ? 27.656 -11.547 -9.414 1 92.94 250 GLU B CA 1
ATOM 5065 C C . GLU B 1 250 ? 26.484 -11.969 -10.297 1 92.94 250 GLU B C 1
ATOM 5067 O O . GLU B 1 250 ? 26.688 -12.414 -11.43 1 92.94 250 GLU B O 1
ATOM 5072 N N . ILE B 1 251 ? 25.297 -11.945 -10.023 1 97 251 ILE B N 1
ATOM 5073 C CA . ILE B 1 251 ? 24.094 -12.312 -10.75 1 97 251 ILE B CA 1
ATOM 5074 C C . ILE B 1 251 ? 23.406 -11.047 -11.266 1 97 251 ILE B C 1
ATOM 5076 O O . ILE B 1 251 ? 23.312 -10.047 -10.555 1 97 251 ILE B O 1
ATOM 5080 N N . THR B 1 252 ? 23.047 -11.078 -12.484 1 97.62 252 THR B N 1
ATOM 5081 C CA . THR B 1 252 ? 22.172 -10.062 -13.07 1 97.62 252 THR B CA 1
ATOM 5082 C C . THR B 1 252 ? 20.828 -10.656 -13.461 1 97.62 252 THR B C 1
ATOM 5084 O O . THR B 1 252 ? 20.766 -11.641 -14.195 1 97.62 252 THR B O 1
ATOM 5087 N N . ILE B 1 253 ? 19.766 -10.125 -12.914 1 97.75 253 ILE B N 1
ATOM 5088 C CA . ILE B 1 253 ? 18.422 -10.547 -13.273 1 97.75 253 ILE B CA 1
ATOM 5089 C C . ILE B 1 253 ? 17.844 -9.586 -14.312 1 97.75 253 ILE B C 1
ATOM 5091 O O . ILE B 1 253 ? 17.797 -8.375 -14.078 1 97.75 253 ILE B O 1
ATOM 5095 N N . LYS B 1 254 ? 17.422 -10.117 -15.406 1 97.12 254 LYS B N 1
ATOM 5096 C CA . LYS B 1 254 ? 16.859 -9.312 -16.484 1 97.12 254 LYS B CA 1
ATOM 5097 C C . LYS B 1 254 ? 15.336 -9.359 -16.469 1 97.12 254 LYS B C 1
ATOM 5099 O O . LYS B 1 254 ? 14.75 -10.406 -16.203 1 97.12 254 LYS B O 1
ATOM 5104 N N . GLY B 1 255 ? 14.703 -8.227 -16.781 1 93 255 GLY B N 1
ATOM 5105 C CA . GLY B 1 255 ? 13.258 -8.18 -16.922 1 93 255 GLY B CA 1
ATOM 5106 C C . GLY B 1 255 ? 12.703 -6.766 -16.875 1 93 255 GLY B C 1
ATOM 5107 O O . GLY B 1 255 ? 13.25 -5.906 -16.172 1 93 255 GLY B O 1
ATOM 5108 N N . ASN B 1 256 ? 11.617 -6.621 -17.547 1 88.12 256 ASN B N 1
ATOM 5109 C CA . ASN B 1 256 ? 10.93 -5.336 -17.531 1 88.12 256 ASN B CA 1
ATOM 5110 C C . ASN B 1 256 ? 9.945 -5.242 -16.359 1 88.12 256 ASN B C 1
ATOM 5112 O O . ASN B 1 256 ? 8.922 -5.938 -16.359 1 88.12 256 ASN B O 1
ATOM 5116 N N . ILE B 1 257 ? 10.188 -4.406 -15.453 1 86.25 257 ILE B N 1
ATOM 5117 C CA . ILE B 1 257 ? 9.375 -4.27 -14.25 1 86.25 257 ILE B CA 1
ATOM 5118 C C . ILE B 1 257 ? 8.008 -3.684 -14.617 1 86.25 257 ILE B C 1
ATOM 5120 O O . ILE B 1 257 ? 6.992 -4.055 -14.023 1 86.25 257 ILE B O 1
ATOM 5124 N N . GLY B 1 258 ? 8 -2.826 -15.594 1 82.19 258 GLY B N 1
ATOM 5125 C CA . GLY B 1 258 ? 6.777 -2.188 -16.047 1 82.19 258 GLY B CA 1
ATOM 5126 C C . GLY B 1 258 ? 6.219 -1.191 -15.047 1 82.19 258 GLY B C 1
ATOM 5127 O O . GLY B 1 258 ? 6.953 -0.683 -14.195 1 82.19 258 GLY B O 1
ATOM 5128 N N . ASN B 1 259 ? 4.883 -0.767 -15.164 1 83.69 259 ASN B N 1
ATOM 5129 C CA . ASN B 1 259 ? 4.262 0.26 -14.328 1 83.69 259 ASN B CA 1
ATOM 5130 C C . ASN B 1 259 ? 2.896 -0.187 -13.812 1 83.69 259 ASN B C 1
ATOM 5132 O O . ASN B 1 259 ? 2.068 0.645 -13.438 1 83.69 259 ASN B O 1
ATOM 5136 N N . LEU B 1 260 ? 2.701 -1.467 -13.828 1 90.38 260 LEU B N 1
ATOM 5137 C CA . LEU B 1 260 ? 1.435 -2.012 -13.352 1 90.38 260 LEU B CA 1
ATOM 5138 C C . LEU B 1 260 ? 1.512 -2.344 -11.867 1 90.38 260 LEU B C 1
ATOM 5140 O O . LEU B 1 260 ? 2.596 -2.609 -11.344 1 90.38 260 LEU B O 1
ATOM 5144 N N . PRO B 1 261 ? 0.385 -2.354 -11.203 1 89 261 PRO B N 1
ATOM 5145 C CA . PRO B 1 261 ? 0.399 -2.678 -9.773 1 89 261 PRO B CA 1
ATOM 5146 C C . PRO B 1 261 ? 0.806 -4.125 -9.5 1 89 261 PRO B C 1
ATOM 5148 O O . PRO B 1 261 ? 0.25 -5.051 -10.094 1 89 261 PRO B O 1
ATOM 5151 N N . GLN B 1 262 ? 1.808 -4.262 -8.594 1 92.5 262 GLN B N 1
ATOM 5152 C CA . GLN B 1 262 ? 2.211 -5.582 -8.117 1 92.5 262 GLN B CA 1
ATOM 5153 C C . GLN B 1 262 ? 2.475 -5.562 -6.613 1 92.5 262 GLN B C 1
ATOM 5155 O O . GLN B 1 262 ? 3.369 -4.855 -6.145 1 92.5 262 GLN B O 1
ATOM 5160 N N . GLY B 1 263 ? 1.745 -6.348 -5.91 1 92.12 263 GLY B N 1
ATOM 5161 C CA . GLY B 1 263 ? 1.908 -6.391 -4.465 1 92.12 263 GLY B CA 1
ATOM 5162 C C . GLY B 1 263 ? 3.281 -6.871 -4.035 1 92.12 263 GLY B C 1
ATOM 5163 O O . GLY B 1 263 ? 3.869 -6.328 -3.098 1 92.12 263 GLY B O 1
ATOM 5164 N N . ASP B 1 264 ? 3.85 -7.77 -4.727 1 96.12 264 ASP B N 1
ATOM 5165 C CA . ASP B 1 264 ? 5.082 -8.438 -4.316 1 96.12 264 ASP B CA 1
ATOM 5166 C C . ASP B 1 264 ? 6.301 -7.57 -4.621 1 96.12 264 ASP B C 1
ATOM 5168 O O . ASP B 1 264 ? 7.418 -7.898 -4.211 1 96.12 264 ASP B O 1
ATOM 5172 N N . GLU B 1 265 ? 6.098 -6.438 -5.242 1 93.38 265 GLU B N 1
ATOM 5173 C CA . GLU B 1 265 ? 7.184 -5.484 -5.457 1 93.38 265 GLU B CA 1
ATOM 5174 C C . GLU B 1 265 ? 7.793 -5.031 -4.133 1 93.38 265 GLU B C 1
ATOM 5176 O O . GLU B 1 265 ? 8.945 -4.609 -4.09 1 93.38 265 GLU B O 1
ATOM 5181 N N . VAL B 1 266 ? 7.012 -5.188 -3.072 1 93.94 266 VAL B N 1
ATOM 5182 C CA . VAL B 1 266 ? 7.43 -4.766 -1.74 1 93.94 266 VAL B CA 1
ATOM 5183 C C . VAL B 1 266 ? 8.664 -5.559 -1.312 1 93.94 266 VAL B C 1
ATOM 5185 O O . VAL B 1 266 ? 9.398 -5.141 -0.414 1 93.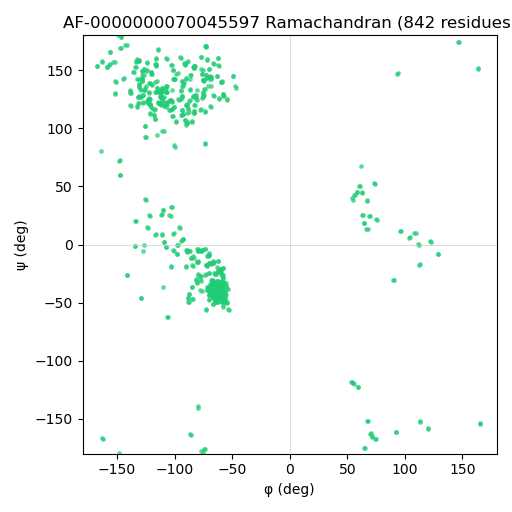94 266 VAL B O 1
ATOM 5188 N N . PHE B 1 267 ? 8.984 -6.598 -1.977 1 97.12 267 PHE B N 1
ATOM 5189 C CA . PHE B 1 267 ? 10.148 -7.41 -1.625 1 97.12 267 PHE B CA 1
ATOM 5190 C C . PHE B 1 267 ? 11.43 -6.609 -1.777 1 97.12 267 PHE B C 1
ATOM 5192 O O . PHE B 1 267 ? 12.398 -6.832 -1.045 1 97.12 267 PHE B O 1
ATOM 5199 N N . ILE B 1 268 ? 11.508 -5.703 -2.719 1 94.06 268 ILE B N 1
ATOM 5200 C CA . ILE B 1 268 ? 12.656 -4.828 -2.883 1 94.06 268 ILE B CA 1
ATOM 5201 C C . ILE B 1 268 ? 12.875 -4.016 -1.606 1 94.06 268 ILE B C 1
ATOM 5203 O O . ILE B 1 268 ? 14 -3.941 -1.096 1 94.06 268 ILE B O 1
ATOM 5207 N N . ASP B 1 269 ? 11.828 -3.516 -1.054 1 92.5 269 ASP B N 1
ATOM 5208 C CA . ASP B 1 269 ? 11.891 -2.768 0.199 1 92.5 269 ASP B CA 1
ATOM 5209 C C . ASP B 1 269 ? 12.367 -3.658 1.345 1 92.5 269 ASP B C 1
ATOM 5211 O O . ASP B 1 269 ? 13.164 -3.227 2.184 1 92.5 269 ASP B O 1
ATOM 5215 N N . ILE B 1 270 ? 11.82 -4.824 1.356 1 96.25 270 ILE B N 1
ATOM 5216 C CA . ILE B 1 270 ? 12.156 -5.785 2.402 1 96.25 270 ILE B CA 1
ATOM 5217 C C . ILE B 1 270 ? 13.656 -6.078 2.363 1 96.25 270 ILE B C 1
ATOM 5219 O O . ILE B 1 270 ? 14.328 -6.051 3.396 1 96.25 270 ILE B O 1
ATOM 5223 N N . LEU B 1 271 ? 14.203 -6.316 1.179 1 97 271 LEU B N 1
ATOM 5224 C CA . LEU B 1 271 ? 15.633 -6.586 1.034 1 97 271 LEU B CA 1
ATOM 5225 C C . LEU B 1 271 ? 16.469 -5.406 1.525 1 97 271 LEU B C 1
ATOM 5227 O O . LEU B 1 271 ? 17.469 -5.59 2.205 1 97 271 LEU B O 1
ATOM 5231 N N . GLU B 1 272 ? 16.047 -4.254 1.17 1 93.81 272 GLU B N 1
ATOM 5232 C CA . GLU B 1 272 ? 16.781 -3.062 1.591 1 93.81 272 GLU B CA 1
ATOM 5233 C C . GLU B 1 272 ? 16.75 -2.906 3.107 1 93.81 272 GLU B C 1
ATOM 5235 O O . GLU B 1 272 ? 17.75 -2.535 3.717 1 93.81 272 GLU B O 1
ATOM 5240 N N . GLN B 1 273 ? 15.633 -3.197 3.723 1 92.88 273 GLN B N 1
ATOM 5241 C CA . GLN B 1 273 ? 15.531 -3.17 5.18 1 92.88 273 GLN B CA 1
ATOM 5242 C C . GLN B 1 273 ? 16.453 -4.211 5.812 1 92.88 273 GLN B C 1
ATOM 5244 O O . GLN B 1 273 ? 16.969 -4.004 6.914 1 92.88 273 GLN B O 1
ATOM 5249 N N . LEU B 1 274 ? 16.641 -5.266 5.102 1 97 274 LEU B N 1
ATOM 5250 C CA . LEU B 1 274 ? 17.484 -6.344 5.582 1 97 274 LEU B CA 1
ATOM 5251 C C . LEU B 1 274 ? 18.969 -6.008 5.367 1 97 274 LEU B C 1
ATOM 5253 O O . LEU B 1 274 ? 19.844 -6.754 5.793 1 97 274 LEU B O 1
ATOM 5257 N N . GLY B 1 275 ? 19.281 -4.941 4.719 1 95.5 275 GLY B N 1
ATOM 5258 C CA . GLY B 1 275 ? 20.641 -4.473 4.535 1 95.5 275 GLY B CA 1
ATOM 5259 C C . GLY B 1 275 ? 21.188 -4.727 3.143 1 95.5 275 GLY B C 1
ATOM 5260 O O . GLY B 1 275 ? 22.359 -4.461 2.865 1 95.5 275 GLY B O 1
ATOM 5261 N N . VAL B 1 276 ? 20.344 -5.219 2.234 1 96.44 276 VAL B N 1
ATOM 5262 C CA . VAL B 1 276 ? 20.75 -5.512 0.865 1 96.44 276 VAL B CA 1
ATOM 5263 C C . VAL B 1 276 ? 20.625 -4.258 0.003 1 96.44 276 VAL B C 1
ATOM 5265 O O . VAL B 1 276 ? 19.609 -3.543 0.092 1 96.44 276 VAL B O 1
ATOM 5268 N N . SER B 1 277 ? 21.625 -3.975 -0.759 1 93.31 277 SER B N 1
ATOM 5269 C CA . SER B 1 277 ? 21.531 -2.904 -1.747 1 93.31 277 SER B CA 1
ATOM 5270 C C . SER B 1 277 ? 20.953 -3.416 -3.062 1 93.31 277 SER B C 1
ATOM 5272 O O . SER B 1 277 ? 21.469 -4.379 -3.639 1 93.31 277 SER B O 1
ATOM 5274 N N . VAL B 1 278 ? 19.922 -2.82 -3.504 1 92.44 278 VAL B N 1
ATOM 5275 C CA . VAL B 1 278 ? 19.281 -3.219 -4.754 1 92.44 278 VAL B CA 1
ATOM 5276 C C . VAL B 1 278 ? 19.484 -2.133 -5.809 1 92.44 278 VAL B C 1
ATOM 5278 O O . VAL B 1 278 ? 19.156 -0.969 -5.582 1 92.44 278 VAL B O 1
ATOM 5281 N N . ILE B 1 279 ? 20.031 -2.506 -6.91 1 89.44 279 ILE B N 1
ATOM 5282 C CA . ILE B 1 279 ? 20.281 -1.587 -8.016 1 89.44 279 ILE B CA 1
ATOM 5283 C C . ILE B 1 279 ? 19.422 -1.983 -9.211 1 89.44 279 ILE B C 1
ATOM 5285 O O . ILE B 1 279 ? 19.516 -3.105 -9.711 1 89.44 279 ILE B O 1
ATOM 5289 N N . ILE B 1 280 ? 18.641 -1.121 -9.633 1 87.56 280 ILE B N 1
ATOM 5290 C CA . ILE B 1 280 ? 17.781 -1.352 -10.797 1 87.56 280 ILE B CA 1
ATOM 5291 C C . ILE B 1 280 ? 18.141 -0.365 -11.906 1 87.56 280 ILE B C 1
ATOM 5293 O O . ILE B 1 280 ? 18.047 0.851 -11.719 1 87.56 280 ILE B O 1
ATOM 5297 N N . ASP B 1 281 ? 18.594 -0.77 -12.961 1 82.25 281 ASP B N 1
ATOM 5298 C CA . ASP B 1 281 ? 18.938 0.031 -14.125 1 82.25 281 ASP B CA 1
ATOM 5299 C C . ASP B 1 281 ? 18.359 -0.575 -15.406 1 82.25 281 ASP B C 1
ATOM 5301 O O . ASP B 1 281 ? 18.688 -1.705 -15.766 1 82.25 281 ASP B O 1
ATOM 5305 N N . ASP B 1 282 ? 17.531 0.25 -16.078 1 77.88 282 ASP B N 1
ATOM 5306 C CA . ASP B 1 282 ? 16.891 -0.228 -17.297 1 77.88 282 ASP B CA 1
ATOM 5307 C C . ASP B 1 282 ? 16.141 -1.529 -17.062 1 77.88 282 ASP B C 1
ATOM 5309 O O . ASP B 1 282 ? 15.289 -1.6 -16.172 1 77.88 282 ASP B O 1
ATOM 5313 N N . ASP B 1 283 ? 16.438 -2.629 -17.672 1 87.38 283 ASP B N 1
ATOM 5314 C CA . ASP B 1 283 ? 15.781 -3.928 -17.547 1 87.38 283 ASP B CA 1
ATOM 5315 C C . ASP B 1 283 ? 16.672 -4.934 -16.828 1 87.38 283 ASP B C 1
ATOM 5317 O O . ASP B 1 283 ? 16.594 -6.137 -17.078 1 87.38 283 ASP B O 1
ATOM 5321 N N . GLU B 1 284 ? 17.562 -4.332 -15.875 1 94.06 284 GLU B N 1
ATOM 5322 C CA . GLU B 1 284 ? 18.453 -5.195 -15.102 1 94.06 284 GLU B CA 1
ATOM 5323 C C . GLU B 1 284 ? 18.344 -4.906 -13.609 1 94.06 284 GLU B C 1
ATOM 5325 O O . GLU B 1 284 ? 18.203 -3.75 -13.203 1 94.06 284 GLU B O 1
ATOM 5330 N N . ILE B 1 285 ? 18.391 -5.996 -12.859 1 94.62 285 ILE B N 1
ATOM 5331 C CA . ILE B 1 285 ? 18.375 -5.898 -11.406 1 94.62 285 ILE B CA 1
ATOM 5332 C C . ILE B 1 285 ? 19.609 -6.594 -10.828 1 94.62 285 ILE B C 1
ATOM 5334 O O . ILE B 1 285 ? 19.891 -7.75 -11.148 1 94.62 285 ILE B O 1
ATOM 5338 N N . LYS B 1 286 ? 20.359 -5.898 -10.062 1 95.44 286 LYS B N 1
ATOM 5339 C CA . LYS B 1 286 ? 21.516 -6.414 -9.344 1 95.44 286 LYS B CA 1
ATOM 5340 C C . LYS B 1 286 ? 21.422 -6.105 -7.852 1 95.44 286 LYS B C 1
ATOM 5342 O O . LYS B 1 286 ? 20.766 -5.141 -7.453 1 95.44 286 LYS B O 1
ATOM 5347 N N . ILE B 1 287 ? 22.047 -6.992 -7.051 1 95.62 287 ILE B N 1
ATOM 5348 C CA . ILE B 1 287 ? 22.016 -6.699 -5.621 1 95.62 287 ILE B CA 1
ATOM 5349 C C . ILE B 1 287 ? 23.406 -6.895 -5.031 1 95.62 287 ILE B C 1
ATOM 5351 O O . ILE B 1 287 ? 24.25 -7.59 -5.613 1 95.62 287 ILE B O 1
ATOM 5355 N N . LYS B 1 288 ? 23.703 -6.223 -4.008 1 95.25 288 LYS B N 1
ATOM 5356 C CA . LYS B 1 288 ? 24.844 -6.426 -3.135 1 95.25 288 LYS B CA 1
ATOM 5357 C C . LYS B 1 288 ? 24.406 -6.777 -1.716 1 95.25 288 LYS B C 1
ATOM 5359 O O . LYS B 1 288 ? 23.812 -5.945 -1.021 1 95.25 288 LYS B O 1
ATOM 5364 N N . SER B 1 289 ? 24.672 -7.996 -1.369 1 95.5 289 SER B N 1
ATOM 5365 C CA . SER B 1 289 ? 24.234 -8.5 -0.068 1 95.5 289 SER B CA 1
ATOM 5366 C C . SER B 1 289 ? 25.344 -8.336 0.979 1 95.5 289 SER B C 1
ATOM 5368 O O . SER B 1 289 ? 26.516 -8.547 0.687 1 95.5 289 SER B O 1
ATOM 5370 N N . PRO B 1 290 ? 24.953 -7.961 2.186 1 96.38 290 PRO B N 1
ATOM 5371 C CA . PRO B 1 290 ? 25.938 -8 3.275 1 96.38 290 PRO B CA 1
ATOM 5372 C C . PRO B 1 290 ? 26.266 -9.422 3.729 1 96.38 290 PRO B C 1
ATOM 5374 O O . PRO B 1 290 ? 25.625 -10.383 3.264 1 96.38 290 PRO B O 1
ATOM 5377 N N . GLU B 1 291 ? 27.297 -9.484 4.574 1 95.56 291 GLU B N 1
ATOM 5378 C CA . GLU B 1 291 ? 27.656 -10.789 5.121 1 95.56 291 GLU B CA 1
ATOM 5379 C C . GLU B 1 291 ? 26.516 -11.391 5.934 1 95.56 291 GLU B C 1
ATOM 5381 O O . GLU B 1 291 ? 26.219 -12.586 5.812 1 95.56 291 GLU B O 1
ATOM 5386 N N . LYS B 1 292 ? 25.922 -10.555 6.758 1 97.19 292 LYS B N 1
ATOM 5387 C CA . LYS B 1 292 ? 24.734 -10.938 7.527 1 97.19 292 LYS B CA 1
ATOM 5388 C C . LYS B 1 292 ? 23.609 -9.922 7.34 1 97.19 292 LYS B C 1
ATOM 5390 O O . LYS B 1 292 ? 23.859 -8.719 7.27 1 97.19 292 LYS B O 1
ATOM 5395 N N . LEU B 1 293 ? 22.422 -10.438 7.297 1 97.81 293 LEU B N 1
ATOM 5396 C CA . LEU B 1 293 ? 21.25 -9.57 7.152 1 97.81 293 LEU B CA 1
ATOM 5397 C C . LEU B 1 293 ? 20.828 -9 8.508 1 97.81 293 LEU B C 1
ATOM 5399 O O . LEU B 1 293 ? 21.047 -9.625 9.547 1 97.81 293 LEU B O 1
ATOM 5403 N N . ASN B 1 294 ? 20.188 -7.859 8.586 1 94.5 294 ASN B N 1
ATOM 5404 C CA . ASN B 1 294 ? 19.859 -7.109 9.797 1 94.5 294 ASN B CA 1
ATOM 5405 C C . ASN B 1 294 ? 18.625 -7.676 10.492 1 94.5 294 ASN B C 1
ATOM 5407 O O . ASN B 1 294 ? 18.375 -7.398 11.664 1 94.5 294 ASN B O 1
ATOM 5411 N N . GLY B 1 295 ? 17.812 -8.516 9.852 1 95.5 295 GLY B N 1
ATOM 5412 C CA . GLY B 1 295 ? 16.516 -8.891 10.383 1 95.5 295 GLY B CA 1
ATOM 5413 C C . GLY B 1 295 ? 15.469 -7.797 10.266 1 95.5 295 GLY B C 1
ATOM 5414 O O . GLY B 1 295 ? 15.633 -6.859 9.477 1 95.5 295 GLY B O 1
ATOM 5415 N N . GLY B 1 296 ? 14.344 -7.988 10.969 1 95.12 296 GLY B N 1
ATOM 5416 C CA . GLY B 1 296 ? 13.289 -6.992 10.914 1 95.12 296 GLY B CA 1
ATOM 5417 C C . GLY B 1 296 ? 11.898 -7.586 11.031 1 95.12 296 GLY B C 1
ATOM 5418 O O . GLY B 1 296 ? 11.75 -8.789 11.258 1 95.12 296 GLY B O 1
ATOM 5419 N N . LYS B 1 297 ? 10.859 -6.719 11.109 1 95.69 297 LYS B N 1
ATOM 5420 C CA . LYS B 1 297 ? 9.453 -7.113 11.148 1 95.69 297 LYS B CA 1
ATOM 5421 C C . LYS B 1 297 ? 8.742 -6.73 9.852 1 95.69 297 LYS B C 1
ATOM 5423 O O . LYS B 1 297 ? 8.805 -5.578 9.422 1 95.69 297 LYS B O 1
ATOM 5428 N N . PHE B 1 298 ? 8.102 -7.691 9.234 1 97.5 298 PHE B N 1
ATOM 5429 C CA . PHE B 1 298 ? 7.551 -7.484 7.898 1 97.5 298 PHE B CA 1
ATOM 5430 C C . PHE B 1 298 ? 6.09 -7.91 7.844 1 97.5 298 PHE B C 1
ATOM 5432 O O . PHE B 1 298 ? 5.742 -9.016 8.273 1 97.5 298 PHE B O 1
ATOM 5439 N N . ASP B 1 299 ? 5.168 -7.023 7.371 1 95.62 299 ASP B N 1
ATOM 5440 C CA . ASP B 1 299 ? 3.748 -7.289 7.172 1 95.62 299 ASP B CA 1
ATOM 5441 C C . ASP B 1 299 ? 3.488 -7.855 5.777 1 95.62 299 ASP B C 1
ATOM 5443 O O . ASP B 1 299 ? 3.73 -7.18 4.773 1 95.62 299 ASP B O 1
ATOM 5447 N N . LEU B 1 300 ? 2.99 -9.078 5.688 1 96.62 300 LEU B N 1
ATOM 5448 C CA . LEU B 1 300 ? 2.754 -9.711 4.395 1 96.62 300 LEU B CA 1
ATOM 5449 C C . LEU B 1 300 ? 1.261 -9.875 4.133 1 96.62 300 LEU B C 1
ATOM 5451 O O . LEU B 1 300 ? 0.853 -10.742 3.357 1 96.62 300 LEU B O 1
ATOM 5455 N N . SER B 1 301 ? 0.404 -9.047 4.727 1 92.56 301 SER B N 1
ATOM 5456 C CA . SER B 1 301 ? -1.04 -9.102 4.52 1 92.56 301 SER B CA 1
ATOM 5457 C C . SER B 1 301 ? -1.394 -8.93 3.047 1 92.56 301 SER B C 1
ATOM 5459 O O . SER B 1 301 ? -2.354 -9.531 2.561 1 92.56 301 SER B O 1
ATOM 5461 N N . ASN B 1 302 ? -0.544 -8.203 2.316 1 93.62 302 ASN B N 1
ATOM 5462 C CA . ASN B 1 302 ? -0.841 -7.891 0.92 1 93.62 302 ASN B CA 1
ATOM 5463 C C . ASN B 1 302 ? 0.083 -8.648 -0.029 1 93.62 302 ASN B C 1
ATOM 5465 O O . ASN B 1 302 ? 0.024 -8.453 -1.245 1 93.62 302 ASN B O 1
ATOM 5469 N N . SER B 1 303 ? 0.95 -9.477 0.513 1 96.31 303 SER B N 1
ATOM 5470 C CA . SER B 1 303 ? 1.926 -10.188 -0.31 1 96.31 303 SER B CA 1
ATOM 5471 C C . SER B 1 303 ? 2.238 -11.562 0.267 1 96.31 303 SER B C 1
ATOM 5473 O O . SER B 1 303 ? 3.402 -11.891 0.509 1 96.31 303 SER B O 1
ATOM 5475 N N . PRO B 1 304 ? 1.226 -12.367 0.374 1 95.19 304 PRO B N 1
ATOM 5476 C CA . PRO B 1 304 ? 1.404 -13.656 1.048 1 95.19 304 PRO B CA 1
ATOM 5477 C C . PRO B 1 304 ? 2.398 -14.562 0.329 1 95.19 304 PRO B C 1
ATOM 5479 O O . PRO B 1 304 ? 3.014 -15.43 0.956 1 95.19 304 PRO B O 1
ATOM 5482 N N . ASP B 1 305 ? 2.604 -14.367 -0.952 1 96.44 305 ASP B N 1
ATOM 5483 C CA . ASP B 1 305 ? 3.457 -15.25 -1.741 1 96.44 305 ASP B CA 1
ATOM 5484 C C . ASP B 1 305 ? 4.934 -14.977 -1.465 1 96.44 305 ASP B C 1
ATOM 5486 O O . ASP B 1 305 ? 5.801 -15.742 -1.893 1 96.44 305 ASP B O 1
ATOM 5490 N N . LEU B 1 306 ? 5.207 -13.977 -0.667 1 98.38 306 LEU B N 1
ATOM 5491 C CA . LEU B 1 306 ? 6.578 -13.648 -0.287 1 98.38 306 LEU B CA 1
ATOM 5492 C C . LEU B 1 306 ? 7 -14.438 0.946 1 98.38 306 LEU B C 1
ATOM 5494 O O . LEU B 1 306 ? 8.172 -14.422 1.326 1 98.38 306 LEU B O 1
ATOM 5498 N N . LEU B 1 307 ? 6.059 -15.188 1.544 1 98.5 307 LEU B N 1
ATOM 5499 C CA . LEU B 1 307 ? 6.344 -15.906 2.781 1 98.5 307 LEU B CA 1
ATOM 5500 C C . LEU B 1 307 ? 7.504 -16.875 2.588 1 98.5 307 LEU B C 1
ATOM 5502 O O . LEU B 1 307 ? 8.492 -16.828 3.324 1 98.5 307 LEU B O 1
ATOM 5506 N N . PRO B 1 308 ? 7.535 -17.719 1.565 1 98.69 308 PRO B N 1
ATOM 5507 C CA . PRO B 1 308 ? 8.633 -18.688 1.414 1 98.69 308 PRO B CA 1
ATOM 5508 C C . PRO B 1 308 ? 9.969 -18 1.126 1 98.69 308 PRO B C 1
ATOM 5510 O O . PRO B 1 308 ? 10.961 -18.266 1.821 1 98.69 308 PRO B O 1
ATOM 5513 N N . PRO B 1 309 ? 10.055 -17.078 0.113 1 98.75 309 PRO B N 1
ATOM 5514 C CA . PRO B 1 309 ? 11.359 -16.484 -0.169 1 98.75 309 PRO B CA 1
ATOM 5515 C C . PRO B 1 309 ? 11.898 -15.656 0.997 1 98.75 309 PRO B C 1
ATOM 5517 O O . PRO B 1 309 ? 13.109 -15.586 1.203 1 98.75 309 PRO B O 1
ATOM 5520 N N . LEU B 1 310 ? 11.031 -15.016 1.747 1 98.75 310 LEU B N 1
ATOM 5521 C CA . LEU B 1 310 ? 11.477 -14.227 2.885 1 98.75 310 LEU B CA 1
ATOM 5522 C C . LEU B 1 310 ? 11.945 -15.125 4.023 1 98.75 310 LEU B C 1
ATOM 5524 O O . LEU B 1 310 ? 12.953 -14.828 4.676 1 98.75 310 LEU B O 1
ATOM 5528 N N . SER B 1 311 ? 11.281 -16.219 4.273 1 98.75 311 SER B N 1
ATOM 5529 C CA . SER B 1 311 ? 11.57 -17.109 5.395 1 98.75 311 SER B CA 1
ATOM 5530 C C . SER B 1 311 ? 12.969 -17.703 5.281 1 98.75 311 SER B C 1
ATOM 5532 O O . SER B 1 311 ? 13.695 -17.797 6.277 1 98.75 311 SER B O 1
ATOM 5534 N N . ILE B 1 312 ? 13.406 -18.094 4.152 1 98.62 312 ILE B N 1
ATOM 5535 C CA . ILE B 1 312 ? 14.68 -18.797 4.012 1 98.62 312 ILE B CA 1
ATOM 5536 C C . ILE B 1 312 ? 15.828 -17.812 4.211 1 98.62 312 ILE B C 1
ATOM 5538 O O . ILE B 1 312 ? 16.969 -18.219 4.426 1 98.62 312 ILE B O 1
ATOM 5542 N N . LEU B 1 313 ? 15.57 -16.5 4.105 1 98.56 313 LEU B N 1
ATOM 5543 C CA . LEU B 1 313 ? 16.625 -15.5 4.32 1 98.56 313 LEU B CA 1
ATOM 5544 C C . LEU B 1 313 ? 17.078 -15.5 5.777 1 98.56 313 LEU B C 1
ATOM 5546 O O . LEU B 1 313 ? 18.141 -14.961 6.102 1 98.56 313 LEU B O 1
ATOM 5550 N N . ALA B 1 314 ? 16.297 -16.109 6.66 1 98.19 314 ALA B N 1
ATOM 5551 C CA . ALA B 1 314 ? 16.672 -16.234 8.062 1 98.19 314 ALA B CA 1
ATOM 5552 C C . ALA B 1 314 ? 17.984 -16.984 8.211 1 98.19 314 ALA B C 1
ATOM 5554 O O . ALA B 1 314 ? 18.703 -16.812 9.203 1 98.19 314 ALA B O 1
ATOM 5555 N N . LEU B 1 315 ? 18.328 -17.828 7.305 1 98 315 LEU B N 1
ATOM 5556 C CA . LEU B 1 315 ? 19.547 -18.625 7.32 1 98 315 LEU B CA 1
ATOM 5557 C C . LEU B 1 315 ? 20.781 -17.719 7.383 1 98 315 LEU B C 1
ATOM 5559 O O . LEU B 1 315 ? 21.828 -18.141 7.875 1 98 315 LEU B O 1
ATOM 5563 N N . LYS B 1 316 ? 20.641 -16.516 6.887 1 97.25 316 LYS B N 1
ATOM 5564 C CA . LYS B 1 316 ? 21.766 -15.602 6.781 1 97.25 316 LYS B CA 1
ATOM 5565 C C . LYS B 1 316 ? 21.547 -14.367 7.652 1 97.25 316 LYS B C 1
ATOM 5567 O O . LYS B 1 316 ? 22.297 -13.391 7.551 1 97.25 316 LYS B O 1
ATOM 5572 N N . SER B 1 317 ? 20.547 -14.359 8.469 1 97.44 317 SER B N 1
ATOM 5573 C CA . SER B 1 317 ? 20.203 -13.164 9.227 1 97.44 317 SER B CA 1
ATOM 5574 C C . SER B 1 317 ? 20.859 -13.172 10.602 1 97.44 317 SER B C 1
ATOM 5576 O O . SER B 1 317 ? 20.922 -14.203 11.266 1 97.44 317 SER B O 1
ATOM 5578 N N . SER B 1 318 ? 21.406 -12.055 11.008 1 96.5 318 SER B N 1
ATOM 5579 C CA . SER B 1 318 ? 22 -11.914 12.328 1 96.5 318 SER B CA 1
ATOM 5580 C C . SER B 1 318 ? 20.938 -11.648 13.391 1 96.5 318 SER B C 1
ATOM 5582 O O . SER B 1 318 ? 21.141 -11.977 14.562 1 96.5 318 SER B O 1
ATOM 5584 N N . LYS B 1 319 ? 19.875 -11.023 13.047 1 96.44 319 LYS B N 1
ATOM 5585 C CA . LYS B 1 319 ? 18.734 -10.719 13.922 1 96.44 319 LYS B CA 1
ATOM 5586 C C . LYS B 1 319 ? 17.469 -11.422 13.445 1 96.44 319 LYS B C 1
ATOM 5588 O O . LYS B 1 319 ? 17.406 -11.883 12.305 1 96.44 319 LYS B O 1
ATOM 5593 N N . PRO B 1 320 ? 16.516 -11.57 14.32 1 97.38 320 PRO B N 1
ATOM 5594 C CA . PRO B 1 320 ? 15.297 -12.297 13.945 1 97.38 320 PRO B CA 1
ATOM 5595 C C . PRO B 1 320 ? 14.516 -11.617 12.828 1 97.38 320 PRO B C 1
ATOM 5597 O O . PRO B 1 320 ? 14.531 -10.391 12.719 1 97.38 320 PRO B O 1
ATOM 5600 N N . ILE B 1 321 ? 13.93 -12.414 12 1 98.25 321 ILE B N 1
ATOM 5601 C CA . ILE B 1 321 ? 12.945 -11.977 11.016 1 98.25 321 ILE B CA 1
ATOM 5602 C C . ILE B 1 321 ? 11.539 -12.328 11.5 1 98.25 321 ILE B C 1
ATOM 5604 O O . ILE B 1 321 ? 11.227 -13.508 11.703 1 98.25 321 ILE B O 1
ATOM 5608 N N . GLU B 1 322 ? 10.719 -11.336 11.742 1 98.31 322 GLU B N 1
ATOM 5609 C CA . GLU B 1 322 ? 9.336 -11.562 12.156 1 98.31 322 GLU B CA 1
ATOM 5610 C C . GLU B 1 322 ? 8.367 -11.242 11.023 1 98.31 322 GLU B C 1
ATOM 5612 O O . GLU B 1 322 ? 8.398 -10.141 10.461 1 98.31 322 GLU B O 1
ATOM 5617 N N . ILE B 1 323 ? 7.582 -12.203 10.656 1 98.19 323 ILE B N 1
ATOM 5618 C CA . ILE B 1 323 ? 6.562 -12.047 9.625 1 98.19 323 ILE B CA 1
ATOM 5619 C C . ILE B 1 323 ? 5.18 -12.031 10.273 1 98.19 323 ILE B C 1
ATOM 5621 O O . ILE B 1 323 ? 4.848 -12.906 11.07 1 98.19 323 ILE B O 1
ATOM 5625 N N . ILE B 1 324 ? 4.348 -11.016 9.875 1 96.19 324 ILE B N 1
ATOM 5626 C CA . ILE B 1 324 ? 3.082 -10.844 10.578 1 96.19 324 ILE B CA 1
ATOM 5627 C C . ILE B 1 324 ? 1.946 -10.711 9.57 1 96.19 324 ILE B C 1
ATOM 5629 O O . ILE B 1 324 ? 2.186 -10.438 8.391 1 96.19 324 ILE B O 1
ATOM 5633 N N . ASN B 1 325 ? 0.663 -10.992 9.969 1 94.06 325 ASN B N 1
ATOM 5634 C CA . ASN B 1 325 ? -0.601 -10.703 9.297 1 94.06 325 ASN B CA 1
ATOM 5635 C C . ASN B 1 325 ? -0.748 -11.5 8.008 1 94.06 325 ASN B C 1
ATOM 5637 O O . ASN B 1 325 ? -1.253 -10.984 7.008 1 94.06 325 ASN B O 1
ATOM 5641 N N . VAL B 1 326 ? -0.282 -12.734 8.016 1 95.75 326 VAL B N 1
ATOM 5642 C CA . VAL B 1 326 ? -0.356 -13.531 6.789 1 95.75 326 VAL B CA 1
ATOM 5643 C C . VAL B 1 326 ? -1.077 -14.844 7.066 1 95.75 326 VAL B C 1
ATOM 5645 O O . VAL B 1 326 ? -0.737 -15.883 6.488 1 95.75 326 VAL B O 1
ATOM 5648 N N . LYS B 1 327 ? -2.08 -14.82 7.859 1 93.31 327 LYS B N 1
ATOM 5649 C CA . LYS B 1 327 ? -2.861 -16 8.219 1 93.31 327 LYS B CA 1
ATOM 5650 C C . LYS B 1 327 ? -3.406 -16.703 6.977 1 93.31 327 LYS B C 1
ATOM 5652 O O . LYS B 1 327 ? -3.488 -17.922 6.934 1 93.31 327 LYS B O 1
ATOM 5657 N N . HIS B 1 328 ? -3.758 -15.938 5.996 1 90.69 328 HIS B N 1
ATOM 5658 C CA . HIS B 1 328 ? -4.406 -16.484 4.809 1 90.69 328 HIS B CA 1
ATOM 5659 C C . HIS B 1 328 ? -3.434 -17.312 3.982 1 90.69 328 HIS B C 1
ATOM 5661 O O . HIS B 1 328 ? -3.848 -18.047 3.078 1 90.69 328 HIS B O 1
ATOM 5667 N N . ALA B 1 329 ? -2.111 -17.312 4.336 1 93.75 329 ALA B N 1
ATOM 5668 C CA . ALA B 1 329 ? -1.13 -18.172 3.689 1 93.75 329 ALA B CA 1
ATOM 5669 C C . ALA B 1 329 ? -1.333 -19.625 4.098 1 93.75 329 ALA B C 1
ATOM 5671 O O . ALA B 1 329 ? -0.779 -20.547 3.475 1 93.75 329 ALA B O 1
ATOM 5672 N N . ARG B 1 330 ? -2.188 -19.875 5.105 1 93.81 330 ARG B N 1
ATOM 5673 C CA . ARG B 1 330 ? -2.504 -21.219 5.551 1 93.81 330 ARG B CA 1
ATOM 5674 C C . ARG B 1 330 ? -3.523 -21.875 4.625 1 93.81 330 ARG B C 1
ATOM 5676 O O . ARG B 1 330 ? -3.713 -23.094 4.664 1 93.81 330 ARG B O 1
ATOM 5683 N N . LEU B 1 331 ? -4.191 -21.078 3.76 1 88 331 LEU B N 1
ATOM 5684 C CA . LEU B 1 331 ? -5.332 -21.562 2.99 1 88 331 LEU B CA 1
ATOM 5685 C C . LEU B 1 331 ? -4.992 -21.656 1.507 1 88 331 LEU B C 1
ATOM 5687 O O . LEU B 1 331 ? -5.875 -21.859 0.674 1 88 331 LEU B O 1
ATOM 5691 N N . LYS B 1 332 ? -3.785 -21.484 1.153 1 89.44 332 LYS B N 1
ATOM 5692 C CA . LYS B 1 332 ? -3.348 -21.547 -0.237 1 89.44 332 LYS B CA 1
ATOM 5693 C C . LYS B 1 332 ? -3.188 -23 -0.692 1 89.44 332 LYS B C 1
ATOM 5695 O O . LYS B 1 332 ? -4.055 -23.828 -0.431 1 89.44 332 LYS B O 1
ATOM 5700 N N . GLU B 1 333 ? -2.146 -23.328 -1.454 1 89.12 333 GLU B N 1
ATOM 5701 C CA . GLU B 1 333 ? -1.918 -24.719 -1.877 1 89.12 333 GLU B CA 1
ATOM 5702 C C . GLU B 1 333 ? -1.731 -25.641 -0.675 1 89.12 333 GLU B C 1
ATOM 5704 O O . GLU B 1 333 ? -2.172 -26.781 -0.696 1 89.12 333 GLU B O 1
ATOM 5709 N N . THR B 1 334 ? -1.098 -25.062 0.293 1 93.38 334 THR B N 1
ATOM 5710 C CA . THR B 1 334 ? -0.816 -25.719 1.558 1 93.38 334 THR B CA 1
ATOM 5711 C C . THR B 1 334 ? -0.844 -24.734 2.715 1 93.38 334 THR B C 1
ATOM 5713 O O . THR B 1 334 ? -1.06 -23.531 2.51 1 93.38 334 THR B O 1
ATOM 5716 N N . ASP B 1 335 ? -0.826 -25.266 3.943 1 95.69 335 ASP B N 1
ATOM 5717 C CA . ASP B 1 335 ? -0.547 -24.391 5.082 1 95.69 335 ASP B CA 1
ATOM 5718 C C . ASP B 1 335 ? 0.929 -24 5.129 1 95.69 335 ASP B C 1
ATOM 5720 O O . ASP B 1 335 ? 1.725 -24.656 5.816 1 95.69 335 ASP B O 1
ATOM 5724 N N . ARG B 1 336 ? 1.281 -22.984 4.441 1 97.44 336 ARG B N 1
ATOM 5725 C CA . ARG B 1 336 ? 2.682 -22.625 4.242 1 97.44 336 ARG B CA 1
ATOM 5726 C C . ARG B 1 336 ? 3.34 -22.234 5.562 1 97.44 336 ARG B C 1
ATOM 5728 O O . ARG B 1 336 ? 4.527 -22.484 5.766 1 97.44 336 ARG B O 1
ATOM 5735 N N . ILE B 1 337 ? 2.561 -21.625 6.457 1 98.06 337 ILE B N 1
ATOM 5736 C CA . ILE B 1 337 ? 3.117 -21.266 7.758 1 98.06 337 ILE B CA 1
ATOM 5737 C C . ILE B 1 337 ? 3.561 -22.531 8.492 1 98.06 337 ILE B C 1
ATOM 5739 O O . ILE B 1 337 ? 4.695 -22.609 8.969 1 98.06 337 ILE B O 1
ATOM 5743 N N . ALA B 1 338 ? 2.689 -23.5 8.523 1 98.06 338 ALA B N 1
ATOM 5744 C CA . ALA B 1 338 ? 2.979 -24.75 9.227 1 98.06 338 ALA B CA 1
ATOM 5745 C C . ALA B 1 338 ? 4.137 -25.484 8.57 1 98.06 338 ALA B C 1
ATOM 5747 O O . ALA B 1 338 ? 5.012 -26.031 9.258 1 98.06 338 ALA B O 1
ATOM 5748 N N . ILE B 1 339 ? 4.148 -25.578 7.289 1 98.31 339 ILE B N 1
ATOM 5749 C CA . ILE B 1 339 ? 5.145 -26.359 6.57 1 98.31 339 ILE B CA 1
ATOM 5750 C C . ILE B 1 339 ? 6.516 -25.703 6.699 1 98.31 339 ILE B C 1
ATOM 5752 O O . ILE B 1 339 ? 7.52 -26.375 6.938 1 98.31 339 ILE B O 1
ATOM 5756 N N . ILE B 1 340 ? 6.574 -24.375 6.562 1 98.56 340 ILE B N 1
ATOM 5757 C CA . ILE B 1 340 ? 7.836 -23.656 6.727 1 98.56 340 ILE B CA 1
ATOM 5758 C C . ILE B 1 340 ? 8.375 -23.891 8.141 1 98.56 340 ILE B C 1
ATOM 5760 O O . ILE B 1 340 ? 9.562 -24.156 8.32 1 98.56 340 ILE B O 1
ATOM 5764 N N . THR B 1 341 ? 7.477 -23.797 9.109 1 98.25 341 THR B N 1
ATOM 5765 C CA . THR B 1 341 ? 7.879 -24.031 10.492 1 98.25 341 THR B CA 1
ATOM 5766 C C . THR B 1 341 ? 8.484 -25.406 10.656 1 98.25 341 THR B C 1
ATOM 5768 O O . THR B 1 341 ? 9.562 -25.562 11.234 1 98.25 341 THR B O 1
ATOM 5771 N N . ARG B 1 342 ? 7.855 -26.391 10.172 1 98.12 342 ARG B N 1
ATOM 5772 C CA . ARG B 1 342 ? 8.273 -27.781 10.312 1 98.12 342 ARG B CA 1
ATOM 5773 C C . ARG B 1 342 ? 9.586 -28.031 9.578 1 98.12 342 ARG B C 1
ATOM 5775 O O . ARG B 1 342 ? 10.492 -28.688 10.109 1 98.12 342 ARG B O 1
ATOM 5782 N N . GLU B 1 343 ? 9.711 -27.516 8.375 1 98.5 343 GLU B N 1
ATOM 5783 C CA . GLU B 1 343 ? 10.805 -27.906 7.488 1 98.5 343 GLU B CA 1
ATOM 5784 C C . GLU B 1 343 ? 12.047 -27.047 7.73 1 98.5 343 GLU B C 1
ATOM 5786 O O . GLU B 1 343 ? 13.164 -27.562 7.738 1 98.5 343 GLU B O 1
ATOM 5791 N N . ILE B 1 344 ? 11.93 -25.734 7.91 1 97.81 344 ILE B N 1
ATOM 5792 C CA . ILE B 1 344 ? 13.07 -24.828 8.023 1 97.81 344 ILE B CA 1
ATOM 5793 C C . ILE B 1 344 ? 13.742 -25.016 9.375 1 97.81 344 ILE B C 1
ATOM 5795 O O . ILE B 1 344 ? 14.953 -24.828 9.508 1 97.81 344 ILE B O 1
ATOM 5799 N N . THR B 1 345 ? 12.984 -25.484 10.367 1 97.81 345 THR B N 1
ATOM 5800 C CA . THR B 1 345 ? 13.57 -25.812 11.664 1 97.81 345 THR B CA 1
ATOM 5801 C C . THR B 1 345 ? 14.633 -26.906 11.523 1 97.81 345 THR B C 1
ATOM 5803 O O . THR B 1 345 ? 15.641 -26.891 12.227 1 97.81 345 THR B O 1
ATOM 5806 N N . LYS B 1 346 ? 14.43 -27.828 10.648 1 97.94 346 LYS B N 1
ATOM 5807 C CA . LYS B 1 346 ? 15.375 -28.906 10.406 1 97.94 346 LYS B CA 1
ATOM 5808 C C . LYS B 1 346 ? 16.734 -28.359 9.969 1 97.94 346 LYS B C 1
ATOM 5810 O O . LYS B 1 346 ? 17.75 -29.031 10.117 1 97.94 346 LYS B O 1
ATOM 5815 N N . LEU B 1 347 ? 16.75 -27.156 9.445 1 98.25 347 LEU B N 1
ATOM 5816 C CA . LEU B 1 347 ? 17.969 -26.562 8.891 1 98.25 347 LEU B CA 1
ATOM 5817 C C . LEU B 1 347 ? 18.734 -25.812 9.961 1 98.25 347 LEU B C 1
ATOM 5819 O O . LEU B 1 347 ? 19.812 -25.281 9.695 1 98.25 347 LEU B O 1
ATOM 5823 N N . GLY B 1 348 ? 18.156 -25.688 11.148 1 96.88 348 GLY B N 1
ATOM 5824 C CA . GLY B 1 348 ? 18.859 -25.016 12.242 1 96.88 348 GLY B CA 1
ATOM 5825 C C . GLY B 1 348 ? 18.25 -23.672 12.586 1 96.88 348 GLY B C 1
ATOM 5826 O O . GLY B 1 348 ? 18.859 -22.875 13.305 1 96.88 348 GLY B O 1
ATOM 5827 N N . ILE B 1 349 ? 17.109 -23.328 12.07 1 97.62 349 ILE B N 1
ATOM 5828 C CA . ILE B 1 349 ? 16.406 -22.094 12.391 1 97.62 349 ILE B CA 1
ATOM 5829 C C . ILE B 1 349 ? 15.406 -22.344 13.508 1 97.62 349 ILE B C 1
ATOM 5831 O O . ILE B 1 349 ? 14.625 -23.297 13.453 1 97.62 349 ILE B O 1
ATOM 5835 N N . THR B 1 350 ? 15.453 -21.547 14.555 1 97.56 350 THR B N 1
ATOM 5836 C CA . THR B 1 350 ? 14.414 -21.578 15.578 1 97.56 350 THR B CA 1
ATOM 5837 C C . THR B 1 350 ? 13.203 -20.75 15.141 1 97.56 350 THR B C 1
ATOM 5839 O O . THR B 1 350 ? 13.344 -19.594 14.766 1 97.56 350 THR B O 1
ATOM 5842 N N . ILE B 1 351 ? 12.016 -21.359 15.203 1 98 351 ILE B N 1
ATOM 5843 C CA . ILE B 1 351 ? 10.828 -20.672 14.703 1 98 351 ILE B CA 1
ATOM 5844 C C . ILE B 1 351 ? 9.75 -20.672 15.781 1 98 351 ILE B C 1
ATOM 5846 O O . ILE B 1 351 ? 9.438 -21.703 16.359 1 98 351 ILE B O 1
ATOM 5850 N N . GLN B 1 352 ? 9.281 -19.547 16.188 1 98.12 352 GLN B N 1
ATOM 5851 C CA . GLN B 1 352 ? 8.023 -19.406 16.922 1 98.12 352 GLN B CA 1
ATOM 5852 C C . GLN B 1 352 ? 6.848 -19.234 15.961 1 98.12 352 GLN B C 1
ATOM 5854 O O . GLN B 1 352 ? 6.656 -18.172 15.383 1 98.12 352 GLN B O 1
ATOM 5859 N N . GLU B 1 353 ? 6.074 -20.281 15.812 1 97.94 353 GLU B N 1
ATOM 5860 C CA . GLU B 1 353 ? 4.91 -20.266 14.93 1 97.94 353 GLU B CA 1
ATOM 5861 C C . GLU B 1 353 ? 3.758 -19.484 15.562 1 97.94 353 GLU B C 1
ATOM 5863 O O . GLU B 1 353 ? 3.486 -19.625 16.75 1 97.94 353 GLU B O 1
ATOM 5868 N N . LYS B 1 354 ? 3.199 -18.594 14.836 1 96.69 354 LYS B N 1
ATOM 5869 C CA . LYS B 1 354 ? 1.987 -17.891 15.227 1 96.69 354 LYS B CA 1
ATOM 5870 C C . LYS B 1 354 ? 0.822 -18.234 14.305 1 96.69 354 LYS B C 1
ATOM 5872 O O . LYS B 1 354 ? 1.014 -18.859 13.266 1 96.69 354 LYS B O 1
ATOM 5877 N N . GLU B 1 355 ? -0.367 -17.891 14.656 1 94.69 355 GLU B N 1
ATOM 5878 C CA . GLU B 1 355 ? -1.548 -18.109 13.828 1 94.69 355 GLU B CA 1
ATOM 5879 C C . GLU B 1 355 ? -1.455 -17.359 12.508 1 94.69 355 GLU B C 1
ATOM 5881 O O . GLU B 1 355 ? -1.869 -17.859 11.461 1 94.69 355 GLU B O 1
ATOM 5886 N N . ASP B 1 356 ? -0.852 -16.156 12.641 1 95.62 356 ASP B N 1
ATOM 5887 C CA . ASP B 1 356 ? -0.86 -15.266 11.477 1 95.62 356 ASP B CA 1
ATOM 5888 C C . ASP B 1 356 ? 0.561 -14.906 11.055 1 95.62 356 ASP B C 1
ATOM 5890 O O . ASP B 1 356 ? 0.792 -13.836 10.484 1 95.62 356 ASP B O 1
ATOM 5894 N N . GLY B 1 357 ? 1.51 -15.789 11.406 1 97.44 357 GLY B N 1
ATOM 5895 C CA . GLY B 1 357 ? 2.883 -15.492 11.031 1 97.44 357 GLY B CA 1
ATOM 5896 C C . GLY B 1 357 ? 3.9 -16.344 11.773 1 97.44 357 GLY B C 1
ATOM 5897 O O . GLY B 1 357 ? 3.643 -17.516 12.062 1 97.44 357 GLY B O 1
ATOM 5898 N N . MET B 1 358 ? 5.137 -15.758 11.898 1 98.44 358 MET B N 1
ATOM 5899 C CA . MET B 1 358 ? 6.219 -16.516 12.523 1 98.44 358 MET B CA 1
ATOM 5900 C C . MET B 1 358 ? 7.402 -15.602 12.836 1 98.44 358 MET B C 1
ATOM 5902 O O . MET B 1 358 ? 7.535 -14.523 12.258 1 98.44 358 MET B O 1
ATOM 5906 N N . ILE B 1 359 ? 8.156 -15.992 13.828 1 98.38 359 ILE B N 1
ATOM 5907 C CA . ILE B 1 359 ? 9.438 -15.375 14.156 1 98.38 359 ILE B CA 1
ATOM 5908 C C . ILE B 1 359 ? 10.57 -16.359 13.883 1 98.38 359 ILE B C 1
ATOM 5910 O O . ILE B 1 359 ? 10.578 -17.469 14.43 1 98.38 359 ILE B O 1
ATOM 5914 N N . LEU B 1 360 ? 11.477 -16.016 13.047 1 98.5 360 LEU B N 1
ATOM 5915 C CA . LEU B 1 360 ? 12.578 -16.891 12.648 1 98.5 360 LEU B CA 1
ATOM 5916 C C . LEU B 1 360 ? 13.906 -16.359 13.18 1 98.5 360 LEU B C 1
ATOM 5918 O O . LEU B 1 360 ? 14.211 -15.172 13.047 1 98.5 360 LEU B O 1
ATOM 5922 N N . GLU B 1 361 ? 14.68 -17.219 13.773 1 97.12 361 GLU B N 1
ATOM 5923 C CA . GLU B 1 361 ? 16 -16.875 14.289 1 97.12 361 GLU B CA 1
ATOM 5924 C C . GLU B 1 361 ? 17.016 -17.969 13.992 1 97.12 361 GLU B C 1
ATOM 5926 O O . GLU B 1 361 ? 16.781 -19.141 14.273 1 97.12 361 GLU B O 1
ATOM 5931 N N . SER B 1 362 ? 18.094 -17.5 13.469 1 91.06 362 SER B N 1
ATOM 5932 C CA . SER B 1 362 ? 19.141 -18.469 13.203 1 91.06 362 SER B CA 1
ATOM 5933 C C . SER B 1 362 ? 19.844 -18.891 14.492 1 91.06 362 SER B C 1
ATOM 5935 O O . SER B 1 362 ? 20.109 -18.062 15.367 1 91.06 362 SER B O 1
ATOM 5937 N N . SER B 1 363 ? 20.156 -20.141 14.547 1 84.5 363 SER B N 1
ATOM 5938 C CA . SER B 1 363 ? 20.859 -20.656 15.719 1 84.5 363 SER B CA 1
ATOM 5939 C C . SER B 1 363 ? 22.375 -20.547 15.555 1 84.5 363 SER B C 1
ATOM 5941 O O . SER B 1 363 ? 23.125 -20.75 16.516 1 84.5 363 SER B O 1
ATOM 5943 N N . GLY B 1 364 ? 22.766 -20.156 14.492 1 84.5 364 GLY B N 1
ATOM 5944 C CA . GLY B 1 364 ? 24.188 -20.062 14.219 1 84.5 364 GLY B CA 1
ATOM 5945 C C . GLY B 1 364 ? 24.75 -21.328 13.617 1 84.5 364 GLY B C 1
ATOM 5946 O O . GLY B 1 364 ? 25.781 -21.297 12.938 1 84.5 364 GLY B O 1
ATOM 5947 N N . LYS B 1 365 ? 24.188 -22.484 13.953 1 92.12 365 LYS B N 1
ATOM 5948 C CA . LYS B 1 365 ? 24.625 -23.75 13.375 1 92.12 365 LYS B CA 1
ATOM 5949 C C . LYS B 1 365 ? 23.609 -24.297 12.391 1 92.12 365 LYS B C 1
ATOM 5951 O O . LYS B 1 365 ? 22.484 -24.656 12.781 1 92.12 365 LYS B O 1
ATOM 5956 N N . LEU B 1 366 ? 24 -24.453 11.117 1 96 366 LEU B N 1
ATOM 5957 C CA . LEU B 1 366 ? 23.094 -24.938 10.086 1 96 366 LEU B CA 1
ATOM 5958 C C . LEU B 1 366 ? 23.281 -26.438 9.859 1 96 366 LEU B C 1
ATOM 5960 O O . LEU B 1 366 ? 24.391 -26.953 10.016 1 96 366 LEU B O 1
ATOM 5964 N N . ASN B 1 367 ? 22.188 -27.047 9.523 1 96.56 367 ASN B N 1
ATOM 5965 C CA . ASN B 1 367 ? 22.188 -28.5 9.359 1 96.56 367 ASN B CA 1
ATOM 5966 C C . ASN B 1 367 ? 21.594 -28.906 8.016 1 96.56 367 ASN B C 1
ATOM 5968 O O . ASN B 1 367 ? 20.641 -28.297 7.531 1 96.56 367 ASN B O 1
ATOM 5972 N N . SER B 1 368 ? 22.188 -30.016 7.492 1 97.81 368 SER B N 1
ATOM 5973 C CA . SER B 1 368 ? 21.547 -30.672 6.359 1 97.81 368 SER B CA 1
ATOM 5974 C C . SER B 1 368 ? 20.203 -31.281 6.77 1 97.81 368 SER B C 1
ATOM 5976 O O . SER B 1 368 ? 19.969 -31.547 7.949 1 97.81 368 SER B O 1
ATOM 5978 N N . ALA B 1 369 ? 19.328 -31.438 5.719 1 98.19 369 ALA B N 1
ATOM 5979 C CA . ALA B 1 369 ? 18 -31.953 6.082 1 98.19 369 ALA B CA 1
ATOM 5980 C C . ALA B 1 369 ? 17.266 -32.469 4.852 1 98.19 369 ALA B C 1
ATOM 5982 O O . ALA B 1 369 ? 17.609 -32.125 3.719 1 98.19 369 ALA B O 1
ATOM 5983 N N . GLU B 1 370 ? 16.328 -33.344 5.082 1 98.31 370 GLU B N 1
ATOM 5984 C CA . GLU B 1 370 ? 15.305 -33.688 4.105 1 98.31 370 GLU B CA 1
ATOM 5985 C C . GLU B 1 370 ? 14.086 -32.781 4.246 1 98.31 370 GLU B C 1
ATOM 5987 O O . GLU B 1 370 ? 13.461 -32.75 5.309 1 98.31 370 GLU B O 1
ATOM 5992 N N . LEU B 1 371 ? 13.797 -32.094 3.191 1 98.62 371 LEU B N 1
ATOM 5993 C CA . LEU B 1 371 ? 12.719 -31.109 3.217 1 98.62 371 LEU B CA 1
ATOM 5994 C C . LEU B 1 371 ? 11.555 -31.562 2.346 1 98.62 371 LEU B C 1
ATOM 5996 O O . LEU B 1 371 ? 11.742 -31.922 1.183 1 98.62 371 LEU B O 1
ATOM 6000 N N . ASN B 1 372 ? 10.367 -31.5 2.906 1 98.44 372 ASN B N 1
ATOM 6001 C CA . ASN B 1 372 ? 9.141 -31.859 2.207 1 98.44 372 ASN B CA 1
ATOM 6002 C C . ASN B 1 372 ? 8.344 -30.625 1.793 1 98.44 372 ASN B C 1
ATOM 6004 O O . ASN B 1 372 ? 7.777 -29.938 2.641 1 98.44 372 ASN B O 1
ATOM 6008 N N . ALA B 1 373 ? 8.227 -30.453 0.492 1 97.38 373 ALA B N 1
ATOM 6009 C CA . ALA B 1 373 ? 7.562 -29.266 -0.03 1 97.38 373 ALA B CA 1
ATOM 6010 C C . ALA B 1 373 ? 6.055 -29.469 -0.111 1 97.38 373 ALA B C 1
ATOM 6012 O O . ALA B 1 373 ? 5.301 -28.5 -0.287 1 97.38 373 ALA B O 1
ATOM 6013 N N . GLU B 1 374 ? 5.57 -30.688 0.051 1 95.75 374 GLU B N 1
ATOM 6014 C CA . GLU B 1 374 ? 4.152 -31.031 0.029 1 95.75 374 GLU B CA 1
ATOM 6015 C C . GLU B 1 374 ? 3.484 -30.562 -1.257 1 95.75 374 GLU B C 1
ATOM 6017 O O . GLU B 1 374 ? 2.406 -29.969 -1.218 1 95.75 374 GLU B O 1
ATOM 6022 N N . ASN B 1 375 ? 4.227 -30.688 -2.354 1 94.44 375 ASN B N 1
ATOM 6023 C CA . ASN B 1 375 ? 3.775 -30.391 -3.709 1 94.44 375 ASN B CA 1
ATOM 6024 C C . ASN B 1 375 ? 3.443 -28.922 -3.885 1 94.44 375 ASN B C 1
ATOM 6026 O O . ASN B 1 375 ? 2.656 -28.547 -4.758 1 94.44 375 ASN B O 1
ATOM 6030 N N . ASP B 1 376 ? 3.943 -28.125 -2.992 1 95.62 376 ASP B N 1
ATOM 6031 C CA . ASP B 1 376 ? 3.832 -26.672 -3.137 1 95.62 376 ASP B CA 1
ATOM 6032 C C . ASP B 1 376 ? 5.016 -26.109 -3.916 1 95.62 376 ASP B C 1
ATOM 6034 O O . ASP B 1 376 ? 6.152 -26.141 -3.439 1 95.62 376 ASP B O 1
ATOM 6038 N N . HIS B 1 377 ? 4.738 -25.5 -4.992 1 96.88 377 HIS B N 1
ATOM 6039 C CA . HIS B 1 377 ? 5.773 -25.078 -5.93 1 96.88 377 HIS B CA 1
ATOM 6040 C C . HIS B 1 377 ? 6.664 -24 -5.312 1 96.88 377 HIS B C 1
ATOM 6042 O O . HIS B 1 377 ? 7.879 -24 -5.527 1 96.88 377 HIS B O 1
ATOM 6048 N N . ARG B 1 378 ? 6.082 -23.094 -4.582 1 97.75 378 ARG B N 1
ATOM 6049 C CA . ARG B 1 378 ? 6.871 -22.016 -3.998 1 97.75 378 ARG B CA 1
ATOM 6050 C C . ARG B 1 378 ? 7.754 -22.531 -2.865 1 97.75 378 ARG B C 1
ATOM 6052 O O . ARG B 1 378 ? 8.883 -22.078 -2.699 1 97.75 378 ARG B O 1
ATOM 6059 N N . LEU B 1 379 ? 7.246 -23.469 -2.102 1 98.31 379 LEU B N 1
ATOM 6060 C CA . LEU B 1 379 ? 8.047 -24.094 -1.05 1 98.31 379 LEU B CA 1
ATOM 6061 C C . LEU B 1 379 ? 9.188 -24.906 -1.646 1 98.31 379 LEU B C 1
ATOM 6063 O O . LEU B 1 379 ? 10.312 -24.859 -1.151 1 98.31 379 LEU B O 1
ATOM 6067 N N . PHE B 1 380 ? 8.875 -25.656 -2.688 1 98.38 380 PHE B N 1
ATOM 6068 C CA . PHE B 1 380 ? 9.922 -26.438 -3.344 1 98.38 380 PHE B CA 1
ATOM 6069 C C . PHE B 1 380 ? 11.086 -25.547 -3.752 1 98.38 380 PHE B C 1
ATOM 6071 O O . PHE B 1 380 ? 12.242 -25.828 -3.438 1 98.38 380 PHE B O 1
ATOM 6078 N N . MET B 1 381 ? 10.781 -24.438 -4.43 1 98.69 381 MET B N 1
ATOM 6079 C CA . MET B 1 381 ? 11.82 -23.531 -4.926 1 98.69 381 MET B CA 1
ATOM 6080 C C . MET B 1 381 ? 12.586 -22.891 -3.771 1 98.69 381 MET B C 1
ATOM 6082 O O . MET B 1 381 ? 13.82 -22.859 -3.783 1 98.69 381 MET B O 1
ATOM 6086 N N . ALA B 1 382 ? 11.883 -22.422 -2.773 1 98.81 382 ALA B N 1
ATOM 6087 C CA . ALA B 1 382 ? 12.523 -21.812 -1.607 1 98.81 382 ALA B CA 1
ATOM 6088 C C . ALA B 1 382 ? 13.43 -22.812 -0.899 1 98.81 382 ALA B C 1
ATOM 6090 O O . ALA B 1 382 ? 14.547 -22.469 -0.496 1 98.81 382 ALA B O 1
ATOM 6091 N N . PHE B 1 383 ? 12.969 -24.094 -0.76 1 98.81 383 PHE B N 1
ATOM 6092 C CA . PHE B 1 383 ? 13.742 -25.125 -0.078 1 98.81 383 PHE B CA 1
ATOM 6093 C C . PHE B 1 383 ? 14.977 -25.5 -0.881 1 98.81 383 PHE B C 1
ATOM 6095 O O . PHE B 1 383 ? 16.031 -25.797 -0.308 1 98.81 383 PHE B O 1
ATOM 6102 N N . CYS B 1 384 ? 14.867 -25.547 -2.172 1 98.75 384 CYS B N 1
ATOM 6103 C CA . CYS B 1 384 ? 16.047 -25.781 -3.002 1 98.75 384 CYS B CA 1
ATOM 6104 C C . CYS B 1 384 ? 17.094 -24.703 -2.787 1 98.75 384 CYS B C 1
ATOM 6106 O O . CYS B 1 384 ? 18.281 -25 -2.65 1 98.75 384 CYS B O 1
ATOM 6108 N N . ILE B 1 385 ? 16.641 -23.438 -2.754 1 98.81 385 ILE B N 1
ATOM 6109 C CA . ILE B 1 385 ? 17.531 -22.297 -2.537 1 98.81 385 ILE B CA 1
ATOM 6110 C C . ILE B 1 385 ? 18.219 -22.422 -1.175 1 98.81 385 ILE B C 1
ATOM 6112 O O . ILE B 1 385 ? 19.422 -22.25 -1.058 1 98.81 385 ILE B O 1
ATOM 6116 N N . ALA B 1 386 ? 17.438 -22.75 -0.193 1 98.75 386 ALA B N 1
ATOM 6117 C CA . ALA B 1 386 ? 17.984 -22.969 1.142 1 98.75 386 ALA B CA 1
ATOM 6118 C C . ALA B 1 386 ? 19 -24.109 1.13 1 98.75 386 ALA B C 1
ATOM 6120 O O . ALA B 1 386 ? 20.047 -24.016 1.762 1 98.75 386 ALA B O 1
ATOM 6121 N N . GLY B 1 387 ? 18.641 -25.203 0.46 1 98.56 387 GLY B N 1
ATOM 6122 C CA . GLY B 1 387 ? 19.547 -26.344 0.345 1 98.56 387 GLY B CA 1
ATOM 6123 C C . GLY B 1 387 ? 20.875 -26 -0.31 1 98.56 387 GLY B C 1
ATOM 6124 O O . GLY B 1 387 ? 21.906 -26.516 0.078 1 98.56 387 GLY B O 1
ATOM 6125 N N . MET B 1 388 ? 20.828 -25.172 -1.292 1 98.62 388 MET B N 1
ATOM 6126 C CA . MET B 1 388 ? 22.062 -24.719 -1.943 1 98.62 388 MET B CA 1
ATOM 6127 C C . MET B 1 388 ? 22.953 -23.984 -0.958 1 98.62 388 MET B C 1
ATOM 6129 O O . MET B 1 388 ? 24.188 -23.984 -1.098 1 98.62 388 MET B O 1
ATOM 6133 N N . TYR B 1 389 ? 22.359 -23.297 -0.024 1 98.19 389 TYR B N 1
ATOM 6134 C CA . TYR B 1 389 ? 23.094 -22.516 0.961 1 98.19 389 TYR B CA 1
ATOM 6135 C C . TYR B 1 389 ? 23.672 -23.406 2.045 1 98.19 389 TYR B C 1
ATOM 6137 O O . TYR B 1 389 ? 24.828 -23.234 2.449 1 98.19 389 TYR B O 1
ATOM 6145 N N . VAL B 1 390 ? 22.922 -24.422 2.488 1 97.88 390 VAL B N 1
ATOM 6146 C CA . VAL B 1 390 ? 23.297 -25.266 3.615 1 97.88 390 VAL B CA 1
ATOM 6147 C C . VAL B 1 390 ? 24.141 -26.438 3.123 1 97.88 390 VAL B C 1
ATOM 6149 O O . VAL B 1 390 ? 25.109 -26.812 3.764 1 97.88 390 VAL B O 1
ATOM 6152 N N . GLY B 1 391 ? 23.734 -27.078 2.066 1 98 391 GLY B N 1
ATOM 6153 C CA . GLY B 1 391 ? 24.406 -28.25 1.528 1 98 391 GLY B CA 1
ATOM 6154 C C . GLY B 1 391 ? 23.828 -29.562 2.047 1 98 391 GLY B C 1
ATOM 6155 O O . GLY B 1 391 ? 23.266 -29.609 3.146 1 98 391 GLY B O 1
ATOM 6156 N N . ASP B 1 392 ? 23.891 -30.547 1.166 1 98.12 392 ASP B N 1
ATOM 6157 C CA . ASP B 1 392 ? 23.531 -31.922 1.481 1 98.12 392 ASP B CA 1
ATOM 6158 C C . ASP B 1 392 ? 22.078 -32.031 1.928 1 98.12 392 ASP B C 1
ATOM 6160 O O . ASP B 1 392 ? 21.781 -32.562 2.996 1 98.12 392 ASP B O 1
ATOM 6164 N N . CYS B 1 393 ? 21.172 -31.469 1.168 1 98.44 393 CYS B N 1
ATOM 6165 C CA . CYS B 1 393 ? 19.75 -31.5 1.446 1 98.44 393 CYS B CA 1
ATOM 6166 C C . CYS B 1 393 ? 19 -32.25 0.36 1 98.44 393 CYS B C 1
ATOM 6168 O O . CYS B 1 393 ? 19.531 -32.469 -0.733 1 98.44 393 CYS B O 1
ATOM 6170 N N . THR B 1 394 ? 17.891 -32.75 0.71 1 98.44 394 THR B N 1
ATOM 6171 C CA . THR B 1 394 ? 16.938 -33.312 -0.248 1 98.44 394 THR B CA 1
ATOM 6172 C C . THR B 1 394 ? 15.609 -32.562 -0.17 1 98.44 394 THR B C 1
ATOM 6174 O O . THR B 1 394 ? 15.148 -32.219 0.919 1 98.44 394 THR B O 1
ATOM 6177 N N . VAL B 1 395 ? 15.055 -32.281 -1.309 1 98.62 395 VAL B N 1
ATOM 6178 C CA . VAL B 1 395 ? 13.766 -31.609 -1.372 1 98.62 395 VAL B CA 1
ATOM 6179 C C . VAL B 1 395 ? 12.781 -32.438 -2.207 1 98.62 395 VAL B C 1
ATOM 6181 O O . VAL B 1 395 ? 13.117 -32.875 -3.309 1 98.62 395 VAL B O 1
ATOM 6184 N N . THR B 1 396 ? 11.57 -32.594 -1.771 1 98.06 396 THR B N 1
ATOM 6185 C CA . THR B 1 396 ? 10.586 -33.406 -2.461 1 98.06 396 THR B CA 1
ATOM 6186 C C . THR B 1 396 ? 9.812 -32.594 -3.484 1 98.06 396 THR B C 1
ATOM 6188 O O . THR B 1 396 ? 9.773 -31.359 -3.4 1 98.06 396 THR B O 1
ATOM 6191 N N . ASP B 1 397 ? 9.203 -33.25 -4.523 1 96.25 397 ASP B N 1
ATOM 6192 C CA . ASP B 1 397 ? 8.156 -32.781 -5.426 1 96.25 397 ASP B CA 1
ATOM 6193 C C . ASP B 1 397 ? 8.703 -31.781 -6.43 1 96.25 397 ASP B C 1
ATOM 6195 O O . ASP B 1 397 ? 8.141 -30.688 -6.594 1 96.25 397 ASP B O 1
ATOM 6199 N N . PRO B 1 398 ? 9.781 -32.125 -7.145 1 96.56 398 PRO B N 1
ATOM 6200 C CA . PRO B 1 398 ? 10.336 -31.203 -8.148 1 96.56 398 PRO B CA 1
ATOM 6201 C C . PRO B 1 398 ? 9.344 -30.875 -9.258 1 96.56 398 PRO B C 1
ATOM 6203 O O . PRO B 1 398 ? 9.445 -29.828 -9.898 1 96.56 398 PRO B O 1
ATOM 6206 N N . GLU B 1 399 ? 8.359 -31.719 -9.492 1 94.56 399 GLU B N 1
ATOM 6207 C CA . GLU B 1 399 ? 7.391 -31.516 -10.562 1 94.56 399 GLU B CA 1
ATOM 6208 C C . GLU B 1 399 ? 6.461 -30.344 -10.266 1 94.56 399 GLU B C 1
ATOM 6210 O O . GLU B 1 399 ? 5.805 -29.828 -11.164 1 94.56 399 GLU B O 1
ATOM 6215 N N . SER B 1 400 ? 6.441 -29.922 -8.969 1 94.69 400 SER B N 1
ATOM 6216 C CA . SER B 1 400 ? 5.516 -28.875 -8.555 1 94.69 400 SER B CA 1
ATOM 6217 C C . SER B 1 400 ? 5.832 -27.547 -9.25 1 94.69 400 SER B C 1
ATOM 6219 O O . SER B 1 400 ? 4.945 -26.719 -9.453 1 94.69 400 SER B O 1
ATOM 6221 N N . VAL B 1 401 ? 7.059 -27.297 -9.68 1 95.62 401 VAL B N 1
ATOM 6222 C CA . VAL B 1 401 ? 7.492 -26 -10.203 1 95.62 401 VAL B CA 1
ATOM 6223 C C . VAL B 1 401 ? 6.809 -25.734 -11.547 1 95.62 401 VAL B C 1
ATOM 6225 O O . VAL B 1 401 ? 6.75 -24.594 -12 1 95.62 401 VAL B O 1
ATOM 6228 N N . LYS B 1 402 ? 6.242 -26.734 -12.172 1 94.75 402 LYS B N 1
ATOM 6229 C CA . LYS B 1 402 ? 5.562 -26.594 -13.461 1 94.75 402 LYS B CA 1
ATOM 6230 C C . LYS B 1 402 ? 4.43 -25.578 -13.375 1 94.75 402 LYS B C 1
ATOM 6232 O O . LYS B 1 402 ? 4.035 -24.984 -14.383 1 94.75 402 LYS B O 1
ATOM 6237 N N . VAL B 1 403 ? 3.996 -25.328 -12.172 1 94.19 403 VAL B N 1
ATOM 6238 C CA . VAL B 1 403 ? 2.801 -24.516 -11.938 1 94.19 403 VAL B CA 1
ATOM 6239 C C . VAL B 1 403 ? 3.139 -23.047 -12.094 1 94.19 403 VAL B C 1
ATOM 6241 O O . VAL B 1 403 ? 2.293 -22.25 -12.516 1 94.19 403 VAL B O 1
ATOM 6244 N N . SER B 1 404 ? 4.441 -22.641 -11.789 1 94.69 404 SER B N 1
ATOM 6245 C CA . SER B 1 404 ? 4.684 -21.203 -11.734 1 94.69 404 SER B CA 1
ATOM 6246 C C . SER B 1 404 ? 6.043 -20.844 -12.32 1 94.69 404 SER B C 1
ATOM 6248 O O . SER B 1 404 ? 6.273 -19.703 -12.719 1 94.69 404 SER B O 1
ATOM 6250 N N . TYR B 1 405 ? 6.977 -21.703 -12.32 1 97.25 405 TYR B N 1
ATOM 6251 C CA . TYR B 1 405 ? 8.336 -21.5 -12.812 1 97.25 405 TYR B CA 1
ATOM 6252 C C . TYR B 1 405 ? 8.906 -22.797 -13.383 1 97.25 405 TYR B C 1
ATOM 6254 O O . TYR B 1 405 ? 9.883 -23.344 -12.859 1 97.25 405 TYR B O 1
ATOM 6262 N N . PRO B 1 406 ? 8.406 -23.234 -14.555 1 96.5 406 PRO B N 1
ATOM 6263 C CA . PRO B 1 406 ? 8.641 -24.578 -15.07 1 96.5 406 PRO B CA 1
ATOM 6264 C C . PRO B 1 406 ? 10.125 -24.875 -15.258 1 96.5 406 PRO B C 1
ATOM 6266 O O . PRO B 1 406 ? 10.555 -26.016 -15.055 1 96.5 406 PRO B O 1
ATOM 6269 N N . ASN B 1 407 ? 10.938 -23.969 -15.57 1 96 407 ASN B N 1
ATOM 6270 C CA . ASN B 1 407 ? 12.344 -24.234 -15.852 1 96 407 ASN B CA 1
ATOM 6271 C C . ASN B 1 407 ? 13.242 -23.828 -14.688 1 96 407 ASN B C 1
ATOM 6273 O O . ASN B 1 407 ? 14.43 -23.547 -14.883 1 96 407 ASN B O 1
ATOM 6277 N N . PHE B 1 408 ? 12.719 -23.781 -13.492 1 97.88 408 PHE B N 1
ATOM 6278 C CA . PHE B 1 408 ? 13.461 -23.297 -12.328 1 97.88 408 PHE B CA 1
ATOM 6279 C C . PHE B 1 408 ? 14.727 -24.125 -12.117 1 97.88 408 PHE B C 1
ATOM 6281 O O . PHE B 1 408 ? 15.82 -23.578 -11.992 1 97.88 408 PHE B O 1
ATOM 6288 N N . VAL B 1 409 ? 14.586 -25.438 -12.062 1 97.81 409 VAL B N 1
ATOM 6289 C CA . VAL B 1 409 ? 15.703 -26.328 -11.75 1 97.81 409 VAL B CA 1
ATOM 6290 C C . VAL B 1 409 ? 16.781 -26.203 -12.828 1 97.81 409 VAL B C 1
ATOM 6292 O O . VAL B 1 409 ? 17.969 -26.062 -12.508 1 97.81 409 VAL B O 1
ATOM 6295 N N . GLU B 1 410 ? 16.344 -26.188 -14.039 1 97.25 410 GLU B N 1
ATOM 6296 C CA . GLU B 1 410 ? 17.281 -26.062 -15.164 1 97.25 410 GLU B CA 1
ATOM 6297 C C . GLU B 1 410 ? 18.016 -24.734 -15.125 1 97.25 410 GLU B C 1
ATOM 6299 O O . GLU B 1 410 ? 19.219 -24.656 -15.383 1 97.25 410 GLU B O 1
ATOM 6304 N N . GLU B 1 411 ? 17.297 -23.703 -14.789 1 97.31 411 GLU B N 1
ATOM 6305 C CA . GLU B 1 411 ? 17.891 -22.375 -14.727 1 97.31 411 GLU B CA 1
ATOM 6306 C C . GLU B 1 411 ? 18.906 -22.281 -13.594 1 97.31 411 GLU B C 1
ATOM 6308 O O . GLU B 1 411 ? 19.969 -21.688 -13.773 1 97.31 411 GLU B O 1
ATOM 6313 N N . MET B 1 412 ? 18.547 -22.812 -12.508 1 98.06 412 MET B N 1
ATOM 6314 C CA . MET B 1 412 ? 19.484 -22.797 -11.383 1 98.06 412 MET B CA 1
ATOM 6315 C C . MET B 1 412 ? 20.75 -23.578 -11.719 1 98.06 412 MET B C 1
ATOM 6317 O O . MET B 1 412 ? 21.859 -23.125 -11.414 1 98.06 412 MET B O 1
ATOM 6321 N N . LYS B 1 413 ? 20.562 -24.688 -12.32 1 98.12 413 LYS B N 1
ATOM 6322 C CA . LYS B 1 413 ? 21.719 -25.484 -12.734 1 98.12 413 LYS B CA 1
ATOM 6323 C C . LYS B 1 413 ? 22.594 -24.719 -13.711 1 98.12 413 LYS B C 1
ATOM 6325 O O . LYS B 1 413 ? 23.828 -24.734 -13.609 1 98.12 413 LYS B O 1
ATOM 6330 N N . ARG B 1 414 ? 21.969 -24.094 -14.648 1 98.06 414 ARG B N 1
ATOM 6331 C CA . ARG B 1 414 ? 22.703 -23.297 -15.633 1 98.06 414 ARG B CA 1
ATOM 6332 C C . ARG B 1 414 ? 23.547 -22.234 -14.945 1 98.06 414 ARG B C 1
ATOM 6334 O O . ARG B 1 414 ? 24.641 -21.906 -15.406 1 98.06 414 ARG B O 1
ATOM 6341 N N . LEU B 1 415 ? 23.062 -21.75 -13.844 1 98.44 415 LEU B N 1
ATOM 6342 C CA . LEU B 1 415 ? 23.75 -20.672 -13.117 1 98.44 415 LEU B CA 1
ATOM 6343 C C . LEU B 1 415 ? 24.828 -21.25 -12.211 1 98.44 415 LEU B C 1
ATOM 6345 O O . LEU B 1 415 ? 25.609 -20.484 -11.625 1 98.44 415 LEU B O 1
ATOM 6349 N N . GLY B 1 416 ? 24.859 -22.562 -12.039 1 98.19 416 GLY B N 1
ATOM 6350 C CA . GLY B 1 416 ? 25.938 -23.172 -11.266 1 98.19 416 GLY B CA 1
ATOM 6351 C C . GLY B 1 416 ? 25.438 -23.969 -10.07 1 98.19 416 GLY B C 1
ATOM 6352 O O . GLY B 1 416 ? 26.234 -24.531 -9.328 1 98.19 416 GLY B O 1
ATOM 6353 N N . ALA B 1 417 ? 24.141 -24.078 -9.883 1 98.38 417 ALA B N 1
ATOM 6354 C CA . ALA B 1 417 ? 23.578 -24.797 -8.75 1 98.38 417 ALA B CA 1
ATOM 6355 C C . ALA B 1 417 ? 23.797 -26.297 -8.898 1 98.38 417 ALA B C 1
ATOM 6357 O O . ALA B 1 417 ? 23.734 -26.844 -10 1 98.38 417 ALA B O 1
ATOM 6358 N N . LYS B 1 418 ? 24.031 -26.969 -7.809 1 98.44 418 LYS B N 1
ATOM 6359 C CA . LYS B 1 418 ? 24.156 -28.422 -7.773 1 98.44 418 LYS B CA 1
ATOM 6360 C C . LYS B 1 418 ? 22.859 -29.078 -7.297 1 98.44 418 LYS B C 1
ATOM 6362 O O . LYS B 1 418 ? 22.719 -29.406 -6.117 1 98.44 418 LYS B O 1
ATOM 6367 N N . ILE B 1 419 ? 21.984 -29.266 -8.203 1 98.06 419 ILE B N 1
ATOM 6368 C CA . ILE B 1 419 ? 20.688 -29.891 -7.969 1 98.06 419 ILE B CA 1
ATOM 6369 C C . ILE B 1 419 ? 20.531 -31.109 -8.859 1 98.06 419 ILE B C 1
ATOM 6371 O O . ILE B 1 419 ? 20.688 -31.031 -10.078 1 98.06 419 ILE B O 1
ATOM 6375 N N . GLN B 1 420 ? 20.234 -32.25 -8.273 1 97.25 420 GLN B N 1
ATOM 6376 C CA . GLN B 1 420 ? 20.031 -33.5 -9.023 1 97.25 420 GLN B CA 1
ATOM 6377 C C . GLN B 1 420 ? 18.641 -34.094 -8.742 1 97.25 420 GLN B C 1
ATOM 6379 O O . GLN B 1 420 ? 18.297 -34.312 -7.582 1 97.25 420 GLN B O 1
ATOM 6384 N N . VAL B 1 421 ? 17.922 -34.281 -9.781 1 93.5 421 VAL B N 1
ATOM 6385 C CA . VAL B 1 421 ? 16.594 -34.906 -9.633 1 93.5 421 VAL B CA 1
ATOM 6386 C C . VAL B 1 421 ? 16.734 -36.406 -9.531 1 93.5 421 VAL B C 1
ATOM 6388 O O . VAL B 1 421 ? 17.406 -37.031 -10.367 1 93.5 421 VAL B O 1
ATOM 6391 N N . THR B 1 422 ? 16.234 -36.938 -8.523 1 90 422 THR B N 1
ATOM 6392 C CA . THR B 1 422 ? 16.297 -38.375 -8.328 1 90 422 THR B CA 1
ATOM 6393 C C . THR B 1 422 ? 14.898 -38.969 -8.227 1 90 422 THR B C 1
ATOM 6395 O O . THR B 1 422 ? 13.961 -38.281 -7.82 1 90 422 THR B O 1
ATOM 6398 N N . LYS B 1 423 ? 14.75 -40.219 -8.695 1 76.81 423 LYS B N 1
ATOM 6399 C CA . LYS B 1 423 ? 13.484 -40.938 -8.648 1 76.81 423 LYS B CA 1
ATOM 6400 C C . LYS B 1 423 ? 13.234 -41.531 -7.262 1 76.81 423 LYS B C 1
ATOM 6402 O O . LYS B 1 423 ? 14.164 -42 -6.605 1 76.81 423 LYS B O 1
#